Protein AF-A0A7W5LT66-F1 (afdb_monomer)

Solvent-accessible surface area (backbone atoms only — not comparable to full-atom values): 37890 Å² total; per-residue (Å²): 132,92,80,56,66,72,56,58,52,47,52,53,50,49,53,45,46,37,52,45,54,44,50,67,50,67,84,56,60,63,90,48,72,72,45,76,46,80,46,79,43,81,49,73,60,46,77,56,88,38,74,40,62,34,86,65,93,44,100,81,44,70,44,34,18,28,30,36,40,38,40,38,37,39,40,33,43,29,38,36,42,28,12,50,98,88,36,83,42,51,39,31,35,7,30,28,39,38,18,38,38,40,40,36,33,47,28,38,39,25,45,47,28,36,36,30,22,24,30,41,40,32,37,39,36,37,39,33,44,32,36,36,55,30,43,36,37,45,15,44,52,29,38,41,38,39,37,37,36,33,19,40,30,39,38,35,39,39,34,34,62,46,26,30,42,28,41,39,40,40,39,40,36,11,87,46,89,86,49,64,15,32,40,40,36,40,40,40,38,49,55,21,41,52,62,16,38,39,39,40,41,40,39,37,31,47,29,38,40,39,38,41,36,32,41,36,16,36,22,39,36,40,40,39,39,39,38,34,47,30,37,40,37,39,39,37,39,44,76,89,66,96,63,78,26,48,30,39,38,40,38,39,40,39,39,32,47,30,38,42,38,40,38,38,33,51,46,31,54,29,38,39,40,41,39,39,37,38,35,47,30,38,41,38,39,40,40,33,46,28,46,43,33,39,40,39,40,38,42,37,40,32,49,30,39,42,36,41,39,40,33,52,28,26,58,26,39,40,37,42,37,39,40,39,38,43,30,37,40,38,41,40,38,36,51,28,38,44,29,36,42,40,37,43,40,37,38,38,42,30,39,40,41,39,41,40,35,57,27,33,42,31,38,38,41,40,40,39,39,39,36,44,30,37,42,40,37,40,40,31,52,20,38,52,24,40,40,37,41,36,39,41,38,33,45,30,37,40,39,40,38,39,33,51,17,41,53,21,38,39,39,38,40,41,38,38,34,44,29,41,40,38,41,39,39,32,53,17,36,45,22,38,40,38,39,38,34,33,24,37,46,25,37,42,36,39,39,34,34,48,22,29,74,50,20,35,36,39,38,39,36,39,75,28,28,49,28,39,41,36,35,39,36,35,41,25,31,45,34,39,35,40,40,39,41,37,38,36,45,29,37,41,36,34,42,38,22,31,69,15,29,45,29,39,31,40,40,39,41,36,40,32,47,28,39,41,37,33,36,32,24,37,77,36,77,19,67,41,78,64,38,84,45,54,67,52,81,63,52,72,48,77,49,77,49,74,52,74,50,76,50,77,73,72,71,68,26,32,41,38,38,36,38,39,36,39,38,38,33,36,26,48,36,34,48,48,29,34,38,35,17,30,27,45,7,17,20,28,56,24,39,31,40,40,38,40,36,39,32,48,27,38,40,37,34,37,35,21,23,40,42,62,34,33,64,37,83,72,42,79,47,63,59,29,32,36,41,38,38,41,36,38,39,36,39,37,38,40,39,57,57,67,98,61,80,67,50,73,50,75,50,78,48,76,49,76,49,78,43,85,46,57,65,76,82,45,51,96,73,53,67,81,82,71,73,54,38,55,42,51,14,29,51,28,39,33,40,40,39,40,39,37,35,49,26,37,39,40,36,40,34,35,33,21,31,50,25,39,38,39,38,38,37,38,44,40,51,27,36,40,40,39,40,36,30,58,19,36,48,26,38,39,40,40,38,37,43,25,34,30,39,39,39,39,41,32,35,46,18,31,51,24,39,38,36,40,37,36,59,26,37,57,28,39,40,38,40,39,29,35,53,17,36,48,26,39,38,39,40,38,36,49,20,37,47,25,38,38,39,40,38,32,36,50,13,37,49,25,36,40,38,40,38,29,60,17,31,51,21,40,40,38,39,36,34,37,62,11,38,48,28,38,39,37,39,37,32,62,13,29,27,27,37,38,36,42,38,32,51,15,31,47,29,39,40,37,40,40,32,68,16,54,21,50,100,95,31,44,26,37,39,40,39,40,35,59,30,68,64,44,77,47,78,47,78,46,79,52,64,46,47,76,48,79,45,79,47,104

Radius of gyration: 48.94 Å; Cα contacts (8 Å, |Δi|>4): 3180; chains: 1; bounding box: 97×129×133 Å

Mean predicted aligned error: 16.5 Å

Structure (mmCIF, N/CA/C/O backbone):
data_AF-A0A7W5LT66-F1
#
_entry.id   AF-A0A7W5LT66-F1
#
loop_
_atom_site.group_PDB
_atom_site.id
_atom_site.type_symbol
_atom_site.label_atom_id
_atom_site.label_alt_id
_atom_site.label_comp_id
_atom_site.label_asym_id
_atom_site.label_entity_id
_atom_site.label_seq_id
_atom_site.pdbx_PDB_ins_code
_atom_site.Cartn_x
_atom_site.Cartn_y
_atom_site.Cartn_z
_atom_site.occupancy
_atom_site.B_iso_or_equiv
_atom_site.auth_seq_id
_atom_site.auth_comp_id
_atom_site.auth_asym_id
_atom_site.auth_atom_id
_atom_site.pdbx_PDB_model_num
ATOM 1 N N . MET A 1 1 ? -18.657 -28.491 44.290 1.00 29.92 1 MET A N 1
ATOM 2 C CA . MET A 1 1 ? -19.496 -28.538 45.511 1.00 29.92 1 MET A CA 1
ATOM 3 C C . MET A 1 1 ? -20.944 -28.775 45.101 1.00 29.92 1 MET A C 1
ATOM 5 O O . MET A 1 1 ? -21.428 -28.048 44.246 1.00 29.92 1 MET A O 1
ATOM 9 N N . LYS A 1 2 ? -21.629 -29.800 45.633 1.00 26.38 2 LYS A N 1
ATOM 10 C CA . LYS A 1 2 ? -23.060 -30.031 45.353 1.00 26.38 2 LYS A CA 1
ATOM 11 C C . LYS A 1 2 ? -23.887 -28.958 46.072 1.00 26.38 2 LYS A C 1
ATOM 13 O O . LYS A 1 2 ? -24.238 -29.126 47.237 1.00 26.38 2 LYS A O 1
ATOM 18 N N . PHE A 1 3 ? -24.166 -27.850 45.391 1.00 27.64 3 PHE A N 1
ATOM 19 C CA . PHE A 1 3 ? -25.128 -26.850 45.851 1.00 27.64 3 PHE A CA 1
ATOM 20 C C . PHE A 1 3 ? -26.529 -27.473 45.818 1.00 27.64 3 PHE A C 1
ATOM 22 O O . PHE A 1 3 ? -27.087 -27.739 44.759 1.00 27.64 3 PHE A O 1
ATOM 29 N N . SER A 1 4 ? -27.082 -27.787 46.989 1.00 30.88 4 SER A N 1
ATOM 30 C CA . SER A 1 4 ? -28.428 -28.355 47.091 1.00 30.88 4 SER A CA 1
ATOM 31 C C . SER A 1 4 ? -29.466 -27.256 46.829 1.00 30.88 4 SER A C 1
ATOM 33 O O . SER A 1 4 ? -29.514 -26.277 47.581 1.00 30.88 4 SER A O 1
ATOM 35 N N . MET A 1 5 ? -30.340 -27.458 45.833 1.00 31.45 5 MET A N 1
ATOM 36 C CA . MET A 1 5 ? -31.471 -26.572 45.492 1.00 31.45 5 MET A CA 1
ATOM 37 C C . MET A 1 5 ? -32.318 -26.157 46.707 1.00 31.45 5 MET A C 1
ATOM 39 O O . MET A 1 5 ? -32.877 -25.067 46.719 1.00 31.45 5 MET A O 1
ATOM 43 N N . LYS A 1 6 ? -32.357 -26.969 47.776 1.00 29.95 6 LYS A N 1
ATOM 44 C CA . LYS A 1 6 ? -33.089 -26.651 49.011 1.00 29.95 6 LYS A CA 1
ATOM 45 C C . LYS A 1 6 ? -32.538 -25.442 49.778 1.00 29.95 6 LYS A C 1
ATOM 47 O O . LYS A 1 6 ? -33.305 -24.829 50.501 1.00 29.95 6 LYS A O 1
ATOM 52 N N . ARG A 1 7 ? -31.255 -25.070 49.633 1.00 32.78 7 ARG A N 1
ATOM 53 C CA . ARG A 1 7 ? -30.677 -23.872 50.287 1.00 32.78 7 ARG A CA 1
ATOM 54 C C . ARG A 1 7 ? -30.799 -22.612 49.432 1.00 32.78 7 ARG A C 1
ATOM 56 O O . ARG A 1 7 ? -30.990 -21.548 49.995 1.00 32.78 7 ARG A O 1
ATOM 63 N N . ALA A 1 8 ? -30.773 -22.732 48.104 1.00 32.69 8 ALA A N 1
ATOM 64 C CA . ALA A 1 8 ? -31.075 -21.619 47.198 1.00 32.69 8 ALA A CA 1
ATOM 65 C C . ALA A 1 8 ? -32.563 -21.225 47.267 1.00 32.69 8 ALA A C 1
ATOM 67 O O . ALA A 1 8 ? -32.881 -20.044 47.334 1.00 32.69 8 ALA A O 1
ATOM 68 N N . ALA A 1 9 ? -33.463 -22.211 47.370 1.00 28.75 9 ALA A N 1
ATOM 69 C CA . ALA A 1 9 ? -34.885 -21.980 47.631 1.00 28.75 9 ALA A CA 1
ATOM 70 C C . ALA A 1 9 ? -35.154 -21.440 49.051 1.00 28.75 9 ALA A C 1
ATOM 72 O O . ALA A 1 9 ? -36.102 -20.687 49.239 1.00 28.75 9 ALA A O 1
ATOM 73 N N . LEU A 1 10 ? -34.303 -21.760 50.038 1.00 31.98 10 LEU A N 1
ATOM 74 C CA . LEU A 1 10 ? -34.350 -21.148 51.373 1.00 31.98 10 LEU A CA 1
ATOM 75 C C . LEU A 1 10 ? -33.798 -19.708 51.359 1.00 31.98 10 LEU A C 1
ATOM 77 O O . LEU A 1 10 ? -34.359 -18.854 52.023 1.00 31.98 10 LEU A O 1
ATOM 81 N N . LEU A 1 11 ? -32.755 -19.403 50.573 1.00 36.91 11 LEU A N 1
ATOM 82 C CA . LEU A 1 11 ? -32.220 -18.041 50.397 1.00 36.91 11 LEU A CA 1
ATOM 83 C C . LEU A 1 11 ? -33.205 -17.123 49.655 1.00 36.91 11 LEU A C 1
ATOM 85 O O . LEU A 1 11 ? -33.426 -15.995 50.086 1.00 36.91 11 LEU A O 1
ATOM 89 N N . ALA A 1 12 ? -33.843 -17.622 48.591 1.00 35.12 12 ALA A N 1
ATOM 90 C CA . ALA A 1 12 ? -34.934 -16.927 47.909 1.00 35.12 12 ALA A CA 1
ATOM 91 C C . ALA A 1 12 ? -36.176 -16.823 48.811 1.00 35.12 12 ALA A C 1
ATOM 93 O O . ALA A 1 12 ? -36.803 -15.774 48.871 1.00 35.12 12 ALA A O 1
ATOM 94 N N . GLY A 1 13 ? -36.483 -17.871 49.583 1.00 34.09 13 GLY A N 1
ATOM 95 C CA . GLY A 1 13 ? -37.568 -17.878 50.563 1.00 34.09 13 GLY A CA 1
ATOM 96 C C . GLY A 1 13 ? -37.371 -16.892 51.717 1.00 34.09 13 GLY A C 1
ATOM 97 O O . GLY A 1 13 ? -38.349 -16.322 52.176 1.00 34.09 13 GLY A O 1
ATOM 98 N 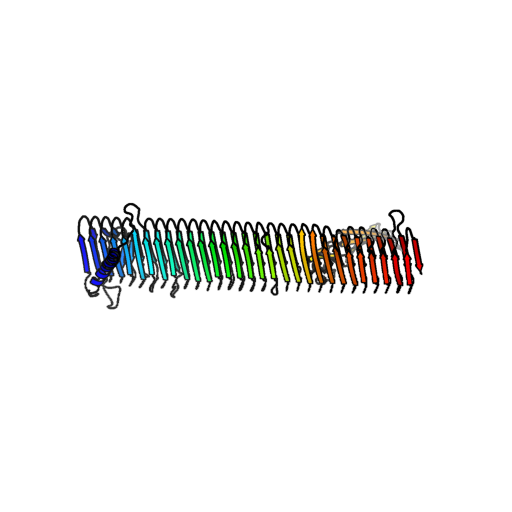N . VAL A 1 14 ? -36.136 -16.625 52.157 1.00 37.78 14 VAL A N 1
ATOM 99 C CA . VAL A 1 14 ? -35.845 -15.673 53.247 1.00 37.78 14 VAL A CA 1
ATOM 100 C C . VAL A 1 14 ? -35.691 -14.228 52.745 1.00 37.78 14 VAL A C 1
ATOM 102 O O . VAL A 1 14 ? -36.098 -13.303 53.442 1.00 37.78 14 VAL A O 1
ATOM 105 N N . ALA A 1 15 ? -35.226 -14.008 51.511 1.00 39.38 15 ALA A N 1
ATOM 106 C CA . ALA A 1 15 ? -35.341 -12.702 50.849 1.00 39.38 15 ALA A CA 1
ATOM 107 C C . ALA A 1 15 ? -36.814 -12.326 50.596 1.00 39.38 15 ALA A C 1
ATOM 109 O O . ALA A 1 15 ? -37.218 -11.186 50.824 1.00 39.38 15 ALA A O 1
ATOM 110 N N . VAL A 1 16 ? -37.641 -13.315 50.231 1.00 42.22 16 VAL A N 1
ATOM 111 C CA . VAL A 1 16 ? -39.102 -13.180 50.215 1.00 42.22 16 VAL A CA 1
ATOM 112 C C . VAL A 1 16 ? -39.646 -12.925 51.616 1.00 42.22 16 VAL A C 1
ATOM 114 O O . VAL A 1 16 ? -40.604 -12.188 51.703 1.00 42.22 16 VAL A O 1
ATOM 117 N N . ILE A 1 17 ? -39.048 -13.409 52.713 1.00 42.69 17 ILE A N 1
ATOM 118 C CA . ILE A 1 17 ? -39.478 -13.031 54.076 1.00 42.69 17 ILE A CA 1
ATOM 119 C C . ILE A 1 17 ? -39.176 -11.556 54.380 1.00 42.69 17 ILE A C 1
ATOM 121 O O . ILE A 1 17 ? -40.011 -10.926 55.008 1.00 42.69 17 ILE A O 1
ATOM 125 N N . GLY A 1 18 ? -38.059 -10.983 53.911 1.00 41.94 18 GLY A N 1
ATOM 126 C CA . GLY A 1 18 ? -37.764 -9.545 54.053 1.00 41.94 18 GLY A CA 1
ATOM 127 C C . GLY A 1 18 ? -38.671 -8.631 53.210 1.00 41.94 18 GLY A C 1
ATOM 128 O O . GLY A 1 18 ? -39.044 -7.546 53.647 1.00 41.94 18 GLY A O 1
ATOM 129 N N . LEU A 1 19 ? -39.067 -9.087 52.015 1.00 42.28 19 LEU A N 1
ATOM 130 C CA . LEU A 1 19 ? -40.073 -8.425 51.168 1.00 42.28 19 LEU A CA 1
ATOM 131 C C . LEU A 1 19 ? -41.508 -8.671 51.663 1.00 42.28 19 LEU A C 1
ATOM 133 O O . LEU A 1 19 ? -42.345 -7.778 51.596 1.00 42.28 19 LEU A O 1
ATOM 137 N N . ALA A 1 20 ? -41.800 -9.860 52.189 1.00 38.56 20 ALA A N 1
ATOM 138 C CA . ALA A 1 20 ? -43.101 -10.240 52.732 1.00 38.56 20 ALA A CA 1
ATOM 139 C C . ALA A 1 20 ? -43.339 -9.654 54.124 1.00 38.56 20 ALA A C 1
ATOM 141 O O . ALA A 1 20 ? -44.491 -9.465 54.485 1.00 38.56 20 ALA A O 1
ATOM 142 N N . SER A 1 21 ? -42.300 -9.310 54.891 1.00 40.25 21 SER A N 1
ATOM 143 C CA . SER A 1 21 ? -42.444 -8.482 56.093 1.00 40.25 21 SER A CA 1
ATOM 144 C C . SER A 1 21 ? -42.733 -7.020 55.735 1.00 40.25 21 SER A C 1
ATOM 146 O O . SER A 1 21 ? -43.523 -6.386 56.425 1.00 40.25 21 SER A O 1
ATOM 148 N N . GLY A 1 22 ? -42.213 -6.521 54.606 1.00 39.84 22 GLY A N 1
ATOM 149 C CA . GLY A 1 22 ? -42.673 -5.270 53.988 1.00 39.84 22 GLY A CA 1
ATOM 150 C C . GLY A 1 22 ? -44.107 -5.354 53.441 1.00 39.84 22 GLY A C 1
ATOM 151 O O . GLY A 1 22 ? -44.863 -4.398 53.550 1.00 39.84 22 GLY A O 1
ATOM 152 N N . ALA A 1 23 ? -44.533 -6.511 52.921 1.00 36.22 23 ALA A N 1
ATOM 153 C CA . ALA A 1 23 ? -45.923 -6.751 52.520 1.00 36.22 23 ALA A CA 1
ATOM 154 C C . ALA A 1 23 ? -46.864 -6.949 53.726 1.00 36.22 23 ALA A C 1
ATOM 156 O O . ALA A 1 23 ? -48.015 -6.533 53.682 1.00 36.22 23 ALA A O 1
ATOM 157 N N . ALA A 1 24 ? -46.391 -7.494 54.848 1.00 37.22 24 ALA A N 1
ATOM 158 C CA . ALA A 1 24 ? -47.157 -7.530 56.095 1.00 37.22 24 ALA A CA 1
ATOM 159 C C . ALA A 1 24 ? -47.436 -6.114 56.641 1.00 37.22 24 ALA A C 1
ATOM 161 O O . ALA A 1 24 ? -48.406 -5.924 57.367 1.00 37.22 24 ALA A O 1
ATOM 162 N N . ALA A 1 25 ? -46.636 -5.119 56.239 1.00 42.59 25 ALA A N 1
ATOM 163 C CA . ALA A 1 25 ? -46.897 -3.707 56.495 1.00 42.59 25 ALA A CA 1
ATOM 164 C C . ALA A 1 25 ? -47.904 -3.056 55.522 1.00 42.59 25 ALA A C 1
ATOM 166 O O . ALA A 1 25 ? -48.406 -1.973 55.809 1.00 42.59 25 ALA A O 1
ATOM 167 N N . THR A 1 26 ? -48.226 -3.687 54.382 1.00 40.91 26 THR A N 1
ATOM 168 C CA . THR A 1 26 ? -49.136 -3.106 53.368 1.00 40.91 26 THR A CA 1
ATOM 169 C C . THR A 1 26 ? -50.626 -3.181 53.717 1.00 40.91 26 THR A C 1
ATOM 171 O O . THR A 1 26 ? -51.421 -2.506 53.069 1.00 40.91 26 THR A O 1
ATOM 174 N N . ASP A 1 27 ? -51.011 -3.922 54.763 1.00 40.53 27 ASP A N 1
ATOM 175 C CA . ASP A 1 27 ? -52.393 -3.961 55.279 1.00 40.53 27 ASP A CA 1
ATOM 176 C C . ASP A 1 27 ? -52.711 -2.813 56.267 1.00 40.53 27 ASP A C 1
ATOM 178 O O . ASP A 1 27 ? -53.794 -2.765 56.857 1.00 40.53 27 ASP A O 1
ATOM 182 N N . LEU A 1 28 ? -51.785 -1.864 56.450 1.00 48.22 28 LEU A N 1
ATOM 183 C CA . LEU A 1 28 ? -51.920 -0.745 57.383 1.00 48.22 28 LEU A CA 1
ATOM 184 C C . LEU A 1 28 ? -52.241 0.554 56.631 1.00 48.22 28 LEU A C 1
ATOM 186 O O . LEU A 1 28 ? -51.612 0.931 55.643 1.00 48.22 28 LEU A O 1
ATOM 190 N N . LYS A 1 29 ? -53.297 1.221 57.090 1.00 47.44 29 LYS A N 1
ATOM 191 C CA . LYS A 1 29 ? -53.850 2.451 56.518 1.00 47.44 29 LYS A CA 1
ATOM 192 C C . LYS A 1 29 ? -52.815 3.589 56.544 1.00 47.44 29 LYS A C 1
ATOM 194 O O . LYS A 1 29 ? -52.401 3.987 57.627 1.00 47.44 29 LYS A O 1
ATOM 199 N N . LYS A 1 30 ? -52.454 4.153 55.374 1.00 48.34 30 LYS A N 1
ATOM 200 C CA . LYS A 1 30 ? -51.511 5.296 55.204 1.00 48.34 30 LYS A CA 1
ATOM 201 C C . LYS A 1 30 ? -51.865 6.532 56.062 1.00 48.34 30 LYS A C 1
ATOM 203 O O . LYS A 1 30 ? -51.028 7.400 56.290 1.00 48.34 30 LYS A O 1
ATOM 208 N N . ASP A 1 31 ? -53.108 6.601 56.527 1.00 50.50 31 ASP A N 1
ATOM 209 C CA . ASP A 1 31 ? -53.725 7.624 57.368 1.00 50.50 31 ASP A CA 1
ATOM 210 C C . ASP A 1 31 ? -53.551 7.410 58.892 1.00 50.50 31 ASP A C 1
ATOM 212 O O . ASP A 1 31 ? -54.100 8.187 59.678 1.00 50.50 31 ASP A O 1
ATOM 216 N N . GLN A 1 32 ? -52.803 6.393 59.346 1.00 55.50 32 GLN A N 1
ATOM 217 C CA . GLN A 1 32 ? -52.653 6.053 60.771 1.00 55.50 32 GLN A CA 1
ATOM 218 C C . GLN A 1 32 ? -51.198 5.724 61.150 1.00 55.50 32 GLN A C 1
ATOM 220 O O . GLN A 1 32 ? -50.513 5.096 60.365 1.00 55.50 32 GLN A O 1
ATOM 225 N N . SER A 1 33 ? -50.777 6.199 62.339 1.00 65.75 33 SER A N 1
ATOM 226 C CA . SER A 1 33 ? -49.582 5.893 63.170 1.00 65.75 33 SER A CA 1
ATOM 227 C C . SER A 1 33 ? -48.341 5.244 62.529 1.00 65.75 33 SER A C 1
ATOM 229 O O . SER A 1 33 ? -48.432 4.251 61.827 1.00 65.75 33 SER A O 1
ATOM 231 N N . ASN A 1 34 ? -47.139 5.699 62.908 1.00 71.25 34 ASN A N 1
ATOM 232 C CA . ASN A 1 34 ? -45.925 4.907 62.665 1.00 71.25 34 ASN A CA 1
ATOM 233 C C . ASN A 1 34 ? -46.048 3.520 63.324 1.00 71.25 34 ASN A C 1
ATOM 235 O O . ASN A 1 34 ? -46.426 3.444 64.497 1.00 71.25 34 ASN A O 1
ATOM 239 N N . ASP A 1 35 ? -45.675 2.468 62.593 1.00 75.06 35 ASP A N 1
ATOM 240 C CA . ASP A 1 35 ? -45.696 1.079 63.056 1.00 75.06 35 ASP A CA 1
ATOM 241 C C . ASP A 1 35 ? -44.298 0.451 62.987 1.00 75.06 35 ASP A C 1
ATOM 243 O O . ASP A 1 35 ? -43.576 0.572 61.992 1.00 75.06 35 ASP A O 1
ATOM 247 N N . ALA A 1 36 ? -43.909 -0.244 64.058 1.00 78.12 36 ALA A N 1
ATOM 248 C CA . ALA A 1 36 ? -42.580 -0.828 64.196 1.00 78.12 36 ALA A CA 1
ATOM 249 C C . ALA A 1 36 ? -42.597 -2.190 64.901 1.00 78.12 36 ALA A C 1
ATOM 251 O O . ALA A 1 36 ? -43.247 -2.368 65.931 1.00 78.12 36 ALA A O 1
ATOM 252 N N . PHE A 1 37 ? -41.792 -3.128 64.400 1.00 81.44 37 PHE A N 1
ATOM 253 C CA . PHE A 1 37 ? -41.486 -4.391 65.069 1.00 81.44 37 PHE A CA 1
ATOM 254 C C . PHE A 1 37 ? -39.975 -4.577 65.209 1.00 81.44 37 PHE A C 1
ATOM 256 O O . PHE A 1 37 ? -39.246 -4.527 64.219 1.00 81.44 37 PHE A O 1
ATOM 263 N N . ILE A 1 38 ? -39.509 -4.849 66.432 1.00 83.62 38 ILE A N 1
ATOM 264 C CA . ILE A 1 38 ? -38.120 -5.228 66.712 1.00 83.62 38 ILE A CA 1
ATOM 265 C C . ILE A 1 38 ? -38.114 -6.595 67.398 1.00 83.62 38 ILE A C 1
ATOM 267 O O . ILE A 1 38 ? -38.609 -6.741 68.515 1.00 83.62 38 ILE A O 1
ATOM 271 N N . GLY A 1 39 ? -37.530 -7.594 66.739 1.00 82.88 39 GLY A N 1
ATOM 272 C CA . GLY A 1 39 ? -37.292 -8.921 67.299 1.00 82.88 39 GLY A CA 1
ATOM 273 C C . GLY A 1 39 ? -35.800 -9.177 67.467 1.00 82.88 39 GLY A C 1
ATOM 274 O O . GLY A 1 39 ? -35.053 -9.124 66.495 1.00 82.88 39 GLY A O 1
ATOM 275 N N . GLN A 1 40 ? -35.358 -9.478 68.686 1.00 87.75 40 GLN A N 1
ATOM 276 C CA . GLN A 1 40 ? -33.967 -9.828 68.975 1.00 87.75 40 GLN A CA 1
ATOM 277 C C . GLN A 1 40 ? -33.915 -11.172 69.698 1.00 87.75 40 GLN A C 1
ATOM 279 O O . GLN A 1 40 ? -34.600 -11.370 70.700 1.00 87.75 40 GLN A O 1
ATOM 284 N N . LEU A 1 41 ? -33.098 -12.093 69.195 1.00 80.88 41 LEU A N 1
ATOM 285 C CA . LEU A 1 41 ? -32.920 -13.423 69.768 1.00 80.88 41 LEU A CA 1
ATOM 286 C C . LEU A 1 41 ? -31.425 -13.761 69.871 1.00 80.88 41 LEU A C 1
ATOM 288 O O . LEU A 1 41 ? -30.635 -13.380 69.007 1.00 80.88 41 LEU A O 1
ATOM 292 N N . ASP A 1 42 ? -31.061 -14.477 70.937 1.00 88.12 42 ASP A N 1
ATOM 293 C CA . ASP A 1 42 ? -29.700 -14.697 71.450 1.00 88.12 42 ASP A CA 1
ATOM 294 C C . ASP A 1 42 ? -29.085 -13.451 72.127 1.00 88.12 42 ASP A C 1
ATOM 296 O O . ASP A 1 42 ? -29.772 -12.759 72.875 1.00 88.12 42 ASP A O 1
ATOM 300 N N . SER A 1 43 ? -27.776 -13.207 72.009 1.00 85.62 43 SER A N 1
ATOM 301 C CA . SER A 1 43 ? -27.042 -12.363 72.970 1.00 85.62 43 SER A CA 1
ATOM 302 C C . SER A 1 43 ? -26.403 -11.130 72.330 1.00 85.62 43 SER A C 1
ATOM 304 O O . SER A 1 43 ? -25.817 -11.225 71.259 1.00 85.62 43 SER A O 1
ATOM 306 N N . HIS A 1 44 ? -26.415 -9.993 73.033 1.00 90.25 44 HIS A N 1
ATOM 307 C CA . HIS A 1 44 ? -25.668 -8.779 72.663 1.00 90.25 44 HIS A CA 1
ATOM 308 C C . HIS A 1 44 ? -26.069 -8.133 71.319 1.00 90.25 44 HIS A C 1
ATOM 310 O O . HIS A 1 44 ? -25.255 -7.452 70.704 1.00 90.25 44 HIS A O 1
ATOM 316 N N . ASN A 1 45 ? -27.300 -8.336 70.845 1.00 88.94 45 ASN A N 1
ATOM 317 C CA . ASN A 1 45 ? -27.820 -7.604 69.686 1.00 88.94 45 ASN A CA 1
ATOM 318 C C . ASN A 1 45 ? -28.305 -6.202 70.107 1.00 88.94 45 ASN A C 1
ATOM 320 O O . ASN A 1 45 ? -28.784 -6.021 71.226 1.00 88.94 45 ASN A O 1
ATOM 324 N N . PHE A 1 46 ? -28.204 -5.215 69.217 1.00 92.06 46 PHE A N 1
ATOM 325 C CA . PHE A 1 46 ? -28.637 -3.834 69.444 1.00 92.06 46 PHE A CA 1
ATOM 326 C C . PHE A 1 46 ? -29.432 -3.319 68.241 1.00 92.06 46 PHE A C 1
ATOM 328 O O . PHE A 1 46 ? -28.988 -3.462 67.103 1.00 92.06 46 PHE A O 1
ATOM 335 N N . ALA A 1 47 ? -30.582 -2.694 68.479 1.00 89.69 47 ALA A N 1
ATOM 336 C CA . ALA A 1 47 ? -31.388 -2.070 67.438 1.00 89.69 47 ALA A CA 1
ATOM 337 C C . ALA A 1 47 ? -31.956 -0.738 67.940 1.00 89.69 47 ALA A C 1
ATOM 339 O O . ALA A 1 47 ? -32.554 -0.683 69.013 1.00 89.69 47 ALA A O 1
ATOM 340 N N . TYR A 1 48 ? -31.783 0.319 67.149 1.00 89.69 48 TYR A N 1
ATOM 341 C CA . TYR A 1 48 ? -32.394 1.630 67.350 1.00 89.69 48 TYR A CA 1
ATOM 342 C C . TYR A 1 48 ? -33.188 2.002 66.097 1.00 89.69 48 TYR A C 1
ATOM 344 O O . TYR A 1 48 ? -32.603 2.180 65.036 1.00 89.69 48 TYR A O 1
ATOM 352 N N . LEU A 1 49 ? -34.513 2.095 66.206 1.00 86.69 49 LEU A N 1
ATOM 353 C CA . LEU A 1 49 ? -35.399 2.501 65.116 1.00 86.69 49 LEU A CA 1
ATOM 354 C C . LEU A 1 49 ? -36.153 3.759 65.549 1.00 86.69 49 LEU A C 1
ATOM 356 O O . LEU A 1 49 ? -36.954 3.703 66.479 1.00 86.69 49 LEU A O 1
ATOM 360 N N . SER A 1 50 ? -35.882 4.876 64.876 1.00 85.81 50 SER A N 1
ATOM 361 C CA . SER A 1 50 ? -36.627 6.129 65.027 1.00 85.81 50 SER A CA 1
ATOM 362 C C . SER A 1 50 ? -37.341 6.454 63.718 1.00 85.81 50 SER A C 1
ATOM 364 O O . SER A 1 50 ? -36.770 6.279 62.640 1.00 85.81 50 SER A O 1
ATOM 366 N N . GLN A 1 51 ? -38.603 6.865 63.809 1.00 83.62 51 GLN A N 1
ATOM 367 C CA . GLN A 1 51 ? -39.482 7.127 62.670 1.00 83.62 51 GLN A CA 1
ATOM 368 C C . GLN A 1 51 ? -40.252 8.424 62.925 1.00 83.62 51 GLN A C 1
ATOM 370 O O . GLN A 1 51 ? -40.869 8.576 63.982 1.00 83.62 51 GLN A O 1
ATOM 375 N N . ALA A 1 52 ? -40.294 9.318 61.940 1.00 81.38 52 ALA A N 1
ATOM 376 C CA . ALA A 1 52 ? -41.076 10.550 61.997 1.00 81.38 52 ALA A CA 1
ATOM 377 C C . ALA A 1 52 ? -42.111 10.583 60.861 1.00 81.38 52 ALA A C 1
ATOM 379 O O . ALA A 1 52 ? -41.777 10.487 59.683 1.00 81.38 52 ALA A O 1
ATOM 380 N N . GLY A 1 53 ? -43.395 10.702 61.198 1.00 70.69 53 GLY A N 1
ATOM 381 C CA . GLY A 1 53 ? -44.425 10.952 60.185 1.00 70.69 53 GLY A CA 1
ATOM 382 C C . GLY A 1 53 ? -44.358 12.402 59.695 1.00 70.69 53 GLY A C 1
ATOM 383 O O . GLY A 1 53 ? -44.008 13.295 60.469 1.00 70.69 53 GLY A O 1
ATOM 384 N N . LEU A 1 54 ? -44.712 12.653 58.432 1.00 69.56 54 LEU A N 1
ATOM 385 C CA . LEU A 1 54 ? -44.831 14.018 57.896 1.00 69.56 54 LEU A CA 1
ATOM 386 C C . LEU A 1 54 ? -46.311 14.444 57.864 1.00 69.56 54 LEU A C 1
ATOM 388 O O . LEU A 1 54 ? -47.131 13.713 57.306 1.00 69.56 54 LEU A O 1
ATOM 392 N N . PRO A 1 55 ? -46.687 15.595 58.459 1.00 62.12 55 PRO A N 1
ATOM 393 C CA . PRO A 1 55 ? -48.075 16.046 58.482 1.00 62.12 55 PRO A CA 1
ATOM 394 C C . PRO A 1 55 ? -48.570 16.423 57.077 1.00 62.12 55 PRO A C 1
ATOM 396 O O . PRO A 1 55 ? -47.986 17.268 56.403 1.00 62.12 55 PRO A O 1
ATOM 399 N N . SER A 1 56 ? -49.685 15.820 56.655 1.00 58.19 56 SER A N 1
ATOM 400 C CA . SER A 1 56 ? -50.333 16.096 55.367 1.00 58.19 56 SER A CA 1
ATOM 401 C C . SER A 1 56 ? -51.146 17.394 55.422 1.00 58.19 56 SER A C 1
ATOM 403 O O . SER A 1 56 ? -52.153 17.468 56.128 1.00 58.19 56 SER A O 1
ATOM 405 N N . VAL A 1 57 ? -50.768 18.396 54.620 1.00 55.53 57 VAL A N 1
ATOM 406 C CA . VAL A 1 57 ? -51.577 19.616 54.386 1.00 55.53 57 VAL A CA 1
ATOM 407 C C . VAL A 1 57 ? -52.565 19.422 53.215 1.00 55.53 57 VAL A C 1
ATOM 409 O O . VAL A 1 57 ? -53.510 20.191 53.059 1.00 55.53 57 VAL A O 1
ATOM 412 N N . ASN A 1 58 ? -52.384 18.367 52.407 1.00 58.34 58 ASN A N 1
ATOM 413 C CA . ASN A 1 58 ? -53.207 18.005 51.251 1.00 58.34 58 ASN A CA 1
ATOM 414 C C . ASN A 1 58 ? -53.389 16.470 51.206 1.00 58.34 58 ASN A C 1
ATOM 416 O O . ASN A 1 58 ? -52.380 15.777 51.142 1.00 58.34 58 ASN A O 1
ATOM 420 N N . PRO A 1 59 ? -54.624 15.923 51.165 1.00 54.38 59 PRO A N 1
ATOM 421 C CA . PRO A 1 59 ? -54.872 14.472 51.127 1.00 54.38 59 PRO A CA 1
ATOM 422 C C . PRO A 1 59 ? -54.221 13.717 49.953 1.00 54.38 59 PRO A C 1
ATOM 424 O O . PRO A 1 59 ? -54.181 12.492 49.969 1.00 54.38 59 PRO A O 1
ATOM 427 N N . ASN A 1 60 ? -53.746 14.436 48.929 1.00 55.00 60 ASN A N 1
ATOM 428 C CA . ASN A 1 60 ? -53.056 13.882 47.761 1.00 55.00 60 ASN A CA 1
ATOM 429 C C . ASN A 1 60 ? -51.519 14.011 47.834 1.00 55.00 60 ASN A C 1
ATOM 431 O O . ASN A 1 60 ? -50.846 13.760 46.834 1.00 55.00 60 ASN A O 1
ATOM 435 N N . ASP A 1 61 ? -50.955 14.450 48.963 1.00 62.00 61 ASP A N 1
ATOM 436 C CA . ASP A 1 61 ? -49.505 14.535 49.154 1.00 62.00 61 ASP A CA 1
ATOM 437 C C . ASP A 1 61 ? -48.923 13.152 49.483 1.00 62.00 61 ASP A C 1
ATOM 439 O O . ASP A 1 61 ? -48.931 12.712 50.630 1.00 62.00 61 ASP A O 1
ATOM 443 N N . ALA A 1 62 ? -48.420 12.455 48.461 1.00 57.69 62 ALA A N 1
ATOM 444 C CA . ALA A 1 62 ? -47.842 11.116 48.596 1.00 57.69 62 ALA A CA 1
ATOM 445 C C . ALA A 1 62 ? -46.600 11.061 49.514 1.00 57.69 62 ALA A C 1
ATOM 447 O O . ALA A 1 62 ? -46.252 9.985 49.997 1.00 57.69 62 ALA A O 1
ATOM 448 N N . ALA A 1 63 ? -45.945 12.199 49.787 1.00 57.69 63 ALA A N 1
ATOM 449 C CA . ALA A 1 63 ? -44.797 12.265 50.695 1.00 57.69 63 ALA A CA 1
ATOM 450 C C . ALA A 1 63 ? -45.186 12.397 52.176 1.00 57.69 63 ALA A C 1
ATOM 452 O O . ALA A 1 63 ? -44.334 12.199 53.047 1.00 57.69 63 ALA A O 1
ATOM 453 N N . ALA A 1 64 ? -46.447 12.720 52.473 1.00 61.31 64 ALA A N 1
ATOM 454 C CA . ALA A 1 64 ? -46.952 12.883 53.828 1.00 61.31 64 ALA A CA 1
ATOM 455 C C . ALA A 1 64 ? -47.681 11.612 54.292 1.00 61.31 64 ALA A C 1
ATOM 457 O O . ALA A 1 64 ? -48.613 11.142 53.644 1.00 61.31 64 ALA A O 1
ATOM 458 N N . GLY A 1 65 ? -47.265 11.039 55.423 1.00 69.69 65 GLY A N 1
ATOM 459 C CA . GLY A 1 65 ? -47.822 9.778 55.912 1.00 69.69 65 GLY A CA 1
ATOM 460 C C . GLY A 1 65 ? -47.063 9.182 57.093 1.00 69.69 65 GLY A C 1
ATOM 461 O O . GLY A 1 65 ? -46.182 9.832 57.665 1.00 69.69 65 GLY A O 1
ATOM 462 N N . ALA A 1 66 ? -47.458 7.963 57.462 1.00 72.50 66 ALA A N 1
ATOM 463 C CA . ALA A 1 66 ? -46.835 7.141 58.494 1.00 72.50 66 ALA A CA 1
ATOM 464 C C . ALA A 1 66 ? -45.822 6.143 57.910 1.00 72.50 66 ALA A C 1
ATOM 466 O O . ALA A 1 66 ? -45.962 5.685 56.776 1.00 72.50 66 ALA A O 1
ATOM 467 N N . ASN A 1 67 ? -44.821 5.772 58.709 1.00 77.94 67 ASN A N 1
ATOM 468 C CA . ASN A 1 67 ? -43.792 4.805 58.329 1.00 77.94 67 ASN A CA 1
ATOM 469 C C . ASN A 1 67 ? -44.089 3.411 58.890 1.00 77.94 67 ASN A C 1
ATOM 471 O O . ASN A 1 67 ? -44.639 3.283 59.984 1.00 77.94 67 ASN A O 1
ATOM 475 N N . SER A 1 68 ? -43.613 2.376 58.195 1.00 79.81 68 SER A N 1
ATOM 476 C CA . SER A 1 68 ? -43.565 1.010 58.712 1.00 79.81 68 SER A CA 1
ATOM 477 C C . SER A 1 68 ? -42.141 0.459 58.746 1.00 79.81 68 SER A C 1
ATOM 479 O O . SER A 1 68 ? -41.383 0.589 57.778 1.00 79.81 68 SER A O 1
ATOM 481 N N . GLY A 1 69 ? -41.777 -0.159 59.870 1.00 79.69 69 GLY A N 1
ATOM 482 C CA . GLY A 1 69 ? -40.441 -0.681 60.124 1.00 79.69 69 GLY A CA 1
ATOM 483 C C . GLY A 1 69 ? -40.449 -2.080 60.737 1.00 79.69 69 GLY A C 1
ATOM 484 O O . GLY A 1 69 ? -41.186 -2.377 61.673 1.00 79.69 69 GLY A O 1
ATOM 485 N N . PHE A 1 70 ? -39.571 -2.947 60.249 1.00 84.00 70 PHE A N 1
ATOM 486 C CA . PHE A 1 70 ? -39.343 -4.287 60.775 1.00 84.00 70 PHE A CA 1
ATOM 487 C C . PHE A 1 70 ? -37.842 -4.523 60.926 1.00 84.00 70 PHE A C 1
ATOM 489 O O . PHE A 1 70 ? -37.103 -4.439 59.948 1.00 84.00 70 PHE A O 1
ATOM 496 N N . VAL A 1 71 ? -37.385 -4.858 62.131 1.00 86.19 71 VAL A N 1
ATOM 497 C CA . VAL A 1 71 ? -35.992 -5.223 62.416 1.00 86.19 71 VAL A CA 1
ATOM 498 C C . VAL A 1 71 ? -35.967 -6.566 63.138 1.00 86.19 71 VAL A C 1
ATOM 500 O O . VAL A 1 71 ? -36.526 -6.709 64.222 1.00 86.19 71 VAL A O 1
ATOM 503 N N . TYR A 1 72 ? -35.294 -7.557 62.560 1.00 86.62 72 TYR A N 1
ATOM 504 C CA . TYR A 1 72 ? -35.127 -8.875 63.168 1.00 86.62 72 TYR A CA 1
ATOM 505 C C . TYR A 1 72 ? -33.657 -9.281 63.242 1.00 86.62 72 TYR A C 1
ATOM 507 O O . TYR A 1 72 ? -32.964 -9.358 62.227 1.00 86.62 72 TYR A O 1
ATOM 515 N N . GLN A 1 73 ? -33.183 -9.579 64.448 1.00 89.50 73 GLN A N 1
ATOM 516 C CA . GLN A 1 73 ? -31.801 -9.947 64.733 1.00 89.50 73 GLN A CA 1
ATOM 517 C C . GLN A 1 73 ? -31.749 -11.299 65.446 1.00 89.50 73 GLN A C 1
ATOM 519 O O . GLN A 1 73 ? -32.368 -11.483 66.493 1.00 89.50 73 GLN A O 1
ATOM 524 N N . TYR A 1 74 ? -30.971 -12.236 64.908 1.00 88.06 74 TYR A N 1
ATOM 525 C CA . TYR A 1 74 ? -30.744 -13.551 65.509 1.00 88.06 74 TYR A CA 1
ATOM 526 C C . TYR A 1 74 ? -29.253 -13.878 65.546 1.00 88.06 74 TYR A C 1
ATOM 528 O O . TYR A 1 74 ? -28.573 -13.820 64.520 1.00 88.06 74 TYR A O 1
ATOM 536 N N . GLY A 1 75 ? -28.747 -14.245 66.723 1.00 91.38 75 GLY A N 1
ATOM 537 C CA . GLY A 1 75 ? -27.343 -14.572 66.955 1.00 91.38 75 GLY A CA 1
ATOM 538 C C . GLY A 1 75 ? -26.651 -13.552 67.861 1.00 91.38 75 GLY A C 1
ATOM 539 O O . GLY A 1 75 ? -27.214 -13.133 68.871 1.00 91.38 75 GLY A O 1
ATOM 540 N N . ARG A 1 76 ? -25.401 -13.181 67.563 1.00 93.06 76 ARG A N 1
ATOM 541 C CA . ARG A 1 76 ? -24.562 -12.412 68.499 1.00 93.06 76 ARG A CA 1
ATOM 542 C C . ARG A 1 76 ? -24.070 -11.087 67.930 1.00 93.06 76 ARG A C 1
ATOM 544 O O . ARG A 1 76 ? -23.509 -11.080 66.846 1.00 93.06 76 ARG A O 1
ATOM 551 N N . ASN A 1 77 ? -24.122 -9.998 68.699 1.00 92.88 77 ASN A N 1
ATOM 552 C CA . ASN A 1 77 ? -23.511 -8.713 68.313 1.00 92.88 77 ASN A CA 1
ATOM 553 C C . ASN A 1 77 ? -24.033 -8.133 66.982 1.00 92.88 77 ASN A C 1
ATOM 555 O O . ASN A 1 77 ? -23.297 -7.435 66.289 1.00 92.88 77 ASN A O 1
ATOM 559 N N . ASN A 1 78 ? -25.271 -8.423 66.583 1.00 91.88 78 ASN A N 1
ATOM 560 C CA . ASN A 1 78 ? -25.857 -7.750 65.426 1.00 91.88 78 ASN A CA 1
ATOM 561 C C . ASN A 1 78 ? -26.330 -6.350 65.832 1.00 91.88 78 ASN A C 1
ATOM 563 O O . ASN A 1 78 ? -26.932 -6.188 66.894 1.00 91.88 78 ASN A O 1
ATOM 567 N N . VAL A 1 79 ? -26.041 -5.344 65.011 1.00 93.38 79 VAL A N 1
ATOM 568 C CA . VAL A 1 79 ? -26.294 -3.933 65.319 1.00 93.38 79 VAL A CA 1
ATOM 569 C C . VAL A 1 79 ? -27.077 -3.276 64.187 1.00 93.38 79 VAL A C 1
ATOM 571 O O . VAL A 1 79 ? -26.673 -3.348 63.026 1.00 93.38 79 VAL A O 1
ATOM 574 N N . PHE A 1 80 ? -28.166 -2.603 64.549 1.00 91.94 80 PHE A N 1
ATOM 575 C CA . PHE A 1 80 ? -28.903 -1.660 63.716 1.00 91.94 80 PHE A CA 1
ATOM 576 C C . PHE A 1 80 ? -28.877 -0.286 64.401 1.00 91.94 80 PHE A C 1
ATOM 578 O O . PHE A 1 80 ? -29.444 -0.129 65.485 1.00 91.94 80 PHE A O 1
ATOM 585 N N . LEU A 1 81 ? -28.167 0.682 63.816 1.00 91.19 81 LEU A N 1
ATOM 586 C CA . LEU A 1 81 ? -28.004 2.028 64.375 1.00 91.19 81 LEU A CA 1
ATOM 587 C C . LEU A 1 81 ? -27.934 3.087 63.255 1.00 91.19 81 LEU A C 1
ATOM 589 O O . LEU A 1 81 ? -26.839 3.377 62.761 1.00 91.19 81 LEU A O 1
ATOM 593 N N . PRO A 1 82 ? -29.078 3.661 62.850 1.00 86.88 82 PRO A N 1
ATOM 594 C CA . PRO A 1 82 ? -29.127 4.804 61.947 1.00 86.88 82 PRO A CA 1
ATOM 595 C C . PRO A 1 82 ? -28.506 6.035 62.619 1.00 86.88 82 PRO A C 1
ATOM 597 O O . PRO A 1 82 ? -28.816 6.363 63.768 1.00 86.88 82 PRO A O 1
ATOM 600 N N . LEU A 1 83 ? -27.590 6.682 61.905 1.00 84.44 83 LEU A N 1
ATOM 601 C CA . LEU A 1 83 ? -26.929 7.921 62.283 1.00 84.44 83 LEU A CA 1
ATOM 602 C C . LEU A 1 83 ? -27.056 8.946 61.142 1.00 84.44 83 LEU A C 1
ATOM 604 O O . LEU A 1 83 ? -27.079 8.602 59.965 1.00 84.44 83 LEU A O 1
ATOM 608 N N . ASP A 1 84 ? -27.052 10.220 61.495 1.00 78.00 84 ASP A N 1
ATOM 609 C CA . ASP A 1 84 ? -26.866 11.350 60.588 1.00 78.00 84 ASP A CA 1
ATOM 610 C C . ASP A 1 84 ? -25.767 12.236 61.188 1.00 78.00 84 ASP A C 1
ATOM 612 O O . ASP A 1 84 ? -25.782 12.523 62.390 1.00 78.00 84 ASP A O 1
ATOM 616 N N . ASP A 1 85 ? -24.735 12.557 60.406 1.00 75.56 85 ASP A N 1
ATOM 617 C CA . ASP A 1 85 ? -23.523 13.256 60.870 1.00 75.56 85 ASP A CA 1
ATOM 618 C C . ASP A 1 85 ? -22.935 12.714 62.197 1.00 75.56 85 ASP A C 1
ATOM 620 O O . ASP A 1 85 ? -22.476 13.445 63.082 1.00 75.56 85 ASP A O 1
ATOM 624 N N . GLY A 1 86 ? -22.956 11.387 62.362 1.00 76.94 86 GLY A N 1
ATOM 625 C CA . GLY A 1 86 ? -22.410 10.697 63.537 1.00 76.94 86 GLY A CA 1
ATOM 626 C C . GLY A 1 86 ? -23.279 10.762 64.801 1.00 76.94 86 GLY A C 1
ATOM 627 O O . GLY A 1 86 ? -22.850 10.274 65.848 1.00 76.94 86 GLY A O 1
ATOM 628 N N . LYS A 1 87 ? -24.493 11.318 64.726 1.00 83.75 87 LYS A N 1
ATOM 629 C CA . LYS A 1 87 ? -25.489 11.331 65.810 1.00 83.75 87 LYS A CA 1
ATOM 630 C C . LYS A 1 87 ? -26.654 10.413 65.464 1.00 83.75 87 LYS A C 1
ATOM 632 O O . LYS A 1 87 ? -26.982 10.272 64.298 1.00 83.75 87 LYS A O 1
ATOM 637 N N . ALA A 1 88 ? -27.288 9.804 66.463 1.00 82.31 88 ALA A N 1
ATOM 638 C CA . ALA A 1 88 ? -28.513 9.034 66.240 1.00 82.31 88 ALA A CA 1
ATOM 639 C C . ALA A 1 88 ? -29.588 9.911 65.576 1.00 82.31 88 ALA A C 1
ATOM 641 O O . ALA A 1 88 ? -29.800 11.047 66.008 1.00 82.31 88 ALA A O 1
ATOM 642 N N . SER A 1 89 ? -30.232 9.382 64.538 1.00 84.19 89 SER A N 1
ATOM 643 C CA . SER A 1 89 ? -31.199 10.099 63.703 1.00 84.19 89 SER A CA 1
ATOM 644 C C . SER A 1 89 ? -32.409 9.229 63.360 1.00 84.19 89 SER A C 1
ATOM 646 O O . SER A 1 89 ? -32.447 8.029 63.656 1.00 84.19 89 SER A O 1
ATOM 648 N N . ASP A 1 90 ? -33.416 9.848 62.744 1.00 81.69 90 ASP A N 1
ATOM 649 C CA . ASP A 1 90 ? -34.570 9.127 62.218 1.00 81.69 90 ASP A CA 1
ATOM 650 C C . ASP A 1 90 ? -34.159 8.229 61.053 1.00 81.69 90 ASP A C 1
ATOM 652 O O . ASP A 1 90 ? -33.618 8.690 60.052 1.00 81.69 90 ASP A O 1
ATOM 656 N N . ALA A 1 91 ? -34.485 6.943 61.160 1.00 79.31 91 ALA A N 1
ATOM 657 C CA . ALA A 1 91 ? -34.302 5.995 60.072 1.00 79.31 91 ALA A CA 1
ATOM 658 C C . ALA A 1 91 ? -35.243 6.303 58.897 1.00 79.31 91 ALA A C 1
ATOM 660 O O . ALA A 1 91 ? -34.896 6.068 57.740 1.00 79.31 91 ALA A O 1
ATOM 661 N N . GLN A 1 92 ? -36.453 6.790 59.202 1.00 81.19 92 GLN A N 1
ATOM 662 C CA . GLN A 1 92 ? -37.521 7.029 58.232 1.00 81.19 92 GLN A CA 1
ATOM 663 C C . GLN A 1 92 ? -38.269 8.337 58.533 1.00 81.19 92 GLN A C 1
ATOM 665 O O . GLN A 1 92 ? -38.606 8.609 59.687 1.00 81.19 92 GLN A O 1
ATOM 670 N N . GLN A 1 93 ? -38.576 9.115 57.492 1.00 81.56 93 GLN A N 1
ATOM 671 C CA . GLN A 1 93 ? -39.379 10.338 57.541 1.00 81.56 93 GLN A CA 1
ATOM 672 C C . GLN A 1 93 ? -40.443 10.345 56.422 1.00 81.56 93 GLN A C 1
ATOM 674 O O . GLN A 1 93 ? -40.095 10.261 55.246 1.00 81.56 93 GLN A O 1
ATOM 679 N N . GLY A 1 94 ? -41.736 10.459 56.746 1.00 78.62 94 GLY A N 1
ATOM 680 C CA . GLY A 1 94 ? -42.834 10.407 55.757 1.00 78.62 94 GLY A CA 1
ATOM 681 C C . GLY A 1 94 ? -43.530 9.042 55.646 1.00 78.62 94 GLY A C 1
ATOM 682 O O . GLY A 1 94 ? -43.888 8.458 56.661 1.00 78.62 94 GLY A O 1
ATOM 683 N N . SER A 1 95 ? -43.763 8.552 54.424 1.00 78.56 95 SER A N 1
ATOM 684 C CA . SER A 1 95 ? -44.522 7.330 54.098 1.00 78.56 95 SER A CA 1
ATOM 685 C C . SER A 1 95 ? -43.619 6.173 53.620 1.00 78.56 95 SER A C 1
ATOM 687 O O . SER A 1 95 ? -43.766 5.691 52.494 1.00 78.56 95 SER A O 1
ATOM 689 N N . ASN A 1 96 ? -42.672 5.710 54.447 1.00 78.31 96 ASN A N 1
ATOM 690 C CA . ASN A 1 96 ? -41.678 4.699 54.040 1.00 78.31 96 ASN A CA 1
ATOM 691 C C . ASN A 1 96 ? -41.930 3.292 54.611 1.00 78.31 96 ASN A C 1
ATOM 693 O O . ASN A 1 96 ? -42.519 3.131 55.678 1.00 78.31 96 ASN A O 1
ATOM 697 N N . ILE A 1 97 ? -41.381 2.273 53.939 1.00 80.44 97 ILE A N 1
ATOM 698 C CA . ILE A 1 97 ? -41.334 0.871 54.385 1.00 80.44 97 ILE A CA 1
ATOM 699 C C . ILE A 1 97 ? -39.870 0.432 54.542 1.00 80.44 97 ILE A C 1
ATOM 701 O O . ILE A 1 97 ? -39.069 0.603 53.620 1.00 80.44 97 ILE A O 1
ATOM 705 N N . LEU A 1 98 ? -39.528 -0.166 55.687 1.00 83.06 98 LEU A N 1
ATOM 706 C CA . LEU A 1 98 ? -38.192 -0.686 55.993 1.00 83.06 98 LEU A CA 1
ATOM 707 C C . LEU A 1 98 ? -38.258 -2.102 56.564 1.00 83.06 98 LEU A C 1
ATOM 709 O O . LEU A 1 98 ? -38.844 -2.321 57.621 1.00 83.06 98 LEU A O 1
ATOM 713 N N . GLY A 1 99 ? -37.582 -3.051 55.919 1.00 83.88 99 GLY A N 1
ATOM 714 C CA . GLY A 1 99 ? -37.306 -4.376 56.472 1.00 83.88 99 GLY A CA 1
ATOM 715 C C . GLY A 1 99 ? -35.808 -4.608 56.660 1.00 83.88 99 GLY A C 1
ATOM 716 O O . GLY A 1 99 ? -35.044 -4.481 55.709 1.00 83.88 99 GLY A O 1
ATOM 717 N N . VAL A 1 100 ? -35.383 -4.996 57.863 1.00 85.81 100 VAL A N 1
ATOM 718 C CA . VAL A 1 100 ? -33.998 -5.358 58.195 1.00 85.81 100 VAL A CA 1
ATOM 719 C C . VAL A 1 100 ? -33.963 -6.730 58.860 1.00 85.81 100 VAL A C 1
ATOM 721 O O . VAL A 1 100 ? -34.628 -6.965 59.868 1.00 85.81 100 VAL A O 1
ATOM 724 N N . MET A 1 101 ? -33.149 -7.638 58.329 1.00 86.69 101 MET A N 1
ATOM 725 C CA . MET A 1 101 ? -32.887 -8.951 58.914 1.00 86.69 101 MET A CA 1
ATOM 726 C C . MET A 1 101 ? -31.382 -9.191 59.047 1.00 86.69 101 MET A C 1
ATOM 728 O O . MET A 1 101 ? -30.649 -9.107 58.067 1.00 86.69 101 MET A O 1
ATOM 732 N N . GLN A 1 102 ? -30.918 -9.539 60.246 1.00 89.06 102 GLN A N 1
ATOM 733 C CA . GLN A 1 102 ? -29.514 -9.859 60.514 1.00 89.06 102 GLN A CA 1
ATOM 734 C C . GLN A 1 102 ? -29.417 -11.199 61.246 1.00 89.06 102 GLN A C 1
ATOM 736 O O . GLN A 1 102 ? -29.766 -11.301 62.423 1.00 89.06 102 GLN A O 1
ATOM 741 N N . LEU A 1 103 ? -28.943 -12.238 60.556 1.00 88.94 103 LEU A N 1
ATOM 742 C CA . LEU A 1 103 ? -28.771 -13.579 61.117 1.00 88.94 103 LEU A CA 1
ATOM 743 C C . LEU A 1 103 ? -27.282 -13.945 61.177 1.00 88.94 103 LEU A C 1
ATOM 745 O O . LEU A 1 103 ? -26.613 -14.059 60.150 1.00 88.94 103 LEU A O 1
ATOM 749 N N . GLY A 1 104 ? -26.761 -14.198 62.375 1.00 90.31 104 GLY A N 1
ATOM 750 C CA . GLY A 1 104 ? -25.375 -14.605 62.596 1.00 90.31 104 GLY A CA 1
ATOM 751 C C . GLY A 1 104 ? -24.653 -13.714 63.602 1.00 90.31 104 GLY A C 1
ATOM 752 O O . GLY A 1 104 ? -25.199 -13.446 64.672 1.00 90.31 104 GLY A O 1
ATOM 753 N N . GLN A 1 105 ? -23.402 -13.334 63.319 1.00 92.69 105 GLN A N 1
ATOM 754 C CA . GLN A 1 105 ? -22.539 -12.672 64.303 1.00 92.69 105 GLN A CA 1
ATOM 755 C C . GLN A 1 105 ? -21.894 -11.377 63.801 1.00 92.69 105 GLN A C 1
ATOM 757 O O . GLN A 1 105 ? -21.265 -11.366 62.750 1.00 92.69 105 GLN A O 1
ATOM 762 N N . ASN A 1 106 ? -21.915 -10.314 64.603 1.00 92.69 106 ASN A N 1
ATOM 763 C CA . ASN A 1 106 ? -21.238 -9.043 64.304 1.00 92.69 106 ASN A CA 1
ATOM 764 C C . ASN A 1 106 ? -21.687 -8.386 62.984 1.00 92.69 106 ASN A C 1
ATOM 766 O O . ASN A 1 106 ? -20.877 -7.728 62.336 1.00 92.69 106 ASN A O 1
ATOM 770 N N . ASN A 1 107 ? -22.932 -8.594 62.544 1.00 91.50 107 ASN A N 1
ATOM 771 C CA . ASN A 1 107 ? -23.444 -7.876 61.378 1.00 91.50 107 ASN A CA 1
ATOM 772 C C . ASN A 1 107 ? -23.880 -6.462 61.786 1.00 91.50 107 ASN A C 1
ATOM 774 O O . ASN A 1 107 ? -24.426 -6.267 62.871 1.00 91.50 107 ASN A O 1
ATOM 778 N N . PHE A 1 108 ? -23.644 -5.478 60.927 1.00 93.75 108 PHE A N 1
ATOM 779 C CA . PHE A 1 108 ? -23.912 -4.071 61.201 1.00 93.75 108 PHE A CA 1
ATOM 780 C C . PHE A 1 108 ? -24.704 -3.444 60.052 1.00 93.75 108 PHE A C 1
ATOM 782 O O . PHE A 1 108 ? -24.349 -3.599 58.885 1.00 93.75 108 PHE A O 1
ATOM 789 N N . VAL A 1 109 ? -25.755 -2.705 60.388 1.00 90.00 109 VAL A N 1
ATOM 790 C CA . VAL A 1 109 ? -26.477 -1.802 59.486 1.00 90.00 109 VAL A CA 1
ATOM 791 C C . VAL A 1 109 ? -26.558 -0.459 60.196 1.00 90.00 109 VAL A C 1
ATOM 793 O O . VAL A 1 109 ? -27.098 -0.382 61.300 1.00 90.00 109 VAL A O 1
ATOM 796 N N . GLY A 1 110 ? -26.005 0.597 59.609 1.00 81.31 110 GLY A N 1
ATOM 797 C CA . GLY A 1 110 ? -26.000 1.899 60.268 1.00 81.31 110 GLY A CA 1
ATOM 798 C C . GLY A 1 110 ? -24.973 2.874 59.717 1.00 81.31 110 GLY A C 1
ATOM 799 O O . GLY A 1 110 ? -24.472 2.691 58.613 1.00 81.31 110 GLY A O 1
ATOM 800 N N . LYS A 1 111 ? -24.631 3.880 60.532 1.00 81.56 111 LYS A N 1
ATOM 801 C CA . LYS A 1 111 ? -24.006 5.142 60.099 1.00 81.56 111 LYS A CA 1
ATOM 802 C C . LYS A 1 111 ? -24.981 5.940 59.251 1.00 81.56 111 LYS A C 1
ATOM 804 O O . LYS A 1 111 ? -26.081 6.114 59.730 1.00 81.56 111 LYS A O 1
ATOM 809 N N . ASP A 1 112 ? -24.624 6.410 58.066 1.00 81.31 112 ASP A N 1
ATOM 810 C CA . ASP A 1 112 ? -25.458 7.331 57.296 1.00 81.31 112 ASP A CA 1
ATOM 811 C C . ASP A 1 112 ? -26.702 6.623 56.723 1.00 81.31 112 ASP A C 1
ATOM 813 O O . ASP A 1 112 ? -26.628 5.932 55.700 1.00 81.31 112 ASP A O 1
ATOM 817 N N . PHE A 1 113 ? -27.829 6.735 57.427 1.00 86.00 113 PHE A N 1
ATOM 818 C CA . PHE A 1 113 ? -29.069 6.038 57.099 1.00 86.00 113 PHE A CA 1
ATOM 819 C C . PHE A 1 113 ? -30.252 7.002 57.131 1.00 86.00 113 PHE A C 1
ATOM 821 O O . PHE A 1 113 ? -30.571 7.546 58.186 1.00 86.00 113 PHE A O 1
ATOM 828 N N . LEU A 1 114 ? -30.937 7.162 55.997 1.00 81.94 114 LEU A N 1
ATOM 829 C CA . LEU A 1 114 ? -32.130 8.003 55.904 1.00 81.94 114 LEU A CA 1
ATOM 830 C C . LEU A 1 114 ? -33.051 7.540 54.774 1.00 81.94 114 LEU A C 1
ATOM 832 O O . LEU A 1 114 ? -32.629 7.432 53.624 1.00 81.94 114 LEU A O 1
ATOM 836 N N . GLN A 1 115 ? -34.333 7.361 55.078 1.00 82.12 115 GLN A N 1
ATOM 837 C CA . GLN A 1 115 ? -35.398 7.276 54.080 1.00 82.12 115 GLN A CA 1
ATOM 838 C C . GLN A 1 115 ? -36.360 8.453 54.260 1.00 82.12 115 GLN A C 1
ATOM 840 O O . GLN A 1 115 ? -36.883 8.641 55.354 1.00 82.12 115 GLN A O 1
ATOM 845 N N . SER A 1 116 ? -36.606 9.245 53.217 1.00 80.19 116 SER A N 1
ATOM 846 C CA . SER A 1 116 ? -37.488 10.419 53.268 1.00 80.19 116 SER A CA 1
ATOM 847 C C . SER A 1 116 ? -38.480 10.417 52.104 1.00 80.19 116 SER A C 1
ATOM 849 O O . SER A 1 116 ? -38.062 10.267 50.961 1.00 80.19 116 SER A O 1
ATOM 851 N N . GLY A 1 117 ? -39.780 10.588 52.367 1.00 73.25 117 GLY A N 1
ATOM 852 C CA . GLY A 1 117 ? -40.840 10.551 51.347 1.00 73.25 117 GLY A CA 1
ATOM 853 C C . GLY A 1 117 ? -41.580 9.208 51.281 1.00 73.25 117 GLY A C 1
ATOM 854 O O . GLY A 1 117 ? -41.990 8.696 52.315 1.00 73.25 117 GLY A O 1
ATOM 855 N N . GLU A 1 118 ? -41.791 8.658 50.079 1.00 78.50 118 GLU A N 1
ATOM 856 C CA . GLU A 1 118 ? -42.488 7.376 49.834 1.00 78.50 118 GLU A CA 1
ATOM 857 C C . GLU A 1 118 ? -41.506 6.305 49.322 1.00 78.50 118 GLU A C 1
ATOM 859 O O . GLU A 1 118 ? -41.466 6.037 48.127 1.00 78.50 118 GLU A O 1
ATOM 864 N N . ASN A 1 119 ? -40.666 5.704 50.171 1.00 78.81 119 ASN A N 1
ATOM 865 C CA . ASN A 1 119 ? -39.652 4.730 49.723 1.00 78.81 119 ASN A CA 1
ATOM 866 C C . ASN A 1 119 ? -39.818 3.340 50.343 1.00 78.81 119 ASN A C 1
ATOM 868 O O . ASN A 1 119 ? -40.385 3.178 51.422 1.00 78.81 119 ASN A O 1
ATOM 872 N N . THR A 1 120 ? -39.280 2.321 49.670 1.00 81.06 120 THR A N 1
ATOM 873 C CA . THR A 1 120 ? -39.250 0.930 50.153 1.00 81.06 120 THR A CA 1
ATOM 874 C C . THR A 1 120 ? -37.813 0.423 50.261 1.00 81.06 120 THR A C 1
ATOM 876 O O . THR A 1 120 ? -37.060 0.479 49.287 1.00 81.06 120 THR A O 1
ATOM 879 N N . ALA A 1 121 ? -37.450 -0.133 51.419 1.00 81.88 121 ALA A N 1
ATOM 880 C CA . ALA A 1 121 ? -36.143 -0.733 51.671 1.00 81.88 121 ALA A CA 1
ATOM 881 C C . ALA A 1 121 ? -36.223 -2.159 52.220 1.00 81.88 121 ALA A C 1
ATOM 883 O O . ALA A 1 121 ? -37.029 -2.458 53.102 1.00 81.88 121 ALA A O 1
ATOM 884 N N . GLY A 1 122 ? -35.317 -3.018 51.750 1.00 83.38 122 GLY A N 1
ATOM 885 C CA . GLY A 1 122 ? -35.111 -4.367 52.277 1.00 83.38 122 GLY A CA 1
ATOM 886 C C . GLY A 1 122 ? -33.629 -4.694 52.449 1.00 83.38 122 GLY A C 1
ATOM 887 O O . GLY A 1 122 ? -32.883 -4.726 51.475 1.00 83.38 122 GLY A O 1
ATOM 888 N N . ILE A 1 123 ? -33.196 -4.970 53.678 1.00 85.69 123 ILE A N 1
ATOM 889 C CA . ILE A 1 123 ? -31.812 -5.317 54.012 1.00 85.69 123 ILE A CA 1
ATOM 890 C C . ILE A 1 123 ? -31.781 -6.688 54.685 1.00 85.69 123 ILE A C 1
ATOM 892 O O . ILE A 1 123 ? -32.455 -6.913 55.688 1.00 85.69 123 ILE A O 1
ATOM 896 N N . ALA A 1 124 ? -30.968 -7.603 54.163 1.00 85.75 124 ALA A N 1
ATOM 897 C CA . ALA A 1 124 ? -30.781 -8.931 54.730 1.00 85.75 124 ALA A CA 1
ATOM 898 C C . ALA A 1 124 ? -29.292 -9.301 54.796 1.00 85.75 124 ALA A C 1
ATOM 900 O O . ALA A 1 124 ? -28.598 -9.323 53.781 1.00 85.75 124 ALA A O 1
ATOM 901 N N . GLN A 1 125 ? -28.803 -9.617 55.993 1.00 89.31 125 GLN A N 1
ATOM 902 C CA . GLN A 1 125 ? -27.420 -10.014 56.250 1.00 89.31 125 GLN A CA 1
ATOM 903 C C . GLN A 1 125 ? -27.376 -11.393 56.913 1.00 89.31 125 GLN A C 1
ATOM 905 O O . GLN A 1 125 ? -28.026 -11.619 57.935 1.00 89.31 125 GLN A O 1
ATOM 910 N N . PHE A 1 126 ? -26.574 -12.306 56.365 1.00 88.81 126 PHE A N 1
ATOM 911 C CA . PHE A 1 126 ? -26.385 -13.663 56.880 1.00 88.81 126 PHE A CA 1
ATOM 912 C C . PHE A 1 126 ? -24.902 -13.965 57.069 1.00 88.81 126 PHE A C 1
ATOM 914 O O . PHE A 1 126 ? -24.110 -13.768 56.153 1.00 88.81 126 PHE A O 1
ATOM 921 N N . GLY A 1 127 ? -24.530 -14.539 58.210 1.00 89.25 127 GLY A N 1
ATOM 922 C CA . GLY A 1 127 ? -23.150 -14.929 58.498 1.00 89.25 127 GLY A CA 1
ATOM 923 C C . GLY A 1 127 ? -22.465 -13.954 59.446 1.00 89.25 127 GLY A C 1
ATOM 924 O O . GLY A 1 127 ? -23.046 -13.609 60.476 1.00 89.25 127 GLY A O 1
ATOM 925 N N . THR A 1 128 ? -21.217 -13.579 59.165 1.00 91.00 128 THR A N 1
ATOM 926 C CA . THR A 1 128 ? -20.389 -12.821 60.106 1.00 91.00 128 THR A CA 1
ATOM 927 C C . THR A 1 128 ? -19.803 -11.540 59.522 1.00 91.00 128 THR A C 1
ATOM 929 O O . THR A 1 128 ? -19.323 -11.529 58.394 1.00 91.00 128 THR A O 1
ATOM 932 N N . GLN A 1 129 ? -19.774 -10.464 60.312 1.00 92.75 129 GLN A N 1
ATOM 933 C CA . GLN A 1 129 ? -19.089 -9.205 59.968 1.00 92.75 129 GLN A CA 1
ATOM 934 C C . GLN A 1 129 ? -19.578 -8.514 58.680 1.00 92.75 129 GLN A C 1
ATOM 936 O O . GLN A 1 129 ? -18.828 -7.752 58.079 1.00 92.75 129 GLN A O 1
ATOM 941 N N . ASN A 1 130 ? -20.814 -8.754 58.233 1.00 91.31 130 ASN A N 1
ATOM 942 C CA . ASN A 1 130 ? -21.365 -8.013 57.095 1.00 91.31 130 ASN A CA 1
ATOM 943 C C . ASN A 1 130 ? -21.782 -6.603 57.531 1.00 91.31 130 ASN A C 1
ATOM 945 O O . ASN A 1 130 ? -22.331 -6.428 58.619 1.00 91.31 130 ASN A O 1
ATOM 949 N N . VAL A 1 131 ? -21.530 -5.605 56.687 1.00 93.56 131 VAL A N 1
ATOM 950 C CA . VAL A 1 131 ? -21.712 -4.185 56.998 1.00 93.56 131 VAL A CA 1
ATOM 951 C C . VAL A 1 131 ? -22.511 -3.494 55.891 1.00 93.56 131 VAL A C 1
ATOM 953 O O . VAL A 1 131 ? -22.148 -3.551 54.716 1.00 93.56 131 VAL A O 1
ATOM 956 N N . VAL A 1 132 ? -23.568 -2.785 56.282 1.00 91.81 132 VAL A N 1
ATOM 957 C CA . VAL A 1 132 ? -24.172 -1.704 55.495 1.00 91.81 132 VAL A CA 1
ATOM 958 C C . VAL A 1 132 ? -23.789 -0.395 56.168 1.00 91.81 132 VAL A C 1
ATOM 960 O O . VAL A 1 132 ? -24.151 -0.162 57.320 1.00 91.81 132 VAL A O 1
ATOM 963 N N . ASP A 1 133 ? -23.009 0.412 55.457 1.00 88.12 133 ASP A N 1
ATOM 964 C CA . ASP A 1 133 ? -22.355 1.622 55.978 1.00 88.12 133 ASP A CA 1
ATOM 965 C C . ASP A 1 133 ? -23.044 2.921 55.546 1.00 88.12 133 ASP A C 1
ATOM 967 O O . ASP A 1 133 ? -22.863 3.963 56.170 1.00 88.12 133 ASP A O 1
ATOM 971 N N . LYS A 1 134 ? -23.803 2.868 54.448 1.00 87.88 134 LYS A N 1
ATOM 972 C CA . LYS A 1 134 ? -24.591 3.994 53.951 1.00 87.88 134 LYS A CA 1
ATOM 973 C C . LYS A 1 134 ? -25.834 3.487 53.233 1.00 87.88 134 LYS A C 1
ATOM 975 O O . LYS A 1 134 ? -25.720 2.647 52.338 1.00 87.88 134 LYS A O 1
ATOM 980 N N . PHE A 1 135 ? -27.002 3.984 53.618 1.00 88.00 135 PHE A N 1
ATOM 981 C CA . PHE A 1 135 ? -28.274 3.671 52.975 1.00 88.00 135 PHE A CA 1
ATOM 982 C C . PHE A 1 135 ? -29.172 4.910 52.982 1.00 88.00 135 PHE A C 1
ATOM 984 O O . PHE A 1 135 ? -29.800 5.232 53.986 1.00 88.00 135 PHE A O 1
ATOM 991 N N . GLN A 1 136 ? -29.215 5.622 51.860 1.00 86.62 136 GLN A N 1
ATOM 992 C CA . GLN A 1 136 ? -29.976 6.862 51.723 1.00 86.62 136 GLN A CA 1
ATOM 993 C C . GLN A 1 136 ? -30.978 6.774 50.572 1.00 86.62 136 GLN A C 1
ATOM 995 O O . GLN A 1 136 ? -30.607 6.400 49.461 1.00 86.62 136 GLN A O 1
ATOM 1000 N N . GLN A 1 137 ? -32.226 7.160 50.831 1.00 84.38 137 GLN A N 1
ATOM 1001 C CA . GLN A 1 137 ? -33.297 7.292 49.843 1.00 84.38 137 GLN A CA 1
ATOM 1002 C C . GLN A 1 137 ? -34.115 8.549 50.156 1.00 84.38 137 GLN A C 1
ATOM 1004 O O . GLN A 1 137 ? -34.945 8.526 51.059 1.00 84.38 137 GLN A O 1
ATOM 1009 N N . THR A 1 138 ? -33.877 9.660 49.460 1.00 78.75 138 THR A N 1
ATOM 1010 C CA . THR A 1 138 ? -34.492 10.958 49.813 1.00 78.75 138 THR A CA 1
ATOM 1011 C C . THR A 1 138 ? -35.508 11.490 48.800 1.00 78.75 138 THR A C 1
ATOM 1013 O O . THR A 1 138 ? -36.104 12.538 49.037 1.00 78.75 138 THR A O 1
ATOM 1016 N N . GLY A 1 139 ? -35.730 10.790 47.681 1.00 73.00 139 GLY A N 1
ATOM 1017 C CA . GLY A 1 139 ? -36.789 11.103 46.711 1.00 73.00 139 GLY A CA 1
ATOM 1018 C C . GLY A 1 139 ? -38.096 10.317 46.929 1.00 73.00 139 GLY A C 1
ATOM 1019 O O . GLY A 1 139 ? -38.259 9.656 47.949 1.00 73.00 139 GLY A O 1
ATOM 1020 N N . GLN A 1 140 ? -39.045 10.375 45.983 1.00 74.50 140 GLN A N 1
ATOM 1021 C CA . GLN A 1 140 ? -40.355 9.696 46.090 1.00 74.50 140 GLN A CA 1
ATOM 1022 C C . GLN A 1 140 ? -40.425 8.417 45.238 1.00 74.50 140 GLN A C 1
ATOM 1024 O O . GLN A 1 140 ? -40.132 8.441 44.046 1.00 74.50 140 GLN A O 1
ATOM 1029 N N . GLY A 1 141 ? -40.882 7.304 45.806 1.00 73.69 141 GLY A N 1
ATOM 1030 C CA . GLY A 1 141 ? -41.132 6.050 45.091 1.00 73.69 141 GLY A CA 1
ATOM 1031 C C . GLY A 1 141 ? -39.896 5.183 44.842 1.00 73.69 141 GLY A C 1
ATOM 1032 O O . GLY A 1 141 ? -39.959 4.298 43.991 1.00 73.69 141 GLY A O 1
ATOM 1033 N N . ASN A 1 142 ? -38.767 5.421 45.518 1.00 77.88 142 ASN A N 1
ATOM 1034 C CA . ASN A 1 142 ? -37.548 4.642 45.282 1.00 77.88 142 ASN A CA 1
ATOM 1035 C C . ASN A 1 142 ? -37.575 3.295 46.022 1.00 77.88 142 ASN A C 1
ATOM 1037 O O . ASN A 1 142 ? -38.089 3.181 47.141 1.00 77.88 142 ASN A O 1
ATOM 1041 N N . ARG A 1 143 ? -36.982 2.265 45.407 1.00 81.50 143 ARG A N 1
ATOM 1042 C CA . ARG A 1 143 ? -36.864 0.910 45.968 1.00 81.50 143 ARG A CA 1
ATOM 1043 C C . ARG A 1 143 ? -35.395 0.515 46.086 1.00 81.50 143 ARG A C 1
ATOM 1045 O O . ARG A 1 143 ? -34.654 0.538 45.109 1.00 81.50 143 ARG A O 1
ATOM 1052 N N . GLY A 1 144 ? -34.978 0.135 47.289 1.00 81.56 144 GLY A N 1
ATOM 1053 C CA . GLY A 1 144 ? -33.589 -0.185 47.612 1.00 81.56 144 GLY A CA 1
ATOM 1054 C C . GLY A 1 144 ? -33.485 -1.539 48.297 1.00 81.56 144 GLY A C 1
ATOM 1055 O O . GLY A 1 144 ? -34.194 -1.801 49.267 1.00 81.56 144 GLY A O 1
ATOM 1056 N N . THR A 1 145 ? -32.604 -2.417 47.822 1.00 85.06 145 THR A N 1
ATOM 1057 C CA . THR A 1 145 ? -32.394 -3.730 48.447 1.00 85.06 145 THR A CA 1
ATOM 1058 C C . THR A 1 145 ? -30.919 -4.064 48.615 1.00 85.06 145 THR A C 1
ATOM 1060 O O . THR A 1 145 ? -30.112 -3.834 47.718 1.00 85.06 145 THR A O 1
ATOM 1063 N N . ILE A 1 146 ? -30.558 -4.624 49.771 1.00 86.44 146 ILE A N 1
ATOM 1064 C CA . ILE A 1 146 ? -29.211 -5.133 50.041 1.00 86.44 146 ILE A CA 1
ATOM 1065 C C . ILE A 1 146 ? -29.311 -6.542 50.621 1.00 86.44 146 ILE A C 1
ATOM 1067 O O . ILE A 1 146 ? -29.945 -6.765 51.649 1.00 86.44 146 ILE A O 1
ATOM 1071 N N . PHE A 1 147 ? -28.628 -7.491 49.990 1.00 88.62 147 PHE A N 1
ATOM 1072 C CA . PHE A 1 147 ? -28.467 -8.858 50.462 1.00 88.62 147 PHE A CA 1
ATOM 1073 C C . PHE A 1 147 ? -26.979 -9.183 50.605 1.00 88.62 147 PHE A C 1
ATOM 1075 O O . PHE A 1 147 ? -26.232 -9.142 49.630 1.00 88.62 147 PHE A O 1
ATOM 1082 N N . GLN A 1 148 ? -26.539 -9.555 51.804 1.00 89.69 148 GLN A N 1
ATOM 1083 C CA . GLN A 1 148 ? -25.156 -9.951 52.071 1.00 89.69 148 GLN A CA 1
ATOM 1084 C C . GLN A 1 148 ? -25.116 -11.315 52.755 1.00 89.69 148 GLN A C 1
ATOM 1086 O O . GLN A 1 148 ? -25.790 -11.544 53.757 1.00 89.69 148 GLN A O 1
ATOM 1091 N N . GLY A 1 149 ? -24.307 -12.228 52.227 1.00 87.62 149 GLY A N 1
ATOM 1092 C CA . GLY A 1 149 ? -24.128 -13.571 52.764 1.00 87.62 149 GLY A CA 1
ATOM 1093 C C . GLY A 1 149 ? -22.663 -13.913 53.014 1.00 87.62 149 GLY A C 1
ATOM 1094 O O . GLY A 1 149 ? -21.790 -13.615 52.198 1.00 87.62 149 GLY A O 1
ATOM 1095 N N . GLY A 1 150 ? -22.405 -14.618 54.113 1.00 90.81 150 GLY A N 1
ATOM 1096 C CA . GLY A 1 150 ? -21.085 -15.127 54.464 1.00 90.81 150 GLY A CA 1
ATOM 1097 C C . GLY A 1 150 ? -20.287 -14.156 55.331 1.00 90.81 150 GLY A C 1
ATOM 1098 O O . GLY A 1 150 ? -20.798 -13.743 56.371 1.00 90.81 150 GLY A O 1
ATOM 1099 N N . HIS A 1 151 ? -19.041 -13.853 54.959 1.00 91.69 151 HIS A N 1
ATOM 1100 C CA . HIS A 1 151 ? -18.097 -13.118 55.811 1.00 91.69 151 HIS A CA 1
ATOM 1101 C C . HIS A 1 151 ? -17.705 -11.733 55.258 1.00 91.69 151 HIS A C 1
ATOM 1103 O O . HIS A 1 151 ? -17.353 -11.613 54.087 1.00 91.69 151 HIS A O 1
ATOM 1109 N N . ALA A 1 152 ? -17.690 -10.704 56.109 1.00 92.19 152 ALA A N 1
ATOM 1110 C CA . ALA A 1 152 ? -16.991 -9.430 55.885 1.00 92.19 152 ALA A CA 1
ATOM 1111 C C . ALA A 1 152 ? -17.344 -8.649 54.594 1.00 92.19 152 ALA A C 1
ATOM 1113 O O . ALA A 1 152 ? -16.473 -7.981 54.034 1.00 92.19 152 ALA A O 1
ATOM 1114 N N . ASN A 1 153 ? -18.587 -8.723 54.098 1.00 91.38 153 ASN A N 1
ATOM 1115 C CA . ASN A 1 153 ? -19.030 -7.899 52.960 1.00 91.38 153 ASN A CA 1
ATOM 1116 C C . ASN A 1 153 ? -19.403 -6.473 53.401 1.00 91.38 153 ASN A C 1
ATOM 1118 O O . ASN A 1 153 ? -19.930 -6.287 54.497 1.00 91.38 153 ASN A O 1
ATOM 1122 N N . LEU A 1 154 ? -19.192 -5.483 52.530 1.00 93.94 154 LEU A N 1
ATOM 1123 C CA . LEU A 1 154 ? -19.521 -4.072 52.746 1.00 93.94 154 LEU A CA 1
ATOM 1124 C C . LEU A 1 154 ? -20.376 -3.533 51.585 1.00 93.94 154 LEU A C 1
ATOM 1126 O O . LEU A 1 154 ? -20.006 -3.679 50.420 1.00 93.94 154 LEU A O 1
ATOM 1130 N N . ALA A 1 155 ? -21.509 -2.905 51.906 1.00 91.94 155 ALA A N 1
ATOM 1131 C CA . ALA A 1 155 ? -22.432 -2.332 50.927 1.00 91.94 155 ALA A CA 1
ATOM 1132 C C . ALA A 1 155 ? -22.811 -0.880 51.253 1.00 91.94 155 ALA A C 1
ATOM 1134 O O . ALA A 1 155 ? -22.954 -0.505 52.425 1.00 91.94 155 ALA A O 1
ATOM 1135 N N . ARG A 1 156 ? -23.013 -0.083 50.197 1.00 92.50 156 ARG A N 1
ATOM 1136 C CA . ARG A 1 156 ? -23.515 1.297 50.247 1.00 92.50 156 ARG A CA 1
ATOM 1137 C C . ARG A 1 156 ? -24.561 1.549 49.163 1.00 92.50 156 ARG A C 1
ATOM 1139 O O . ARG A 1 156 ? -24.395 1.126 48.022 1.00 92.50 156 ARG A O 1
ATOM 1146 N N . THR A 1 157 ? -25.641 2.246 49.490 1.00 88.69 157 THR A N 1
ATOM 1147 C CA . THR A 1 157 ? -26.656 2.669 48.513 1.00 88.69 157 THR A CA 1
ATOM 1148 C C . THR A 1 157 ? -27.097 4.102 48.780 1.00 88.69 157 THR A C 1
ATOM 1150 O O . THR A 1 157 ? -27.408 4.450 49.917 1.00 88.69 157 THR A O 1
ATOM 1153 N N . VAL A 1 158 ? -27.126 4.927 47.732 1.00 87.12 158 VAL A N 1
ATOM 1154 C CA . VAL A 1 158 ? -27.536 6.336 47.785 1.00 87.12 158 VAL A CA 1
ATOM 1155 C C . VAL A 1 158 ? -28.477 6.638 46.625 1.00 87.12 158 VAL A C 1
ATOM 1157 O O . VAL A 1 158 ? -28.121 6.416 45.472 1.00 87.12 158 VAL A O 1
ATOM 1160 N N . GLN A 1 159 ? -29.661 7.160 46.931 1.00 83.81 159 GLN A N 1
ATOM 1161 C CA . GLN A 1 159 ? -30.646 7.670 45.979 1.00 83.81 159 GLN A CA 1
ATOM 1162 C C . GLN A 1 159 ? -31.117 9.044 46.487 1.00 83.81 159 GLN A C 1
ATOM 1164 O O . GLN A 1 159 ? -31.816 9.119 47.497 1.00 83.81 159 GLN A O 1
ATOM 1169 N N . ASP A 1 160 ? -30.698 10.138 45.844 1.00 79.75 160 ASP A N 1
ATOM 1170 C CA . ASP A 1 160 ? -30.983 11.503 46.327 1.00 79.75 160 ASP A CA 1
ATOM 1171 C C . ASP A 1 160 ? -32.401 12.035 45.995 1.00 79.75 160 ASP A C 1
ATOM 1173 O O . ASP A 1 160 ? -33.189 11.376 45.313 1.00 79.75 160 ASP A O 1
ATOM 1177 N N . ALA A 1 161 ? -32.716 13.249 46.464 1.00 60.72 161 ALA A N 1
ATOM 1178 C CA . ALA A 1 161 ? -34.047 13.858 46.414 1.00 60.72 161 ALA A CA 1
ATOM 1179 C C . ALA A 1 161 ? -34.563 14.183 44.999 1.00 60.72 161 ALA A C 1
ATOM 1181 O O . ALA A 1 161 ? -35.764 14.389 44.824 1.00 60.72 161 ALA A O 1
ATOM 1182 N N . GLY A 1 162 ? -33.693 14.223 43.982 1.00 60.69 162 GLY A N 1
ATOM 1183 C CA . GLY A 1 162 ? -34.107 14.408 42.587 1.00 60.69 162 GLY A CA 1
ATOM 1184 C C . GLY A 1 162 ? -34.657 13.132 41.937 1.00 60.69 162 GLY A C 1
ATOM 1185 O O . GLY A 1 162 ? -35.211 13.190 40.837 1.00 60.69 162 GLY A O 1
ATOM 1186 N N . ASN A 1 163 ? -34.528 11.985 42.603 1.00 62.50 163 ASN A N 1
ATOM 1187 C CA . ASN A 1 163 ? -34.850 10.671 42.061 1.00 62.50 163 ASN A CA 1
ATOM 1188 C C . ASN A 1 163 ? -36.262 10.238 42.438 1.00 62.50 163 ASN A C 1
ATOM 1190 O O . ASN A 1 163 ? -36.572 10.092 43.619 1.00 62.50 163 ASN A O 1
ATOM 1194 N N . SER A 1 164 ? -37.110 9.984 41.442 1.00 68.94 164 SER A N 1
ATOM 1195 C CA . SER A 1 164 ? -38.421 9.384 41.673 1.00 68.94 164 SER A CA 1
ATOM 1196 C C . SER A 1 164 ? -38.633 8.113 40.857 1.00 68.94 164 SER A C 1
ATOM 1198 O O . SER A 1 164 ? -38.369 8.087 39.651 1.00 68.94 164 SER A O 1
ATOM 1200 N N . GLY A 1 165 ? -39.114 7.064 41.532 1.00 71.06 165 GLY A N 1
ATOM 1201 C CA . GLY A 1 165 ? -39.416 5.762 40.930 1.00 71.06 165 GLY A CA 1
ATOM 1202 C C . GLY A 1 165 ? -38.195 4.929 40.518 1.00 71.06 165 GLY A C 1
ATOM 1203 O O . GLY A 1 165 ? -38.281 4.216 39.523 1.00 71.06 165 GLY A O 1
ATOM 1204 N N . ASN A 1 166 ? -37.061 5.039 41.221 1.00 75.25 166 ASN A N 1
ATOM 1205 C CA . ASN A 1 166 ? -35.825 4.339 40.850 1.00 75.25 166 ASN A CA 1
ATOM 1206 C C . ASN A 1 166 ? -35.511 3.122 41.725 1.00 75.25 166 ASN A C 1
ATOM 1208 O O . ASN A 1 166 ? -35.801 3.097 42.924 1.00 75.25 166 ASN A O 1
ATOM 1212 N N . ASP A 1 167 ? -34.809 2.159 41.129 1.00 81.56 167 ASP A N 1
ATOM 1213 C CA . ASP A 1 167 ? -34.447 0.887 41.746 1.00 81.56 167 ASP A CA 1
ATOM 1214 C C . ASP A 1 167 ? -32.935 0.763 41.965 1.00 81.56 167 ASP A C 1
ATOM 1216 O O . ASP A 1 167 ? -32.132 1.014 41.061 1.00 81.56 167 ASP A O 1
ATOM 1220 N N . SER A 1 168 ? -32.550 0.305 43.157 1.00 83.62 168 SER A N 1
ATOM 1221 C CA . SER A 1 168 ? -31.175 -0.064 43.495 1.00 83.62 168 SER A CA 1
ATOM 1222 C C . SER A 1 168 ? -31.123 -1.416 44.210 1.00 83.62 168 SER A C 1
ATOM 1224 O O . SER A 1 168 ? -31.876 -1.671 45.154 1.00 83.62 168 SER A O 1
ATOM 1226 N N . GLY A 1 169 ? -30.219 -2.295 43.778 1.00 85.88 169 GLY A N 1
ATOM 1227 C CA . GLY A 1 169 ? -30.033 -3.624 44.360 1.00 85.88 169 GLY A CA 1
ATOM 1228 C C . GLY A 1 169 ? -28.565 -4.015 44.498 1.00 85.88 169 GLY A C 1
ATOM 1229 O O . GLY A 1 169 ? -27.794 -3.892 43.546 1.00 85.88 169 GLY A O 1
ATOM 1230 N N . ILE A 1 170 ? -28.184 -4.532 45.667 1.00 87.44 170 ILE A N 1
ATOM 1231 C CA . ILE A 1 170 ? -26.860 -5.110 45.927 1.00 87.44 170 ILE A CA 1
ATOM 1232 C C . ILE A 1 170 ? -27.021 -6.524 46.480 1.00 87.44 170 ILE A C 1
ATOM 1234 O O . ILE A 1 170 ? -27.705 -6.733 47.478 1.00 87.44 170 ILE A O 1
ATOM 1238 N N . VAL A 1 171 ? -26.344 -7.494 45.870 1.00 88.69 171 VAL A N 1
ATOM 1239 C CA . VAL A 1 171 ? -26.254 -8.878 46.342 1.00 88.69 171 VAL A CA 1
ATOM 1240 C C . VAL A 1 171 ? -24.783 -9.279 46.426 1.00 88.69 171 VAL A C 1
ATOM 1242 O O . VAL A 1 171 ? -24.075 -9.270 45.424 1.00 88.69 171 VAL A O 1
ATOM 1245 N N . GLN A 1 172 ? -24.308 -9.656 47.611 1.00 90.69 172 GLN A N 1
ATOM 1246 C CA . GLN A 1 172 ? -22.918 -10.060 47.841 1.00 90.69 172 GLN A CA 1
ATOM 1247 C C . GLN A 1 172 ? -22.859 -11.390 48.587 1.00 90.69 172 GLN A C 1
ATOM 1249 O O . GLN A 1 172 ? -23.539 -11.577 49.595 1.00 90.69 172 GLN A O 1
ATOM 1254 N N . ILE A 1 173 ? -22.028 -12.320 48.119 1.00 88.38 173 ILE A N 1
ATOM 1255 C CA . ILE A 1 173 ? -21.845 -13.628 48.753 1.00 88.38 173 ILE A CA 1
ATOM 1256 C C . ILE A 1 173 ? -20.351 -13.930 48.869 1.00 88.38 173 ILE A C 1
ATOM 1258 O O . ILE A 1 173 ? -19.697 -14.220 47.869 1.00 88.38 173 ILE A O 1
ATOM 1262 N N . ASN A 1 174 ? -19.833 -13.936 50.100 1.00 91.31 174 ASN A N 1
ATOM 1263 C CA . ASN A 1 174 ? -18.467 -14.358 50.409 1.00 91.31 174 ASN A CA 1
ATOM 1264 C C . ASN A 1 174 ? -18.460 -15.665 51.220 1.00 91.31 174 ASN A C 1
ATOM 1266 O O . ASN A 1 174 ? -18.631 -15.625 52.439 1.00 91.31 174 ASN A O 1
ATOM 1270 N N . PRO A 1 175 ? -18.235 -16.832 50.592 1.00 87.31 175 PRO A N 1
ATOM 1271 C CA . PRO A 1 175 ? -18.229 -18.110 51.300 1.00 87.31 175 PRO A CA 1
ATOM 1272 C C . PRO A 1 175 ? -16.965 -18.347 52.149 1.00 87.31 175 PRO A C 1
ATOM 1274 O O . PRO A 1 175 ? -16.903 -19.364 52.839 1.00 87.31 175 PRO A O 1
ATOM 1277 N N . PHE A 1 176 ? -15.958 -17.466 52.092 1.00 87.06 176 PHE A N 1
ATOM 1278 C CA . PHE A 1 176 ? -14.666 -17.645 52.754 1.00 87.06 176 PHE A CA 1
ATOM 1279 C C . PHE A 1 176 ? -14.644 -16.952 54.121 1.00 87.06 176 PHE A C 1
ATOM 1281 O O . PHE A 1 176 ? -14.629 -15.731 54.221 1.00 87.06 176 PHE A O 1
ATOM 1288 N N . ASP A 1 177 ? -14.577 -17.740 55.190 1.00 81.50 177 ASP A N 1
ATOM 1289 C CA . ASP A 1 177 ? -14.672 -17.315 56.595 1.00 81.50 177 ASP A CA 1
ATOM 1290 C C . ASP A 1 177 ? -13.450 -16.547 57.139 1.00 81.50 177 ASP A C 1
ATOM 1292 O O . ASP A 1 177 ? -13.476 -16.088 58.280 1.00 81.50 177 ASP A O 1
ATOM 1296 N N . LYS A 1 178 ? -12.376 -16.429 56.346 1.00 85.38 178 LYS A N 1
ATOM 1297 C CA . LYS A 1 178 ? -11.097 -15.795 56.732 1.00 85.38 178 LYS A CA 1
ATOM 1298 C C . LYS A 1 178 ? -10.556 -14.784 55.723 1.00 85.38 178 LYS A C 1
ATOM 1300 O O . LYS A 1 178 ? -9.470 -14.247 55.926 1.00 85.38 178 LYS A O 1
ATOM 1305 N N . VAL A 1 179 ? -11.263 -14.564 54.620 1.00 87.69 179 VAL A N 1
ATOM 1306 C CA . VAL A 1 179 ? -10.859 -13.619 53.573 1.00 87.69 179 VAL A CA 1
ATOM 1307 C C . VAL A 1 179 ? -11.833 -12.453 53.614 1.00 87.69 179 VAL A C 1
ATOM 1309 O O . VAL A 1 179 ? -13.037 -12.681 53.721 1.00 87.69 179 VAL A O 1
ATOM 1312 N N . LEU A 1 180 ? -11.323 -11.220 53.546 1.00 88.75 180 LEU A N 1
ATOM 1313 C CA . LEU A 1 180 ? -12.165 -10.023 53.466 1.00 88.75 180 LEU A CA 1
ATOM 1314 C C . LEU A 1 180 ? -13.204 -10.174 52.344 1.00 88.75 180 LEU A C 1
ATOM 1316 O O . LEU A 1 180 ? -12.911 -10.725 51.281 1.00 88.75 180 LEU A O 1
ATOM 1320 N N . GLY A 1 181 ? -14.427 -9.716 52.603 1.00 87.44 181 GLY A N 1
ATOM 1321 C CA . GLY A 1 181 ? -15.536 -9.861 51.670 1.00 87.44 181 GLY A CA 1
ATOM 1322 C C . GLY A 1 181 ? -15.500 -8.853 50.534 1.00 87.44 181 GLY A C 1
ATOM 1323 O O . GLY A 1 181 ? -14.484 -8.217 50.253 1.00 87.44 181 GLY A O 1
ATOM 1324 N N . ASN A 1 182 ? -16.627 -8.755 49.840 1.00 91.25 182 ASN A N 1
ATOM 1325 C CA . ASN A 1 182 ? -16.772 -7.872 48.691 1.00 91.25 182 ASN A CA 1
ATOM 1326 C C . ASN A 1 182 ? -17.201 -6.464 49.129 1.00 91.25 182 ASN A C 1
ATOM 1328 O O . ASN A 1 182 ? -17.844 -6.303 50.168 1.00 91.25 182 ASN A O 1
ATOM 1332 N N . PHE A 1 183 ? -16.886 -5.459 48.312 1.00 94.00 183 PHE A N 1
ATOM 1333 C CA . PHE A 1 183 ? -17.379 -4.090 48.439 1.00 94.00 183 PHE A CA 1
ATOM 1334 C C . PHE A 1 183 ? -18.264 -3.731 47.243 1.00 94.00 183 PHE A C 1
ATOM 1336 O O . PHE A 1 183 ? -17.859 -3.929 46.094 1.00 94.00 183 PHE A O 1
ATOM 1343 N N . ALA A 1 184 ? -19.439 -3.165 47.515 1.00 92.44 184 ALA A N 1
ATOM 1344 C CA . ALA A 1 184 ? -20.375 -2.697 46.500 1.00 92.44 184 ALA A CA 1
ATOM 1345 C C . ALA A 1 184 ? -20.971 -1.339 46.873 1.00 92.44 184 ALA A C 1
ATOM 1347 O O . ALA A 1 184 ? -21.408 -1.133 48.007 1.00 92.44 184 ALA A O 1
ATOM 1348 N N . GLU A 1 185 ? -21.057 -0.442 45.897 1.00 92.75 185 GLU A N 1
ATOM 1349 C CA . GLU A 1 185 ? -21.684 0.864 46.054 1.00 92.75 185 GLU A CA 1
ATOM 1350 C C . GLU A 1 185 ? -22.549 1.212 44.837 1.00 92.75 185 GLU A C 1
ATOM 1352 O O . GLU A 1 185 ? -22.080 1.178 43.702 1.00 92.75 185 GLU A O 1
ATOM 1357 N N . ASN A 1 186 ? -23.815 1.551 45.091 1.00 88.25 186 ASN A N 1
ATOM 1358 C CA . ASN A 1 186 ? -24.742 2.087 44.094 1.00 88.25 186 ASN A CA 1
ATOM 1359 C C . ASN A 1 186 ? -25.095 3.534 44.456 1.00 88.25 186 ASN A C 1
ATOM 1361 O O . ASN A 1 186 ? -25.637 3.784 45.535 1.00 88.25 186 ASN A O 1
ATOM 1365 N N . GLN A 1 187 ? -24.843 4.469 43.546 1.00 86.62 187 GLN A N 1
ATOM 1366 C CA . GLN A 1 187 ? -25.180 5.881 43.680 1.00 86.62 187 GLN A CA 1
ATOM 1367 C C . GLN A 1 187 ? -26.064 6.331 42.513 1.00 86.62 187 GLN A C 1
ATOM 1369 O O . GLN A 1 187 ? -25.691 6.218 41.349 1.00 86.62 187 GLN A O 1
ATOM 1374 N N . GLN A 1 188 ? -27.230 6.878 42.837 1.00 83.50 188 GLN A N 1
ATOM 1375 C CA . GLN A 1 188 ? -28.124 7.567 41.914 1.00 83.50 188 GLN A CA 1
ATOM 1376 C C . GLN A 1 188 ? -28.278 9.007 42.416 1.00 83.50 188 GLN A C 1
ATOM 1378 O O . GLN A 1 188 ? -28.876 9.243 43.466 1.00 83.50 188 GLN A O 1
ATOM 1383 N N . LEU A 1 189 ? -27.691 9.959 41.690 1.00 80.81 189 LEU A N 1
ATOM 1384 C CA . LEU A 1 189 ? -27.586 11.374 42.061 1.00 80.81 189 LEU A CA 1
ATOM 1385 C C . LEU A 1 189 ? -28.282 12.282 41.027 1.00 80.81 189 LEU A C 1
ATOM 1387 O O . LEU A 1 189 ? -28.249 12.018 39.825 1.00 80.81 189 LEU A O 1
ATOM 1391 N N . GLY A 1 190 ? -28.888 13.380 41.467 1.00 74.69 190 GLY A N 1
ATOM 1392 C CA . GLY A 1 190 ? -29.599 14.341 40.630 1.00 74.69 190 GLY A CA 1
ATOM 1393 C C . GLY A 1 190 ? -31.001 13.887 40.204 1.00 74.69 190 GLY A C 1
ATOM 1394 O O . GLY A 1 190 ? -31.660 13.088 40.854 1.00 74.69 190 GLY A O 1
ATOM 1395 N N . ASN A 1 191 ? -31.511 14.439 39.098 1.00 69.62 191 ASN A N 1
ATOM 1396 C CA . ASN A 1 191 ? -32.883 14.189 38.636 1.00 69.62 191 ASN A CA 1
ATOM 1397 C C . ASN A 1 191 ? -33.003 12.913 37.774 1.00 69.62 191 ASN A C 1
ATOM 1399 O O . ASN A 1 191 ? -33.364 13.004 36.595 1.00 69.62 191 ASN A O 1
ATOM 1403 N N . ASN A 1 192 ? -32.703 11.730 38.331 1.00 60.12 192 ASN A N 1
ATOM 1404 C CA . ASN A 1 192 ? -32.730 10.453 37.591 1.00 60.12 192 ASN A CA 1
ATOM 1405 C C . ASN A 1 192 ? -34.142 9.867 37.417 1.00 60.12 192 ASN A C 1
ATOM 1407 O O . ASN A 1 192 ? -34.299 8.652 37.385 1.00 60.12 192 ASN A O 1
ATOM 1411 N N . SER A 1 193 ? -35.184 10.694 37.355 1.00 64.94 193 SER A N 1
ATOM 1412 C CA . SER A 1 193 ? -36.588 10.260 37.373 1.00 64.94 193 SER A CA 1
ATOM 1413 C C . SER A 1 193 ? -36.994 9.377 36.174 1.00 64.94 193 SER A C 1
ATOM 1415 O O . SER A 1 193 ? -36.764 9.742 35.016 1.00 64.94 193 SER A O 1
ATOM 1417 N N . GLY A 1 194 ? -37.672 8.251 36.450 1.00 63.06 194 GLY A N 1
ATOM 1418 C CA . GLY A 1 194 ? -38.372 7.423 35.453 1.00 63.06 194 GLY A CA 1
ATOM 1419 C C . GLY A 1 194 ? -37.798 6.023 35.192 1.00 63.06 194 GLY A C 1
ATOM 1420 O O . GLY A 1 194 ? -37.345 5.774 34.075 1.00 63.06 194 GLY A O 1
ATOM 1421 N N . ASP A 1 195 ? -37.922 5.117 36.170 1.00 70.00 195 ASP A N 1
ATOM 1422 C CA . ASP A 1 195 ? -37.583 3.681 36.102 1.00 70.00 195 ASP A CA 1
ATOM 1423 C C . ASP A 1 195 ? -36.080 3.369 35.904 1.00 70.00 195 ASP A C 1
ATOM 1425 O O . ASP A 1 195 ? -35.722 2.380 35.259 1.00 70.00 195 ASP A O 1
ATOM 1429 N N . SER A 1 196 ? -35.171 4.201 36.430 1.00 76.75 196 SER A N 1
ATOM 1430 C CA . SER A 1 196 ? -33.724 3.924 36.368 1.00 76.75 196 SER A CA 1
ATOM 1431 C C . SER A 1 196 ? -33.324 2.790 37.329 1.00 76.75 196 SER A C 1
ATOM 1433 O O . SER A 1 196 ? -33.808 2.731 38.461 1.00 76.75 196 SER A O 1
ATOM 1435 N N . PHE A 1 197 ? -32.406 1.910 36.905 1.00 81.44 197 PHE A N 1
ATOM 1436 C CA . PHE A 1 197 ? -31.977 0.718 37.658 1.00 81.44 197 PHE A CA 1
ATOM 1437 C C . PHE A 1 197 ? -30.456 0.666 37.860 1.00 81.44 197 PHE A C 1
ATOM 1439 O O . PHE A 1 197 ? -29.702 0.749 36.888 1.00 81.44 197 PHE A O 1
ATOM 1446 N N . ALA A 1 198 ? -30.012 0.443 39.102 1.00 84.25 198 ALA A N 1
ATOM 1447 C CA . ALA A 1 198 ? -28.620 0.152 39.455 1.00 84.25 198 ALA A CA 1
ATOM 1448 C C . ALA A 1 198 ? -28.508 -1.189 40.207 1.00 84.25 198 ALA A C 1
ATOM 1450 O O . ALA A 1 198 ? -29.087 -1.365 41.279 1.00 84.25 198 ALA A O 1
ATOM 1451 N N . GLY A 1 199 ? -27.749 -2.144 39.667 1.00 86.19 199 GLY A N 1
ATOM 1452 C CA . GLY A 1 199 ? -27.639 -3.501 40.211 1.00 86.19 199 GLY A CA 1
ATOM 1453 C C . GLY A 1 199 ? -26.199 -3.984 40.373 1.00 86.19 199 GLY A C 1
ATOM 1454 O O . GLY A 1 199 ? -25.396 -3.867 39.447 1.00 86.19 199 GLY A O 1
ATOM 1455 N N . VAL A 1 200 ? -25.881 -4.589 41.519 1.00 88.69 200 VAL A N 1
ATOM 1456 C CA . VAL A 1 200 ? -24.609 -5.291 41.763 1.00 88.69 200 VAL A CA 1
ATOM 1457 C C . VAL A 1 200 ? -24.874 -6.707 42.260 1.00 88.69 200 VAL A C 1
ATOM 1459 O O . VAL A 1 200 ? -25.596 -6.899 43.236 1.00 88.69 200 VAL A O 1
ATOM 1462 N N . LEU A 1 201 ? -24.232 -7.695 41.636 1.00 90.00 201 LEU A N 1
ATOM 1463 C CA . LEU A 1 201 ? -24.134 -9.070 42.119 1.00 90.00 201 LEU A CA 1
ATOM 1464 C C . LEU A 1 201 ? -22.658 -9.487 42.183 1.00 90.00 201 LEU A C 1
ATOM 1466 O O . LEU A 1 201 ? -21.984 -9.561 41.160 1.00 90.00 201 LEU A O 1
ATOM 1470 N N . GLN A 1 202 ? -22.158 -9.786 43.381 1.00 90.25 202 GLN A N 1
ATOM 1471 C CA . GLN A 1 202 ? -20.783 -10.239 43.613 1.00 90.25 202 GLN A CA 1
ATOM 1472 C C . GLN A 1 202 ? -20.767 -11.593 44.324 1.00 90.25 202 GLN A C 1
ATOM 1474 O O . GLN A 1 202 ? -21.391 -11.766 45.374 1.00 90.25 202 GLN A O 1
ATOM 1479 N N . ALA A 1 203 ? -20.009 -12.545 43.789 1.00 87.56 203 ALA A N 1
ATOM 1480 C CA . ALA A 1 203 ? -19.763 -13.843 44.404 1.00 87.56 203 ALA A CA 1
ATOM 1481 C C . ALA A 1 203 ? -18.256 -14.106 44.518 1.00 87.56 203 ALA A C 1
ATOM 1483 O O . ALA A 1 203 ? -17.516 -13.945 43.553 1.00 87.56 203 ALA A O 1
ATOM 1484 N N . GLY A 1 204 ? -17.799 -14.539 45.694 1.00 89.94 204 GLY A N 1
ATOM 1485 C CA . GLY A 1 204 ? -16.378 -14.717 46.003 1.00 89.94 204 GLY A CA 1
ATOM 1486 C C . GLY A 1 204 ? -15.891 -13.693 47.027 1.00 89.94 204 GLY A C 1
ATOM 1487 O O . GLY A 1 204 ? -16.654 -13.329 47.919 1.00 89.94 204 GLY A O 1
ATOM 1488 N N . ALA A 1 205 ? -14.635 -13.259 46.944 1.00 89.25 205 ALA A N 1
ATOM 1489 C CA . ALA A 1 205 ? -14.023 -12.387 47.951 1.00 89.25 205 ALA A CA 1
ATOM 1490 C C . ALA A 1 205 ? -13.206 -11.255 47.322 1.00 89.25 205 ALA A C 1
ATOM 1492 O O . ALA A 1 205 ? -12.690 -11.397 46.216 1.00 89.25 205 ALA A O 1
ATOM 1493 N N . LEU A 1 206 ? -13.034 -10.149 48.054 1.00 91.44 206 LEU A N 1
ATOM 1494 C CA . LEU A 1 206 ? -12.204 -9.006 47.650 1.00 91.44 206 LEU A CA 1
ATOM 1495 C C . LEU A 1 206 ? -12.608 -8.346 46.317 1.00 91.44 206 LEU A C 1
ATOM 1497 O O . LEU A 1 206 ? -11.812 -7.609 45.742 1.00 91.44 206 LEU A O 1
ATOM 1501 N N . ASN A 1 207 ? -13.826 -8.583 45.821 1.00 90.44 207 ASN A N 1
ATOM 1502 C CA . ASN A 1 207 ? -14.327 -7.892 44.634 1.00 90.44 207 ASN A CA 1
ATOM 1503 C C . ASN A 1 207 ? -14.808 -6.477 44.990 1.00 90.44 207 ASN A C 1
ATOM 1505 O O . ASN A 1 207 ? -15.355 -6.254 46.073 1.00 90.44 207 ASN A O 1
ATOM 1509 N N . LEU A 1 208 ? -14.635 -5.540 44.061 1.00 92.81 208 LEU A N 1
ATOM 1510 C CA . LEU A 1 208 ? -14.976 -4.127 44.185 1.00 92.81 208 LEU A CA 1
ATOM 1511 C C . LEU A 1 208 ? -15.915 -3.717 43.042 1.00 92.81 208 LEU A C 1
ATOM 1513 O O . LEU A 1 208 ? -15.557 -3.877 41.874 1.00 92.81 208 LEU A O 1
ATOM 1517 N N . ALA A 1 209 ? -17.097 -3.194 43.372 1.00 91.88 209 ALA A N 1
ATOM 1518 C CA . ALA A 1 209 ? -18.111 -2.777 42.403 1.00 91.88 209 ALA A CA 1
ATOM 1519 C C . ALA A 1 209 ? -18.662 -1.381 42.718 1.00 91.88 209 ALA A C 1
ATOM 1521 O O . ALA A 1 209 ? -19.102 -1.130 43.841 1.00 91.88 209 ALA A O 1
ATOM 1522 N N . PHE A 1 210 ? -18.703 -0.511 41.709 1.00 91.31 210 PHE A N 1
ATOM 1523 C CA . PHE A 1 210 ? -19.296 0.824 41.792 1.00 91.31 210 PHE A CA 1
ATOM 1524 C C . PHE A 1 210 ? -20.262 1.064 40.630 1.00 91.31 210 PHE A C 1
ATOM 1526 O O . PHE A 1 210 ? -19.862 0.977 39.473 1.00 91.31 210 PHE A O 1
ATOM 1533 N N . ASN A 1 211 ? -21.515 1.408 40.911 1.00 87.38 211 ASN A N 1
ATOM 1534 C CA . ASN A 1 211 ? -22.418 1.980 39.915 1.00 87.38 211 ASN A CA 1
ATOM 1535 C C . ASN A 1 211 ? -22.747 3.417 40.308 1.00 87.38 211 ASN A C 1
ATOM 1537 O O . ASN A 1 211 ? -23.333 3.633 41.368 1.00 87.38 211 ASN A O 1
ATOM 1541 N N . THR A 1 212 ? -22.451 4.370 39.431 1.00 85.75 212 THR A N 1
ATOM 1542 C CA . THR A 1 212 ? -22.806 5.780 39.599 1.00 85.75 212 THR A CA 1
ATOM 1543 C C . THR A 1 212 ? -23.658 6.238 38.421 1.00 85.75 212 THR A C 1
ATOM 1545 O O . THR A 1 212 ? -23.283 6.073 37.262 1.00 85.75 212 THR A O 1
ATOM 1548 N N . GLN A 1 213 ? -24.826 6.806 38.713 1.00 82.06 213 GLN A N 1
ATOM 1549 C CA . GLN A 1 213 ? -25.736 7.395 37.734 1.00 82.06 213 GLN A CA 1
ATOM 1550 C C . GLN A 1 213 ? -26.068 8.830 38.158 1.00 82.06 213 GLN A C 1
ATOM 1552 O O . GLN A 1 213 ? -26.712 9.042 39.185 1.00 82.06 213 GLN A O 1
ATOM 1557 N N . GLU A 1 214 ? -25.654 9.814 37.362 1.00 82.44 214 GLU A N 1
ATOM 1558 C CA . GLU A 1 214 ? -25.883 11.238 37.617 1.00 82.44 214 GLU A CA 1
ATOM 1559 C C . GLU A 1 214 ? -26.713 11.887 36.493 1.00 82.44 214 GLU A C 1
ATOM 1561 O O . GLU A 1 214 ? -26.313 11.910 35.325 1.00 82.44 214 GLU A O 1
ATOM 1566 N N . GLN A 1 215 ? -27.883 12.432 36.843 1.00 74.88 215 GLN A N 1
ATOM 1567 C CA . GLN A 1 215 ? -28.850 13.064 35.925 1.00 74.88 215 GLN A CA 1
ATOM 1568 C C . GLN A 1 215 ? -29.311 12.169 34.740 1.00 74.88 215 GLN A C 1
ATOM 1570 O O . GLN A 1 215 ? -29.518 12.624 33.610 1.00 74.88 215 GLN A O 1
ATOM 1575 N N . GLN A 1 216 ? -29.505 10.875 34.996 1.00 68.44 216 GLN A N 1
ATOM 1576 C CA . GLN A 1 216 ? -29.904 9.822 34.064 1.00 68.44 216 GLN A CA 1
ATOM 1577 C C . GLN A 1 216 ? -31.384 9.416 34.177 1.00 68.44 216 GLN A C 1
ATOM 1579 O O . GLN A 1 216 ? -31.780 8.785 35.149 1.00 68.44 216 GLN A O 1
ATOM 1584 N N . LYS A 1 217 ? -32.213 9.692 33.162 1.00 71.81 217 LYS A N 1
ATOM 1585 C CA . LYS A 1 217 ? -33.631 9.265 33.142 1.00 71.81 217 LYS A CA 1
ATOM 1586 C C . LYS A 1 217 ? -33.831 7.965 32.355 1.00 71.81 217 LYS A C 1
ATOM 1588 O O . LYS A 1 217 ? -33.617 7.971 31.139 1.00 71.81 217 LYS A O 1
ATOM 1593 N N . GLY A 1 218 ? -34.287 6.898 33.018 1.00 71.31 218 GLY A N 1
ATOM 1594 C CA . GLY A 1 218 ? -34.590 5.590 32.416 1.00 71.31 218 GLY A CA 1
ATOM 1595 C C . GLY A 1 218 ? -33.366 4.740 32.064 1.00 71.31 218 GLY A C 1
ATOM 1596 O O . GLY A 1 218 ? -33.452 3.896 31.177 1.00 71.31 218 GLY A O 1
ATOM 1597 N N . SER A 1 219 ? -32.219 4.987 32.703 1.00 78.06 219 SER A N 1
ATOM 1598 C CA . SER A 1 219 ? -30.952 4.305 32.395 1.00 78.06 219 SER A CA 1
ATOM 1599 C C . SER A 1 219 ? -30.720 3.082 33.292 1.00 78.06 219 SER A C 1
ATOM 1601 O O . SER A 1 219 ? -31.171 3.036 34.439 1.00 78.06 219 SER A O 1
ATOM 1603 N N . GLN A 1 220 ? -29.973 2.099 32.789 1.00 82.94 220 GLN A N 1
ATOM 1604 C CA . GLN A 1 220 ? -29.665 0.845 33.481 1.00 82.94 220 GLN A CA 1
ATOM 1605 C C . GLN A 1 220 ? -28.150 0.671 33.653 1.00 82.94 220 GLN A C 1
ATOM 1607 O O . GLN A 1 220 ? -27.405 0.768 32.679 1.00 82.94 220 GLN A O 1
ATOM 1612 N N . ALA A 1 221 ? -27.700 0.375 34.874 1.00 85.38 221 ALA A N 1
ATOM 1613 C CA . ALA A 1 221 ? -26.309 0.059 35.199 1.00 85.38 221 ALA A CA 1
ATOM 1614 C C . ALA A 1 221 ? -26.233 -1.258 35.985 1.00 85.38 221 ALA A C 1
ATOM 1616 O O . ALA A 1 221 ? -26.845 -1.393 37.045 1.00 85.38 221 ALA A O 1
ATOM 1617 N N . THR A 1 222 ? -25.501 -2.248 35.471 1.00 87.75 222 THR A N 1
ATOM 1618 C CA . THR A 1 222 ? -25.400 -3.578 36.096 1.00 87.75 222 THR A CA 1
ATOM 1619 C C . THR A 1 222 ? -23.961 -4.073 36.188 1.00 87.75 222 THR A C 1
ATOM 1621 O O . THR A 1 222 ? -23.182 -3.945 35.242 1.00 87.75 222 THR A O 1
ATOM 1624 N N . ILE A 1 223 ? -23.605 -4.652 37.338 1.00 87.88 223 ILE A N 1
ATOM 1625 C CA . ILE A 1 223 ? -22.314 -5.303 37.580 1.00 87.88 223 ILE A CA 1
ATOM 1626 C C . ILE A 1 223 ? -22.556 -6.719 38.097 1.00 87.88 223 ILE A C 1
ATOM 1628 O O . ILE A 1 223 ? -23.230 -6.914 39.107 1.00 87.88 223 ILE A O 1
ATOM 1632 N N . LEU A 1 224 ? -21.948 -7.696 37.432 1.00 90.25 224 LEU A N 1
ATOM 1633 C CA . LEU A 1 224 ? -21.842 -9.083 37.864 1.00 90.25 224 LEU A CA 1
ATOM 1634 C C . LEU A 1 224 ? -20.362 -9.456 37.988 1.00 90.25 224 LEU A C 1
ATOM 1636 O O . LEU A 1 224 ? -19.636 -9.417 36.998 1.00 90.25 224 LEU A O 1
ATOM 1640 N N . GLN A 1 225 ? -19.912 -9.849 39.176 1.00 88.81 225 GLN A N 1
ATOM 1641 C CA . GLN A 1 225 ? -18.541 -10.311 39.402 1.00 88.81 225 GLN A CA 1
ATOM 1642 C C . GLN A 1 225 ? -18.531 -11.665 40.107 1.00 88.81 225 GLN A C 1
ATOM 1644 O O . GLN A 1 225 ? -19.189 -11.851 41.131 1.00 88.81 225 GLN A O 1
ATOM 1649 N N . GLU A 1 226 ? -17.738 -12.597 39.592 1.00 88.94 226 GLU A N 1
ATOM 1650 C CA . GLU A 1 226 ? -17.470 -13.884 40.227 1.00 88.94 226 GLU A CA 1
ATOM 1651 C C . GLU A 1 226 ? -15.958 -14.104 40.379 1.00 88.94 226 GLU A C 1
ATOM 1653 O O . GLU A 1 226 ? -15.203 -13.966 39.419 1.00 88.94 226 GLU A O 1
ATOM 1658 N N . GLY A 1 227 ? -15.507 -14.479 41.576 1.00 89.38 227 GLY A N 1
ATOM 1659 C CA . GLY A 1 227 ? -14.117 -14.846 41.849 1.00 89.38 227 GLY A CA 1
ATOM 1660 C C . GLY A 1 227 ? -13.433 -13.929 42.861 1.00 89.38 227 GLY A C 1
ATOM 1661 O O . GLY A 1 227 ? -14.021 -13.615 43.898 1.00 89.38 227 GLY A O 1
ATOM 1662 N N . PHE A 1 228 ? -12.174 -13.564 42.611 1.00 87.44 228 PHE A N 1
ATOM 1663 C CA . PHE A 1 228 ? -11.319 -12.875 43.584 1.00 87.44 228 PHE A CA 1
ATOM 1664 C C . PHE A 1 228 ? -10.749 -11.562 43.038 1.00 87.44 228 PHE A C 1
ATOM 1666 O O . PHE A 1 228 ? -10.266 -11.526 41.916 1.00 87.44 228 PHE A O 1
ATOM 1673 N N . PHE A 1 229 ? -10.703 -10.498 43.845 1.00 90.25 229 PHE A N 1
ATOM 1674 C CA . PHE A 1 229 ? -9.989 -9.254 43.493 1.00 90.25 229 PHE A CA 1
ATOM 1675 C C . PHE A 1 229 ? -10.423 -8.572 42.177 1.00 90.25 229 PHE A C 1
ATOM 1677 O O . PHE A 1 229 ? -9.651 -7.812 41.595 1.00 90.25 229 PHE A O 1
ATOM 1684 N N . ASN A 1 230 ? -11.639 -8.811 41.681 1.00 89.00 230 ASN A N 1
ATOM 1685 C CA . ASN A 1 230 ? -12.109 -8.123 40.478 1.00 89.00 230 ASN A CA 1
ATOM 1686 C C . ASN A 1 230 ? -12.583 -6.700 40.818 1.00 89.00 230 ASN A C 1
ATOM 1688 O O . ASN A 1 230 ? -13.220 -6.487 41.848 1.00 89.00 230 ASN A O 1
ATOM 1692 N N . VAL A 1 231 ? -12.313 -5.732 39.943 1.00 91.81 231 VAL A N 1
ATOM 1693 C CA . VAL A 1 231 ? -12.737 -4.329 40.053 1.00 91.81 231 VAL A CA 1
ATOM 1694 C C . VAL A 1 231 ? -13.640 -3.980 38.871 1.00 91.81 231 VAL A C 1
ATOM 1696 O O . VAL A 1 231 ? -13.252 -4.178 37.722 1.00 91.81 231 VAL A O 1
ATOM 1699 N N . ALA A 1 232 ? -14.833 -3.452 39.146 1.00 91.19 232 ALA A N 1
ATOM 1700 C CA . ALA A 1 232 ? -15.802 -3.018 38.145 1.00 91.19 232 ALA A CA 1
ATOM 1701 C C . ALA A 1 232 ? -16.397 -1.658 38.512 1.00 91.19 232 ALA A C 1
ATOM 1703 O O . ALA A 1 232 ? -16.815 -1.450 39.652 1.00 91.19 232 ALA A O 1
ATOM 1704 N N . ALA A 1 233 ? -16.496 -0.763 37.533 1.00 91.12 233 ALA A N 1
ATOM 1705 C CA . ALA A 1 233 ? -17.180 0.512 37.690 1.00 91.12 233 ALA A CA 1
ATOM 1706 C C . ALA A 1 233 ? -18.026 0.854 36.457 1.00 91.12 233 ALA A C 1
ATOM 1708 O O . ALA A 1 233 ? -17.516 0.859 35.336 1.00 91.12 233 ALA A O 1
ATOM 1709 N N . ASN A 1 234 ? -19.304 1.169 36.666 1.00 86.62 234 ASN A N 1
ATOM 1710 C CA . ASN A 1 234 ? -20.141 1.848 35.679 1.00 86.62 234 ASN A CA 1
ATOM 1711 C C . ASN A 1 234 ? -20.367 3.292 36.141 1.00 86.62 234 ASN A C 1
ATOM 1713 O O . ASN A 1 234 ? -20.858 3.508 37.247 1.00 86.62 234 ASN A O 1
ATOM 1717 N N . ASP A 1 235 ? -20.064 4.260 35.282 1.00 85.94 235 ASP A N 1
ATOM 1718 C CA . ASP A 1 235 ? -20.309 5.684 35.510 1.00 85.94 235 ASP A CA 1
ATOM 1719 C C . ASP A 1 235 ? -21.118 6.274 34.344 1.00 85.94 235 ASP A C 1
ATOM 1721 O O . ASP A 1 235 ? -20.690 6.241 33.188 1.00 85.94 235 ASP A O 1
ATOM 1725 N N . GLN A 1 236 ? -22.312 6.787 34.629 1.00 80.00 236 GLN A N 1
ATOM 1726 C CA . GLN A 1 236 ? -23.212 7.385 33.644 1.00 80.00 236 GLN A CA 1
ATOM 1727 C C . GLN A 1 236 ? -23.580 8.816 34.064 1.00 80.00 236 GLN A C 1
ATOM 1729 O O . GLN A 1 236 ? -24.346 9.001 35.005 1.00 80.00 236 GLN A O 1
ATOM 1734 N N . SER A 1 237 ? -23.136 9.836 33.321 1.00 80.94 237 SER A N 1
ATOM 1735 C CA . SER A 1 237 ? -23.397 11.263 33.607 1.00 80.94 237 SER A CA 1
ATOM 1736 C C . SER A 1 237 ? -24.059 11.990 32.425 1.00 80.94 237 SER A C 1
ATOM 1738 O O . SER A 1 237 ? -23.766 11.707 31.263 1.00 80.94 237 SER A O 1
ATOM 1740 N N . ASN A 1 238 ? -25.005 12.904 32.670 1.00 71.88 238 ASN A N 1
ATOM 1741 C CA . ASN A 1 238 ? -25.611 13.730 31.611 1.00 71.88 238 ASN A CA 1
ATOM 1742 C C . ASN A 1 238 ? -25.594 15.226 31.959 1.00 71.88 238 ASN A C 1
ATOM 1744 O O . ASN A 1 238 ? -25.487 15.609 33.118 1.00 71.88 238 ASN A O 1
ATOM 1748 N N . ASP A 1 239 ? -25.736 16.065 30.933 1.00 56.62 239 ASP A N 1
ATOM 1749 C CA . ASP A 1 239 ? -25.931 17.506 31.045 1.00 56.62 239 ASP A CA 1
ATOM 1750 C C . ASP A 1 239 ? -27.434 17.819 30.905 1.00 56.62 239 ASP A C 1
ATOM 1752 O O . ASP A 1 239 ? -27.971 17.890 29.802 1.00 56.62 239 ASP A O 1
ATOM 1756 N N . SER A 1 240 ? -28.135 17.897 32.042 1.00 52.59 240 SER A N 1
ATOM 1757 C CA . SER A 1 240 ? -29.376 18.662 32.281 1.00 52.59 240 SER A CA 1
ATOM 1758 C C . SER A 1 240 ? -30.498 18.701 31.202 1.00 52.59 240 SER A C 1
ATOM 1760 O O . SER A 1 240 ? -31.245 19.678 31.094 1.00 52.59 240 SER A O 1
ATOM 1762 N N . GLY A 1 241 ? -30.705 17.632 30.422 1.00 56.72 241 GLY A N 1
ATOM 1763 C CA . GLY A 1 241 ? -31.762 17.544 29.399 1.00 56.72 241 GLY A CA 1
ATOM 1764 C C . GLY A 1 241 ? -33.162 17.159 29.922 1.00 56.72 241 GLY A C 1
ATOM 1765 O O . GLY A 1 241 ? -33.318 16.380 30.857 1.00 56.72 241 GLY A O 1
ATOM 1766 N N . ARG A 1 242 ? -34.233 17.658 29.275 1.00 53.19 242 ARG A N 1
ATOM 1767 C CA . ARG A 1 242 ? -35.650 17.355 29.613 1.00 53.19 242 ARG A CA 1
ATOM 1768 C C . ARG A 1 242 ? -36.178 15.989 29.105 1.00 53.19 242 ARG A C 1
ATOM 1770 O O . ARG A 1 242 ? -37.331 15.671 29.391 1.00 53.19 242 ARG A O 1
ATOM 1777 N N . ARG A 1 243 ? -35.402 15.199 28.347 1.00 61.09 243 ARG A N 1
ATOM 1778 C CA . ARG A 1 243 ? -35.831 13.929 27.697 1.00 61.09 243 ARG A CA 1
ATOM 1779 C C . ARG A 1 243 ? -35.262 12.686 28.412 1.00 61.09 243 ARG A C 1
ATOM 1781 O O . ARG A 1 243 ? -34.334 12.827 29.196 1.00 61.09 243 ARG A O 1
ATOM 1788 N N . LYS A 1 244 ? -35.842 11.494 28.174 1.00 62.69 244 LYS A N 1
ATOM 1789 C CA . LYS A 1 244 ? -35.293 10.206 28.657 1.00 62.69 244 LYS A CA 1
ATOM 1790 C C . LYS A 1 244 ? -33.965 9.903 27.949 1.00 62.69 244 LYS A C 1
ATOM 1792 O O . LYS A 1 244 ? -33.855 10.190 26.758 1.00 62.69 244 LYS A O 1
ATOM 1797 N N . ASN A 1 245 ? -32.997 9.340 28.673 1.00 68.31 245 ASN A N 1
ATOM 1798 C CA . ASN A 1 245 ? -31.670 9.016 28.142 1.00 68.31 245 ASN A CA 1
ATOM 1799 C C . ASN A 1 245 ? -31.568 7.548 27.695 1.00 68.31 245 ASN A C 1
ATOM 1801 O O . ASN A 1 245 ? -30.897 7.289 26.706 1.00 68.31 245 ASN A O 1
ATOM 1805 N N . ASN A 1 246 ? -32.218 6.617 28.411 1.00 74.50 246 ASN A N 1
ATOM 1806 C CA . ASN A 1 246 ? -32.228 5.165 28.144 1.00 74.50 246 ASN A CA 1
ATOM 1807 C C . ASN A 1 246 ? -30.836 4.522 27.931 1.00 74.50 246 ASN A C 1
ATOM 1809 O O . ASN A 1 246 ? -30.692 3.590 27.139 1.00 74.50 246 ASN A O 1
ATOM 1813 N N . ASN A 1 247 ? -29.793 5.006 28.612 1.00 77.69 247 ASN A N 1
ATOM 1814 C CA . ASN A 1 247 ? -28.445 4.448 28.458 1.00 77.69 247 ASN A CA 1
ATOM 1815 C C . ASN A 1 247 ? -28.311 3.122 29.224 1.00 77.69 247 ASN A C 1
ATOM 1817 O O . ASN A 1 247 ? -28.766 3.020 30.366 1.00 77.69 247 ASN A O 1
ATOM 1821 N N . THR A 1 248 ? -27.636 2.132 28.637 1.00 82.25 248 THR A N 1
ATOM 1822 C CA . THR A 1 248 ? -27.379 0.827 29.271 1.00 82.25 248 THR A CA 1
ATOM 1823 C C . THR A 1 248 ? -25.879 0.597 29.442 1.00 82.25 248 THR A C 1
ATOM 1825 O O . THR A 1 248 ? -25.137 0.606 28.461 1.00 82.25 248 THR A O 1
ATOM 1828 N N . ALA A 1 249 ? -25.440 0.348 30.678 1.00 84.06 249 ALA A N 1
ATOM 1829 C CA . ALA A 1 249 ? -24.075 -0.038 31.026 1.00 84.06 249 ALA A CA 1
ATOM 1830 C C . ALA A 1 249 ? -24.068 -1.394 31.752 1.00 84.06 249 ALA A C 1
ATOM 1832 O O . ALA A 1 249 ? -24.746 -1.582 32.764 1.00 84.06 249 ALA A O 1
ATOM 1833 N N . GLY A 1 250 ? -23.304 -2.356 31.238 1.00 86.62 250 GLY A N 1
ATOM 1834 C CA . GLY A 1 250 ? -23.211 -3.703 31.802 1.00 86.62 250 GLY A CA 1
ATOM 1835 C C . GLY A 1 250 ? -21.771 -4.180 31.932 1.00 86.62 250 GLY A C 1
ATOM 1836 O O . GLY A 1 250 ? -20.992 -4.083 30.981 1.00 86.62 250 GLY A O 1
ATOM 1837 N N . ILE A 1 251 ? -21.419 -4.730 33.093 1.00 87.56 251 ILE A N 1
ATOM 1838 C CA . ILE A 1 251 ? -20.129 -5.380 33.340 1.00 87.56 251 ILE A CA 1
ATOM 1839 C C . ILE A 1 251 ? -20.368 -6.795 33.857 1.00 87.56 251 ILE A C 1
ATOM 1841 O O . ILE A 1 251 ? -21.058 -6.987 34.856 1.00 87.56 251 ILE A O 1
ATOM 1845 N N . ILE A 1 252 ? -19.743 -7.779 33.213 1.00 88.88 252 ILE A N 1
ATOM 1846 C CA . ILE A 1 252 ? -19.647 -9.160 33.687 1.00 88.88 252 ILE A CA 1
ATOM 1847 C C . ILE A 1 252 ? -18.164 -9.527 33.786 1.00 88.88 252 ILE A C 1
ATOM 1849 O O . ILE A 1 252 ? -17.446 -9.476 32.787 1.00 88.88 252 ILE A O 1
ATOM 1853 N N . GLN A 1 253 ? -17.696 -9.910 34.972 1.00 87.00 253 GLN A N 1
ATOM 1854 C CA . GLN A 1 253 ? -16.322 -10.370 35.190 1.00 87.00 253 GLN A CA 1
ATOM 1855 C C . GLN A 1 253 ? -16.303 -11.713 35.917 1.00 87.00 253 GLN A C 1
ATOM 1857 O O . GLN A 1 253 ? -16.999 -11.891 36.914 1.00 87.00 253 GLN A O 1
ATOM 1862 N N . THR A 1 254 ? -15.470 -12.643 35.458 1.00 87.06 254 THR A N 1
ATOM 1863 C CA . THR A 1 254 ? -15.234 -13.927 36.139 1.00 87.06 254 THR A CA 1
ATOM 1864 C C . THR A 1 254 ? -13.739 -14.198 36.274 1.00 87.06 254 THR A C 1
ATOM 1866 O O . THR A 1 254 ? -13.000 -13.999 35.310 1.00 87.06 254 THR A O 1
ATOM 1869 N N . GLY A 1 255 ? -13.291 -14.724 37.411 1.00 88.75 255 GLY A N 1
ATOM 1870 C CA . GLY A 1 255 ? -11.891 -15.090 37.644 1.00 88.75 255 GLY A CA 1
ATOM 1871 C C . GLY A 1 255 ? -11.204 -14.176 38.655 1.00 88.75 255 GLY A C 1
ATOM 1872 O O . GLY A 1 255 ? -11.817 -13.832 39.668 1.00 88.75 255 GLY A O 1
ATOM 1873 N N . SER A 1 256 ? -9.936 -13.829 38.422 1.00 88.00 256 SER A N 1
ATOM 1874 C CA . SER A 1 256 ? -9.111 -13.118 39.406 1.00 88.00 256 SER A CA 1
ATOM 1875 C C . SER A 1 256 ? -8.511 -11.815 38.872 1.00 88.00 256 SER A C 1
ATOM 1877 O O . SER A 1 256 ? -8.025 -11.780 37.747 1.00 88.00 256 SER A O 1
ATOM 1879 N N . SER A 1 257 ? -8.469 -10.761 39.692 1.00 90.38 257 SER A N 1
ATOM 1880 C CA . SER A 1 257 ? -7.730 -9.512 39.404 1.00 90.38 257 SER A CA 1
ATOM 1881 C C . SER A 1 257 ? -8.126 -8.781 38.108 1.00 90.38 257 SER A C 1
ATOM 1883 O O . SER A 1 257 ? -7.332 -8.032 37.542 1.00 90.38 257 SER A O 1
ATOM 1885 N N . ASN A 1 258 ? -9.343 -8.986 37.605 1.00 87.88 258 ASN A N 1
ATOM 1886 C CA . ASN A 1 258 ? -9.814 -8.328 36.387 1.00 87.88 258 ASN A CA 1
ATOM 1887 C C . ASN A 1 258 ? -10.304 -6.897 36.674 1.00 87.88 258 ASN A C 1
ATOM 1889 O O . ASN A 1 258 ? -10.942 -6.663 37.698 1.00 87.88 258 ASN A O 1
ATOM 1893 N N . ASN A 1 259 ? -10.082 -5.945 35.764 1.00 90.38 259 ASN A N 1
ATOM 1894 C CA . ASN A 1 259 ? -10.487 -4.540 35.911 1.00 90.38 259 ASN A CA 1
ATOM 1895 C C . ASN A 1 259 ? -11.389 -4.091 34.738 1.00 90.38 259 ASN A C 1
ATOM 1897 O O . ASN A 1 259 ? -11.011 -4.225 33.574 1.00 90.38 259 ASN A O 1
ATOM 1901 N N . ALA A 1 260 ? -12.596 -3.602 35.033 1.00 89.56 260 ALA A N 1
ATOM 1902 C CA . ALA A 1 260 ? -13.596 -3.126 34.073 1.00 89.56 260 ALA A CA 1
ATOM 1903 C C . ALA A 1 260 ? -14.031 -1.695 34.393 1.00 89.56 260 ALA A C 1
ATOM 1905 O O . ALA A 1 260 ? -14.456 -1.420 35.517 1.00 89.56 260 ALA A O 1
ATOM 1906 N N . LEU A 1 261 ? -14.064 -0.832 33.380 1.00 89.25 261 LEU A N 1
ATOM 1907 C CA . LEU A 1 261 ? -14.650 0.503 33.475 1.00 89.25 261 LEU A CA 1
ATOM 1908 C C . LEU A 1 261 ? -15.563 0.781 32.277 1.00 89.25 261 LEU A C 1
ATOM 1910 O O . LEU A 1 261 ? -15.107 0.751 31.137 1.00 89.25 261 LEU A O 1
ATOM 1914 N N . ASN A 1 262 ? -16.831 1.095 32.529 1.00 86.25 262 ASN A N 1
ATOM 1915 C CA . ASN A 1 262 ? -17.722 1.715 31.548 1.00 86.25 262 ASN A CA 1
ATOM 1916 C C . ASN A 1 262 ? -18.002 3.158 31.974 1.00 86.25 262 ASN A C 1
ATOM 1918 O O . ASN A 1 262 ? -18.514 3.381 33.070 1.00 86.25 262 ASN A O 1
ATOM 1922 N N . THR A 1 263 ? -17.751 4.120 31.091 1.00 84.44 263 THR A N 1
ATOM 1923 C CA . THR A 1 263 ? -18.101 5.529 31.300 1.00 84.44 263 THR A CA 1
ATOM 1924 C C . THR A 1 263 ? -18.940 6.041 30.134 1.00 84.44 263 THR A C 1
ATOM 1926 O O . THR A 1 263 ? -18.520 5.957 28.981 1.00 84.44 263 THR A O 1
ATOM 1929 N N . GLN A 1 264 ? -20.114 6.600 30.421 1.00 78.50 264 GLN A N 1
ATOM 1930 C CA . GLN A 1 264 ? -21.004 7.208 29.430 1.00 78.50 264 GLN A CA 1
ATOM 1931 C C . GLN A 1 264 ? -21.353 8.636 29.864 1.00 78.50 264 GLN A C 1
ATOM 1933 O O . GLN A 1 264 ? -22.057 8.828 30.853 1.00 78.50 264 GLN A O 1
ATOM 1938 N N . SER A 1 265 ? -20.881 9.648 29.132 1.00 79.75 265 SER A N 1
ATOM 1939 C CA . SER A 1 265 ? -21.123 11.061 29.448 1.00 79.75 265 SER A CA 1
ATOM 1940 C C . SER A 1 265 ? -21.896 11.768 28.334 1.00 79.75 265 SER A C 1
ATOM 1942 O O . SER A 1 265 ? -21.593 11.607 27.152 1.00 79.75 265 SER A O 1
ATOM 1944 N N . LYS A 1 266 ? -22.916 12.557 28.685 1.00 75.00 266 LYS A N 1
ATOM 1945 C CA . LYS A 1 266 ? -23.727 13.365 27.747 1.00 75.00 266 LYS A CA 1
ATOM 1946 C C . LYS A 1 266 ? -24.310 12.567 26.563 1.00 75.00 266 LYS A C 1
ATOM 1948 O O . LYS A 1 266 ? -24.358 13.070 25.445 1.00 75.00 266 LYS A O 1
ATOM 1953 N N . SER A 1 267 ? -24.684 11.308 26.799 1.00 75.06 267 SER A N 1
ATOM 1954 C CA . SER A 1 267 ? -25.068 10.329 25.765 1.00 75.06 267 SER A CA 1
ATOM 1955 C C . SER A 1 267 ? -26.571 10.01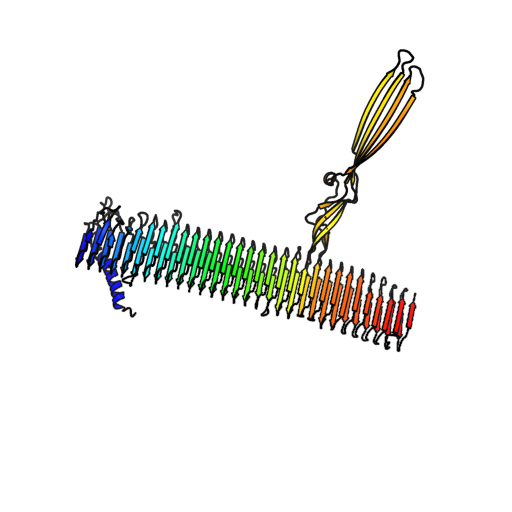0 25.788 1.00 75.06 267 SER A C 1
ATOM 1957 O O . SER A 1 267 ? -27.199 10.118 26.847 1.00 75.06 267 SER A O 1
ATOM 1959 N N . ARG A 1 268 ? -27.142 9.599 24.646 1.00 73.62 268 ARG A N 1
ATOM 1960 C CA . ARG A 1 268 ? -28.543 9.155 24.498 1.00 73.62 268 ARG A CA 1
ATOM 1961 C C . ARG A 1 268 ? -28.613 7.804 23.776 1.00 73.62 268 ARG A C 1
ATOM 1963 O O . ARG A 1 268 ? -27.902 7.613 22.796 1.00 73.62 268 ARG A O 1
ATOM 1970 N N . ASP A 1 269 ? -29.469 6.897 24.255 1.00 74.31 269 ASP A N 1
ATOM 1971 C CA . ASP A 1 269 ? -29.679 5.543 23.713 1.00 74.31 269 ASP A CA 1
ATOM 1972 C C . ASP A 1 269 ? -28.351 4.768 23.493 1.00 74.31 269 ASP A C 1
ATOM 1974 O O . ASP A 1 269 ? -28.197 3.998 22.541 1.00 74.31 269 ASP A O 1
ATOM 1978 N N . ALA A 1 270 ? -27.361 4.993 24.370 1.00 77.75 270 ALA A N 1
ATOM 1979 C CA . ALA A 1 270 ? -26.019 4.427 24.261 1.00 77.75 270 ALA A CA 1
ATOM 1980 C C . ALA A 1 270 ? -25.878 3.114 25.045 1.00 77.75 270 ALA A C 1
ATOM 1982 O O . ALA A 1 270 ? -26.270 3.018 26.213 1.00 77.75 270 ALA A O 1
ATOM 1983 N N . ASN A 1 271 ? -25.251 2.111 24.426 1.00 82.00 271 ASN A N 1
ATOM 1984 C CA . ASN A 1 271 ? -25.016 0.794 25.022 1.00 82.00 271 ASN A CA 1
ATOM 1985 C C . ASN A 1 271 ? -23.515 0.544 25.231 1.00 82.00 271 ASN A C 1
ATOM 1987 O O . ASN A 1 271 ? -22.767 0.479 24.256 1.00 82.00 271 ASN A O 1
ATOM 1991 N N . ALA A 1 272 ? -23.085 0.343 26.479 1.00 84.25 272 ALA A N 1
ATOM 1992 C CA . ALA A 1 272 ? -21.719 -0.036 26.837 1.00 84.25 272 ALA A CA 1
ATOM 1993 C C . ALA A 1 272 ? -21.713 -1.386 27.569 1.00 84.25 272 ALA A C 1
ATOM 1995 O O . ALA A 1 272 ? -22.336 -1.538 28.619 1.00 84.25 272 ALA A O 1
ATOM 1996 N N . SER A 1 273 ? -21.002 -2.382 27.037 1.00 87.19 273 SER A N 1
ATOM 1997 C CA . SER A 1 273 ? -20.910 -3.709 27.661 1.00 87.19 273 SER A CA 1
ATOM 1998 C C . SER A 1 273 ? -19.472 -4.207 27.753 1.00 87.19 273 SER A C 1
ATOM 2000 O O . SER A 1 273 ? -18.743 -4.177 26.759 1.00 87.19 273 SER A O 1
ATOM 2002 N N . ILE A 1 274 ? -19.086 -4.736 28.914 1.00 87.12 274 ILE A N 1
ATOM 2003 C CA . ILE A 1 274 ? -17.810 -5.427 29.125 1.00 87.12 274 ILE A CA 1
ATOM 2004 C C . ILE A 1 274 ? -18.094 -6.830 29.644 1.00 87.12 274 ILE A C 1
ATOM 2006 O O . ILE A 1 274 ? -18.753 -6.994 30.669 1.00 87.12 274 ILE A O 1
ATOM 2010 N N . VAL A 1 275 ? -17.550 -7.837 28.969 1.00 88.25 275 VAL A N 1
ATOM 2011 C CA . VAL A 1 275 ? -17.524 -9.224 29.439 1.00 88.25 275 VAL A CA 1
ATOM 2012 C C . VAL A 1 275 ? -16.072 -9.677 29.483 1.00 88.25 275 VAL A C 1
ATOM 2014 O O . VAL A 1 275 ? -15.414 -9.736 28.448 1.00 88.25 275 VAL A O 1
ATOM 2017 N N . GLN A 1 276 ? -15.554 -10.008 30.662 1.00 84.75 276 GLN A N 1
ATOM 2018 C CA . GLN A 1 276 ? -14.182 -10.500 30.787 1.00 84.75 276 GLN A CA 1
ATOM 2019 C C . GLN A 1 276 ? -14.063 -11.727 31.685 1.00 84.75 276 GLN A C 1
ATOM 2021 O O . GLN A 1 276 ? -14.705 -11.827 32.729 1.00 84.75 276 GLN A O 1
ATOM 2026 N N . GLY A 1 277 ? -13.231 -12.674 31.262 1.00 84.56 277 GLY A N 1
ATOM 2027 C CA . GLY A 1 277 ? -12.975 -13.911 31.985 1.00 84.56 277 GLY A CA 1
ATOM 2028 C C . GLY A 1 277 ? -11.490 -14.248 32.061 1.00 84.56 277 GLY A C 1
ATOM 2029 O O . GLY A 1 277 ? -10.780 -14.163 31.060 1.00 84.56 277 GLY A O 1
ATOM 2030 N N . GLY A 1 278 ? -11.035 -14.705 33.226 1.00 88.50 278 GLY A N 1
ATOM 2031 C CA . GLY A 1 278 ? -9.666 -15.173 33.447 1.00 88.50 278 GLY A CA 1
ATOM 2032 C C . GLY A 1 278 ? -8.917 -14.343 34.486 1.00 88.50 278 GLY A C 1
ATOM 2033 O O . GLY A 1 278 ? -9.505 -14.019 35.516 1.00 88.50 278 GLY A O 1
ATOM 2034 N N . ASN A 1 279 ? -7.631 -14.060 34.254 1.00 86.06 279 ASN A N 1
ATOM 2035 C CA . ASN A 1 279 ? -6.755 -13.409 35.237 1.00 86.06 279 ASN A CA 1
ATOM 2036 C C . ASN A 1 279 ? -6.152 -12.103 34.696 1.00 86.06 279 ASN A C 1
ATOM 2038 O O . ASN A 1 279 ? -5.667 -12.090 33.570 1.00 86.06 279 ASN A O 1
ATOM 2042 N N . ASP A 1 280 ? -6.118 -11.041 35.499 1.00 89.31 280 ASP A N 1
ATOM 2043 C CA . ASP A 1 280 ? -5.366 -9.805 35.201 1.00 89.31 280 ASP A CA 1
ATOM 2044 C C . ASP A 1 280 ? -5.745 -9.118 33.863 1.00 89.31 280 ASP A C 1
ATOM 2046 O O . ASP A 1 280 ? -4.910 -8.495 33.207 1.00 89.31 280 ASP A O 1
ATOM 2050 N N . ASN A 1 281 ? -7.004 -9.229 33.417 1.00 87.19 281 ASN A N 1
ATOM 2051 C CA . ASN A 1 281 ? -7.474 -8.518 32.221 1.00 87.19 281 ASN A CA 1
ATOM 2052 C C . ASN A 1 281 ? -7.915 -7.078 32.558 1.00 87.19 281 ASN A C 1
ATOM 2054 O O . ASN A 1 281 ? -8.407 -6.804 33.654 1.00 87.19 281 ASN A O 1
ATOM 2058 N N . HIS A 1 282 ? -7.757 -6.151 31.609 1.00 91.44 282 HIS A N 1
ATOM 2059 C CA . HIS A 1 282 ? -8.151 -4.746 31.726 1.00 91.44 282 HIS A CA 1
ATOM 2060 C C . HIS A 1 282 ? -9.006 -4.312 30.526 1.00 91.44 282 HIS A C 1
ATOM 2062 O O . HIS A 1 282 ? -8.546 -4.340 29.382 1.00 91.44 282 HIS A O 1
ATOM 2068 N N . ALA A 1 283 ? -10.233 -3.868 30.793 1.00 89.44 283 ALA A N 1
ATOM 2069 C CA . ALA A 1 283 ? -11.195 -3.423 29.788 1.00 89.44 283 ALA A CA 1
ATOM 2070 C C . ALA A 1 283 ? -11.772 -2.048 30.141 1.00 89.44 283 ALA A C 1
ATOM 2072 O O . ALA A 1 283 ? -12.251 -1.846 31.257 1.00 89.44 283 ALA A O 1
ATOM 2073 N N . THR A 1 284 ? -11.781 -1.127 29.176 1.00 89.94 284 THR A N 1
ATOM 2074 C CA . THR A 1 284 ? -12.346 0.221 29.337 1.00 89.94 284 THR A CA 1
ATOM 2075 C C . THR A 1 284 ? -13.227 0.600 28.142 1.00 89.94 284 THR A C 1
ATOM 2077 O O . THR A 1 284 ? -12.750 0.623 27.013 1.00 89.94 284 THR A O 1
ATOM 2080 N N . ASN A 1 285 ? -14.493 0.946 28.372 1.00 85.75 285 ASN A N 1
ATOM 2081 C CA . ASN A 1 285 ? -15.352 1.608 27.385 1.00 85.75 285 ASN A CA 1
ATOM 2082 C C . ASN A 1 285 ? -15.617 3.050 27.829 1.00 85.75 285 ASN A C 1
ATOM 2084 O O . ASN A 1 285 ? -16.117 3.268 28.931 1.00 85.75 285 ASN A O 1
ATOM 2088 N N . VAL A 1 286 ? -15.361 4.024 26.957 1.00 83.62 286 VAL A N 1
ATOM 2089 C CA . VAL A 1 286 ? -15.700 5.436 27.175 1.00 83.62 286 VAL A CA 1
ATOM 2090 C C . VAL A 1 286 ? -16.531 5.943 26.002 1.00 83.62 286 VAL A C 1
ATOM 2092 O O . VAL A 1 286 ? -16.092 5.893 24.856 1.00 83.62 286 VAL A O 1
ATOM 2095 N N . GLN A 1 287 ? -17.723 6.460 26.290 1.00 77.69 287 GLN A N 1
ATOM 2096 C CA . GLN A 1 287 ? -18.614 7.091 25.319 1.00 77.69 287 GLN A CA 1
ATOM 2097 C C . GLN A 1 287 ? -18.946 8.518 25.781 1.00 77.69 287 GLN A C 1
ATOM 2099 O O . GLN A 1 287 ? -19.395 8.717 26.908 1.00 77.69 287 GLN A O 1
ATOM 2104 N N . SER A 1 288 ? -18.720 9.524 24.935 1.00 79.12 288 SER A N 1
ATOM 2105 C CA . SER A 1 288 ? -18.935 10.941 25.260 1.00 79.12 288 SER A CA 1
ATOM 2106 C C . SER A 1 288 ? -19.675 11.662 24.133 1.00 79.12 288 SER A C 1
ATOM 2108 O O . SER A 1 288 ? -19.204 11.669 23.000 1.00 79.12 288 SER A O 1
ATOM 2110 N N . LYS A 1 289 ? -20.815 12.305 24.428 1.00 75.56 289 LYS A N 1
ATOM 2111 C CA . LYS A 1 289 ? -21.657 13.023 23.441 1.00 75.56 289 LYS A CA 1
ATOM 2112 C C . LYS A 1 289 ? -22.134 12.149 22.264 1.00 75.56 289 LYS A C 1
ATOM 2114 O O . LYS A 1 289 ? -22.012 12.563 21.113 1.00 75.56 289 LYS A O 1
ATOM 2119 N N . VAL A 1 290 ? -22.647 10.949 22.540 1.00 73.56 290 VAL A N 1
ATOM 2120 C CA . VAL A 1 290 ? -23.055 9.982 21.498 1.00 73.56 290 VAL A CA 1
ATOM 2121 C C . VAL A 1 290 ? -24.580 9.780 21.407 1.00 73.56 290 VAL A C 1
ATOM 2123 O O . VAL A 1 290 ? -25.264 9.916 22.425 1.00 73.56 290 VAL A O 1
ATOM 2126 N N . ASP A 1 291 ? -25.111 9.474 20.209 1.00 73.06 291 ASP A N 1
ATOM 2127 C CA . ASP A 1 291 ? -26.563 9.315 19.936 1.00 73.06 291 ASP A CA 1
ATOM 2128 C C . ASP A 1 291 ? -26.877 8.581 18.602 1.00 73.06 291 ASP A C 1
ATOM 2130 O O . ASP A 1 291 ? -26.596 9.146 17.543 1.00 73.06 291 ASP A O 1
ATOM 2134 N N . PRO A 1 292 ? -27.541 7.404 18.579 1.00 68.94 292 PRO A N 1
ATOM 2135 C CA . PRO A 1 292 ? -27.342 6.197 19.395 1.00 68.94 292 PRO A CA 1
ATOM 2136 C C . PRO A 1 292 ? -26.057 5.438 18.998 1.00 68.94 292 PRO A C 1
ATOM 2138 O O . PRO A 1 292 ? -25.679 5.400 17.826 1.00 68.94 292 PRO A O 1
ATOM 2141 N N . THR A 1 293 ? -25.371 4.792 19.948 1.00 73.88 293 THR A N 1
ATOM 2142 C CA . THR A 1 293 ? -24.133 4.028 19.664 1.00 73.88 293 THR A CA 1
ATOM 2143 C C . THR A 1 293 ? -23.957 2.801 20.562 1.00 73.88 293 THR A C 1
ATOM 2145 O O . THR A 1 293 ? -24.547 2.699 21.640 1.00 73.88 293 THR A O 1
ATOM 2148 N N . SER A 1 294 ? -23.122 1.848 20.131 1.00 79.38 294 SER A N 1
ATOM 2149 C CA . SER A 1 294 ? -22.778 0.650 20.915 1.00 79.38 294 SER A CA 1
ATOM 2150 C C . SER A 1 294 ? -21.264 0.449 21.043 1.00 79.38 294 SER A C 1
ATOM 2152 O O . SER A 1 294 ? -20.580 0.361 20.022 1.00 79.38 294 SER A O 1
ATOM 2154 N N . ALA A 1 295 ? -20.758 0.286 22.266 1.00 82.62 295 ALA A N 1
ATOM 2155 C CA . ALA A 1 295 ? -19.377 -0.088 22.569 1.00 82.62 295 ALA A CA 1
ATOM 2156 C C . ALA A 1 295 ? -19.346 -1.420 23.337 1.00 82.62 295 ALA A C 1
ATOM 2158 O O . ALA A 1 295 ? -19.943 -1.549 24.407 1.00 82.62 295 ALA A O 1
ATOM 2159 N N . SER A 1 296 ? -18.655 -2.427 22.800 1.00 86.12 296 SER A N 1
ATOM 2160 C CA . SER A 1 296 ? -18.563 -3.752 23.426 1.00 86.12 296 SER A CA 1
ATOM 2161 C C . SER A 1 296 ? -17.125 -4.254 23.523 1.00 86.12 296 SER A C 1
ATOM 2163 O O . SER A 1 296 ? -16.345 -4.135 22.578 1.00 86.12 296 SER A O 1
ATOM 2165 N N . ILE A 1 297 ? -16.774 -4.825 24.677 1.00 86.44 297 ILE A N 1
ATOM 2166 C CA . ILE A 1 297 ? -15.497 -5.509 24.904 1.00 86.44 297 ILE A CA 1
ATOM 2167 C C . ILE A 1 297 ? -15.778 -6.913 25.425 1.00 86.44 297 ILE A C 1
ATOM 2169 O O . ILE A 1 297 ? -16.491 -7.082 26.414 1.00 86.44 297 ILE A O 1
ATOM 2173 N N . ILE A 1 298 ? -15.176 -7.912 24.782 1.00 87.25 298 ILE A N 1
ATOM 2174 C CA . ILE A 1 298 ? -15.161 -9.303 25.229 1.00 87.25 298 ILE A CA 1
ATOM 2175 C C . ILE A 1 298 ? -13.704 -9.752 25.352 1.00 87.25 298 ILE A C 1
ATOM 2177 O O . ILE A 1 298 ? -12.977 -9.776 24.362 1.00 87.25 298 ILE A O 1
ATOM 2181 N N . GLN A 1 299 ? -13.261 -10.132 26.548 1.00 84.50 299 GLN A N 1
ATOM 2182 C CA . GLN A 1 299 ? -11.897 -10.618 26.778 1.00 84.50 299 GLN A CA 1
ATOM 2183 C C . GLN A 1 299 ? -11.891 -11.968 27.496 1.00 84.50 299 GLN A C 1
ATOM 2185 O O . GLN A 1 299 ? -12.641 -12.192 28.442 1.00 84.50 299 GLN A O 1
ATOM 2190 N N . GLY A 1 300 ? -11.014 -12.875 27.070 1.00 84.31 300 GLY A N 1
ATOM 2191 C CA . GLY A 1 300 ? -10.804 -14.166 27.717 1.00 84.31 300 GLY A CA 1
ATOM 2192 C C . GLY A 1 300 ? -9.325 -14.523 27.824 1.00 84.31 300 GLY A C 1
ATOM 2193 O O . GLY A 1 300 ? -8.599 -14.451 26.834 1.00 84.31 300 GLY A O 1
ATOM 2194 N N . GLY A 1 301 ? -8.885 -14.982 28.995 1.00 88.25 301 GLY A N 1
ATOM 2195 C CA . GLY A 1 301 ? -7.519 -15.461 29.227 1.00 88.25 301 GLY A CA 1
ATOM 2196 C C . GLY A 1 301 ? -6.762 -14.615 30.248 1.00 88.25 301 GLY A C 1
ATOM 2197 O O . GLY A 1 301 ? -7.322 -14.315 31.301 1.00 88.25 301 GLY A O 1
ATOM 2198 N N . SER A 1 302 ? -5.492 -14.294 29.986 1.00 86.31 302 SER A N 1
ATOM 2199 C CA . SER A 1 302 ? -4.642 -13.563 30.937 1.00 86.31 302 SER A CA 1
ATOM 2200 C C . SER A 1 302 ? -4.000 -12.299 30.362 1.00 86.31 302 SER A C 1
ATOM 2202 O O . SER A 1 302 ? -3.620 -12.283 29.193 1.00 86.31 302 SER A O 1
ATOM 2204 N N . ASP A 1 303 ? -3.823 -11.257 31.175 1.00 89.38 303 ASP A N 1
ATOM 2205 C CA . ASP A 1 303 ? -3.075 -10.034 30.823 1.00 89.38 303 ASP A CA 1
ATOM 2206 C C . ASP A 1 303 ? -3.571 -9.298 29.553 1.00 89.38 303 ASP A C 1
ATOM 2208 O O . ASP A 1 303 ? -2.784 -8.636 28.870 1.00 89.38 303 ASP A O 1
ATOM 2212 N N . ASN A 1 304 ? -4.840 -9.442 29.154 1.00 87.50 304 ASN A N 1
ATOM 2213 C CA . ASN A 1 304 ? -5.354 -8.758 27.961 1.00 87.50 304 ASN A CA 1
ATOM 2214 C C . ASN A 1 304 ? -5.794 -7.321 28.289 1.00 87.50 304 ASN A C 1
ATOM 2216 O O . ASN A 1 304 ? -6.395 -7.075 29.330 1.00 87.50 304 ASN A O 1
ATOM 2220 N N . VAL A 1 305 ? -5.542 -6.377 27.378 1.00 90.00 305 VAL A N 1
ATOM 2221 C CA . VAL A 1 305 ? -5.887 -4.951 27.508 1.00 90.00 305 VAL A CA 1
ATOM 2222 C C . VAL A 1 305 ? -6.746 -4.509 26.318 1.00 90.00 305 VAL A C 1
ATOM 2224 O O . VAL A 1 305 ? -6.318 -4.638 25.168 1.00 90.00 305 VAL A O 1
ATOM 2227 N N . ALA A 1 306 ? -7.939 -3.972 26.580 1.00 89.25 306 ALA A N 1
ATOM 2228 C CA . ALA A 1 306 ? -8.871 -3.479 25.565 1.00 89.25 306 ALA A CA 1
ATOM 2229 C C . ALA A 1 306 ? -9.445 -2.111 25.949 1.00 89.25 306 ALA A C 1
ATOM 2231 O O . ALA A 1 306 ? -9.853 -1.905 27.093 1.00 89.25 306 ALA A O 1
ATOM 2232 N N . GLY A 1 307 ? -9.522 -1.201 24.979 1.00 89.00 307 GLY A N 1
ATOM 2233 C CA . GLY A 1 307 ? -10.139 0.113 25.149 1.00 89.00 307 GLY A CA 1
ATOM 2234 C C . GLY A 1 307 ? -11.004 0.506 23.954 1.00 89.00 307 GLY A C 1
ATOM 2235 O O . GLY A 1 307 ? -10.487 0.546 22.844 1.00 89.00 307 GLY A O 1
ATOM 2236 N N . ASN A 1 308 ? -12.279 0.830 24.170 1.00 86.00 308 ASN A N 1
ATOM 2237 C CA . ASN A 1 308 ? -13.120 1.509 23.178 1.00 86.00 308 ASN A CA 1
ATOM 2238 C C . ASN A 1 308 ? -13.350 2.958 23.614 1.00 86.00 308 ASN A C 1
ATOM 2240 O O . ASN A 1 308 ? -13.833 3.194 24.722 1.00 86.00 308 ASN A O 1
ATOM 2244 N N . PHE A 1 309 ? -13.083 3.916 22.731 1.00 85.00 309 PHE A N 1
ATOM 2245 C CA . PHE A 1 309 ? -13.287 5.343 22.974 1.00 85.00 309 PHE A CA 1
ATOM 2246 C C . PHE A 1 309 ? -14.123 5.946 21.840 1.00 85.00 309 PHE A C 1
ATOM 2248 O O . PHE A 1 309 ? -13.676 5.985 20.697 1.00 85.00 309 PHE A O 1
ATOM 2255 N N . GLN A 1 310 ? -15.333 6.418 22.143 1.00 80.50 310 GLN A N 1
ATOM 2256 C CA . GLN A 1 310 ? -16.236 7.056 21.178 1.00 80.50 310 GLN A CA 1
ATOM 2257 C C . GLN A 1 310 ? -16.585 8.478 21.643 1.00 80.50 310 GLN A C 1
ATOM 2259 O O . GLN A 1 310 ? -17.176 8.637 22.712 1.00 80.50 310 GLN A O 1
ATOM 2264 N N . THR A 1 311 ? -16.253 9.509 20.858 1.00 79.56 311 THR A N 1
ATOM 2265 C CA . THR A 1 311 ? -16.527 10.921 21.196 1.00 79.56 311 THR A CA 1
ATOM 2266 C C . THR A 1 311 ? -17.260 11.646 20.061 1.00 79.56 311 THR A C 1
ATOM 2268 O O . THR A 1 311 ? -16.864 11.562 18.906 1.00 79.56 311 THR A O 1
ATOM 2271 N N . SER A 1 312 ? -18.344 12.366 20.373 1.00 78.12 312 SER A N 1
ATOM 2272 C CA . SER A 1 312 ? -19.143 13.139 19.400 1.00 78.12 312 SER A CA 1
ATOM 2273 C C . SER A 1 312 ? -19.650 12.308 18.203 1.00 78.12 312 SER A C 1
ATOM 2275 O O . SER A 1 312 ? -19.631 12.781 17.069 1.00 78.12 312 SER A O 1
ATOM 2277 N N . THR A 1 313 ? -20.071 11.058 18.433 1.00 74.69 313 THR A N 1
ATOM 2278 C CA . THR A 1 313 ? -20.443 10.107 17.369 1.00 74.69 313 THR A CA 1
ATOM 2279 C C . THR A 1 313 ? -21.947 9.830 17.290 1.00 74.69 313 THR A C 1
ATOM 2281 O O . THR A 1 313 ? -22.660 9.860 18.293 1.00 74.69 313 THR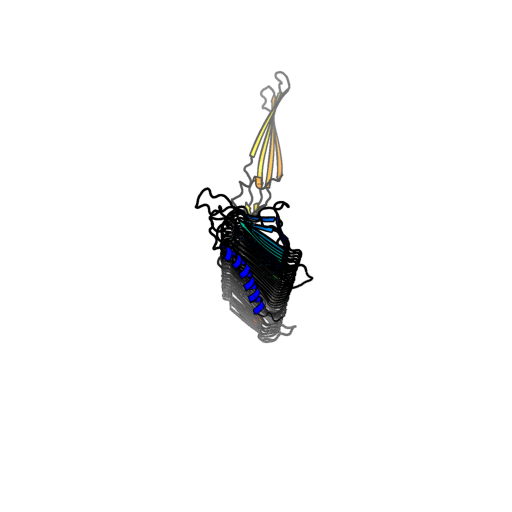 A O 1
ATOM 2284 N N . THR A 1 314 ? -22.447 9.528 16.088 1.00 75.75 314 THR A N 1
ATOM 2285 C CA . THR A 1 314 ? -23.866 9.190 15.837 1.00 75.75 314 THR A CA 1
ATOM 2286 C C . THR A 1 314 ? -23.990 7.890 15.033 1.00 75.75 314 THR A C 1
ATOM 2288 O O . THR A 1 314 ? -23.141 7.619 14.182 1.00 75.75 314 THR A O 1
ATOM 2291 N N . ASP A 1 315 ? -24.984 7.043 15.328 1.00 76.56 315 ASP A N 1
ATOM 2292 C CA . ASP A 1 315 ? -25.255 5.753 14.647 1.00 76.56 315 ASP A CA 1
ATOM 2293 C C . ASP A 1 315 ? -24.024 4.826 14.461 1.00 76.56 315 ASP A C 1
ATOM 2295 O O . ASP A 1 315 ? -23.869 4.162 13.437 1.00 76.56 315 ASP A O 1
ATOM 2299 N N . SER A 1 316 ? -23.099 4.792 15.427 1.00 77.62 316 SER A N 1
ATOM 2300 C CA . SER A 1 316 ? -21.783 4.131 15.296 1.00 77.62 316 SER A CA 1
ATOM 2301 C C . SER A 1 316 ? -21.574 2.972 16.286 1.00 77.62 316 SER A C 1
ATOM 2303 O O . SER A 1 316 ? -22.097 2.978 17.402 1.00 77.62 316 SER A O 1
ATOM 2305 N N . SER A 1 317 ? -20.773 1.970 15.907 1.00 81.69 317 SER A N 1
ATOM 2306 C CA . SER A 1 317 ? -20.493 0.779 16.728 1.00 81.69 317 SER A CA 1
ATOM 2307 C C . SER A 1 317 ? -18.998 0.459 16.826 1.00 81.69 317 SER A C 1
ATOM 2309 O O . SER A 1 317 ? -18.320 0.437 15.799 1.00 81.69 317 SER A O 1
ATOM 2311 N N . SER A 1 318 ? -18.519 0.127 18.029 1.00 84.62 318 SER A N 1
ATOM 2312 C CA . SER A 1 318 ? -17.157 -0.361 18.297 1.00 84.62 318 SER A CA 1
ATOM 2313 C C . SER A 1 318 ? -17.200 -1.689 19.055 1.00 84.62 318 SER A C 1
ATOM 2315 O O . SER A 1 318 ? -17.921 -1.820 20.051 1.00 84.62 318 SER A O 1
ATOM 2317 N N . ALA A 1 319 ? -16.456 -2.692 18.592 1.00 86.81 319 ALA A N 1
ATOM 2318 C CA . ALA A 1 319 ? -16.446 -4.020 19.197 1.00 86.81 319 ALA A CA 1
ATOM 2319 C C . ALA A 1 319 ? -15.043 -4.637 19.213 1.00 86.81 319 ALA A C 1
ATOM 2321 O O . ALA A 1 319 ? -14.481 -4.920 18.156 1.00 86.81 319 ALA A O 1
ATOM 2322 N N . ILE A 1 320 ? -14.537 -4.950 20.408 1.00 86.38 320 ILE A N 1
ATOM 2323 C CA . ILE A 1 320 ? -13.249 -5.623 20.614 1.00 86.38 320 ILE A CA 1
ATOM 2324 C C . ILE A 1 320 ? -13.487 -7.004 21.230 1.00 86.38 320 ILE A C 1
ATOM 2326 O O . ILE A 1 320 ? -14.085 -7.120 22.297 1.00 86.38 320 ILE A O 1
ATOM 2330 N N . ALA A 1 321 ? -12.963 -8.053 20.596 1.00 86.50 321 ALA A N 1
ATOM 2331 C CA . ALA A 1 321 ? -12.926 -9.413 21.124 1.00 86.50 321 ALA A CA 1
ATOM 2332 C C . ALA A 1 321 ? -11.478 -9.929 21.194 1.00 86.50 321 ALA A C 1
ATOM 2334 O O . ALA A 1 321 ? -10.803 -10.024 20.167 1.00 86.50 321 ALA A O 1
ATOM 2335 N N . GLN A 1 322 ? -10.988 -10.290 22.383 1.00 85.25 322 GLN A N 1
ATOM 2336 C CA . GLN A 1 322 ? -9.621 -10.791 22.586 1.00 85.25 322 GLN A CA 1
ATOM 2337 C C . GLN A 1 322 ? -9.605 -12.116 23.351 1.00 85.25 322 GLN A C 1
ATOM 2339 O O . GLN A 1 322 ? -10.214 -12.240 24.410 1.00 85.25 322 GLN A O 1
ATOM 2344 N N . PHE A 1 323 ? -8.846 -13.094 22.854 1.00 84.69 323 PHE A N 1
ATOM 2345 C CA . PHE A 1 323 ? -8.670 -14.393 23.506 1.00 84.69 323 PHE A CA 1
ATOM 2346 C C . PHE A 1 323 ? -7.189 -14.776 23.604 1.00 84.69 323 PHE A C 1
ATOM 2348 O O . PHE A 1 323 ? -6.470 -14.757 22.603 1.00 84.69 323 PHE A O 1
ATOM 2355 N N . GLY A 1 324 ? -6.734 -15.205 24.780 1.00 87.25 324 GLY A N 1
ATOM 2356 C CA . GLY A 1 324 ? -5.372 -15.699 25.004 1.00 87.25 324 GLY A CA 1
ATOM 2357 C C . GLY A 1 324 ? -4.605 -14.876 26.033 1.00 87.25 324 GLY A C 1
ATOM 2358 O O . GLY A 1 324 ? -5.173 -14.502 27.056 1.00 87.25 324 GLY A O 1
ATOM 2359 N N . THR A 1 325 ? -3.314 -14.639 25.790 1.00 86.12 325 THR A N 1
ATOM 2360 C CA . THR A 1 325 ? -2.415 -14.026 26.780 1.00 86.12 325 THR A CA 1
ATOM 2361 C C . THR A 1 325 ? -1.749 -12.759 26.248 1.00 86.12 325 THR A C 1
ATOM 2363 O O . THR A 1 325 ? -1.047 -12.802 25.234 1.00 86.12 325 THR A O 1
ATOM 2366 N N . GLY A 1 326 ? -1.891 -11.643 26.964 1.00 86.38 326 GLY A N 1
ATOM 2367 C CA . GLY A 1 326 ? -1.123 -10.420 26.719 1.00 86.38 326 GLY A CA 1
ATOM 2368 C C . GLY A 1 326 ? -1.527 -9.621 25.478 1.00 86.38 326 GLY A C 1
ATOM 2369 O O . GLY A 1 326 ? -0.684 -8.896 24.954 1.00 86.38 326 GLY A O 1
ATOM 2370 N N . ASN A 1 327 ? -2.735 -9.802 24.932 1.00 86.75 327 ASN A N 1
ATOM 2371 C CA . ASN A 1 327 ? -3.172 -9.061 23.741 1.00 86.75 327 ASN A CA 1
ATOM 2372 C C . ASN A 1 327 ? -3.574 -7.621 24.105 1.00 86.75 327 ASN A C 1
ATOM 2374 O O . ASN A 1 327 ? -4.151 -7.388 25.161 1.00 86.75 327 ASN A O 1
ATOM 2378 N N . THR A 1 328 ? -3.290 -6.653 23.234 1.00 89.75 328 THR A N 1
ATOM 2379 C CA . THR A 1 328 ? -3.618 -5.231 23.419 1.00 89.75 328 THR A CA 1
ATOM 2380 C C . THR A 1 328 ? -4.394 -4.712 22.209 1.00 89.75 328 THR A C 1
ATOM 2382 O O . THR A 1 328 ? -3.948 -4.887 21.074 1.00 89.75 328 THR A O 1
ATOM 2385 N N . SER A 1 329 ? -5.538 -4.064 22.431 1.00 88.56 329 SER A N 1
ATOM 2386 C CA . SER A 1 329 ? -6.348 -3.448 21.374 1.00 88.56 329 SER A CA 1
ATOM 2387 C C . SER A 1 329 ? -6.955 -2.138 21.846 1.00 88.56 329 SER A C 1
ATOM 2389 O O . SER A 1 329 ? -7.465 -2.060 22.962 1.00 88.56 329 SER A O 1
ATOM 2391 N N . VAL A 1 330 ? -6.940 -1.130 20.982 1.00 89.06 330 VAL A N 1
ATOM 2392 C CA . VAL A 1 330 ? -7.638 0.137 21.203 1.00 89.06 330 VAL A CA 1
ATOM 2393 C C . VAL A 1 330 ? -8.410 0.507 19.945 1.00 89.06 330 VAL A C 1
ATOM 2395 O O . VAL A 1 330 ? -7.818 0.538 18.869 1.00 89.06 330 VAL A O 1
ATOM 2398 N N . ASP A 1 331 ? -9.693 0.819 20.103 1.00 85.94 331 ASP A N 1
ATOM 2399 C CA . ASP A 1 331 ? -10.540 1.394 19.060 1.00 85.94 331 ASP A CA 1
ATOM 2400 C C . ASP A 1 331 ? -10.946 2.818 19.466 1.00 85.94 331 ASP A C 1
ATOM 2402 O O . ASP A 1 331 ? -11.484 3.042 20.553 1.00 85.94 331 ASP A O 1
ATOM 2406 N N . LEU A 1 332 ? -10.671 3.786 18.592 1.00 85.44 332 LEU A N 1
ATOM 2407 C CA . LEU A 1 332 ? -10.972 5.205 18.763 1.00 85.44 332 LEU A CA 1
ATOM 2408 C C . LEU A 1 332 ? -11.853 5.695 17.608 1.00 85.44 332 LEU A C 1
ATOM 2410 O O . LEU A 1 332 ? -11.470 5.594 16.443 1.00 85.44 332 LEU A O 1
ATOM 2414 N N . GLN A 1 333 ? -13.013 6.262 17.932 1.00 81.94 333 GLN A N 1
ATOM 2415 C CA . GLN A 1 333 ? -13.922 6.915 16.989 1.00 81.94 333 GLN A CA 1
ATOM 2416 C C . GLN A 1 333 ? -14.226 8.340 17.476 1.00 81.94 333 GLN A C 1
ATOM 2418 O O . GLN A 1 333 ? -14.786 8.502 18.562 1.00 81.94 333 GLN A O 1
ATOM 2423 N N . ASP A 1 334 ? -13.888 9.365 16.693 1.00 83.94 334 ASP A N 1
ATOM 2424 C CA . ASP A 1 334 ? -14.112 10.775 17.059 1.00 83.94 334 ASP A CA 1
ATOM 2425 C C . ASP A 1 334 ? -14.754 11.561 15.906 1.00 83.94 334 ASP A C 1
ATOM 2427 O O . ASP A 1 334 ? -14.277 11.506 14.773 1.00 83.94 334 ASP A O 1
ATOM 2431 N N . ASN A 1 335 ? -15.851 12.269 16.194 1.00 82.00 335 ASN A N 1
ATOM 2432 C CA . ASN A 1 335 ? -16.601 13.088 15.231 1.00 82.00 335 ASN A CA 1
ATOM 2433 C C . ASN A 1 335 ? -17.059 12.330 13.959 1.00 82.00 335 ASN A C 1
ATOM 2435 O O . ASN A 1 335 ? -16.941 12.819 12.836 1.00 82.00 335 ASN A O 1
ATOM 2439 N N . VAL A 1 336 ? -17.586 11.110 14.128 1.00 79.56 336 VAL A N 1
ATOM 2440 C CA . VAL A 1 336 ? -18.038 10.240 13.022 1.00 79.56 336 VAL A CA 1
ATOM 2441 C C . VAL A 1 336 ? -19.551 9.969 13.032 1.00 79.56 336 VAL A C 1
ATOM 2443 O O . VAL A 1 336 ? -20.196 9.956 14.085 1.00 79.56 336 VAL A O 1
ATOM 2446 N N . ASN A 1 337 ? -20.122 9.693 11.853 1.00 80.69 337 ASN A N 1
ATOM 2447 C CA . ASN A 1 337 ? -21.527 9.292 11.667 1.00 80.69 337 ASN A CA 1
ATOM 2448 C C . ASN A 1 337 ? -21.618 7.943 10.927 1.00 80.69 337 ASN A C 1
ATOM 2450 O O . ASN A 1 337 ? -21.105 7.819 9.817 1.00 80.69 337 ASN A O 1
ATOM 2454 N N . GLY A 1 338 ? -22.266 6.929 11.509 1.00 77.38 338 GLY A N 1
ATOM 2455 C CA . GLY A 1 338 ? -22.451 5.619 10.867 1.00 77.38 338 GLY A CA 1
ATOM 2456 C C . GLY A 1 338 ? -21.213 4.709 10.836 1.00 77.38 338 GLY A C 1
ATOM 2457 O O . GLY A 1 338 ? -21.150 3.816 9.993 1.00 77.38 338 GLY A O 1
ATOM 2458 N N . ALA A 1 339 ? -20.197 4.950 11.671 1.00 80.69 339 ALA A N 1
ATOM 2459 C CA . ALA A 1 339 ? -18.924 4.230 11.612 1.00 80.69 339 ALA A CA 1
ATOM 2460 C C . ALA A 1 339 ? -18.949 2.896 12.378 1.00 80.69 339 ALA A C 1
ATOM 2462 O O . ALA A 1 339 ? -19.513 2.787 13.470 1.00 80.69 339 ALA A O 1
ATOM 2463 N N . LYS A 1 340 ? -18.277 1.875 11.841 1.00 84.12 340 LYS A N 1
ATOM 2464 C CA . LYS A 1 340 ? -18.158 0.545 12.449 1.00 84.12 340 LYS A CA 1
ATOM 2465 C C . LYS A 1 340 ? -16.697 0.124 12.583 1.00 84.12 340 LYS A C 1
ATOM 2467 O O . LYS A 1 340 ? -16.032 -0.072 11.573 1.00 84.12 340 LYS A O 1
ATOM 2472 N N . ALA A 1 341 ? -16.238 -0.105 13.811 1.00 82.94 341 ALA A N 1
ATOM 2473 C CA . ALA A 1 341 ? -14.947 -0.724 14.112 1.00 82.94 341 ALA A CA 1
ATOM 2474 C C . ALA A 1 341 ? -15.162 -2.106 14.748 1.00 82.94 341 ALA A C 1
ATOM 2476 O O . ALA A 1 341 ? -15.963 -2.261 15.673 1.00 82.94 341 ALA A O 1
ATOM 2477 N N . SER A 1 342 ? -14.481 -3.131 14.232 1.00 84.88 342 SER A N 1
ATOM 2478 C CA . SER A 1 342 ? -14.518 -4.482 14.794 1.00 84.88 342 SER A CA 1
ATOM 2479 C C . SER A 1 342 ? -13.130 -5.101 14.836 1.00 84.88 342 SER A C 1
ATOM 2481 O O . SER A 1 342 ? -12.467 -5.232 13.807 1.00 84.88 342 SER A O 1
ATOM 2483 N N . VAL A 1 343 ? -12.716 -5.539 16.023 1.00 85.25 343 VAL A N 1
ATOM 2484 C CA . VAL A 1 343 ? -11.418 -6.167 16.254 1.00 85.25 343 VAL A CA 1
ATOM 2485 C C . VAL A 1 343 ? -11.589 -7.548 16.867 1.00 85.25 343 VAL A C 1
ATOM 2487 O O . VAL A 1 343 ? -12.240 -7.711 17.896 1.00 85.25 343 VAL A O 1
ATOM 2490 N N . LEU A 1 344 ? -10.943 -8.547 16.267 1.00 85.81 344 LEU A N 1
ATOM 2491 C CA . LEU A 1 344 ? -10.831 -9.903 16.793 1.00 85.81 344 LEU A CA 1
ATOM 2492 C C . LEU A 1 344 ? -9.357 -10.304 16.912 1.00 85.81 344 LEU A C 1
ATOM 2494 O O . LEU A 1 344 ? -8.677 -10.507 15.906 1.00 85.81 344 LEU A O 1
ATOM 2498 N N . GLN A 1 345 ? -8.865 -10.485 18.136 1.00 84.69 345 GLN A N 1
ATOM 2499 C CA . GLN A 1 345 ? -7.504 -10.957 18.402 1.00 84.69 345 GLN A CA 1
ATOM 2500 C C . GLN A 1 345 ? -7.515 -12.307 19.122 1.00 84.69 345 GLN A C 1
ATOM 2502 O O . GLN A 1 345 ? -8.228 -12.512 20.102 1.00 84.69 345 GLN A O 1
ATOM 2507 N N . SER A 1 346 ? -6.682 -13.240 18.668 1.00 85.50 346 SER A N 1
ATOM 2508 C CA . SER A 1 346 ? -6.502 -14.540 19.310 1.00 85.50 346 SER A CA 1
ATOM 2509 C C . SER A 1 346 ? -5.029 -14.944 19.352 1.00 85.50 346 SER A C 1
ATOM 2511 O O . SER A 1 346 ? -4.350 -14.964 18.322 1.00 85.50 346 SER A O 1
ATOM 2513 N N . GLY A 1 347 ? -4.537 -15.313 20.536 1.00 86.44 347 GLY A N 1
ATOM 2514 C CA . GLY A 1 347 ? -3.193 -15.849 20.743 1.00 86.44 347 GLY A CA 1
ATOM 2515 C C . GLY A 1 347 ? -2.374 -15.062 21.766 1.00 86.44 347 GLY A C 1
ATOM 2516 O O . GLY A 1 347 ? -2.880 -14.735 22.838 1.00 86.44 347 GLY A O 1
ATOM 2517 N N . PHE A 1 348 ? -1.091 -14.830 21.471 1.00 85.44 348 PHE A N 1
ATOM 2518 C CA . PHE A 1 348 ? -0.115 -14.295 22.429 1.00 85.44 348 PHE A CA 1
ATOM 2519 C C . PHE A 1 348 ? 0.461 -12.945 21.985 1.00 85.44 348 PHE A C 1
ATOM 2521 O O . PHE A 1 348 ? 1.150 -12.875 20.966 1.00 85.44 348 PHE A O 1
ATOM 2528 N N . LYS A 1 349 ? 0.291 -11.892 22.792 1.00 86.50 349 LYS A N 1
ATOM 2529 C CA . LYS A 1 349 ? 0.901 -10.564 22.575 1.00 86.50 349 LYS A CA 1
ATOM 2530 C C . LYS A 1 349 ? 0.589 -9.903 21.227 1.00 86.50 349 LYS A C 1
ATOM 2532 O O . LYS A 1 349 ? 1.474 -9.278 20.647 1.00 86.50 349 LYS A O 1
ATOM 2537 N N . ASN A 1 350 ? -0.625 -10.050 20.699 1.00 84.56 350 ASN A N 1
ATOM 2538 C CA . ASN A 1 350 ? -1.037 -9.294 19.511 1.00 84.56 350 ASN A CA 1
ATOM 2539 C C . ASN A 1 350 ? -1.388 -7.844 19.887 1.00 84.56 350 ASN A C 1
ATOM 2541 O O . ASN A 1 350 ? -1.920 -7.606 20.968 1.00 84.56 350 ASN A O 1
ATOM 2545 N N . GLN A 1 351 ? -1.070 -6.888 19.015 1.00 87.62 351 GLN A N 1
ATOM 2546 C CA . GLN A 1 351 ? -1.278 -5.452 19.207 1.00 87.62 351 GLN A CA 1
ATOM 2547 C C . GLN A 1 351 ? -2.124 -4.885 18.063 1.00 87.62 351 GLN A C 1
ATOM 2549 O O . GLN A 1 351 ? -1.799 -5.099 16.893 1.00 87.62 351 GLN A O 1
ATOM 2554 N N . ASN A 1 352 ? -3.182 -4.148 18.394 1.00 87.50 352 ASN A N 1
ATOM 2555 C CA . ASN A 1 352 ? -4.038 -3.461 17.431 1.00 87.50 352 ASN A CA 1
ATOM 2556 C C . ASN A 1 352 ? -4.337 -2.023 17.872 1.00 87.50 352 ASN A C 1
ATOM 2558 O O . ASN A 1 352 ? -4.597 -1.781 19.052 1.00 87.50 352 ASN A O 1
ATOM 2562 N N . VAL A 1 353 ? -4.354 -1.100 16.911 1.00 87.56 353 VAL A N 1
ATOM 2563 C CA . VAL A 1 353 ? -4.929 0.239 17.070 1.00 87.56 353 VAL A CA 1
ATOM 2564 C C . VAL A 1 353 ? -5.812 0.542 15.862 1.00 87.56 353 VAL A C 1
ATOM 2566 O O . VAL A 1 353 ? -5.334 0.521 14.725 1.00 87.56 353 VAL A O 1
ATOM 2569 N N . THR A 1 354 ? -7.081 0.848 16.109 1.00 84.44 354 THR A N 1
ATOM 2570 C CA . THR A 1 354 ? -8.031 1.315 15.096 1.00 84.44 354 THR A CA 1
ATOM 2571 C C . THR A 1 354 ? -8.438 2.747 15.415 1.00 84.44 354 THR A C 1
ATOM 2573 O O . THR A 1 354 ? -8.916 3.011 16.515 1.00 84.44 354 THR A O 1
ATOM 2576 N N . THR A 1 355 ? -8.304 3.661 14.457 1.00 83.00 355 THR A N 1
ATOM 2577 C CA . THR A 1 355 ? -8.692 5.068 14.613 1.00 83.00 355 THR A CA 1
ATOM 2578 C C . THR A 1 355 ? -9.554 5.513 13.433 1.00 83.00 355 THR A C 1
ATOM 2580 O O . THR A 1 355 ? -9.140 5.380 12.282 1.00 83.00 355 THR A O 1
ATOM 2583 N N . GLN A 1 356 ? -10.743 6.047 13.713 1.00 80.38 356 GLN A N 1
ATOM 2584 C CA . GLN A 1 356 ? -11.679 6.604 12.731 1.00 80.38 356 GLN A CA 1
ATOM 2585 C C . GLN A 1 356 ? -12.030 8.054 13.118 1.00 80.38 356 GLN A C 1
ATOM 2587 O O . GLN A 1 356 ? -12.577 8.270 14.200 1.00 80.38 356 GLN A O 1
ATOM 2592 N N . LEU A 1 357 ? -11.714 9.034 12.263 1.00 80.94 357 LEU A N 1
ATOM 2593 C CA . LEU A 1 357 ? -11.853 10.477 12.536 1.00 80.94 357 LEU A CA 1
ATOM 2594 C C . LEU A 1 357 ? -12.625 11.191 11.416 1.00 80.94 357 LEU A C 1
ATOM 2596 O O . LEU A 1 357 ? -12.409 10.893 10.242 1.00 80.94 357 LEU A O 1
ATOM 2600 N N . ASP A 1 358 ? -13.484 12.150 11.774 1.00 79.19 358 ASP A N 1
ATOM 2601 C CA . ASP A 1 358 ? -14.056 13.165 10.865 1.00 79.19 358 ASP A CA 1
ATOM 2602 C C . ASP A 1 358 ? -14.694 12.618 9.562 1.00 79.19 358 ASP A C 1
ATOM 2604 O O . ASP A 1 358 ? -14.601 13.236 8.504 1.00 79.19 358 ASP A O 1
ATOM 2608 N N . GLY A 1 359 ? -15.339 11.447 9.607 1.00 76.44 359 GLY A N 1
ATOM 2609 C CA . GLY A 1 359 ? -15.867 10.760 8.418 1.00 76.44 359 GLY A CA 1
ATOM 2610 C C . GLY A 1 359 ? -17.268 10.164 8.587 1.00 76.44 359 GLY A C 1
ATOM 2611 O O . GLY A 1 359 ? -17.850 10.151 9.678 1.00 76.44 359 GLY A O 1
ATOM 2612 N N . ARG A 1 360 ? -17.824 9.637 7.489 1.00 77.19 360 ARG A N 1
ATOM 2613 C CA . ARG A 1 360 ? -19.191 9.092 7.430 1.00 77.19 360 ARG A CA 1
ATOM 2614 C C . ARG A 1 360 ? -19.206 7.664 6.871 1.00 77.19 360 ARG A C 1
ATOM 2616 O O . ARG A 1 360 ? -18.556 7.369 5.877 1.00 77.19 360 ARG A O 1
ATOM 2623 N N . LYS A 1 361 ? -19.962 6.762 7.511 1.00 78.06 361 LYS A N 1
ATOM 2624 C CA . LYS A 1 361 ? -20.164 5.352 7.107 1.00 78.06 361 LYS A CA 1
ATOM 2625 C C . LYS A 1 361 ? -18.868 4.565 6.847 1.00 78.06 361 LYS A C 1
ATOM 2627 O O . LYS A 1 361 ? -18.792 3.782 5.906 1.00 78.06 361 LYS A O 1
ATOM 2632 N N . MET A 1 362 ? -17.849 4.773 7.678 1.00 78.62 362 MET A N 1
ATOM 2633 C CA . MET A 1 362 ? -16.569 4.067 7.563 1.00 78.62 362 MET A CA 1
ATOM 2634 C C . MET A 1 362 ? -16.619 2.701 8.257 1.00 78.62 362 MET A C 1
ATOM 2636 O O . MET A 1 362 ? -17.023 2.618 9.422 1.00 78.62 362 MET A O 1
ATOM 2640 N N . THR A 1 363 ? -16.145 1.643 7.598 1.00 80.94 363 THR A N 1
ATOM 2641 C CA . THR A 1 363 ? -15.999 0.311 8.209 1.00 80.94 363 THR A CA 1
ATOM 2642 C C . THR A 1 363 ? -14.526 -0.049 8.366 1.00 80.94 363 THR A C 1
ATOM 2644 O O . THR A 1 363 ? -13.778 -0.057 7.393 1.00 80.94 363 THR A O 1
ATOM 2647 N N . SER A 1 364 ? -14.122 -0.432 9.577 1.00 82.06 364 SER A N 1
ATOM 2648 C CA . SER A 1 364 ? -12.817 -1.018 9.874 1.00 82.06 364 SER A CA 1
ATOM 2649 C C . SER A 1 364 ? -12.979 -2.405 10.493 1.00 82.06 364 SER A C 1
ATOM 2651 O O . SER A 1 364 ? -13.722 -2.588 11.461 1.00 82.06 364 SER A O 1
ATOM 2653 N N . THR A 1 365 ? -12.292 -3.403 9.936 1.00 83.88 365 THR A N 1
ATOM 2654 C CA . THR A 1 365 ? -12.245 -4.766 10.491 1.00 83.88 365 THR A CA 1
ATOM 2655 C C . THR A 1 365 ? -10.806 -5.237 10.646 1.00 83.88 365 THR A C 1
ATOM 2657 O O . THR A 1 365 ? -10.075 -5.337 9.659 1.00 83.88 365 THR A O 1
ATOM 2660 N N . VAL A 1 366 ? -10.414 -5.608 11.866 1.00 84.50 366 VAL A N 1
ATOM 2661 C CA . VAL A 1 366 ? -9.092 -6.175 12.154 1.00 84.50 366 VAL A CA 1
ATOM 2662 C C . VAL A 1 366 ? -9.208 -7.579 12.740 1.00 84.50 366 VAL A C 1
ATOM 2664 O O . VAL A 1 366 ? -9.879 -7.797 13.744 1.00 84.50 366 VAL A O 1
ATOM 2667 N N . ILE A 1 367 ? -8.510 -8.546 12.141 1.00 83.38 367 ILE A N 1
ATOM 2668 C CA . ILE A 1 367 ? -8.427 -9.929 12.625 1.00 83.38 367 ILE A CA 1
ATOM 2669 C C . ILE A 1 367 ? -6.956 -10.310 12.804 1.00 83.38 367 ILE A C 1
ATOM 2671 O O . ILE A 1 367 ? -6.211 -10.384 11.831 1.00 83.38 367 ILE A O 1
ATOM 2675 N N . GLN A 1 368 ? -6.523 -10.618 14.027 1.00 83.12 368 GLN A N 1
ATOM 2676 C CA . GLN A 1 368 ? -5.161 -11.090 14.304 1.00 83.12 368 GLN A CA 1
ATOM 2677 C C . GLN A 1 368 ? -5.181 -12.452 14.994 1.00 83.12 368 GLN A C 1
ATOM 2679 O O . GLN A 1 368 ? -5.713 -12.601 16.092 1.00 83.12 368 GLN A O 1
ATOM 2684 N N . LYS A 1 369 ? -4.550 -13.455 14.382 1.00 85.06 369 LYS A N 1
ATOM 2685 C CA . LYS A 1 369 ? -4.422 -14.807 14.937 1.00 85.06 369 LYS A CA 1
ATOM 2686 C C . LYS A 1 369 ? -2.957 -15.227 15.000 1.00 85.06 369 LYS A C 1
ATOM 2688 O O . LYS A 1 369 ? -2.284 -15.273 13.975 1.00 85.06 369 LYS A O 1
ATOM 2693 N N . GLY A 1 370 ? -2.484 -15.613 16.183 1.00 85.81 370 GLY A N 1
ATOM 2694 C CA . GLY A 1 370 ? -1.127 -16.120 16.408 1.00 85.81 370 GLY A CA 1
ATOM 2695 C C . GLY A 1 370 ? -0.359 -15.300 17.441 1.00 85.81 370 GLY A C 1
ATOM 2696 O O . GLY A 1 370 ? -0.947 -14.904 18.448 1.00 85.81 370 GLY A O 1
ATOM 2697 N N . ALA A 1 371 ? 0.949 -15.099 17.250 1.00 83.12 371 ALA A N 1
ATOM 2698 C CA . ALA A 1 371 ? 1.792 -14.451 18.256 1.00 83.12 371 ALA A CA 1
ATOM 2699 C C . ALA A 1 371 ? 2.506 -13.186 17.759 1.00 83.12 371 ALA A C 1
ATOM 2701 O O . ALA A 1 371 ? 3.196 -13.205 16.740 1.00 83.12 371 ALA A O 1
ATOM 2702 N N . ARG A 1 372 ? 2.465 -12.113 18.558 1.00 85.31 372 ARG A N 1
ATOM 2703 C CA . ARG A 1 372 ? 3.191 -10.850 18.318 1.00 85.31 372 ARG A CA 1
ATOM 2704 C C . ARG A 1 372 ? 2.852 -10.162 16.989 1.00 85.31 372 ARG A C 1
ATOM 2706 O O . ARG A 1 372 ? 3.738 -9.552 16.398 1.00 85.31 372 ARG A O 1
ATOM 2713 N N . ASN A 1 373 ? 1.622 -10.285 16.494 1.00 84.75 373 ASN A N 1
ATOM 2714 C CA . ASN A 1 373 ? 1.188 -9.532 15.313 1.00 84.75 373 ASN A CA 1
ATOM 2715 C C . ASN A 1 373 ? 0.827 -8.089 15.700 1.00 84.75 373 ASN A C 1
ATOM 2717 O O . ASN A 1 373 ? 0.294 -7.871 16.785 1.00 84.75 373 ASN A O 1
ATOM 2721 N N . ALA A 1 374 ? 1.126 -7.123 14.833 1.00 85.88 374 ALA A N 1
ATOM 2722 C CA . ALA A 1 374 ? 0.860 -5.699 15.020 1.00 85.88 374 ALA A CA 1
ATOM 2723 C C . ALA A 1 374 ? 0.051 -5.144 13.835 1.00 85.88 374 ALA A C 1
ATOM 2725 O O . ALA A 1 374 ? 0.486 -5.256 12.686 1.00 85.88 374 ALA A O 1
ATOM 2726 N N . ALA A 1 375 ? -1.100 -4.535 14.112 1.00 86.00 375 ALA A N 1
ATOM 2727 C CA . ALA A 1 375 ? -1.978 -3.925 13.118 1.00 86.00 375 ALA A CA 1
ATOM 2728 C C . ALA A 1 375 ? -2.302 -2.484 13.521 1.00 86.00 375 ALA A C 1
ATOM 2730 O O . ALA A 1 375 ? -2.558 -2.206 14.693 1.00 86.00 375 ALA A O 1
ATOM 2731 N N . ALA A 1 376 ? -2.289 -1.582 12.546 1.00 85.94 376 ALA A N 1
ATOM 2732 C CA . ALA A 1 376 ? -2.758 -0.213 12.693 1.00 85.94 376 ALA A CA 1
ATOM 2733 C C . ALA A 1 376 ? -3.705 0.114 11.536 1.00 85.94 376 ALA A C 1
ATOM 2735 O O . ALA A 1 376 ? -3.352 -0.099 10.376 1.00 85.94 376 ALA A O 1
ATOM 2736 N N . THR A 1 377 ? -4.897 0.615 11.847 1.00 83.88 377 THR A N 1
ATOM 2737 C CA . THR A 1 377 ? -5.855 1.071 10.835 1.00 83.88 377 THR A CA 1
ATOM 2738 C C . THR A 1 377 ? -6.267 2.505 11.140 1.00 83.88 377 THR A C 1
ATOM 2740 O O . THR A 1 377 ? -6.738 2.774 12.243 1.00 83.88 377 THR A O 1
ATOM 2743 N N . LEU A 1 378 ? -6.086 3.413 10.180 1.00 81.44 378 LEU A N 1
ATOM 2744 C CA . LEU A 1 378 ? -6.468 4.823 10.283 1.00 81.44 378 LEU A CA 1
ATOM 2745 C C . LEU A 1 378 ? -7.402 5.190 9.126 1.00 81.44 378 LEU A C 1
ATOM 2747 O O . LEU A 1 378 ? -7.014 5.053 7.968 1.00 81.44 378 LEU A O 1
ATOM 2751 N N . GLN A 1 379 ? -8.600 5.677 9.437 1.00 78.31 379 GLN A N 1
ATOM 2752 C CA . GLN A 1 379 ? -9.526 6.258 8.462 1.00 78.31 379 GLN A CA 1
ATOM 2753 C C . GLN A 1 379 ? -9.861 7.693 8.894 1.00 78.31 379 GLN A C 1
ATOM 2755 O O . GLN A 1 379 ? -10.389 7.887 9.987 1.00 78.31 379 GLN A O 1
ATOM 2760 N N . SER A 1 380 ? -9.523 8.693 8.080 1.00 79.38 380 SER A N 1
ATOM 2761 C CA . SER A 1 380 ? -9.703 10.121 8.391 1.00 79.38 380 SER A CA 1
ATOM 2762 C C . SER A 1 380 ? -10.420 10.830 7.243 1.00 79.38 380 SER A C 1
ATOM 2764 O O . SER A 1 380 ? -10.084 10.582 6.087 1.00 79.38 380 SER A O 1
ATOM 2766 N N . GLY A 1 381 ? -11.414 11.678 7.522 1.00 73.56 381 GLY A N 1
ATOM 2767 C CA . GLY A 1 381 ? -12.035 12.542 6.500 1.00 73.56 381 GLY A CA 1
ATOM 2768 C C . GLY A 1 381 ? -12.769 11.812 5.363 1.00 73.56 381 GLY A C 1
ATOM 2769 O O . GLY A 1 381 ? -13.059 12.413 4.336 1.00 73.56 381 GLY A O 1
ATOM 2770 N N . SER A 1 382 ? -13.025 10.506 5.497 1.00 77.69 382 SER A N 1
ATOM 2771 C CA . SER A 1 382 ? -13.484 9.643 4.398 1.00 77.69 382 SER A CA 1
ATOM 2772 C C . SER A 1 382 ? -14.996 9.354 4.459 1.00 77.69 382 SER A C 1
ATOM 2774 O O . SER A 1 382 ? -15.584 9.303 5.544 1.00 77.69 382 SER A O 1
ATOM 2776 N N . ASP A 1 383 ? -15.631 9.116 3.304 1.00 76.31 383 ASP A N 1
ATOM 2777 C CA . ASP A 1 383 ? -17.059 8.765 3.183 1.00 76.31 383 ASP A CA 1
ATOM 2778 C C . ASP A 1 383 ? -17.234 7.389 2.511 1.00 76.31 383 ASP A C 1
ATOM 2780 O O . ASP A 1 383 ? -16.693 7.141 1.436 1.00 76.31 383 ASP A O 1
ATOM 2784 N N . HIS A 1 384 ? -17.979 6.474 3.146 1.00 77.94 384 HIS A N 1
ATOM 2785 C CA . HIS A 1 384 ? -18.158 5.073 2.709 1.00 77.94 384 HIS A CA 1
ATOM 2786 C C . HIS A 1 384 ? -16.836 4.299 2.480 1.00 77.94 384 HIS A C 1
ATOM 2788 O O . HIS A 1 384 ? -16.749 3.463 1.580 1.00 77.94 384 HIS A O 1
ATOM 2794 N N . ALA A 1 385 ? -15.800 4.572 3.281 1.00 74.94 385 ALA A N 1
ATOM 2795 C CA . ALA A 1 385 ? -14.502 3.904 3.166 1.00 74.94 385 ALA A CA 1
ATOM 2796 C C . ALA A 1 385 ? -14.432 2.588 3.965 1.00 74.94 385 ALA A C 1
ATOM 2798 O O . ALA A 1 385 ? -14.779 2.543 5.151 1.00 74.94 385 ALA A O 1
ATOM 2799 N N . ASP A 1 386 ? -13.912 1.531 3.333 1.00 79.50 386 ASP A N 1
ATOM 2800 C CA . ASP A 1 386 ? -13.760 0.198 3.929 1.00 79.50 386 ASP A CA 1
ATOM 2801 C C . ASP A 1 386 ? -12.278 -0.190 4.084 1.00 79.50 386 ASP A C 1
ATOM 2803 O O . ASP A 1 386 ? -11.585 -0.452 3.094 1.00 79.50 386 ASP A O 1
ATOM 2807 N N . ALA A 1 387 ? -11.811 -0.318 5.330 1.00 79.94 387 ALA A N 1
ATOM 2808 C CA . ALA A 1 387 ? -10.477 -0.801 5.676 1.00 79.94 387 ALA A CA 1
ATOM 2809 C C . ALA A 1 387 ? -10.544 -2.187 6.338 1.00 79.94 387 ALA A C 1
ATOM 2811 O O . ALA A 1 387 ? -11.257 -2.408 7.318 1.00 79.94 387 ALA A O 1
ATOM 2812 N N . SER A 1 388 ? -9.767 -3.148 5.837 1.00 82.19 388 SER A N 1
ATOM 2813 C CA . SER A 1 388 ? -9.684 -4.485 6.437 1.00 82.19 388 SER A CA 1
ATOM 2814 C C . SER A 1 388 ? -8.244 -4.960 6.585 1.00 82.19 388 SER A C 1
ATOM 2816 O O . SER A 1 388 ? -7.455 -4.900 5.644 1.00 82.19 388 SER A O 1
ATOM 2818 N N . THR A 1 389 ? -7.899 -5.467 7.770 1.00 83.56 389 THR A N 1
ATOM 2819 C CA . THR A 1 389 ? -6.566 -6.004 8.070 1.00 83.56 389 THR A CA 1
ATOM 2820 C C . THR A 1 389 ? -6.687 -7.380 8.723 1.00 83.56 389 THR A C 1
ATOM 2822 O O . THR A 1 389 ? -7.195 -7.510 9.832 1.00 83.56 389 THR A O 1
ATOM 2825 N N . ALA A 1 390 ? -6.188 -8.427 8.069 1.00 83.00 390 ALA A N 1
ATOM 2826 C CA . ALA A 1 390 ? -6.151 -9.789 8.592 1.00 83.00 390 ALA A CA 1
ATOM 2827 C C . ALA A 1 390 ? -4.705 -10.305 8.665 1.00 83.00 390 ALA A C 1
ATOM 2829 O O . ALA A 1 390 ? -4.014 -10.374 7.653 1.00 83.00 390 ALA A O 1
ATOM 2830 N N . GLN A 1 391 ? -4.240 -10.697 9.853 1.00 81.31 391 GLN A N 1
ATOM 2831 C CA . GLN A 1 391 ? -2.889 -11.216 10.088 1.00 81.31 391 GLN A CA 1
ATOM 2832 C C . GLN A 1 391 ? -2.937 -12.585 10.770 1.00 81.31 391 GLN A C 1
ATOM 2834 O O . GLN A 1 391 ? -3.372 -12.707 11.914 1.00 81.31 391 GLN A O 1
ATOM 2839 N N . ILE A 1 392 ? -2.454 -13.625 10.090 1.00 80.94 392 ILE A N 1
ATOM 2840 C CA . ILE A 1 392 ? -2.438 -15.007 10.580 1.00 80.94 392 ILE A CA 1
ATOM 2841 C C . ILE A 1 392 ? -0.991 -15.510 10.627 1.00 80.94 392 ILE A C 1
ATOM 2843 O O . ILE A 1 392 ? -0.355 -15.693 9.592 1.00 80.94 392 ILE A O 1
ATOM 2847 N N . GLY A 1 393 ? -0.470 -15.778 11.824 1.00 82.38 393 GLY A N 1
ATOM 2848 C CA . GLY A 1 393 ? 0.886 -16.291 12.039 1.00 82.38 393 GLY A CA 1
ATOM 2849 C C . GLY A 1 393 ? 1.646 -15.512 13.110 1.00 82.38 393 GLY A C 1
ATOM 2850 O O . GLY A 1 393 ? 1.041 -15.117 14.106 1.00 82.38 393 GLY A O 1
ATOM 2851 N N . ASN A 1 394 ? 2.965 -15.339 12.960 1.00 78.81 394 ASN A N 1
ATOM 2852 C CA . ASN A 1 394 ? 3.793 -14.713 13.997 1.00 78.81 394 ASN A CA 1
ATOM 2853 C C . ASN A 1 394 ? 4.551 -13.473 13.509 1.00 78.81 394 ASN A C 1
ATOM 2855 O O . ASN A 1 394 ? 5.188 -13.505 12.461 1.00 78.81 394 ASN A O 1
ATOM 2859 N N . ARG A 1 395 ? 4.618 -12.423 14.338 1.00 83.44 395 ARG A N 1
ATOM 2860 C CA . ARG A 1 395 ? 5.412 -11.200 14.084 1.00 83.44 395 ARG A CA 1
ATOM 2861 C C . ARG A 1 395 ? 5.053 -10.455 12.788 1.00 83.44 395 ARG A C 1
ATOM 2863 O O . ARG A 1 395 ? 5.923 -9.806 12.213 1.00 83.44 395 ARG A O 1
ATOM 2870 N N . ASN A 1 396 ? 3.813 -10.549 12.314 1.00 83.81 396 ASN A N 1
ATOM 2871 C CA . ASN A 1 396 ? 3.371 -9.785 11.145 1.00 83.81 396 ASN A CA 1
ATOM 2872 C C . ASN A 1 396 ? 3.053 -8.333 11.534 1.00 83.81 396 ASN A C 1
ATOM 2874 O O . ASN A 1 396 ? 2.560 -8.084 12.631 1.00 83.81 396 ASN A O 1
ATOM 2878 N N . SER A 1 397 ? 3.340 -7.380 10.647 1.00 87.44 397 SER A N 1
ATOM 2879 C CA . SER A 1 397 ? 3.074 -5.949 10.825 1.00 87.44 397 SER A CA 1
ATOM 2880 C C . SER A 1 397 ? 2.325 -5.393 9.613 1.00 87.44 397 SER A C 1
ATOM 2882 O O . SER A 1 397 ? 2.802 -5.512 8.483 1.00 87.44 397 SER A O 1
ATOM 2884 N N . ALA A 1 398 ? 1.156 -4.799 9.846 1.00 84.94 398 ALA A N 1
ATOM 2885 C CA . ALA A 1 398 ? 0.295 -4.239 8.812 1.00 84.94 398 ALA A CA 1
ATOM 2886 C C . ALA A 1 398 ? -0.170 -2.842 9.220 1.00 84.94 398 ALA A C 1
ATOM 2888 O O . ALA A 1 398 ? -0.556 -2.626 10.369 1.00 84.94 398 ALA A O 1
ATOM 2889 N N . SER A 1 399 ? -0.144 -1.917 8.267 1.00 85.94 399 SER A N 1
ATOM 2890 C CA . SER A 1 399 ? -0.730 -0.588 8.402 1.00 85.94 399 SER A CA 1
ATOM 2891 C C . SER A 1 399 ? -1.640 -0.321 7.211 1.00 85.94 399 SER A C 1
ATOM 2893 O O . SER A 1 399 ? -1.204 -0.472 6.067 1.00 85.94 399 SER A O 1
ATOM 2895 N N . THR A 1 400 ? -2.882 0.059 7.487 1.00 83.75 400 THR A N 1
ATOM 2896 C CA . THR A 1 400 ? -3.878 0.422 6.477 1.00 83.75 400 THR A CA 1
ATOM 2897 C C . THR A 1 400 ? -4.347 1.850 6.761 1.00 83.75 400 THR A C 1
ATOM 2899 O O . THR A 1 400 ? -4.834 2.125 7.857 1.00 83.75 400 THR A O 1
ATOM 2902 N N . VAL A 1 401 ? -4.166 2.766 5.808 1.00 81.00 401 VAL A N 1
ATOM 2903 C CA . VAL A 1 401 ? -4.477 4.197 5.962 1.00 81.00 401 VAL A CA 1
ATOM 2904 C C . VAL A 1 401 ? -5.382 4.651 4.822 1.00 81.00 401 VAL A C 1
ATOM 2906 O O . VAL A 1 401 ? -5.060 4.417 3.660 1.00 81.00 401 VAL A O 1
ATOM 2909 N N . GLN A 1 402 ? -6.490 5.311 5.153 1.00 77.81 402 GLN A N 1
ATOM 2910 C CA . GLN A 1 402 ? -7.381 5.975 4.201 1.00 77.81 402 GLN A CA 1
ATOM 2911 C C . GLN A 1 402 ? -7.639 7.410 4.685 1.00 77.81 402 GLN A C 1
ATOM 2913 O O . GLN A 1 402 ? -8.183 7.595 5.774 1.00 77.81 402 GLN A O 1
ATOM 2918 N N . SER A 1 403 ? -7.213 8.417 3.920 1.00 78.06 403 SER A N 1
ATOM 2919 C CA . SER A 1 403 ? -7.440 9.840 4.229 1.00 78.06 403 SER A CA 1
ATOM 2920 C C . SER A 1 403 ? -8.202 10.508 3.095 1.00 78.06 403 SER A C 1
ATOM 2922 O O . SER A 1 403 ? -7.841 10.316 1.933 1.00 78.06 403 SER A O 1
ATOM 2924 N N . ASP A 1 404 ? -9.234 11.280 3.436 1.00 76.44 404 ASP A N 1
ATOM 2925 C CA . ASP A 1 404 ? -9.976 12.163 2.522 1.00 76.44 404 ASP A CA 1
ATOM 2926 C C . ASP A 1 404 ? -10.491 11.448 1.260 1.00 76.44 404 ASP A C 1
ATOM 2928 O O . ASP A 1 404 ? -10.500 12.005 0.168 1.00 76.44 404 ASP A O 1
ATOM 2932 N N . SER A 1 405 ? -10.854 10.168 1.394 1.00 74.06 405 SER A N 1
ATOM 2933 C CA . SER A 1 405 ? -11.226 9.306 0.267 1.00 74.06 405 SER A CA 1
ATOM 2934 C C . SER A 1 405 ? -12.739 9.050 0.228 1.00 74.06 405 SER A C 1
ATOM 2936 O O . SER A 1 405 ? -13.360 8.810 1.267 1.00 74.06 405 SER A O 1
ATOM 2938 N N . GLU A 1 406 ? -13.334 9.042 -0.967 1.00 74.62 406 GLU A N 1
ATOM 2939 C CA . GLU A 1 406 ? -14.754 8.729 -1.195 1.00 74.62 406 GLU A CA 1
ATOM 2940 C C . GLU A 1 406 ? -14.886 7.326 -1.817 1.00 74.62 406 GLU A C 1
ATOM 2942 O O . GLU A 1 406 ? -14.264 7.011 -2.830 1.00 74.62 406 GLU A O 1
ATOM 2947 N N . GLY A 1 407 ? -15.631 6.418 -1.172 1.00 66.62 407 GLY A N 1
ATOM 2948 C CA . GLY A 1 407 ? -15.897 5.065 -1.693 1.00 66.62 407 GLY A CA 1
ATOM 2949 C C . GLY A 1 407 ? -14.671 4.144 -1.851 1.00 66.62 407 GLY A C 1
ATOM 2950 O O . GLY A 1 407 ? -14.746 3.129 -2.551 1.00 66.62 407 GLY A O 1
ATOM 2951 N N . ALA A 1 408 ? -13.537 4.480 -1.230 1.00 72.00 408 ALA A N 1
ATOM 2952 C CA . ALA A 1 408 ? -12.287 3.739 -1.369 1.00 72.00 408 ALA A CA 1
ATOM 2953 C C . ALA A 1 408 ? -12.225 2.484 -0.473 1.00 72.00 408 ALA A C 1
ATOM 2955 O O . ALA A 1 408 ? -12.721 2.465 0.659 1.00 72.00 408 ALA A O 1
ATOM 2956 N N . SER A 1 409 ? -11.565 1.423 -0.954 1.00 77.56 409 SER A N 1
ATOM 2957 C CA . SER A 1 409 ? -11.389 0.170 -0.203 1.00 77.56 409 SER A CA 1
ATOM 2958 C C . SER A 1 409 ? -9.926 -0.261 -0.120 1.00 77.56 409 SER A C 1
ATOM 2960 O O . SER A 1 409 ? -9.281 -0.508 -1.144 1.00 77.56 409 SER A O 1
ATOM 2962 N N . ALA A 1 410 ? -9.431 -0.424 1.110 1.00 79.62 410 ALA A N 1
ATOM 2963 C CA . ALA A 1 410 ? -8.082 -0.882 1.410 1.00 79.62 410 ALA A CA 1
ATOM 2964 C C . ALA A 1 410 ? -8.118 -2.212 2.188 1.00 79.62 410 ALA A C 1
ATOM 2966 O O . ALA A 1 410 ? -8.637 -2.300 3.301 1.00 79.62 410 ALA A O 1
ATOM 2967 N N . SER A 1 411 ? -7.548 -3.274 1.611 1.00 83.00 411 SER A N 1
ATOM 2968 C CA . SER A 1 411 ? -7.492 -4.607 2.232 1.00 83.00 411 SER A CA 1
ATOM 2969 C C . SER A 1 411 ? -6.064 -5.128 2.369 1.00 83.00 411 SER A C 1
ATOM 2971 O O . SER A 1 411 ? -5.280 -5.099 1.422 1.00 83.00 411 SER A O 1
ATOM 2973 N N . THR A 1 412 ? -5.731 -5.640 3.550 1.00 83.50 412 THR A N 1
ATOM 2974 C CA . THR A 1 412 ? -4.429 -6.239 3.850 1.00 83.50 412 THR A CA 1
ATOM 2975 C C . THR A 1 412 ? -4.630 -7.624 4.460 1.00 83.50 412 THR A C 1
ATOM 2977 O O . THR A 1 412 ? -5.156 -7.750 5.562 1.00 83.50 412 THR A O 1
ATOM 2980 N N . LEU A 1 413 ? -4.178 -8.675 3.776 1.00 83.94 413 LEU A N 1
ATOM 2981 C CA . LEU A 1 413 ? -4.156 -10.056 4.260 1.00 83.94 413 LEU A CA 1
ATOM 2982 C C . LEU A 1 413 ? -2.710 -10.557 4.334 1.00 83.94 413 LEU A C 1
ATOM 2984 O O . LEU A 1 413 ? -2.053 -10.740 3.313 1.00 83.94 413 LEU A O 1
ATOM 2988 N N . GLN A 1 414 ? -2.223 -10.829 5.541 1.00 81.25 414 GLN A N 1
ATOM 2989 C CA . GLN A 1 414 ? -0.902 -11.406 5.783 1.00 81.25 414 GLN A CA 1
ATOM 2990 C C . GLN A 1 414 ? -1.027 -12.784 6.429 1.00 81.25 414 GLN A C 1
ATOM 2992 O O . GLN A 1 414 ? -1.612 -12.940 7.500 1.00 81.25 414 GLN A O 1
ATOM 2997 N N . THR A 1 415 ? -0.426 -13.788 5.805 1.00 77.69 415 THR A N 1
ATOM 2998 C CA . THR A 1 415 ? -0.284 -15.144 6.330 1.00 77.69 415 THR A CA 1
ATOM 2999 C C . THR A 1 415 ? 1.202 -15.487 6.433 1.00 77.69 415 THR A C 1
ATOM 3001 O O . THR A 1 415 ? 1.978 -15.164 5.540 1.00 77.69 415 THR A O 1
ATOM 3004 N N . GLY A 1 416 ? 1.624 -16.129 7.523 1.00 79.44 416 GLY A N 1
ATOM 3005 C CA . GLY A 1 416 ? 3.020 -16.537 7.722 1.00 79.44 416 GLY A CA 1
ATOM 3006 C C . GLY A 1 416 ? 3.757 -15.746 8.805 1.00 79.44 416 GLY A C 1
ATOM 3007 O O . GLY A 1 416 ? 3.150 -15.368 9.807 1.00 79.44 416 GLY A O 1
ATOM 3008 N N . ASN A 1 417 ? 5.077 -15.579 8.668 1.00 79.50 417 ASN A N 1
ATOM 3009 C CA . ASN A 1 417 ? 5.929 -15.047 9.739 1.00 79.50 417 ASN A CA 1
ATOM 3010 C C . ASN A 1 417 ? 6.735 -13.809 9.308 1.00 79.50 417 ASN A C 1
ATOM 3012 O O . ASN A 1 417 ? 7.491 -13.872 8.342 1.00 79.50 417 ASN A O 1
ATOM 3016 N N . GLY A 1 418 ? 6.674 -12.720 10.080 1.00 80.31 418 GLY A N 1
ATOM 3017 C CA . GLY A 1 418 ? 7.546 -11.549 9.898 1.00 80.31 418 GLY A CA 1
ATOM 3018 C C . GLY A 1 418 ? 7.198 -10.632 8.718 1.00 80.31 418 GLY A C 1
ATOM 3019 O O . GLY A 1 418 ? 8.033 -9.815 8.329 1.00 80.31 418 GLY A O 1
ATOM 3020 N N . GLY A 1 419 ? 6.013 -10.771 8.114 1.00 83.44 419 GLY A N 1
ATOM 3021 C CA . GLY A 1 419 ? 5.596 -9.954 6.971 1.00 83.44 419 GLY A CA 1
ATOM 3022 C C . GLY A 1 419 ? 5.363 -8.483 7.338 1.00 83.44 419 GLY A C 1
ATOM 3023 O O . GLY A 1 419 ? 4.900 -8.182 8.438 1.00 83.44 419 GLY A O 1
ATOM 3024 N N . LYS A 1 420 ? 5.662 -7.562 6.412 1.00 85.50 420 LYS A N 1
ATOM 3025 C CA . LYS A 1 420 ? 5.377 -6.120 6.516 1.00 85.50 420 LYS A CA 1
ATOM 3026 C C . LYS A 1 420 ? 4.505 -5.656 5.347 1.00 85.50 420 LYS A C 1
ATOM 3028 O O . LYS A 1 420 ? 4.918 -5.790 4.196 1.00 85.50 420 LYS A O 1
ATOM 3033 N N . ALA A 1 421 ? 3.351 -5.069 5.648 1.00 86.25 421 ALA A N 1
ATOM 3034 C CA . ALA A 1 421 ? 2.419 -4.525 4.663 1.00 86.25 421 ALA A CA 1
ATOM 3035 C C . ALA A 1 421 ? 2.066 -3.074 4.998 1.00 86.25 421 ALA A C 1
ATOM 3037 O O . ALA A 1 421 ? 1.771 -2.754 6.150 1.00 86.25 421 ALA A O 1
ATOM 3038 N N . PHE A 1 422 ? 2.076 -2.215 3.984 1.00 85.81 422 PHE A N 1
ATOM 3039 C CA . PHE A 1 422 ? 1.571 -0.848 4.060 1.00 85.81 422 PHE A CA 1
ATOM 3040 C C . PHE A 1 422 ? 0.589 -0.610 2.917 1.00 85.81 422 PHE A C 1
ATOM 3042 O O . PHE A 1 422 ? 0.978 -0.737 1.758 1.00 85.81 422 PHE A O 1
ATOM 3049 N N . ASN A 1 423 ? -0.658 -0.279 3.233 1.00 82.81 423 ASN A N 1
ATOM 3050 C CA . ASN A 1 423 ? -1.704 -0.027 2.251 1.00 82.81 423 ASN A CA 1
ATOM 3051 C C . ASN A 1 423 ? -2.305 1.364 2.493 1.00 82.81 423 ASN A C 1
ATOM 3053 O O . ASN A 1 423 ? -3.060 1.539 3.448 1.00 82.81 423 ASN A O 1
ATOM 3057 N N . GLY A 1 424 ? -1.910 2.352 1.689 1.00 81.94 424 GLY A N 1
ATOM 3058 C CA . GLY A 1 424 ? -2.294 3.756 1.859 1.00 81.94 424 GLY A CA 1
ATOM 3059 C C . GLY A 1 424 ? -3.092 4.297 0.675 1.00 81.94 424 GLY A C 1
ATOM 3060 O O . GLY A 1 424 ? -2.677 4.121 -0.472 1.00 81.94 424 GLY A O 1
ATOM 3061 N N . GLN A 1 425 ? -4.202 4.973 0.967 1.00 78.38 425 GLN A N 1
ATOM 3062 C CA . GLN A 1 425 ? -5.017 5.726 0.012 1.00 78.38 425 GLN A CA 1
ATOM 3063 C C . GLN A 1 425 ? -5.218 7.152 0.543 1.00 78.38 425 GLN A C 1
ATOM 3065 O O . GLN A 1 425 ? -5.656 7.331 1.682 1.00 78.38 425 GLN A O 1
ATOM 3070 N N . PHE A 1 426 ? -4.870 8.154 -0.258 1.00 79.44 426 PHE A N 1
ATOM 3071 C CA . PHE A 1 426 ? -4.927 9.570 0.106 1.00 79.44 426 PHE A CA 1
ATOM 3072 C C . PHE A 1 426 ? -5.675 10.333 -0.991 1.00 79.44 426 PHE A C 1
ATOM 3074 O O . PHE A 1 426 ? -5.311 10.209 -2.162 1.00 79.44 426 PHE A O 1
ATOM 3081 N N . ALA A 1 427 ? -6.732 11.066 -0.619 1.00 73.69 427 ALA A N 1
ATOM 3082 C CA . ALA A 1 427 ? -7.546 11.887 -1.525 1.00 73.69 427 ALA A CA 1
ATOM 3083 C C . ALA A 1 427 ? -8.034 11.141 -2.788 1.00 73.69 427 ALA A C 1
ATOM 3085 O O . ALA A 1 427 ? -8.037 11.675 -3.893 1.00 73.69 427 ALA A O 1
ATOM 3086 N N . SER A 1 428 ? -8.392 9.860 -2.645 1.00 72.69 428 SER A N 1
ATOM 3087 C CA . SER A 1 428 ? -8.731 8.989 -3.777 1.00 72.69 428 SER A CA 1
ATOM 3088 C C . SER A 1 428 ? -10.244 8.757 -3.888 1.00 72.69 428 SER A C 1
ATOM 3090 O O . SER A 1 428 ? -10.902 8.510 -2.876 1.00 72.69 428 SER A O 1
ATOM 3092 N N . ASP A 1 429 ? -10.781 8.760 -5.112 1.00 74.62 429 ASP A N 1
ATOM 3093 C CA . ASP A 1 429 ? -12.205 8.507 -5.401 1.00 74.62 429 ASP A CA 1
ATOM 3094 C C . ASP A 1 429 ? -12.397 7.121 -6.050 1.00 74.62 429 ASP A C 1
ATOM 3096 O O . ASP A 1 429 ? -11.826 6.801 -7.099 1.00 74.62 429 ASP A O 1
ATOM 3100 N N . GLY A 1 430 ? -13.141 6.236 -5.378 1.00 69.94 430 GLY A N 1
ATOM 3101 C CA . GLY A 1 430 ? -13.448 4.875 -5.841 1.00 69.94 430 GLY A CA 1
ATOM 3102 C C . GLY A 1 430 ? -12.257 3.901 -5.918 1.00 69.94 430 GLY A C 1
ATOM 3103 O O . GLY A 1 430 ? -12.404 2.778 -6.419 1.00 69.94 430 GLY A O 1
ATOM 3104 N N . ALA A 1 431 ? -11.075 4.296 -5.437 1.00 75.94 431 ALA A N 1
ATOM 3105 C CA . ALA A 1 431 ? -9.841 3.527 -5.575 1.00 75.94 431 ALA A CA 1
ATOM 3106 C C . ALA A 1 431 ? -9.823 2.236 -4.730 1.00 75.94 431 ALA A C 1
ATOM 3108 O O . ALA A 1 431 ? -10.329 2.177 -3.602 1.00 75.94 431 ALA A O 1
ATOM 3109 N N . LYS A 1 432 ? -9.187 1.178 -5.253 1.00 81.31 432 LYS A N 1
ATOM 3110 C CA . LYS A 1 432 ? -9.071 -0.127 -4.571 1.00 81.31 432 LYS A CA 1
ATOM 3111 C C . LYS A 1 432 ? -7.620 -0.559 -4.419 1.00 81.31 432 LYS A C 1
ATOM 3113 O O . LYS A 1 432 ? -6.957 -0.866 -5.411 1.00 81.31 432 LYS A O 1
ATOM 3118 N N . ALA A 1 433 ? -7.167 -0.695 -3.177 1.00 82.50 433 ALA A N 1
ATOM 3119 C CA . ALA A 1 433 ? -5.823 -1.152 -2.862 1.00 82.50 433 ALA A CA 1
ATOM 3120 C C . ALA A 1 433 ? -5.856 -2.469 -2.072 1.00 82.50 433 ALA A C 1
ATOM 3122 O O . ALA A 1 433 ? -6.480 -2.571 -1.012 1.00 82.50 433 ALA A O 1
ATOM 3123 N N . SER A 1 434 ? -5.174 -3.502 -2.568 1.00 85.88 434 SER A N 1
ATOM 3124 C CA . SER A 1 434 ? -5.144 -4.822 -1.929 1.00 85.88 434 SER A CA 1
ATOM 3125 C C . SER A 1 434 ? -3.732 -5.380 -1.810 1.00 85.88 434 SER A C 1
ATOM 3127 O O . SER A 1 434 ? -2.959 -5.384 -2.772 1.00 85.88 434 SER A O 1
ATOM 3129 N N . ILE A 1 435 ? -3.404 -5.874 -0.618 1.00 85.00 435 ILE A N 1
ATOM 3130 C CA . ILE A 1 435 ? -2.158 -6.575 -0.322 1.00 85.00 435 ILE A CA 1
ATOM 3131 C C . ILE A 1 435 ? -2.492 -7.963 0.211 1.00 85.00 435 ILE A C 1
ATOM 3133 O O . ILE A 1 435 ? -3.116 -8.099 1.260 1.00 85.00 435 ILE A O 1
ATOM 3137 N N . ILE A 1 436 ? -2.012 -8.995 -0.477 1.00 84.56 436 ILE A N 1
ATOM 3138 C CA . ILE A 1 436 ? -2.059 -10.387 -0.036 1.00 84.56 436 ILE A CA 1
ATOM 3139 C C . ILE A 1 436 ? -0.620 -10.894 0.055 1.00 84.56 436 ILE A C 1
ATOM 3141 O O . ILE A 1 436 ? 0.085 -10.967 -0.949 1.00 84.56 436 ILE A O 1
ATOM 3145 N N . GLN A 1 437 ? -0.170 -11.252 1.255 1.00 80.31 437 GLN A N 1
ATOM 3146 C CA . GLN A 1 437 ? 1.175 -11.779 1.491 1.00 80.31 437 GLN A CA 1
ATOM 3147 C C . GLN A 1 437 ? 1.112 -13.117 2.225 1.00 80.31 437 GLN A C 1
ATOM 3149 O O . GLN A 1 437 ? 0.526 -13.214 3.300 1.00 80.31 437 GLN A O 1
ATOM 3154 N N . GLY A 1 438 ? 1.738 -14.145 1.661 1.00 77.12 438 GLY A N 1
ATOM 3155 C CA . GLY A 1 438 ? 2.079 -15.399 2.331 1.00 77.12 438 GLY A CA 1
ATOM 3156 C C . GLY A 1 438 ? 3.537 -15.425 2.785 1.00 77.12 438 GLY A C 1
ATOM 3157 O O . GLY A 1 438 ? 4.280 -14.486 2.525 1.00 77.12 438 GLY A O 1
ATOM 3158 N N . GLY A 1 439 ? 3.973 -16.511 3.428 1.00 80.25 439 GLY A N 1
ATOM 3159 C CA . GLY A 1 439 ? 5.399 -16.832 3.569 1.00 80.25 439 GLY A CA 1
ATOM 3160 C C . GLY A 1 439 ? 6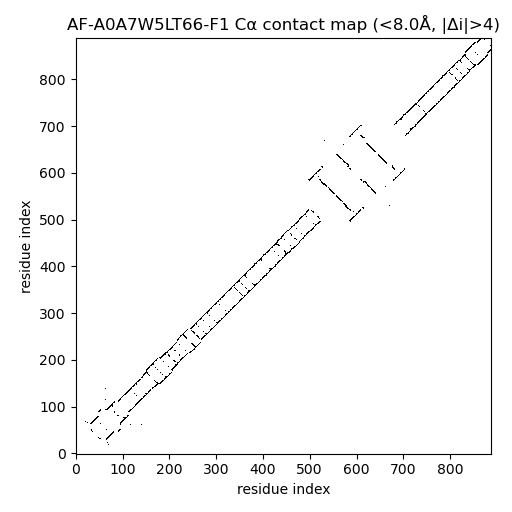.164 -16.125 4.700 1.00 80.25 439 GLY A C 1
ATOM 3161 O O . GLY A 1 439 ? 5.629 -15.891 5.784 1.00 80.25 439 GLY A O 1
ATOM 3162 N N . VAL A 1 440 ? 7.466 -15.881 4.502 1.00 80.12 440 VAL A N 1
ATOM 3163 C CA . VAL A 1 440 ? 8.382 -15.404 5.562 1.00 80.12 440 VAL A CA 1
ATOM 3164 C C . VAL A 1 440 ? 9.084 -14.102 5.165 1.00 80.12 440 VAL A C 1
ATOM 3166 O O . VAL A 1 440 ? 9.748 -14.052 4.136 1.00 80.12 440 VAL A O 1
ATOM 3169 N N . ASN A 1 441 ? 9.010 -13.068 6.010 1.00 83.69 441 ASN A N 1
ATOM 3170 C CA . ASN A 1 441 ? 9.706 -11.778 5.842 1.00 83.69 441 ASN A CA 1
ATOM 3171 C C . ASN A 1 441 ? 9.431 -11.050 4.507 1.00 83.69 441 ASN A C 1
ATOM 3173 O O . ASN A 1 441 ? 10.318 -10.392 3.966 1.00 83.69 441 ASN A O 1
ATOM 3177 N N . ASN A 1 442 ? 8.218 -11.160 3.964 1.00 84.06 442 ASN A N 1
ATOM 3178 C CA . ASN A 1 442 ? 7.829 -10.440 2.749 1.00 84.06 442 ASN A CA 1
ATOM 3179 C C . ASN A 1 442 ? 7.444 -8.978 3.058 1.00 84.06 442 ASN A C 1
ATOM 3181 O O . ASN A 1 442 ? 6.867 -8.691 4.109 1.00 84.06 442 ASN A O 1
ATOM 3185 N N . ARG A 1 443 ? 7.763 -8.048 2.148 1.00 88.69 443 ARG A N 1
ATOM 3186 C CA . ARG A 1 443 ? 7.442 -6.613 2.230 1.00 88.69 443 ARG A CA 1
ATOM 3187 C C . ARG A 1 443 ? 6.572 -6.193 1.043 1.00 88.69 443 ARG A C 1
ATOM 3189 O O . ARG A 1 443 ? 6.944 -6.431 -0.103 1.00 88.69 443 ARG A O 1
ATOM 3196 N N . ALA A 1 444 ? 5.452 -5.533 1.322 1.00 87.56 444 ALA A N 1
ATOM 3197 C CA . ALA A 1 444 ? 4.541 -4.997 0.316 1.00 87.56 444 ALA A CA 1
ATOM 3198 C C . ALA A 1 444 ? 4.127 -3.575 0.688 1.00 87.56 444 ALA A C 1
ATOM 3200 O O . ALA A 1 444 ? 3.865 -3.288 1.859 1.00 87.56 444 ALA A O 1
ATOM 3201 N N . GLY A 1 445 ? 4.071 -2.699 -0.310 1.00 89.00 445 GLY A N 1
ATOM 3202 C CA . GLY A 1 445 ? 3.567 -1.340 -0.174 1.00 89.00 445 GLY A CA 1
ATOM 3203 C C . GLY A 1 445 ? 2.675 -0.971 -1.351 1.00 89.00 445 GLY A C 1
ATOM 3204 O O . GLY A 1 445 ? 3.136 -1.018 -2.485 1.00 89.00 445 GLY A O 1
ATOM 3205 N N . ASN A 1 446 ? 1.434 -0.589 -1.083 1.00 87.56 446 ASN A N 1
ATOM 3206 C CA . ASN A 1 446 ? 0.567 0.083 -2.044 1.00 87.56 446 ASN A CA 1
ATOM 3207 C C . ASN A 1 446 ? 0.366 1.519 -1.569 1.00 87.56 446 ASN A C 1
ATOM 3209 O O . ASN A 1 446 ? 0.015 1.733 -0.405 1.00 87.56 446 ASN A O 1
ATOM 3213 N N . VAL A 1 447 ? 0.587 2.480 -2.461 1.00 85.88 447 VAL A N 1
ATOM 3214 C CA . VAL A 1 447 ? 0.330 3.900 -2.212 1.00 85.88 447 VAL A CA 1
ATOM 3215 C C . VAL A 1 447 ? -0.441 4.464 -3.396 1.00 85.88 447 VAL A C 1
ATOM 3217 O O . VAL A 1 447 ? 0.045 4.405 -4.526 1.00 85.88 447 VAL A O 1
ATOM 3220 N N . GLN A 1 448 ? -1.634 4.984 -3.124 1.00 82.00 448 GLN A N 1
ATOM 3221 C CA . GLN A 1 448 ? -2.459 5.719 -4.078 1.00 82.00 448 GLN A CA 1
ATOM 3222 C C . GLN A 1 448 ? -2.656 7.142 -3.543 1.00 82.00 448 GLN A C 1
ATOM 3224 O O . GLN A 1 448 ? -3.269 7.314 -2.491 1.00 82.00 448 GLN A O 1
ATOM 3229 N N . ASN A 1 449 ? -2.107 8.132 -4.242 1.00 81.94 449 ASN A N 1
ATOM 3230 C CA . ASN A 1 449 ? -2.258 9.557 -3.952 1.00 81.94 449 ASN A CA 1
ATOM 3231 C C . ASN A 1 449 ? -3.024 10.200 -5.109 1.00 81.94 449 ASN A C 1
ATOM 3233 O O . ASN A 1 449 ? -2.599 10.050 -6.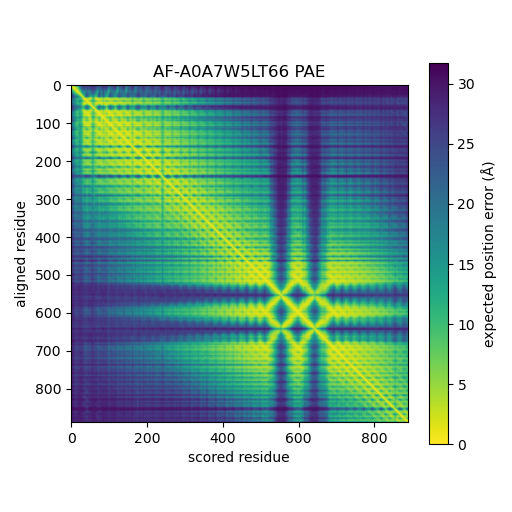258 1.00 81.94 449 ASN A O 1
ATOM 3237 N N . ASP A 1 450 ? -4.135 10.874 -4.806 1.00 78.44 450 ASP A N 1
ATOM 3238 C CA . ASP A 1 450 ? -4.944 11.603 -5.794 1.00 78.44 450 ASP A CA 1
ATOM 3239 C C . ASP A 1 450 ? -5.353 10.722 -6.992 1.00 78.44 450 ASP A C 1
ATOM 3241 O O . ASP A 1 450 ? -5.412 11.152 -8.145 1.00 78.44 450 ASP A O 1
ATOM 3245 N N . ALA A 1 451 ? -5.602 9.436 -6.721 1.00 75.62 451 ALA A N 1
ATOM 3246 C CA . ALA A 1 451 ? -6.006 8.470 -7.730 1.00 75.62 451 ALA A CA 1
ATOM 3247 C C . ALA A 1 451 ? -7.519 8.560 -7.969 1.00 75.62 451 ALA A C 1
ATOM 3249 O O . ALA A 1 451 ? -8.317 8.346 -7.051 1.00 75.62 451 ALA A O 1
ATOM 3250 N N . GLN A 1 452 ? -7.903 8.845 -9.211 1.00 76.69 452 GLN A N 1
ATOM 3251 C CA . GLN A 1 452 ? -9.295 9.041 -9.624 1.00 76.69 452 GLN A CA 1
ATOM 3252 C C . GLN A 1 452 ? -9.827 7.822 -10.404 1.00 76.69 452 GLN A C 1
ATOM 3254 O O . GLN A 1 452 ? -9.071 6.908 -10.769 1.00 76.69 452 GLN A O 1
ATOM 3259 N N . ASP A 1 453 ? -11.142 7.804 -10.634 1.00 71.50 453 ASP A N 1
ATOM 3260 C CA . ASP A 1 453 ? -11.842 6.909 -11.566 1.00 71.50 453 ASP A CA 1
ATOM 3261 C C . ASP A 1 453 ? -11.632 5.398 -11.319 1.00 71.50 453 ASP A C 1
ATOM 3263 O O . ASP A 1 453 ? -11.508 4.588 -12.233 1.00 71.50 453 ASP A O 1
ATOM 3267 N N . GLY A 1 454 ? -11.605 4.954 -10.056 1.00 68.38 454 GLY A N 1
ATOM 3268 C CA . GLY A 1 454 ? -11.602 3.515 -9.750 1.00 68.38 454 GLY A CA 1
ATOM 3269 C C . GLY A 1 454 ? -10.262 2.798 -9.964 1.00 68.38 454 GLY A C 1
ATOM 3270 O O . GLY A 1 454 ? -10.238 1.568 -10.112 1.00 68.38 454 GLY A O 1
ATOM 3271 N N . SER A 1 455 ? -9.157 3.549 -9.938 1.00 81.19 455 SER A N 1
ATOM 3272 C CA . SER A 1 455 ? -7.779 3.046 -9.998 1.00 81.19 455 SER A CA 1
ATOM 3273 C C . SER A 1 455 ? -7.507 1.903 -8.999 1.00 81.19 455 SER A C 1
ATOM 3275 O O . SER A 1 455 ? -7.933 1.933 -7.836 1.00 81.19 455 SER A O 1
ATOM 3277 N N . LYS A 1 456 ? -6.778 0.866 -9.440 1.00 85.19 456 LYS A N 1
ATOM 3278 C CA . LYS A 1 456 ? -6.542 -0.377 -8.679 1.00 85.19 456 LYS A CA 1
ATOM 3279 C C . LYS A 1 456 ? -5.058 -0.664 -8.481 1.00 85.19 456 LYS A C 1
ATOM 3281 O O . LYS A 1 456 ? -4.317 -0.768 -9.456 1.00 85.19 456 LYS A O 1
ATOM 3286 N N . ALA A 1 457 ? -4.661 -0.933 -7.238 1.00 86.06 457 ALA A N 1
ATOM 3287 C CA . ALA A 1 457 ? -3.317 -1.380 -6.875 1.00 86.06 457 ALA A CA 1
ATOM 3288 C C . ALA A 1 457 ? -3.375 -2.729 -6.140 1.00 86.06 457 ALA A C 1
ATOM 3290 O O . ALA A 1 457 ? -3.916 -2.831 -5.040 1.00 86.06 457 ALA A O 1
ATOM 3291 N N . THR A 1 458 ? -2.825 -3.787 -6.738 1.00 88.62 458 THR A N 1
ATOM 3292 C CA . THR A 1 458 ? -2.835 -5.144 -6.163 1.00 88.62 458 THR A CA 1
ATOM 3293 C C . THR A 1 458 ? -1.424 -5.706 -6.029 1.00 88.62 458 THR A C 1
ATOM 3295 O O . THR A 1 458 ? -0.652 -5.719 -6.990 1.00 88.62 458 THR A O 1
ATOM 3298 N N . ILE A 1 459 ? -1.094 -6.217 -4.841 1.00 87.62 459 ILE A N 1
ATOM 3299 C CA . ILE A 1 459 ? 0.122 -6.997 -4.583 1.00 87.62 459 ILE A CA 1
ATOM 3300 C C . ILE A 1 459 ? -0.275 -8.373 -4.060 1.00 87.62 459 ILE A C 1
ATOM 3302 O O . ILE A 1 459 ? -0.952 -8.479 -3.040 1.00 87.62 459 ILE A O 1
ATOM 3306 N N . ALA A 1 460 ? 0.212 -9.420 -4.720 1.00 86.94 460 ALA A N 1
ATOM 3307 C CA . ALA A 1 460 ? 0.101 -10.806 -4.288 1.00 86.94 460 ALA A CA 1
ATOM 3308 C C . ALA A 1 460 ? 1.499 -11.437 -4.171 1.00 86.94 460 ALA A C 1
ATOM 3310 O O . ALA A 1 460 ? 2.182 -11.664 -5.167 1.00 86.94 460 ALA A O 1
ATOM 3311 N N . GLN A 1 461 ? 1.939 -11.745 -2.953 1.00 82.38 461 GLN A N 1
ATOM 3312 C CA . GLN A 1 461 ? 3.201 -12.444 -2.687 1.00 82.38 461 GLN A CA 1
ATOM 3313 C C . GLN A 1 461 ? 2.897 -13.832 -2.107 1.00 82.38 461 GLN A C 1
ATOM 3315 O O . GLN A 1 461 ? 2.225 -13.941 -1.084 1.00 82.38 461 GLN A O 1
ATOM 3320 N N . GLY A 1 462 ? 3.352 -14.893 -2.779 1.00 76.44 462 GLY A N 1
ATOM 3321 C CA . GLY A 1 462 ? 3.073 -16.297 -2.449 1.00 76.44 462 GLY A CA 1
ATOM 3322 C C . GLY A 1 462 ? 3.845 -16.852 -1.240 1.00 76.44 462 GLY A C 1
ATOM 3323 O O . GLY A 1 462 ? 4.351 -16.113 -0.399 1.00 76.44 462 GLY A O 1
ATOM 3324 N N . PHE A 1 463 ? 3.950 -18.185 -1.147 1.00 69.62 463 PHE A N 1
ATOM 3325 C CA . PHE A 1 463 ? 4.510 -18.916 0.011 1.00 69.62 463 PHE A CA 1
ATOM 3326 C C . PHE A 1 463 ? 6.033 -18.796 0.203 1.00 69.62 463 PHE A C 1
ATOM 3328 O O . PHE A 1 463 ? 6.570 -19.327 1.177 1.00 69.62 463 PHE A O 1
ATOM 3335 N N . GLY A 1 464 ? 6.740 -18.134 -0.712 1.00 73.12 464 GLY A N 1
ATOM 3336 C CA . GLY A 1 464 ? 8.173 -17.890 -0.585 1.00 73.12 464 GLY A CA 1
ATOM 3337 C C . GLY A 1 464 ? 8.520 -16.781 0.422 1.00 73.12 464 GLY A C 1
ATOM 3338 O O . GLY A 1 464 ? 7.688 -16.374 1.230 1.00 73.12 464 GLY A O 1
ATOM 3339 N N . GLY A 1 465 ? 9.761 -16.294 0.430 1.00 83.81 465 GLY A N 1
ATOM 3340 C CA . GLY A 1 465 ? 10.220 -15.359 1.466 1.00 83.81 465 GLY A CA 1
ATOM 3341 C C . GLY A 1 465 ? 11.115 -14.236 0.965 1.00 83.81 465 GLY A C 1
ATOM 3342 O O . GLY A 1 465 ? 11.696 -14.332 -0.110 1.00 83.81 465 GLY A O 1
ATOM 3343 N N . PHE A 1 466 ? 11.255 -13.183 1.772 1.00 86.00 466 PHE A N 1
ATOM 3344 C CA . PHE A 1 466 ? 12.098 -12.012 1.492 1.00 86.00 466 PHE A CA 1
ATOM 3345 C C . PHE A 1 466 ? 11.770 -11.270 0.182 1.00 86.00 466 PHE A C 1
ATOM 3347 O O . PHE A 1 466 ? 12.612 -10.548 -0.346 1.00 86.00 466 PHE A O 1
ATOM 3354 N N . ASN A 1 467 ? 10.558 -11.422 -0.351 1.00 87.56 467 ASN A N 1
ATOM 3355 C CA . ASN A 1 467 ? 10.107 -10.678 -1.524 1.00 87.56 467 ASN A CA 1
ATOM 3356 C C . ASN A 1 467 ? 9.751 -9.231 -1.154 1.00 87.56 467 ASN A C 1
ATOM 3358 O O . ASN A 1 467 ? 9.200 -8.974 -0.081 1.00 87.56 467 ASN A O 1
ATOM 3362 N N . SER A 1 468 ? 10.027 -8.293 -2.060 1.00 91.81 468 SER A N 1
ATOM 3363 C CA . SER A 1 468 ? 9.686 -6.873 -1.949 1.00 91.81 468 SER A CA 1
ATOM 3364 C C . SER A 1 468 ? 8.848 -6.441 -3.152 1.00 91.81 468 SER A C 1
ATOM 3366 O O . SER A 1 468 ? 9.295 -6.561 -4.291 1.00 91.81 468 SER A O 1
ATOM 3368 N N . ALA A 1 469 ? 7.651 -5.915 -2.901 1.00 91.31 469 ALA A N 1
ATOM 3369 C CA . ALA A 1 469 ? 6.739 -5.412 -3.926 1.00 91.31 469 ALA A CA 1
ATOM 3370 C C . ALA A 1 469 ? 6.253 -4.004 -3.578 1.00 91.31 469 ALA A C 1
ATOM 3372 O O . ALA A 1 469 ? 5.947 -3.719 -2.415 1.00 91.31 469 ALA A O 1
ATOM 3373 N N . PHE A 1 470 ? 6.163 -3.138 -4.583 1.00 92.62 470 PHE A N 1
ATOM 3374 C CA . PHE A 1 470 ? 5.701 -1.767 -4.411 1.00 92.62 470 PHE A CA 1
ATOM 3375 C C . PHE A 1 470 ? 4.858 -1.294 -5.601 1.00 92.62 470 PHE A C 1
ATOM 3377 O O . PHE A 1 470 ? 5.329 -1.322 -6.733 1.00 92.62 470 PHE A O 1
ATOM 3384 N N . ASN A 1 471 ? 3.633 -0.836 -5.352 1.00 90.69 471 ASN A N 1
ATOM 3385 C CA . ASN A 1 471 ? 2.842 -0.098 -6.335 1.00 90.69 471 ASN A CA 1
ATOM 3386 C C . ASN A 1 471 ? 2.707 1.356 -5.869 1.00 90.69 471 ASN A C 1
ATOM 3388 O O . ASN A 1 471 ? 2.264 1.597 -4.743 1.00 90.69 471 ASN A O 1
ATOM 3392 N N . LEU A 1 472 ? 3.047 2.298 -6.747 1.00 90.75 472 LEU A N 1
ATOM 3393 C CA . LEU A 1 472 ? 2.816 3.728 -6.563 1.00 90.75 472 LEU A CA 1
ATOM 3394 C C . LEU A 1 472 ? 1.948 4.262 -7.695 1.00 90.75 472 LEU A C 1
ATOM 3396 O O . LEU A 1 472 ? 2.301 4.122 -8.865 1.00 90.75 472 LEU A O 1
ATOM 3400 N N . GLN A 1 473 ? 0.848 4.897 -7.312 1.00 88.62 473 GLN A N 1
ATOM 3401 C CA . GLN A 1 473 ? -0.049 5.644 -8.181 1.00 88.62 473 GLN A CA 1
ATOM 3402 C C . GLN A 1 473 ? -0.167 7.059 -7.613 1.00 88.62 473 GLN A C 1
ATOM 3404 O O . GLN A 1 473 ? -0.612 7.210 -6.479 1.00 88.62 473 GLN A O 1
ATOM 3409 N N . ASN A 1 474 ? 0.303 8.066 -8.348 1.00 87.62 474 ASN A N 1
ATOM 3410 C CA . ASN A 1 474 ? 0.339 9.453 -7.876 1.00 87.62 474 ASN A CA 1
ATOM 3411 C C . ASN A 1 474 ? -0.099 10.413 -8.982 1.00 87.62 474 ASN A C 1
ATOM 3413 O O . ASN A 1 474 ? 0.625 10.528 -9.971 1.00 87.62 474 ASN A O 1
ATOM 3417 N N . ASP A 1 475 ? -1.226 11.099 -8.794 1.00 86.75 475 ASP A N 1
ATOM 3418 C CA . ASP A 1 475 ? -1.844 11.970 -9.805 1.00 86.75 475 ASP A CA 1
ATOM 3419 C C . ASP A 1 475 ? -2.152 11.186 -11.092 1.00 86.75 475 ASP A C 1
ATOM 3421 O O . ASP A 1 475 ? -1.559 11.408 -12.150 1.00 86.75 475 ASP A O 1
ATOM 3425 N N . VAL A 1 476 ? -3.012 10.170 -10.977 1.00 86.12 476 VAL A N 1
ATOM 3426 C CA . VAL A 1 476 ? -3.379 9.286 -12.096 1.00 86.12 476 VAL A CA 1
ATOM 3427 C C . VAL A 1 476 ? -4.880 9.013 -12.143 1.00 86.12 476 VAL A C 1
ATOM 3429 O O . VAL A 1 476 ? -5.552 8.988 -11.111 1.00 86.12 476 VAL A O 1
ATOM 3432 N N . SER A 1 477 ? -5.394 8.723 -13.339 1.00 87.94 477 SER A N 1
ATOM 3433 C CA . SER A 1 477 ? -6.778 8.283 -13.572 1.00 87.94 477 SER A CA 1
ATOM 3434 C C . SER A 1 477 ? -6.827 6.954 -14.339 1.00 87.94 477 SER A C 1
ATOM 3436 O O . SER A 1 477 ? -5.954 6.661 -15.162 1.00 87.94 477 SER A O 1
ATOM 3438 N N . ASP A 1 478 ? -7.826 6.110 -14.050 1.00 86.31 478 ASP A N 1
ATOM 3439 C CA . ASP A 1 478 ? -8.011 4.784 -14.673 1.00 86.31 478 ASP A CA 1
ATOM 3440 C C . ASP A 1 478 ? -6.749 3.885 -14.648 1.00 86.31 478 ASP A C 1
ATOM 3442 O O . ASP A 1 478 ? -6.454 3.125 -15.579 1.00 86.31 478 ASP A O 1
ATOM 3446 N N . ALA A 1 479 ? -5.963 3.957 -13.570 1.00 88.38 479 ALA A N 1
ATOM 3447 C CA . ALA A 1 479 ? -4.672 3.283 -13.478 1.00 88.38 479 ALA A CA 1
ATOM 3448 C C . ALA A 1 479 ? -4.782 1.894 -12.823 1.00 88.38 479 ALA A C 1
ATOM 3450 O O . ALA A 1 479 ? -5.324 1.733 -11.726 1.00 88.38 479 ALA A O 1
ATOM 3451 N N . ASN A 1 480 ? -4.203 0.870 -13.455 1.00 91.00 480 ASN A N 1
ATOM 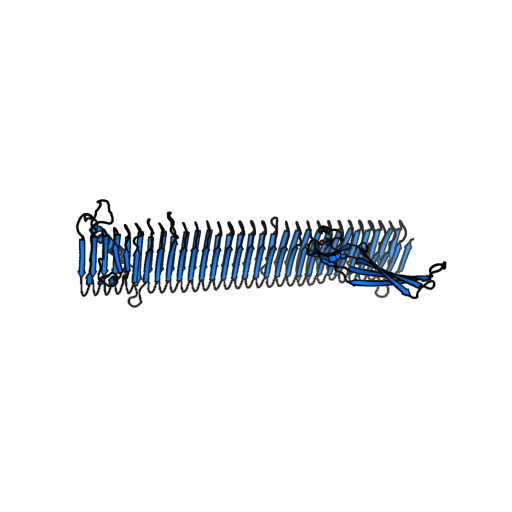3452 C CA . ASN A 1 480 ? -4.170 -0.501 -12.935 1.00 91.00 480 ASN A CA 1
ATOM 3453 C C . ASN A 1 480 ? -2.729 -0.979 -12.706 1.00 91.00 480 ASN A C 1
ATOM 3455 O O . ASN A 1 480 ? -2.012 -1.242 -13.670 1.00 91.00 480 ASN A O 1
ATOM 3459 N N . ALA A 1 481 ? -2.335 -1.175 -11.445 1.00 91.94 481 ALA A N 1
ATOM 3460 C CA . ALA A 1 481 ? -1.030 -1.701 -11.046 1.00 91.94 481 ALA A CA 1
ATOM 3461 C C . ALA A 1 481 ? -1.170 -3.071 -10.362 1.00 91.94 481 ALA A C 1
ATOM 3463 O O . ALA A 1 481 ? -1.866 -3.215 -9.355 1.00 91.94 481 ALA A O 1
ATOM 3464 N N . SER A 1 482 ? -0.509 -4.097 -10.897 1.00 94.00 482 SER A N 1
ATOM 3465 C CA . SER A 1 482 ? -0.552 -5.466 -10.368 1.00 94.00 482 SER A CA 1
ATOM 3466 C C . SER A 1 482 ? 0.839 -6.081 -10.251 1.00 94.00 482 SER A C 1
ATOM 3468 O O . SER A 1 482 ? 1.622 -6.066 -11.202 1.00 94.00 482 SER A O 1
ATOM 3470 N N . ILE A 1 483 ? 1.142 -6.659 -9.087 1.00 92.94 483 ILE A N 1
ATOM 3471 C CA . ILE A 1 483 ? 2.377 -7.410 -8.829 1.00 92.94 483 ILE A CA 1
ATOM 3472 C C . ILE A 1 483 ? 2.023 -8.781 -8.263 1.00 92.94 483 ILE A C 1
ATOM 3474 O O . ILE A 1 483 ? 1.358 -8.874 -7.232 1.00 92.94 483 ILE A O 1
ATOM 3478 N N . ALA A 1 484 ? 2.530 -9.838 -8.893 1.00 92.88 484 ALA A N 1
ATOM 3479 C CA . ALA A 1 484 ? 2.492 -11.201 -8.384 1.00 92.88 484 ALA A CA 1
ATOM 3480 C C . ALA A 1 484 ? 3.917 -11.761 -8.252 1.00 92.88 484 ALA A C 1
ATOM 3482 O O . ALA A 1 484 ? 4.658 -11.807 -9.233 1.00 92.88 484 ALA A O 1
ATOM 3483 N N . GLN A 1 485 ? 4.310 -12.203 -7.056 1.00 90.00 485 GLN A N 1
ATOM 3484 C CA . GLN A 1 485 ? 5.633 -12.787 -6.808 1.00 90.00 485 GLN A CA 1
ATOM 3485 C C . GLN A 1 485 ? 5.518 -14.147 -6.121 1.00 90.00 485 GLN A C 1
ATOM 3487 O O . GLN A 1 485 ? 4.882 -14.271 -5.074 1.00 90.00 485 GLN A O 1
ATOM 3492 N N . ASP A 1 486 ? 6.191 -15.154 -6.667 1.00 88.94 486 ASP A N 1
ATOM 3493 C CA . ASP A 1 486 ? 6.330 -16.480 -6.068 1.00 88.94 486 ASP A CA 1
ATOM 3494 C C . ASP A 1 486 ? 7.809 -16.893 -6.000 1.00 88.94 486 ASP A C 1
ATOM 3496 O O . ASP A 1 486 ? 8.533 -16.845 -6.995 1.00 88.94 486 ASP A O 1
ATOM 3500 N N . GLY A 1 487 ? 8.274 -17.304 -4.819 1.00 86.25 487 GLY A N 1
ATOM 3501 C CA . GLY A 1 487 ? 9.670 -17.676 -4.568 1.00 86.25 487 GLY A CA 1
ATOM 3502 C C . GLY A 1 487 ? 10.418 -16.725 -3.627 1.00 86.25 487 GLY A C 1
ATOM 3503 O O . GLY A 1 487 ? 9.823 -16.198 -2.692 1.00 86.25 487 GLY A O 1
ATOM 3504 N N . PHE A 1 488 ? 11.735 -16.579 -3.784 1.00 89.31 488 PHE A N 1
ATOM 3505 C CA . PHE A 1 488 ? 12.607 -16.006 -2.747 1.00 89.31 488 PHE A CA 1
ATOM 3506 C C . PHE A 1 488 ? 13.360 -14.748 -3.196 1.00 89.31 488 PHE A C 1
ATOM 3508 O O . PHE A 1 488 ? 14.112 -14.790 -4.163 1.00 89.31 488 PHE A O 1
ATOM 3515 N N . GLY A 1 489 ? 13.253 -13.646 -2.454 1.00 89.75 489 GLY A N 1
ATOM 3516 C CA . GLY A 1 489 ? 14.092 -12.464 -2.686 1.00 89.75 489 GLY A CA 1
ATOM 3517 C C . GLY A 1 489 ? 13.780 -11.683 -3.966 1.00 89.75 489 GLY A C 1
ATOM 3518 O O . GLY A 1 489 ? 14.650 -10.967 -4.452 1.00 89.75 489 GLY A O 1
ATOM 3519 N N . ASN A 1 490 ? 12.584 -11.830 -4.544 1.00 90.94 490 ASN A N 1
ATOM 3520 C CA . ASN A 1 490 ? 12.197 -11.083 -5.743 1.00 90.94 490 ASN A CA 1
ATOM 3521 C C . ASN A 1 490 ? 11.861 -9.620 -5.402 1.00 90.94 490 ASN A C 1
ATOM 3523 O O . ASN A 1 490 ? 11.310 -9.333 -4.337 1.00 90.94 490 ASN A O 1
ATOM 3527 N N . GLN A 1 491 ? 12.162 -8.697 -6.314 1.00 94.81 491 GLN A N 1
ATOM 3528 C CA . GLN A 1 491 ? 11.914 -7.261 -6.196 1.00 94.81 491 GLN A CA 1
ATOM 3529 C C . GLN A 1 491 ? 11.097 -6.768 -7.394 1.00 94.81 491 GLN A C 1
ATOM 3531 O O . GLN A 1 491 ? 11.498 -6.960 -8.543 1.00 94.81 491 GLN A O 1
ATOM 3536 N N . ALA A 1 492 ? 9.961 -6.127 -7.128 1.00 94.56 492 ALA A N 1
ATOM 3537 C CA . ALA A 1 492 ? 9.060 -5.616 -8.155 1.00 94.56 492 ALA A CA 1
ATOM 3538 C C . ALA A 1 492 ? 8.529 -4.232 -7.785 1.00 94.56 492 ALA A C 1
ATOM 3540 O O . ALA A 1 492 ? 8.131 -4.006 -6.637 1.00 94.56 492 ALA A O 1
ATOM 3541 N N . ALA A 1 493 ? 8.477 -3.335 -8.767 1.00 95.94 493 ALA A N 1
ATOM 3542 C CA . ALA A 1 493 ? 7.848 -2.032 -8.619 1.00 95.94 493 ALA A CA 1
ATOM 3543 C C . ALA A 1 493 ? 7.031 -1.643 -9.858 1.00 95.94 493 ALA A C 1
ATOM 3545 O O . ALA A 1 493 ? 7.535 -1.701 -10.978 1.00 95.94 493 ALA A O 1
ATOM 3546 N N . ASN A 1 494 ? 5.791 -1.203 -9.650 1.00 94.69 494 ASN A N 1
ATOM 3547 C CA . ASN A 1 494 ? 5.031 -0.456 -10.649 1.00 94.69 494 ASN A CA 1
ATOM 3548 C C . ASN A 1 494 ? 4.925 0.997 -10.182 1.00 94.69 494 ASN A C 1
ATOM 3550 O O . ASN A 1 494 ? 4.472 1.254 -9.064 1.00 94.69 494 ASN A O 1
ATOM 3554 N N . ILE A 1 495 ? 5.337 1.931 -11.032 1.00 94.12 495 ILE A N 1
ATOM 3555 C CA . ILE A 1 495 ? 5.261 3.371 -10.790 1.00 94.12 495 ILE A CA 1
ATOM 3556 C C . ILE A 1 495 ? 4.436 3.983 -11.919 1.00 94.12 495 ILE A C 1
ATOM 3558 O O . ILE A 1 495 ? 4.825 3.907 -13.082 1.00 94.12 495 ILE A O 1
ATOM 3562 N N . GLN A 1 496 ? 3.290 4.559 -11.571 1.00 91.88 496 GLN A N 1
ATOM 3563 C CA . GLN A 1 496 ? 2.404 5.279 -12.482 1.00 91.88 496 GLN A CA 1
ATOM 3564 C C . GLN A 1 496 ? 2.182 6.672 -11.890 1.00 91.88 496 GLN A C 1
ATOM 3566 O O . GLN A 1 496 ? 1.707 6.782 -10.759 1.00 91.88 496 GLN A O 1
ATOM 3571 N N . HIS A 1 497 ? 2.587 7.729 -12.594 1.00 91.94 497 HIS A N 1
ATOM 3572 C CA . HIS A 1 497 ? 2.526 9.085 -12.039 1.00 91.94 497 HIS A CA 1
ATOM 3573 C C . HIS A 1 497 ? 2.470 10.200 -13.090 1.00 91.94 497 HIS A C 1
ATOM 3575 O O . HIS A 1 497 ? 2.485 9.925 -14.291 1.00 91.94 497 HIS A O 1
ATOM 3581 N N . ALA A 1 498 ? 2.499 11.453 -12.622 1.00 89.69 498 ALA A N 1
ATOM 3582 C CA . ALA A 1 498 ? 2.667 12.659 -13.434 1.00 89.69 498 ALA A CA 1
ATOM 3583 C C . ALA A 1 498 ? 1.568 12.801 -14.498 1.00 89.69 498 ALA A C 1
ATOM 3585 O O . ALA A 1 498 ? 1.868 12.841 -15.692 1.00 89.69 498 ALA A O 1
ATOM 3586 N N . ASP A 1 499 ? 0.315 12.834 -14.038 1.00 89.88 499 ASP A N 1
ATOM 3587 C CA . ASP A 1 499 ? -0.902 13.022 -14.839 1.00 89.88 499 ASP A CA 1
ATOM 3588 C C . ASP A 1 499 ? -1.139 11.926 -15.894 1.00 89.88 499 ASP A C 1
ATOM 3590 O O . ASP A 1 499 ? -1.770 12.147 -16.928 1.00 89.88 499 ASP A O 1
ATOM 3594 N N . SER A 1 500 ? -0.607 10.722 -15.660 1.00 92.62 500 SER A N 1
ATOM 3595 C CA . SER A 1 500 ? -0.813 9.577 -16.554 1.00 92.62 500 SER A CA 1
ATOM 3596 C C . SER A 1 500 ? -2.241 9.030 -16.437 1.00 92.62 500 SER A C 1
ATOM 3598 O O . SER A 1 500 ? -2.770 8.903 -15.332 1.00 92.62 500 SER A O 1
ATOM 3600 N N . SER A 1 501 ? -2.849 8.642 -17.562 1.00 92.19 501 SER A N 1
ATOM 3601 C CA . SER A 1 501 ? -4.257 8.214 -17.620 1.00 92.19 501 SER A CA 1
ATOM 3602 C C . SER A 1 501 ? -4.474 6.940 -18.442 1.00 92.19 501 SER A C 1
ATOM 3604 O O . SER A 1 501 ? -3.795 6.698 -19.443 1.00 92.19 501 SER A O 1
ATOM 3606 N N . ASN A 1 502 ? -5.425 6.097 -18.023 1.00 92.12 502 ASN A N 1
ATOM 3607 C CA . ASN A 1 502 ? -5.728 4.808 -18.663 1.00 92.12 502 ASN A CA 1
ATOM 3608 C C . ASN A 1 502 ? -4.464 3.948 -18.883 1.00 92.12 502 ASN A C 1
ATOM 3610 O O . ASN A 1 502 ? -4.132 3.531 -19.998 1.00 92.12 502 ASN A O 1
ATOM 3614 N N . VAL A 1 503 ? -3.706 3.738 -17.805 1.00 92.56 503 VAL A N 1
ATOM 3615 C CA . VAL A 1 503 ? -2.419 3.034 -17.829 1.00 92.56 503 VAL A CA 1
ATOM 3616 C C . VAL A 1 503 ? -2.474 1.710 -17.070 1.00 92.56 503 VAL A C 1
ATOM 3618 O O . VAL A 1 503 ? -3.026 1.611 -15.973 1.00 92.56 503 VAL A O 1
ATOM 3621 N N . SER A 1 504 ? -1.853 0.668 -17.627 1.00 94.94 504 SER A N 1
ATOM 3622 C CA . SER A 1 504 ? -1.775 -0.656 -17.000 1.00 94.94 504 SER A CA 1
ATOM 3623 C C . SER A 1 504 ? -0.334 -1.129 -16.830 1.00 94.94 504 SER A C 1
ATOM 3625 O O . SER A 1 504 ? 0.413 -1.203 -17.803 1.00 94.94 504 SER A O 1
ATOM 3627 N N . ALA A 1 505 ? 0.033 -1.505 -15.603 1.00 94.44 505 ALA A N 1
ATOM 3628 C CA . ALA A 1 505 ? 1.342 -2.030 -15.240 1.00 94.44 505 ALA A CA 1
ATOM 3629 C C . ALA A 1 505 ? 1.202 -3.386 -14.531 1.00 94.44 505 ALA A C 1
ATOM 3631 O O . ALA A 1 505 ? 0.605 -3.488 -13.458 1.00 94.44 505 ALA A O 1
ATOM 3632 N N . THR A 1 506 ? 1.763 -4.443 -15.122 1.00 96.56 506 THR A N 1
ATOM 3633 C CA . THR A 1 506 ? 1.716 -5.807 -14.572 1.00 96.56 506 THR A CA 1
ATOM 3634 C C . THR A 1 506 ? 3.113 -6.405 -14.439 1.00 96.56 506 THR A C 1
ATOM 3636 O O . THR A 1 506 ? 3.898 -6.389 -15.387 1.00 96.56 506 THR A O 1
ATOM 3639 N N . ILE A 1 507 ? 3.414 -6.979 -13.271 1.00 96.06 507 ILE A N 1
ATOM 3640 C CA . ILE A 1 507 ? 4.636 -7.749 -13.012 1.00 96.06 507 ILE A CA 1
ATOM 3641 C C . ILE A 1 507 ? 4.262 -9.122 -12.460 1.00 96.06 507 ILE A C 1
ATOM 3643 O O . ILE A 1 507 ? 3.559 -9.223 -11.456 1.00 96.06 507 ILE A O 1
ATOM 3647 N N . VAL A 1 508 ? 4.794 -10.179 -13.071 1.00 95.31 508 VAL A N 1
ATOM 3648 C CA . VAL A 1 508 ? 4.726 -11.550 -12.556 1.00 95.31 508 VAL A CA 1
ATOM 3649 C C . VAL A 1 508 ? 6.139 -12.108 -12.445 1.00 95.31 508 VAL A C 1
ATOM 3651 O O . VAL A 1 508 ? 6.845 -12.220 -13.444 1.00 95.31 508 VAL A O 1
ATOM 3654 N N . GLN A 1 509 ? 6.558 -12.488 -11.241 1.00 93.50 509 GLN A N 1
ATOM 3655 C CA . GLN A 1 509 ? 7.879 -13.066 -10.993 1.00 93.50 509 GLN A CA 1
ATOM 3656 C C . GLN A 1 509 ? 7.757 -14.426 -10.321 1.00 93.50 509 GLN A C 1
ATOM 3658 O O . GLN A 1 509 ? 7.082 -14.573 -9.302 1.00 93.50 509 GLN A O 1
ATOM 3663 N N . LYS A 1 510 ? 8.467 -15.411 -10.866 1.00 93.12 510 LYS A N 1
ATOM 3664 C CA . LYS A 1 510 ? 8.613 -16.739 -10.283 1.00 93.12 510 LYS A CA 1
ATOM 3665 C C . LYS A 1 510 ? 10.087 -17.108 -10.157 1.00 93.12 510 LYS A C 1
ATOM 3667 O O . LYS A 1 510 ? 10.824 -17.068 -11.137 1.00 93.12 510 LYS A O 1
ATOM 3672 N N . GLY A 1 511 ? 10.499 -17.552 -8.975 1.00 90.50 511 GLY A N 1
ATOM 3673 C CA . GLY A 1 511 ? 11.863 -18.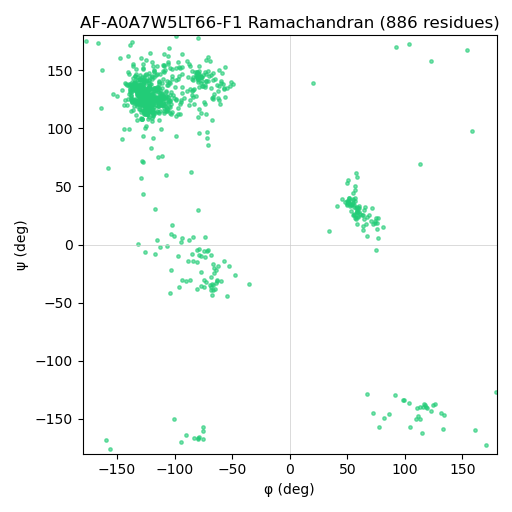011 -8.714 1.00 90.50 511 GLY A CA 1
ATOM 3674 C C . GLY A 1 511 ? 12.580 -17.130 -7.701 1.00 90.50 511 GLY A C 1
ATOM 3675 O O . GLY A 1 511 ? 11.977 -16.776 -6.687 1.00 90.50 511 GLY A O 1
ATOM 3676 N N . ALA A 1 512 ? 13.866 -16.841 -7.911 1.00 92.81 512 ALA A N 1
ATOM 3677 C CA . ALA A 1 512 ? 14.678 -16.180 -6.889 1.00 92.81 512 ALA A CA 1
ATOM 3678 C C . ALA A 1 512 ? 15.485 -14.982 -7.397 1.00 92.81 512 ALA A C 1
ATOM 3680 O O . ALA A 1 512 ? 16.117 -15.061 -8.441 1.00 92.81 512 ALA A O 1
ATOM 3681 N N . GLY A 1 513 ? 15.512 -13.893 -6.627 1.00 93.06 513 GLY A N 1
ATOM 3682 C CA . GLY A 1 513 ? 16.359 -12.731 -6.925 1.00 93.06 513 GLY A CA 1
ATOM 3683 C C . GLY A 1 513 ? 16.011 -11.991 -8.220 1.00 93.06 513 GLY A C 1
ATOM 3684 O O . GLY A 1 513 ? 16.875 -11.333 -8.781 1.00 93.06 513 GLY A O 1
ATOM 3685 N N . ASN A 1 514 ? 14.787 -12.117 -8.741 1.00 94.31 514 ASN A N 1
ATOM 3686 C CA . ASN A 1 514 ? 14.392 -11.384 -9.946 1.00 94.31 514 ASN A CA 1
ATOM 3687 C C . ASN A 1 514 ? 14.068 -9.916 -9.618 1.00 94.31 514 ASN A C 1
ATOM 3689 O O . ASN A 1 514 ? 13.490 -9.632 -8.569 1.00 94.31 514 ASN A O 1
ATOM 3693 N N . HIS A 1 515 ? 14.389 -9.003 -10.532 1.00 96.56 515 HIS A N 1
ATOM 3694 C CA . HIS A 1 515 ? 14.180 -7.559 -10.430 1.00 96.56 515 HIS A CA 1
ATOM 3695 C C . HIS A 1 515 ? 13.327 -7.057 -11.603 1.00 96.56 515 HIS A C 1
ATOM 3697 O O . HIS A 1 515 ? 13.673 -7.281 -12.765 1.00 96.56 515 HIS A O 1
ATOM 3703 N N . ALA A 1 516 ? 12.225 -6.365 -11.309 1.00 96.50 516 ALA A N 1
ATOM 3704 C CA . ALA A 1 516 ? 11.306 -5.839 -12.317 1.00 96.50 516 ALA A CA 1
ATOM 3705 C C . ALA A 1 516 ? 10.825 -4.423 -11.979 1.00 96.50 516 ALA A C 1
ATOM 3707 O O . ALA A 1 516 ? 10.453 -4.146 -10.836 1.00 96.50 516 ALA A O 1
ATOM 3708 N N . LEU A 1 517 ? 10.786 -3.549 -12.987 1.00 97.19 517 LEU A N 1
ATOM 3709 C CA . LEU A 1 517 ? 10.255 -2.190 -12.882 1.00 97.19 517 LEU A CA 1
ATOM 3710 C C . LEU A 1 517 ? 9.401 -1.843 -14.106 1.00 97.19 517 LEU A C 1
ATOM 3712 O O . LEU A 1 517 ? 9.898 -1.863 -15.230 1.00 97.19 517 LEU A O 1
ATOM 3716 N N . ASN A 1 518 ? 8.149 -1.456 -13.881 1.00 96.38 518 ASN A N 1
ATOM 3717 C CA . ASN A 1 518 ? 7.357 -0.720 -14.866 1.00 96.38 518 ASN A CA 1
ATOM 3718 C C . ASN A 1 518 ? 7.256 0.743 -14.415 1.00 96.38 518 ASN A C 1
ATOM 3720 O O . ASN A 1 518 ? 6.809 1.001 -13.297 1.00 96.38 518 ASN A O 1
ATOM 3724 N N . ASN A 1 519 ? 7.646 1.682 -15.276 1.00 95.50 519 ASN A N 1
ATOM 3725 C CA . ASN A 1 519 ? 7.510 3.120 -15.048 1.00 95.50 519 ASN A CA 1
ATOM 3726 C C . ASN A 1 519 ? 6.654 3.761 -16.150 1.00 95.50 519 ASN A C 1
ATOM 3728 O O . ASN A 1 519 ? 6.981 3.631 -17.330 1.00 95.50 519 ASN A O 1
ATOM 3732 N N . GLN A 1 520 ? 5.582 4.451 -15.770 1.00 94.88 520 GLN A N 1
ATOM 3733 C CA . GLN A 1 520 ? 4.673 5.146 -16.680 1.00 94.88 520 GLN A CA 1
ATOM 3734 C C . GLN A 1 520 ? 4.485 6.594 -16.208 1.00 94.88 520 GLN A C 1
ATOM 3736 O O . GLN A 1 520 ? 3.942 6.842 -15.131 1.00 94.88 520 GLN A O 1
ATOM 3741 N N . GLY A 1 521 ? 4.968 7.532 -17.023 1.00 93.00 521 GLY A N 1
ATOM 3742 C CA . GLY A 1 521 ? 5.079 8.951 -16.690 1.00 93.00 521 GLY A CA 1
ATOM 3743 C C . GLY A 1 521 ? 6.439 9.337 -16.088 1.00 93.00 521 GLY A C 1
ATOM 3744 O O . GLY A 1 521 ? 7.278 8.480 -15.798 1.00 93.00 521 GLY A O 1
ATOM 3745 N N . ALA A 1 522 ? 6.679 10.647 -15.964 1.00 94.00 522 ALA A N 1
ATOM 3746 C CA . ALA A 1 522 ? 7.763 11.251 -15.177 1.00 94.00 522 ALA A CA 1
ATOM 3747 C C . ALA A 1 522 ? 7.493 12.739 -14.927 1.00 94.00 522 ALA A C 1
ATOM 3749 O O . ALA A 1 522 ? 6.943 13.420 -15.786 1.00 94.00 522 ALA A O 1
ATOM 3750 N N . THR A 1 523 ? 7.973 13.293 -13.817 1.00 91.50 523 THR A N 1
ATOM 3751 C CA . THR A 1 523 ? 8.143 14.750 -13.690 1.00 91.50 523 THR A CA 1
ATOM 3752 C C . THR A 1 523 ? 9.482 15.144 -14.311 1.00 91.50 523 THR A C 1
ATOM 3754 O O . THR A 1 523 ? 10.518 14.581 -13.954 1.00 91.50 523 THR A O 1
ATOM 3757 N N . GLN A 1 524 ? 9.491 16.100 -15.241 1.00 93.12 524 GLN A N 1
ATOM 3758 C CA . GLN A 1 524 ? 10.708 16.542 -15.932 1.00 93.12 524 GLN A CA 1
ATOM 3759 C C . GLN A 1 524 ? 10.955 18.036 -15.741 1.00 93.12 524 GLN A C 1
ATOM 3761 O O . GLN A 1 524 ? 10.023 18.839 -15.737 1.00 93.12 524 GLN A O 1
ATOM 3766 N N . THR A 1 525 ? 12.229 18.414 -15.647 1.00 92.12 525 THR A N 1
ATOM 3767 C CA . THR A 1 525 ? 12.657 19.814 -15.725 1.00 92.12 525 THR A CA 1
ATOM 3768 C C . THR A 1 525 ? 12.817 20.216 -17.186 1.00 92.12 525 THR A C 1
ATOM 3770 O O . THR A 1 525 ? 13.522 19.546 -17.940 1.00 92.12 525 THR A O 1
ATOM 3773 N N . ALA A 1 526 ? 12.205 21.329 -17.578 1.00 91.19 526 ALA A N 1
ATOM 3774 C CA . ALA A 1 526 ? 12.323 21.895 -18.913 1.00 91.19 526 ALA A CA 1
ATOM 3775 C C . ALA A 1 526 ? 12.745 23.362 -18.847 1.00 91.19 526 ALA A C 1
ATOM 3777 O O . ALA A 1 526 ? 12.323 24.120 -17.970 1.00 91.19 526 ALA A O 1
ATOM 3778 N N . SER A 1 527 ? 13.556 23.758 -19.825 1.00 90.88 527 SER A N 1
ATOM 3779 C CA . SER A 1 527 ? 13.993 25.134 -20.022 1.00 90.88 527 SER A CA 1
ATOM 3780 C C . SER A 1 527 ? 13.615 25.597 -21.420 1.00 90.88 527 SER A C 1
ATOM 3782 O O . SER A 1 527 ? 13.875 24.892 -22.396 1.00 90.88 527 SER A O 1
ATOM 3784 N N . TYR A 1 528 ? 13.054 26.798 -21.544 1.00 89.56 528 TYR A N 1
ATOM 3785 C CA . TYR A 1 528 ? 12.818 27.420 -22.844 1.00 89.56 528 TYR A CA 1
ATOM 3786 C C . TYR A 1 528 ? 13.263 28.880 -22.857 1.00 89.56 528 TYR A C 1
ATOM 3788 O O . TYR A 1 528 ? 13.187 29.596 -21.858 1.00 89.56 528 TYR A O 1
ATOM 3796 N N . VAL A 1 529 ? 13.740 29.331 -24.017 1.00 89.69 529 VAL A N 1
ATOM 3797 C CA . VAL A 1 529 ? 14.146 30.725 -24.216 1.00 89.69 529 VAL A CA 1
ATOM 3798 C C . VAL A 1 529 ? 12.892 31.593 -24.287 1.00 89.69 529 VAL A C 1
ATOM 3800 O O . VAL A 1 529 ? 12.120 31.504 -25.243 1.00 89.69 529 VAL A O 1
ATOM 3803 N N . LEU A 1 530 ? 12.704 32.439 -23.277 1.00 88.56 530 LEU A N 1
ATOM 3804 C CA . LEU A 1 530 ? 11.595 33.384 -23.176 1.00 88.56 530 LEU A CA 1
ATOM 3805 C C . LEU A 1 530 ? 11.862 34.646 -24.007 1.00 88.56 530 LEU A C 1
ATOM 3807 O O . LEU A 1 530 ? 10.964 35.171 -24.658 1.00 88.56 530 LEU A O 1
ATOM 3811 N N . SER A 1 531 ? 13.111 35.117 -24.020 1.00 89.69 531 SER A N 1
ATOM 3812 C CA . SER A 1 531 ? 13.558 36.260 -24.823 1.00 89.69 531 SER A CA 1
ATOM 3813 C C . SER A 1 531 ? 14.936 35.973 -25.406 1.00 89.69 531 SER A C 1
ATOM 3815 O O . SER A 1 531 ? 15.802 35.468 -24.703 1.00 89.69 531 SER A O 1
ATOM 3817 N N . LYS A 1 532 ? 15.164 36.298 -26.684 1.00 87.31 532 LYS A N 1
ATOM 3818 C CA . LYS A 1 532 ? 16.470 36.101 -27.348 1.00 87.31 532 LYS A CA 1
ATOM 3819 C C . LYS A 1 532 ? 17.491 37.206 -27.031 1.00 87.31 532 LYS A C 1
ATOM 3821 O O . LYS A 1 532 ? 18.636 37.098 -27.456 1.00 87.31 532 LYS A O 1
ATOM 3826 N N . GLY A 1 533 ? 17.080 38.236 -26.294 1.00 86.56 533 GLY A N 1
ATOM 3827 C CA . GLY A 1 533 ? 17.860 39.435 -26.006 1.00 86.56 533 GLY A CA 1
ATOM 3828 C C . GLY A 1 533 ? 17.131 40.696 -26.459 1.00 86.56 533 GLY A C 1
ATOM 3829 O O . GLY A 1 533 ? 16.236 40.644 -27.307 1.00 86.56 533 GLY A O 1
ATOM 3830 N N . GLY A 1 534 ? 17.489 41.826 -25.866 1.00 88.69 534 GLY A N 1
ATOM 3831 C CA . GLY A 1 534 ? 16.863 43.104 -26.164 1.00 88.69 534 GLY A CA 1
ATOM 3832 C C . GLY A 1 534 ? 17.501 44.254 -25.404 1.00 88.69 534 GLY A C 1
ATOM 3833 O O . GLY A 1 534 ? 18.391 44.065 -24.575 1.00 88.69 534 GLY A O 1
ATOM 3834 N N . GLU A 1 535 ? 17.038 45.458 -25.711 1.00 89.94 535 GLU A N 1
ATOM 3835 C CA . GLU A 1 535 ? 17.458 46.665 -25.018 1.00 89.94 535 GLU A CA 1
ATOM 3836 C C . GLU A 1 535 ? 16.284 47.617 -24.804 1.00 89.94 535 GLU A C 1
ATOM 3838 O O . GLU A 1 535 ? 15.346 47.686 -25.605 1.00 89.94 535 GLU A O 1
ATOM 3843 N N . THR A 1 536 ? 16.319 48.367 -23.707 1.00 88.38 536 THR A N 1
ATOM 3844 C CA . THR A 1 536 ? 15.370 49.460 -23.499 1.00 88.38 536 THR A CA 1
ATOM 3845 C C . THR A 1 536 ? 15.791 50.680 -24.304 1.00 88.38 536 THR A C 1
ATOM 3847 O O . THR A 1 536 ? 16.978 50.924 -24.517 1.00 88.38 536 THR A O 1
ATOM 3850 N N . LYS A 1 537 ? 14.822 51.531 -24.658 1.00 86.62 537 LYS A N 1
ATOM 3851 C CA . LYS A 1 537 ? 15.142 52.876 -25.154 1.00 86.62 537 LYS A CA 1
ATOM 3852 C C . LYS A 1 537 ? 16.044 53.603 -24.138 1.00 86.62 537 LYS A C 1
ATOM 3854 O O . LYS A 1 537 ? 15.720 53.557 -22.949 1.00 86.62 537 LYS A O 1
ATOM 3859 N N . PRO A 1 538 ? 17.129 54.272 -24.574 1.00 83.62 538 PRO A N 1
ATOM 3860 C CA . PRO A 1 538 ? 18.005 54.997 -23.663 1.00 83.62 538 PRO A CA 1
ATOM 3861 C C . PRO A 1 538 ? 17.261 56.123 -22.946 1.00 83.62 538 PRO A C 1
ATOM 3863 O O . PRO A 1 538 ? 16.678 57.003 -23.580 1.00 83.62 538 PRO A O 1
ATOM 3866 N N . ALA A 1 539 ? 17.295 56.106 -21.617 1.00 85.38 539 ALA A N 1
ATOM 3867 C CA . ALA A 1 539 ? 16.898 57.236 -20.795 1.00 85.38 539 ALA A CA 1
ATOM 3868 C C . ALA A 1 539 ? 18.030 58.266 -20.833 1.00 85.38 539 ALA A C 1
ATOM 3870 O O . ALA A 1 539 ? 19.134 57.988 -20.362 1.00 85.38 539 ALA A O 1
ATOM 3871 N N . VAL A 1 540 ? 17.767 59.429 -21.432 1.00 87.25 540 VAL A N 1
ATOM 3872 C CA . VAL A 1 540 ? 18.764 60.486 -21.635 1.00 87.25 540 VAL A CA 1
ATOM 3873 C C . VAL A 1 540 ? 18.531 61.617 -20.641 1.00 87.25 540 VAL A C 1
ATOM 3875 O O . VAL A 1 540 ? 17.462 62.222 -20.628 1.00 87.25 540 VAL A O 1
ATOM 3878 N N . SER A 1 541 ? 19.555 61.931 -19.855 1.00 87.56 541 SER A N 1
ATOM 3879 C CA . SER A 1 541 ? 19.650 63.155 -19.063 1.00 87.56 541 SER A CA 1
ATOM 3880 C C . SER A 1 541 ? 20.674 64.086 -19.702 1.00 87.56 541 SER A C 1
ATOM 3882 O O . SER A 1 541 ? 21.733 63.635 -20.145 1.00 87.56 541 SER A O 1
ATOM 3884 N N . LYS A 1 542 ? 20.360 65.378 -19.770 1.00 87.44 542 LYS A N 1
ATOM 3885 C CA . LYS A 1 542 ? 21.274 66.414 -20.254 1.00 87.44 542 LYS A CA 1
ATOM 3886 C C . LYS A 1 542 ? 21.424 67.470 -19.184 1.00 87.44 542 LYS A C 1
ATOM 3888 O O . LYS A 1 542 ? 20.433 68.083 -18.800 1.00 87.44 542 LYS A O 1
ATOM 3893 N N . ASP A 1 543 ? 22.657 67.694 -18.770 1.00 87.50 543 ASP A N 1
ATOM 3894 C CA . ASP A 1 543 ? 23.024 68.801 -17.905 1.00 87.50 543 ASP A CA 1
ATOM 3895 C C . ASP A 1 543 ? 23.930 69.752 -18.685 1.00 87.50 543 ASP A C 1
ATOM 3897 O O . ASP A 1 543 ? 24.848 69.309 -19.380 1.00 87.50 543 ASP A O 1
ATOM 3901 N N . LYS A 1 544 ? 23.634 71.049 -18.642 1.00 87.25 544 LYS A N 1
ATOM 3902 C CA . LYS A 1 544 ? 24.387 72.071 -19.371 1.00 87.25 544 LYS A CA 1
ATOM 3903 C C . LYS A 1 544 ? 24.872 73.109 -18.377 1.00 87.25 544 LYS A C 1
ATOM 3905 O O . LYS A 1 544 ? 24.067 73.843 -17.813 1.00 87.25 544 LYS A O 1
ATOM 3910 N N . ASP A 1 545 ? 26.185 73.204 -18.244 1.00 85.50 545 ASP A N 1
ATOM 3911 C CA . ASP A 1 545 ? 26.848 74.161 -17.376 1.00 85.50 545 ASP A CA 1
ATOM 3912 C C . ASP A 1 545 ? 27.607 75.194 -18.216 1.00 85.50 545 ASP A C 1
ATOM 3914 O O . ASP A 1 545 ? 28.392 74.844 -19.101 1.00 85.50 545 ASP A O 1
ATOM 3918 N N . THR A 1 546 ? 27.359 76.479 -17.970 1.00 84.44 546 THR A N 1
ATOM 3919 C CA . THR A 1 546 ? 27.943 77.582 -18.743 1.00 84.44 546 THR A CA 1
ATOM 3920 C C . THR A 1 546 ? 28.680 78.528 -17.805 1.00 84.44 546 THR A C 1
ATOM 3922 O O . THR A 1 546 ? 28.067 79.277 -17.047 1.00 84.44 546 THR A O 1
ATOM 3925 N N . HIS A 1 547 ? 30.006 78.573 -17.929 1.00 83.69 547 HIS A N 1
ATOM 3926 C CA . HIS A 1 547 ? 30.875 79.465 -17.160 1.00 83.69 547 HIS A CA 1
ATOM 3927 C C . HIS A 1 547 ? 31.461 80.545 -18.057 1.00 83.69 547 HIS A C 1
ATOM 3929 O O . HIS A 1 547 ? 32.126 80.252 -19.051 1.00 83.69 547 HIS A O 1
ATOM 3935 N N . THR A 1 548 ? 31.241 81.812 -17.706 1.00 79.88 548 THR A N 1
ATOM 3936 C CA . THR A 1 548 ? 31.788 82.955 -18.450 1.00 79.88 548 THR A CA 1
ATOM 3937 C C . THR A 1 548 ? 32.761 83.738 -17.584 1.00 79.88 548 THR A C 1
ATOM 3939 O O . THR A 1 548 ? 32.415 84.180 -16.493 1.00 79.88 548 THR A O 1
ATOM 3942 N N . VAL A 1 549 ? 33.976 83.932 -18.092 1.00 78.38 549 VAL A N 1
ATOM 3943 C CA . VAL A 1 549 ? 35.033 84.708 -17.443 1.00 78.38 549 VAL A CA 1
ATOM 3944 C C . VAL A 1 549 ? 35.411 85.872 -18.349 1.00 78.38 549 VAL A C 1
ATOM 3946 O O . VAL A 1 549 ? 35.680 85.692 -19.538 1.00 78.38 549 VAL A O 1
ATOM 3949 N N . GLU A 1 550 ? 35.451 87.074 -17.785 1.00 75.00 550 GLU A N 1
ATOM 3950 C CA . GLU A 1 550 ? 35.834 88.293 -18.494 1.00 75.00 550 GLU A CA 1
ATOM 3951 C C . GLU A 1 550 ? 37.155 88.826 -17.942 1.00 75.00 550 GLU A C 1
ATOM 3953 O O . GLU A 1 550 ? 37.304 88.996 -16.732 1.00 75.00 550 GLU A O 1
ATOM 3958 N N . GLN A 1 551 ? 38.120 89.096 -18.821 1.00 70.88 551 GLN A N 1
ATOM 3959 C CA . GLN A 1 551 ? 39.427 89.638 -18.444 1.00 70.88 551 GLN A CA 1
ATOM 3960 C C . GLN A 1 551 ? 39.768 90.877 -19.292 1.00 70.88 551 GLN A C 1
ATOM 3962 O O . GLN A 1 551 ? 39.535 90.903 -20.502 1.00 70.88 551 GLN A O 1
ATOM 3967 N N . GLY A 1 552 ? 40.299 91.920 -18.636 1.00 66.06 552 GLY A N 1
ATOM 3968 C CA . GLY A 1 552 ? 40.627 93.232 -19.227 1.00 66.06 552 GLY A CA 1
ATOM 3969 C C . GLY A 1 552 ? 39.624 94.359 -18.902 1.00 66.06 552 GLY A C 1
ATOM 3970 O O . GLY A 1 552 ? 38.578 94.126 -18.298 1.00 66.06 552 GLY A O 1
ATOM 3971 N N . ARG A 1 553 ? 39.937 95.610 -19.285 1.00 60.47 553 ARG A N 1
ATOM 3972 C CA . ARG A 1 553 ? 39.060 96.800 -19.149 1.00 60.47 553 ARG A CA 1
ATOM 3973 C C . ARG A 1 553 ? 39.107 97.649 -20.429 1.00 60.47 553 ARG A C 1
ATOM 3975 O O . ARG A 1 553 ? 40.185 97.907 -20.945 1.00 60.47 553 ARG A O 1
ATOM 3982 N N . GLY A 1 554 ? 37.956 98.134 -20.906 1.00 64.12 554 GLY A N 1
ATOM 3983 C CA . GLY A 1 554 ? 37.869 99.013 -22.087 1.00 64.12 554 GLY A CA 1
ATOM 3984 C C . GLY A 1 554 ? 37.795 98.264 -23.428 1.00 64.12 554 GLY A C 1
ATOM 3985 O O . GLY A 1 554 ? 37.184 97.201 -23.496 1.00 64.12 554 GLY A O 1
ATOM 3986 N N . ARG A 1 555 ? 38.379 98.824 -24.502 1.00 57.81 555 ARG A N 1
ATOM 3987 C CA . ARG A 1 555 ? 38.302 98.266 -25.875 1.00 57.81 555 ARG A CA 1
ATOM 3988 C C . ARG A 1 555 ? 39.062 96.938 -26.067 1.00 57.81 555 ARG A C 1
ATOM 3990 O O . ARG A 1 555 ? 38.841 96.293 -27.076 1.00 57.81 555 ARG A O 1
ATOM 3997 N N . ASP A 1 556 ? 39.854 96.490 -25.089 1.00 59.94 556 ASP A N 1
ATOM 3998 C CA . ASP A 1 556 ? 40.612 95.222 -25.136 1.00 59.94 556 ASP A CA 1
ATOM 3999 C C . ASP A 1 556 ? 39.960 94.091 -24.311 1.00 59.94 556 ASP A C 1
ATOM 4001 O O . ASP A 1 556 ? 40.599 93.102 -23.945 1.00 59.94 556 ASP A O 1
ATOM 4005 N N . LYS A 1 557 ? 38.677 94.237 -23.954 1.00 70.19 557 LYS A N 1
ATOM 4006 C CA . LYS A 1 557 ? 37.950 93.250 -23.145 1.00 70.19 557 LYS A CA 1
ATOM 4007 C C . LYS A 1 557 ? 37.859 91.910 -23.881 1.00 70.19 557 LYS A C 1
ATOM 4009 O O . LYS A 1 557 ? 37.359 91.855 -25.006 1.00 70.19 557 LYS A O 1
ATOM 4014 N N . THR A 1 558 ? 38.290 90.839 -23.214 1.00 73.88 558 THR A N 1
ATOM 4015 C CA . THR A 1 558 ? 38.152 89.463 -23.704 1.00 73.88 558 THR A CA 1
ATOM 4016 C C . THR A 1 558 ? 37.148 88.710 -22.840 1.00 73.88 558 THR A C 1
ATOM 4018 O O . THR A 1 558 ? 37.343 88.562 -21.632 1.00 73.88 558 THR A O 1
ATOM 4021 N N . THR A 1 559 ? 36.075 88.222 -23.455 1.00 77.62 559 THR A N 1
ATOM 4022 C CA . THR A 1 559 ? 35.075 87.365 -22.814 1.00 77.62 559 THR A CA 1
ATOM 4023 C C . THR A 1 559 ? 35.308 85.929 -23.264 1.00 77.62 559 THR A C 1
ATOM 4025 O O . THR A 1 559 ? 35.266 85.632 -24.458 1.00 77.62 559 THR A O 1
ATOM 4028 N N . THR A 1 560 ? 35.558 85.038 -22.308 1.00 79.69 560 THR A N 1
ATOM 4029 C CA . THR A 1 560 ? 35.673 83.598 -22.539 1.00 79.69 560 THR A CA 1
ATOM 4030 C C . THR A 1 560 ? 34.457 82.906 -21.946 1.00 79.69 560 THR A C 1
ATOM 4032 O O . THR A 1 560 ? 34.300 82.880 -20.728 1.00 79.69 560 THR A O 1
ATOM 4035 N N . THR A 1 561 ? 33.614 82.324 -22.790 1.00 82.06 561 THR A N 1
ATOM 4036 C CA . THR A 1 561 ? 32.484 81.493 -22.364 1.00 82.06 561 THR A CA 1
ATOM 4037 C C . THR A 1 561 ? 32.828 80.034 -22.613 1.00 82.06 561 THR A C 1
ATOM 4039 O O . THR A 1 561 ? 33.147 79.661 -23.739 1.00 82.06 561 THR A O 1
ATOM 4042 N N . THR A 1 562 ? 32.776 79.220 -21.564 1.00 82.69 562 THR A N 1
ATOM 4043 C CA . THR A 1 562 ? 32.929 77.766 -21.634 1.00 82.69 562 THR A CA 1
ATOM 4044 C C . THR A 1 562 ? 31.575 77.140 -21.348 1.00 82.69 562 THR A C 1
ATOM 4046 O O . THR A 1 562 ? 31.046 77.300 -20.254 1.00 82.69 562 THR A O 1
ATOM 4049 N N . GLU A 1 563 ? 31.007 76.458 -22.333 1.00 87.62 563 GLU A N 1
ATOM 4050 C CA . GLU A 1 563 ? 29.789 75.669 -22.172 1.00 87.62 563 GLU A CA 1
ATOM 4051 C C . GLU A 1 563 ? 30.163 74.193 -22.142 1.00 87.62 563 GLU A C 1
ATOM 4053 O O . GLU A 1 563 ? 30.706 73.688 -23.121 1.00 87.62 563 GLU A O 1
ATOM 4058 N N . THR A 1 564 ? 29.863 73.507 -21.046 1.00 86.62 564 THR A N 1
ATOM 4059 C CA . THR A 1 564 ? 30.017 72.059 -20.910 1.00 86.62 564 THR A CA 1
ATOM 4060 C C . THR A 1 564 ? 28.633 71.430 -20.882 1.00 86.62 564 THR A C 1
ATOM 4062 O O . THR A 1 564 ? 27.839 71.703 -19.989 1.00 86.62 564 THR A O 1
ATOM 4065 N N . THR A 1 565 ? 28.324 70.590 -21.864 1.00 89.44 565 THR A N 1
ATOM 4066 C CA . THR A 1 565 ? 27.093 69.798 -21.885 1.00 89.44 565 THR A CA 1
ATOM 4067 C C . THR A 1 565 ? 27.431 68.346 -21.584 1.00 89.44 565 THR A C 1
ATOM 4069 O O . THR A 1 565 ? 28.119 67.699 -22.369 1.00 89.44 565 THR A O 1
ATOM 4072 N N . THR A 1 566 ? 26.918 67.827 -20.474 1.00 87.94 566 THR A N 1
ATOM 4073 C CA . THR A 1 566 ? 27.018 66.417 -20.099 1.00 87.94 566 THR A CA 1
ATOM 4074 C C . THR A 1 566 ? 25.718 65.718 -20.467 1.00 87.94 566 THR A C 1
ATOM 4076 O O . THR A 1 566 ? 24.671 65.952 -19.866 1.00 87.94 566 THR A O 1
ATOM 4079 N N . THR A 1 567 ? 25.767 64.842 -21.465 1.00 89.12 567 THR A N 1
ATOM 4080 C CA . THR A 1 567 ? 24.649 63.969 -21.829 1.00 89.12 567 THR A CA 1
ATOM 4081 C C . THR A 1 567 ? 24.921 62.572 -21.289 1.00 89.12 567 THR A C 1
ATOM 4083 O O . THR A 1 567 ? 25.845 61.910 -21.751 1.00 89.12 567 THR A O 1
ATOM 4086 N N . THR A 1 568 ? 24.112 62.114 -20.335 1.00 88.19 568 THR A N 1
ATOM 4087 C CA . THR A 1 568 ? 24.156 60.736 -19.828 1.00 88.19 568 THR A CA 1
ATOM 4088 C C . THR A 1 568 ? 22.989 59.958 -20.413 1.00 88.19 568 THR A C 1
ATOM 4090 O O . THR A 1 568 ? 21.834 60.305 -20.172 1.00 88.19 568 THR A O 1
ATOM 4093 N N . SER A 1 569 ? 23.265 58.904 -21.173 1.00 89.94 569 SER A N 1
ATOM 4094 C CA . SER A 1 569 ? 22.255 57.964 -21.652 1.00 89.94 569 SER A CA 1
ATOM 4095 C C . SER A 1 569 ? 22.426 56.625 -20.956 1.00 89.94 569 SER A C 1
ATOM 4097 O O . SER A 1 569 ? 23.515 56.060 -21.003 1.00 89.94 569 SER A O 1
ATOM 4099 N N . SER A 1 570 ? 21.362 56.104 -20.346 1.00 89.44 570 SER A N 1
ATOM 4100 C CA . SER A 1 570 ? 21.374 54.756 -19.773 1.00 89.44 570 SER A CA 1
ATOM 4101 C C . SER A 1 570 ? 20.273 53.882 -20.357 1.00 89.44 570 SER A C 1
ATOM 4103 O O . SER A 1 570 ? 19.125 54.311 -20.477 1.00 89.44 570 SER A O 1
ATOM 4105 N N . ASN A 1 571 ? 20.614 52.653 -20.718 1.00 91.44 571 ASN A N 1
ATOM 4106 C CA . ASN A 1 571 ? 19.670 51.620 -21.118 1.00 91.44 571 ASN A CA 1
ATOM 4107 C C . ASN A 1 571 ? 19.999 50.303 -20.417 1.00 91.44 571 ASN A C 1
ATOM 4109 O O . ASN A 1 571 ? 21.145 50.016 -20.075 1.00 91.44 571 ASN A O 1
ATOM 4113 N N . LEU A 1 572 ? 18.964 49.499 -20.202 1.00 92.06 572 LEU A N 1
ATOM 4114 C CA . LEU A 1 572 ? 19.130 48.099 -19.850 1.00 92.06 572 LEU A CA 1
ATOM 4115 C C . LEU A 1 572 ? 19.303 47.312 -21.143 1.00 92.06 572 LEU A C 1
ATOM 4117 O O . LEU A 1 572 ? 18.521 47.483 -22.080 1.00 92.06 572 LEU A O 1
ATOM 4121 N N . GLN A 1 573 ? 20.309 46.454 -21.176 1.00 92.25 573 GLN A N 1
ATOM 4122 C CA . GLN A 1 573 ? 20.557 45.487 -22.234 1.00 92.25 573 GLN A CA 1
ATOM 4123 C C . GLN A 1 573 ? 20.553 44.095 -21.615 1.00 92.25 573 GLN A C 1
ATOM 4125 O O . GLN A 1 573 ? 21.089 43.890 -20.525 1.00 92.25 573 GLN A O 1
ATOM 4130 N N . TRP A 1 574 ? 19.942 43.130 -22.291 1.00 93.19 574 TRP A N 1
ATOM 4131 C CA . TRP A 1 574 ? 19.931 41.747 -21.833 1.00 93.19 574 TRP A CA 1
ATOM 4132 C C . TRP A 1 574 ? 20.240 40.777 -22.963 1.00 93.19 574 TRP A C 1
ATOM 4134 O O . TRP A 1 574 ? 19.858 40.982 -24.118 1.00 93.19 574 TRP A O 1
ATOM 4144 N N . GLY A 1 575 ? 20.938 39.703 -22.596 1.00 89.94 575 GLY A N 1
ATOM 4145 C CA . GLY A 1 575 ? 21.129 38.532 -23.445 1.00 89.94 575 GLY A CA 1
ATOM 4146 C C . GLY A 1 575 ? 19.904 37.611 -23.418 1.00 89.94 575 GLY A C 1
ATOM 4147 O O . GLY A 1 575 ? 18.844 38.000 -22.931 1.00 89.94 575 GLY A O 1
ATOM 4148 N N . PRO A 1 576 ? 20.016 36.372 -23.919 1.00 91.81 576 PRO A N 1
ATOM 4149 C CA . PRO A 1 576 ? 18.917 35.420 -23.856 1.00 91.81 576 PRO A CA 1
ATOM 4150 C C . PRO A 1 576 ? 18.430 35.189 -22.415 1.00 91.81 576 PRO A C 1
ATOM 4152 O O . PRO A 1 576 ? 19.224 34.844 -21.539 1.00 91.81 576 PRO A O 1
ATOM 4155 N N . ILE A 1 577 ? 17.125 35.358 -22.183 1.00 93.00 577 ILE A N 1
ATOM 4156 C CA . ILE A 1 577 ? 16.468 35.017 -20.916 1.00 93.00 577 ILE A CA 1
ATOM 4157 C C . ILE A 1 577 ? 15.792 33.659 -21.069 1.00 93.00 577 ILE A C 1
ATOM 4159 O O . ILE A 1 577 ? 14.977 33.463 -21.975 1.00 93.00 577 ILE A O 1
ATOM 4163 N N . THR A 1 578 ? 16.118 32.738 -20.170 1.00 92.19 578 THR A N 1
ATOM 4164 C CA . THR A 1 578 ? 15.610 31.364 -20.147 1.00 92.19 578 THR A CA 1
ATOM 4165 C C . THR A 1 578 ? 14.696 31.163 -18.950 1.00 92.19 578 THR A C 1
ATOM 4167 O O . THR A 1 578 ? 15.073 31.490 -17.825 1.00 92.19 578 THR A O 1
ATOM 4170 N N . ALA A 1 579 ? 13.515 30.607 -19.200 1.00 91.69 579 ALA A N 1
ATOM 4171 C CA . ALA A 1 579 ? 12.589 30.146 -18.180 1.00 91.69 579 ALA A CA 1
ATOM 4172 C C . ALA A 1 579 ? 12.812 28.651 -17.935 1.00 91.69 579 ALA A C 1
ATOM 4174 O O . ALA A 1 579 ? 12.723 27.868 -18.879 1.00 91.69 579 ALA A O 1
ATOM 4175 N N . THR A 1 580 ? 13.100 28.268 -16.693 1.00 92.50 580 THR A N 1
ATOM 4176 C CA . THR A 1 580 ? 13.367 26.886 -16.276 1.00 92.50 580 THR A CA 1
ATOM 4177 C C . THR A 1 580 ? 12.420 26.502 -15.156 1.00 92.50 580 THR A C 1
ATOM 4179 O O . THR A 1 580 ? 12.349 27.205 -14.154 1.00 92.50 580 THR A O 1
ATOM 4182 N N . GLY A 1 581 ? 11.724 25.383 -15.301 1.00 91.88 581 GLY A N 1
ATOM 4183 C CA . GLY A 1 581 ? 10.817 24.859 -14.283 1.00 91.88 581 GLY A CA 1
ATOM 4184 C C . GLY A 1 581 ? 10.559 23.376 -14.500 1.00 91.88 581 GLY A C 1
ATOM 4185 O O . GLY A 1 581 ? 11.239 22.735 -15.302 1.00 91.88 581 GLY A O 1
ATOM 4186 N N . THR A 1 582 ? 9.570 22.837 -13.807 1.00 92.69 582 THR A N 1
ATOM 4187 C CA . THR A 1 582 ? 9.156 21.434 -13.899 1.00 92.69 582 THR A CA 1
ATOM 4188 C C . THR A 1 582 ? 7.811 21.290 -14.602 1.00 92.69 582 THR A C 1
ATOM 4190 O O . THR A 1 582 ? 7.077 22.262 -14.770 1.00 92.69 582 THR A O 1
ATOM 4193 N N . GLY A 1 583 ? 7.485 20.076 -15.028 1.00 91.38 583 GLY A N 1
ATOM 4194 C CA . GLY A 1 583 ? 6.143 19.710 -15.464 1.00 91.38 583 GLY A CA 1
ATOM 4195 C C . GLY A 1 583 ? 5.975 18.200 -15.586 1.00 91.38 583 GLY A C 1
ATOM 4196 O O . GLY A 1 583 ? 6.945 17.440 -15.470 1.00 91.38 583 GLY A O 1
ATOM 4197 N N . SER A 1 584 ? 4.745 17.778 -15.842 1.00 92.31 584 SER A N 1
ATOM 4198 C CA . SER A 1 584 ? 4.384 16.374 -16.029 1.00 92.31 584 SER A CA 1
ATOM 4199 C C . SER A 1 584 ? 4.659 15.898 -17.455 1.00 92.31 584 SER A C 1
ATOM 4201 O O . SER A 1 584 ? 4.304 16.552 -18.438 1.00 92.31 584 SER A O 1
ATOM 4203 N N . ALA A 1 585 ? 5.287 14.731 -17.576 1.00 93.44 585 ALA A N 1
ATOM 4204 C CA . ALA A 1 585 ? 5.547 14.023 -18.823 1.00 93.44 585 ALA A CA 1
ATOM 4205 C C . ALA A 1 585 ? 4.762 12.694 -18.850 1.00 93.44 585 ALA A C 1
ATOM 4207 O O . ALA A 1 585 ? 5.364 11.633 -18.643 1.00 93.44 585 ALA A O 1
ATOM 4208 N N . PRO A 1 586 ? 3.438 12.747 -19.081 1.00 94.88 586 PRO A N 1
ATOM 4209 C CA . PRO A 1 586 ? 2.531 11.621 -18.866 1.00 94.88 586 PRO A CA 1
ATOM 4210 C C . PRO A 1 586 ? 2.696 10.475 -19.872 1.00 94.88 586 PRO A C 1
ATOM 4212 O O . PRO A 1 586 ? 3.235 10.640 -20.976 1.00 94.88 586 PRO A O 1
ATOM 4215 N N . ALA A 1 587 ? 2.176 9.311 -19.483 1.00 94.31 587 ALA A N 1
ATOM 4216 C CA . ALA A 1 587 ? 1.806 8.224 -20.380 1.00 94.31 587 ALA A CA 1
ATOM 4217 C C . ALA A 1 587 ? 0.274 8.070 -20.409 1.00 94.31 587 ALA A C 1
ATOM 4219 O O . ALA A 1 587 ? -0.379 8.134 -19.371 1.00 94.31 587 ALA A O 1
ATOM 4220 N N . GLU A 1 588 ? -0.300 7.836 -21.586 1.00 93.94 588 GLU A N 1
ATOM 4221 C CA . GLU A 1 588 ? -1.746 7.713 -21.787 1.00 93.94 588 GLU A CA 1
ATOM 4222 C C . GLU A 1 588 ? -2.078 6.447 -22.582 1.00 93.94 588 GLU A C 1
ATOM 4224 O O . GLU A 1 588 ? -1.353 6.084 -23.515 1.00 93.94 588 GLU A O 1
ATOM 4229 N N . ASN A 1 589 ? -3.175 5.762 -22.248 1.00 93.75 589 ASN A N 1
ATOM 4230 C CA . ASN A 1 589 ? -3.646 4.566 -22.968 1.00 93.75 589 ASN A CA 1
ATOM 4231 C C . ASN A 1 589 ? -2.554 3.486 -23.141 1.00 93.75 589 ASN A C 1
ATOM 4233 O O . ASN A 1 589 ? -2.480 2.827 -24.177 1.00 93.75 589 ASN A O 1
ATOM 4237 N N . SER A 1 590 ? -1.649 3.355 -22.168 1.00 93.56 590 SER A N 1
ATOM 4238 C CA . SER A 1 590 ? -0.397 2.606 -22.330 1.00 93.56 590 SER A CA 1
ATOM 4239 C C . SER A 1 590 ? -0.316 1.380 -21.418 1.00 93.56 590 SER A C 1
ATOM 4241 O O . SER A 1 590 ? -0.793 1.380 -20.280 1.00 93.56 590 SER A O 1
ATOM 4243 N N . VAL A 1 591 ? 0.328 0.318 -21.909 1.00 95.81 591 VAL A N 1
ATOM 4244 C CA . VAL A 1 591 ? 0.440 -0.977 -21.218 1.00 95.81 591 VAL A CA 1
ATOM 4245 C C . VAL A 1 591 ? 1.904 -1.373 -21.040 1.00 95.81 591 VAL A C 1
ATOM 4247 O O . VAL A 1 591 ? 2.662 -1.410 -22.007 1.00 95.81 591 VAL A O 1
ATOM 4250 N N . ALA A 1 592 ? 2.282 -1.746 -19.818 1.00 95.69 592 ALA A N 1
ATOM 4251 C CA . ALA A 1 592 ? 3.599 -2.252 -19.454 1.00 95.69 592 ALA A CA 1
ATOM 4252 C C . ALA A 1 592 ? 3.474 -3.610 -18.741 1.00 95.69 592 ALA A C 1
ATOM 4254 O O . ALA A 1 592 ? 2.823 -3.728 -17.703 1.00 95.69 592 ALA A O 1
ATOM 4255 N N . THR A 1 593 ? 4.083 -4.662 -19.294 1.00 97.12 593 THR A N 1
ATOM 4256 C CA . THR A 1 593 ? 4.020 -6.024 -18.731 1.00 97.12 593 THR A CA 1
ATOM 4257 C C . THR A 1 593 ? 5.403 -6.657 -18.610 1.00 97.12 593 THR A C 1
ATOM 4259 O O . THR A 1 593 ? 6.193 -6.639 -19.554 1.00 97.12 593 THR A O 1
ATOM 4262 N N . ILE A 1 594 ? 5.690 -7.261 -17.456 1.00 97.38 594 ILE A N 1
ATOM 4263 C CA . ILE A 1 594 ? 6.908 -8.037 -17.200 1.00 97.38 594 ILE A CA 1
ATOM 4264 C C . ILE A 1 594 ? 6.526 -9.410 -16.651 1.00 97.38 594 ILE A C 1
ATOM 4266 O O . ILE A 1 594 ? 5.804 -9.514 -15.660 1.00 97.38 594 ILE A O 1
ATOM 4270 N N . VAL A 1 595 ? 7.065 -10.467 -17.255 1.00 96.75 595 VAL A N 1
ATOM 4271 C CA . VAL A 1 595 ? 6.962 -11.842 -16.758 1.00 96.75 595 VAL A CA 1
ATOM 4272 C C . VAL A 1 595 ? 8.360 -12.440 -16.652 1.00 96.75 595 VAL A C 1
ATOM 4274 O O . VAL A 1 595 ? 9.060 -12.562 -17.652 1.00 96.75 595 VAL A O 1
ATOM 4277 N N . GLN A 1 596 ? 8.769 -12.841 -15.452 1.00 95.94 596 GLN A N 1
ATOM 4278 C CA . GLN A 1 596 ? 10.078 -13.446 -15.198 1.00 95.94 596 GLN A CA 1
ATOM 4279 C C . GLN A 1 596 ? 9.924 -14.811 -14.531 1.00 95.94 596 GLN A C 1
ATOM 4281 O O . GLN A 1 596 ? 9.178 -14.967 -13.564 1.00 95.94 596 GLN A O 1
ATOM 4286 N N . SER A 1 597 ? 10.665 -15.799 -15.025 1.00 94.94 597 SER A N 1
ATOM 4287 C CA . SER A 1 597 ? 10.747 -17.136 -14.446 1.00 94.94 597 SER A CA 1
ATOM 4288 C C . SER A 1 597 ? 12.193 -17.616 -14.415 1.00 94.94 597 SER A C 1
ATOM 4290 O O . SER A 1 597 ? 12.765 -17.888 -15.466 1.00 94.94 597 SER A O 1
ATOM 4292 N N . GLY A 1 598 ? 12.736 -17.824 -13.218 1.00 92.94 598 GLY A N 1
ATOM 4293 C CA . GLY A 1 598 ? 14.105 -18.297 -13.001 1.00 92.94 598 GLY A CA 1
ATOM 4294 C C . GLY A 1 598 ? 14.816 -17.479 -11.931 1.00 92.94 598 GLY A C 1
ATOM 4295 O O . GLY A 1 598 ? 14.175 -17.058 -10.957 1.00 92.94 598 GLY A O 1
ATOM 4296 N N . LYS A 1 599 ? 16.129 -17.294 -12.070 1.00 94.19 599 LYS A N 1
ATOM 4297 C CA . LYS A 1 599 ? 16.955 -16.590 -11.086 1.00 94.19 599 LYS A CA 1
ATOM 4298 C C . LYS A 1 599 ? 17.611 -15.335 -11.645 1.00 94.19 599 LYS A C 1
ATOM 4300 O O . LYS A 1 599 ? 18.055 -15.333 -12.784 1.00 94.19 599 LYS A O 1
ATOM 4305 N N . ASN A 1 600 ? 17.734 -14.301 -10.813 1.00 95.00 600 ASN A N 1
ATOM 4306 C CA . ASN A 1 600 ? 18.529 -13.095 -11.090 1.00 95.00 600 ASN A CA 1
ATOM 4307 C C . ASN A 1 600 ? 18.185 -12.363 -12.403 1.00 95.00 600 ASN A C 1
ATOM 4309 O O . ASN A 1 600 ? 19.033 -11.674 -12.968 1.00 95.00 600 ASN A O 1
ATOM 4313 N N . ASN A 1 601 ? 16.961 -12.499 -12.914 1.00 95.12 601 ASN A N 1
ATOM 4314 C CA . ASN A 1 601 ? 16.576 -11.783 -14.126 1.00 95.12 601 ASN A CA 1
ATOM 4315 C C . ASN A 1 601 ? 16.273 -10.313 -13.811 1.00 95.12 601 ASN A C 1
ATOM 4317 O O . ASN A 1 601 ? 15.685 -10.010 -12.773 1.00 95.12 601 ASN A O 1
ATOM 4321 N N . THR A 1 602 ? 16.621 -9.406 -14.721 1.00 96.94 602 THR A N 1
ATOM 4322 C CA . THR A 1 602 ? 16.360 -7.963 -14.630 1.00 96.94 602 THR A CA 1
ATOM 4323 C C . THR A 1 602 ? 15.522 -7.500 -15.818 1.00 96.94 602 THR A C 1
ATOM 4325 O O . THR A 1 602 ? 15.880 -7.751 -16.968 1.00 96.94 602 THR A O 1
ATOM 4328 N N . ALA A 1 603 ? 14.416 -6.806 -15.552 1.00 96.81 603 ALA A N 1
ATOM 4329 C CA . ALA A 1 603 ? 13.521 -6.285 -16.580 1.00 96.81 603 ALA A CA 1
ATOM 4330 C C . ALA A 1 603 ? 13.039 -4.871 -16.243 1.00 96.81 603 ALA A C 1
ATOM 4332 O O . ALA A 1 603 ? 12.602 -4.613 -15.119 1.00 96.81 603 ALA A O 1
ATOM 4333 N N . VAL A 1 604 ? 13.073 -3.967 -17.222 1.00 97.50 604 VAL A N 1
ATOM 4334 C CA . VAL A 1 604 ? 12.543 -2.604 -17.079 1.00 97.50 604 VAL A CA 1
ATOM 4335 C C . VAL A 1 604 ? 11.724 -2.217 -18.305 1.00 97.50 604 VAL A C 1
ATOM 4337 O O . VAL A 1 604 ? 12.246 -2.219 -19.417 1.00 97.50 604 VAL A O 1
ATOM 4340 N N . ASN A 1 605 ? 10.470 -1.822 -18.098 1.00 96.12 605 ASN A N 1
ATOM 4341 C CA . ASN A 1 605 ? 9.692 -1.074 -19.084 1.00 96.12 605 ASN A CA 1
ATOM 4342 C C . ASN A 1 605 ? 9.554 0.374 -18.603 1.00 96.12 605 ASN A C 1
ATOM 4344 O O . ASN A 1 605 ? 9.161 0.608 -17.459 1.00 96.12 605 ASN A O 1
ATOM 4348 N N . SER A 1 606 ? 9.834 1.344 -19.469 1.00 95.44 606 SER A N 1
ATOM 4349 C CA . SER A 1 606 ? 9.656 2.764 -19.166 1.00 95.44 606 SER A CA 1
ATOM 4350 C C . SER A 1 606 ? 8.965 3.478 -20.322 1.00 95.44 606 SER A C 1
ATOM 4352 O O . SER A 1 606 ? 9.462 3.470 -21.449 1.00 95.44 606 SER A O 1
ATOM 4354 N N . GLN A 1 607 ? 7.820 4.089 -20.031 1.00 95.81 607 GLN A N 1
ATOM 4355 C CA . GLN A 1 607 ? 6.983 4.828 -20.973 1.00 95.81 607 GLN A CA 1
ATOM 4356 C C . GLN A 1 607 ? 6.803 6.246 -20.441 1.00 95.81 607 GLN A C 1
ATOM 4358 O O . GLN A 1 607 ? 6.132 6.452 -19.434 1.00 95.81 607 GLN A O 1
ATOM 4363 N N . VAL A 1 608 ? 7.439 7.227 -21.077 1.00 94.50 608 VAL A N 1
ATOM 4364 C CA . VAL A 1 608 ? 7.529 8.590 -20.535 1.00 94.50 608 VAL A CA 1
ATOM 4365 C C . VAL A 1 608 ? 7.253 9.612 -21.632 1.00 94.50 608 VAL A C 1
ATOM 4367 O O . VAL A 1 608 ? 7.686 9.445 -22.770 1.00 94.50 608 VAL A O 1
ATOM 4370 N N . GLY A 1 609 ? 6.507 10.670 -21.321 1.00 93.06 609 GLY A N 1
ATOM 4371 C CA . GLY A 1 609 ? 6.318 11.798 -22.233 1.00 93.06 609 GLY A CA 1
ATOM 4372 C C . GLY A 1 609 ? 7.544 12.718 -22.306 1.00 93.06 609 GLY A C 1
ATOM 4373 O O . GLY A 1 609 ? 8.668 12.353 -21.948 1.00 93.06 609 GLY A O 1
ATOM 4374 N N . LYS A 1 610 ? 7.332 13.973 -22.701 1.00 93.50 610 LYS A N 1
ATOM 4375 C CA . LYS A 1 610 ? 8.348 15.032 -22.623 1.00 93.50 610 LYS A CA 1
ATOM 4376 C C . LYS A 1 610 ? 7.723 16.379 -22.318 1.00 93.50 610 LYS A C 1
ATOM 4378 O O . LYS A 1 610 ? 6.777 16.783 -22.988 1.00 93.50 610 LYS A O 1
ATOM 4383 N N . VAL A 1 611 ? 8.298 17.106 -21.365 1.00 92.44 611 VAL A N 1
ATOM 4384 C CA . VAL A 1 611 ? 7.908 18.495 -21.091 1.00 92.44 611 VAL A CA 1
ATOM 4385 C C . VAL A 1 611 ? 8.607 19.416 -22.085 1.00 92.44 611 VAL A C 1
ATOM 4387 O O . VAL A 1 611 ? 9.825 19.365 -22.254 1.00 92.44 611 VAL A O 1
ATOM 4390 N N . ILE A 1 612 ? 7.831 20.262 -22.752 1.00 89.44 612 ILE A N 1
ATOM 4391 C CA . ILE A 1 612 ? 8.328 21.252 -23.713 1.00 89.44 612 ILE A CA 1
ATOM 4392 C C . ILE A 1 612 ? 8.309 22.647 -23.090 1.00 89.44 612 ILE A C 1
ATOM 4394 O O . ILE A 1 612 ? 9.255 23.417 -23.256 1.00 89.44 612 ILE A O 1
ATOM 4398 N N . VAL A 1 613 ? 7.243 22.965 -22.356 1.00 89.00 613 VAL A N 1
ATOM 4399 C CA . VAL A 1 613 ? 7.106 24.194 -21.574 1.00 89.00 613 VAL A CA 1
ATOM 4400 C C . VAL A 1 613 ? 6.781 23.790 -20.137 1.00 89.00 613 VAL A C 1
ATOM 4402 O O . VAL A 1 613 ? 5.794 23.076 -19.946 1.00 89.00 613 VAL A O 1
ATOM 4405 N N . PRO A 1 614 ? 7.584 24.210 -19.143 1.00 90.06 614 PRO A N 1
ATOM 4406 C CA . PRO A 1 614 ? 7.319 23.888 -17.748 1.00 90.06 614 PRO A CA 1
ATOM 4407 C C . PRO A 1 614 ? 6.020 24.550 -17.274 1.00 90.06 614 PRO A C 1
ATOM 4409 O O . PRO A 1 614 ? 5.724 25.684 -17.656 1.00 90.06 614 PRO A O 1
ATOM 4412 N N . SER A 1 615 ? 5.265 23.834 -16.448 1.00 87.38 615 SER A N 1
ATOM 4413 C CA . SER A 1 615 ? 4.040 24.302 -15.792 1.00 87.38 615 SER A CA 1
ATOM 4414 C C . SER A 1 615 ? 4.311 24.865 -14.398 1.00 87.38 615 SER A C 1
ATOM 4416 O O . SER A 1 615 ? 3.642 25.809 -13.986 1.00 87.38 615 SER A O 1
ATOM 4418 N N . ASP A 1 616 ? 5.328 24.342 -13.709 1.00 87.50 616 ASP A N 1
ATOM 4419 C CA . ASP A 1 616 ? 5.509 24.523 -12.269 1.00 87.50 616 ASP A CA 1
ATOM 4420 C C . ASP A 1 616 ? 6.909 25.046 -11.925 1.00 87.50 616 ASP A C 1
ATOM 4422 O O . ASP A 1 616 ? 7.887 24.781 -12.628 1.00 87.50 616 ASP A O 1
ATOM 4426 N N . ASN A 1 617 ? 7.021 25.786 -10.816 1.00 87.88 617 ASN A N 1
ATOM 4427 C CA . ASN A 1 617 ? 8.293 26.275 -10.254 1.00 87.88 617 ASN A CA 1
ATOM 4428 C C . ASN A 1 617 ? 9.196 27.019 -11.261 1.00 87.88 617 ASN A C 1
ATOM 4430 O O . ASN A 1 617 ? 10.417 26.848 -11.274 1.00 87.88 617 ASN A O 1
ATOM 4434 N N . VAL A 1 618 ? 8.600 27.841 -12.129 1.00 89.44 618 VAL A N 1
ATOM 4435 C CA . VAL A 1 618 ? 9.327 28.512 -13.212 1.00 89.44 618 VAL A CA 1
ATOM 4436 C C . VAL A 1 618 ? 10.204 29.648 -12.678 1.00 89.44 618 VAL A C 1
ATOM 4438 O O . VAL A 1 618 ? 9.723 30.632 -12.124 1.00 89.44 618 VAL A O 1
ATOM 4441 N N . THR A 1 619 ? 11.505 29.540 -12.924 1.00 91.62 619 THR A N 1
ATOM 4442 C CA . THR A 1 619 ? 12.538 30.530 -12.600 1.00 91.62 619 THR A CA 1
ATOM 4443 C C . THR A 1 619 ? 13.125 31.130 -13.873 1.00 91.62 619 THR A C 1
ATOM 4445 O O . THR A 1 619 ? 13.223 30.458 -14.902 1.00 91.62 619 THR A O 1
ATOM 4448 N N . LEU A 1 620 ? 13.510 32.406 -13.828 1.00 91.69 620 LEU A N 1
ATOM 4449 C CA . LEU A 1 620 ? 14.122 33.106 -14.958 1.00 91.69 620 LEU A CA 1
ATOM 4450 C C . LEU A 1 620 ? 15.627 33.257 -14.740 1.00 91.69 620 LEU A C 1
ATOM 4452 O O . LEU A 1 620 ? 16.077 33.574 -13.643 1.00 91.69 620 LEU A O 1
ATOM 4456 N N . SER A 1 621 ? 16.406 33.055 -15.798 1.00 91.50 621 SER A N 1
ATOM 4457 C CA . SER A 1 621 ? 17.863 33.185 -15.772 1.00 91.50 621 SER A CA 1
ATOM 4458 C C . SER A 1 621 ? 18.383 33.855 -17.041 1.00 91.50 621 SER A C 1
ATOM 4460 O O . SER A 1 621 ? 17.820 33.682 -18.122 1.00 91.50 621 SER A O 1
ATOM 4462 N N . GLY A 1 622 ? 19.457 34.628 -16.909 1.00 89.31 622 GLY A N 1
ATOM 4463 C CA . GLY A 1 622 ? 20.109 35.336 -18.005 1.00 89.31 622 GLY A CA 1
ATOM 4464 C C . GLY A 1 622 ? 20.843 36.579 -17.511 1.00 89.31 622 GLY A C 1
ATOM 4465 O O . GLY A 1 622 ? 20.689 36.998 -16.366 1.00 89.31 622 GLY A O 1
ATOM 4466 N N . THR A 1 623 ? 21.686 37.153 -18.364 1.00 90.75 623 THR A N 1
ATOM 4467 C CA . THR A 1 623 ? 22.484 38.334 -18.019 1.00 90.75 623 THR A CA 1
ATOM 4468 C C . THR A 1 623 ? 21.748 39.609 -18.400 1.00 90.75 623 THR A C 1
ATOM 4470 O O . THR A 1 623 ? 21.399 39.792 -19.571 1.00 90.75 623 THR A O 1
ATOM 4473 N N . VAL A 1 624 ? 21.582 40.506 -17.429 1.00 92.12 624 VAL A N 1
ATOM 4474 C CA . VAL A 1 624 ? 21.096 41.870 -17.643 1.00 92.12 624 VAL A CA 1
ATOM 4475 C C . VAL A 1 624 ? 22.190 42.837 -17.218 1.00 92.12 624 VAL A C 1
ATOM 4477 O O . VAL A 1 624 ? 22.830 42.676 -16.177 1.00 92.12 624 VAL A O 1
ATOM 4480 N N . SER A 1 625 ? 22.434 43.838 -18.048 1.00 93.38 625 SER A N 1
ATOM 4481 C CA . SER A 1 625 ? 23.426 44.870 -17.799 1.00 93.38 625 SER A CA 1
ATOM 4482 C C . SER A 1 625 ? 22.811 46.238 -18.019 1.00 93.38 625 SER A C 1
ATOM 4484 O O . SER A 1 625 ? 22.012 46.444 -18.931 1.00 93.38 625 SER A O 1
ATOM 4486 N N . LYS A 1 626 ? 23.196 47.192 -17.182 1.00 92.81 626 LYS A N 1
ATOM 4487 C CA . LYS A 1 626 ? 22.889 48.597 -17.384 1.00 92.81 626 LYS A CA 1
ATOM 4488 C C . LYS A 1 626 ? 24.095 49.254 -18.032 1.00 92.81 626 LYS A C 1
ATOM 4490 O O . LYS A 1 626 ? 25.143 49.384 -17.404 1.00 92.81 626 LYS A O 1
ATOM 4495 N N . VAL A 1 627 ? 23.932 49.673 -19.279 1.00 92.31 627 VAL A N 1
ATOM 4496 C CA . VAL A 1 627 ? 24.955 50.417 -20.011 1.00 92.31 627 VAL A CA 1
ATOM 4497 C C . VAL A 1 627 ? 24.664 51.898 -19.836 1.00 92.31 627 VAL A C 1
ATOM 4499 O O . VAL A 1 627 ? 23.549 52.354 -20.087 1.00 92.31 627 VAL A O 1
ATOM 4502 N N . THR A 1 628 ? 25.649 52.645 -19.347 1.00 91.69 628 THR A N 1
ATOM 4503 C CA . THR A 1 628 ? 25.564 54.093 -19.155 1.00 91.69 628 THR A CA 1
ATOM 4504 C C . THR A 1 628 ? 26.676 54.761 -19.944 1.00 91.69 628 THR A C 1
ATOM 4506 O O . THR A 1 628 ? 27.851 54.591 -19.632 1.00 91.69 628 THR A O 1
ATOM 4509 N N . THR A 1 629 ? 26.305 55.529 -20.963 1.00 91.19 629 THR A N 1
ATOM 4510 C CA . THR A 1 629 ? 27.237 56.324 -21.764 1.00 91.19 629 THR A CA 1
ATOM 4511 C C . THR A 1 629 ? 27.121 57.786 -21.368 1.00 91.19 629 THR A C 1
ATOM 4513 O O . THR A 1 629 ? 26.037 58.369 -21.430 1.00 91.19 629 THR A O 1
ATOM 4516 N N . THR A 1 630 ? 28.244 58.385 -20.991 1.00 90.62 630 THR A N 1
ATOM 4517 C CA . THR A 1 630 ? 28.350 59.797 -20.631 1.00 90.62 630 THR A CA 1
ATOM 4518 C C . THR A 1 630 ? 29.207 60.508 -21.663 1.00 90.62 630 THR A C 1
ATOM 4520 O O . THR A 1 630 ? 30.410 60.256 -21.762 1.00 90.62 630 THR A O 1
ATOM 4523 N N . ASN A 1 631 ? 28.575 61.402 -22.417 1.00 90.12 631 ASN A N 1
ATOM 4524 C CA . ASN A 1 631 ? 29.221 62.293 -23.371 1.00 90.12 631 ASN A CA 1
ATOM 4525 C C . ASN A 1 631 ? 29.360 63.678 -22.749 1.00 90.12 631 ASN A C 1
ATOM 4527 O O . ASN A 1 631 ? 28.372 64.230 -22.265 1.00 90.12 631 ASN A O 1
ATOM 4531 N N . VAL A 1 632 ? 30.563 64.238 -22.784 1.00 89.19 632 VAL A N 1
ATOM 4532 C CA . VAL A 1 632 ? 30.852 65.588 -22.308 1.00 89.19 632 VAL A CA 1
ATOM 4533 C C . VAL A 1 632 ? 31.367 66.407 -23.482 1.00 89.19 632 VAL A C 1
ATOM 4535 O O . VAL A 1 632 ? 32.464 66.175 -23.990 1.00 89.19 632 VAL A O 1
ATOM 4538 N N . ASP A 1 633 ? 30.554 67.366 -23.911 1.00 89.81 633 ASP A N 1
ATOM 4539 C CA . ASP A 1 633 ? 30.884 68.321 -24.962 1.00 89.81 633 ASP A CA 1
ATOM 4540 C C . ASP A 1 633 ? 31.216 69.668 -24.331 1.00 89.81 633 ASP A C 1
ATOM 4542 O O . ASP A 1 633 ? 30.337 70.333 -23.781 1.00 89.81 633 ASP A O 1
ATOM 4546 N N . THR A 1 634 ? 32.472 70.099 -24.428 1.00 86.44 634 THR A N 1
ATOM 4547 C CA . THR A 1 634 ? 32.904 71.416 -23.953 1.00 86.44 634 THR A CA 1
ATOM 4548 C C . THR A 1 634 ? 33.202 72.317 -25.141 1.00 86.44 634 THR A C 1
ATOM 4550 O O . THR A 1 634 ? 34.095 72.035 -25.937 1.00 86.44 634 THR A O 1
ATOM 4553 N N . THR A 1 635 ? 32.480 73.428 -25.260 1.00 87.38 635 THR A N 1
ATOM 4554 C CA . THR A 1 635 ? 32.751 74.478 -26.246 1.00 87.38 635 THR A CA 1
ATOM 4555 C C . THR A 1 635 ? 33.253 75.718 -25.533 1.00 87.38 635 THR A C 1
ATOM 4557 O O . THR A 1 635 ? 32.552 76.307 -24.713 1.00 87.38 635 THR A O 1
ATOM 4560 N N . LYS A 1 636 ? 34.464 76.150 -25.870 1.00 85.25 636 LYS A N 1
ATOM 4561 C CA . LYS A 1 636 ? 35.068 77.376 -25.364 1.00 85.25 636 LYS A CA 1
ATOM 4562 C C . LYS A 1 636 ? 35.094 78.416 -26.474 1.00 85.25 636 LYS A C 1
ATOM 4564 O O . LYS A 1 636 ? 35.784 78.253 -27.476 1.00 85.25 636 LYS A O 1
ATOM 4569 N N . THR A 1 637 ? 34.341 79.491 -26.278 1.00 83.94 637 THR A N 1
ATOM 4570 C CA . THR A 1 637 ? 34.271 80.633 -27.190 1.00 83.94 637 THR A CA 1
ATOM 4571 C C . THR A 1 637 ? 34.984 81.822 -26.569 1.00 83.94 637 THR A C 1
ATOM 4573 O O . THR A 1 637 ? 34.603 82.285 -25.493 1.00 83.94 637 THR A O 1
ATOM 4576 N N . VAL A 1 638 ? 35.993 82.341 -27.260 1.00 79.25 638 VAL A N 1
ATOM 4577 C CA . VAL A 1 638 ? 36.754 83.524 -26.862 1.00 79.25 638 VAL A CA 1
ATOM 4578 C C . VAL A 1 638 ? 36.402 84.669 -27.810 1.00 79.25 638 VAL A C 1
ATOM 4580 O O . VAL A 1 638 ? 36.553 84.563 -29.028 1.00 79.25 638 VAL A O 1
ATOM 4583 N N . LYS A 1 639 ? 35.891 85.770 -27.255 1.00 77.25 639 LYS A N 1
ATOM 4584 C CA . LYS A 1 639 ? 35.543 86.989 -27.997 1.00 77.25 639 LYS A CA 1
ATOM 4585 C C . LYS A 1 639 ? 36.315 88.179 -27.452 1.00 77.25 639 LYS A C 1
ATOM 4587 O O . LYS A 1 639 ? 36.197 88.499 -26.273 1.00 77.25 639 LYS A O 1
ATOM 4592 N N . THR A 1 640 ? 37.023 88.871 -28.335 1.00 69.38 640 THR A N 1
ATOM 4593 C CA . THR A 1 640 ? 37.756 90.108 -28.034 1.00 69.38 640 THR A CA 1
ATOM 4594 C C . THR A 1 640 ? 36.998 91.299 -28.624 1.00 69.38 640 THR A C 1
ATOM 4596 O O . THR A 1 640 ? 36.466 91.208 -29.732 1.00 69.38 640 THR A O 1
ATOM 4599 N N . ALA A 1 641 ? 36.885 92.408 -27.891 1.00 61.88 641 ALA A N 1
ATOM 4600 C CA . ALA A 1 641 ? 36.049 93.546 -28.278 1.00 61.88 641 ALA A CA 1
ATOM 4601 C C . ALA A 1 641 ? 36.608 94.344 -29.482 1.00 61.88 641 ALA A C 1
ATOM 4603 O O . ALA A 1 641 ? 37.260 95.367 -29.328 1.00 61.88 641 ALA A O 1
ATOM 4604 N N . GLY A 1 642 ? 36.291 93.905 -30.705 1.00 59.22 642 GLY A N 1
ATOM 4605 C CA . GLY A 1 642 ? 36.534 94.656 -31.943 1.00 59.22 642 GLY A CA 1
ATOM 4606 C C . GLY A 1 642 ? 36.570 93.759 -33.180 1.00 59.22 642 GLY A C 1
ATOM 4607 O O . GLY A 1 642 ? 37.595 93.153 -33.435 1.00 59.22 642 GLY A O 1
ATOM 4608 N N . ASN A 1 643 ? 35.453 93.660 -33.918 1.00 54.84 643 ASN A N 1
ATOM 4609 C CA . ASN A 1 643 ? 35.219 93.055 -35.254 1.00 54.84 643 ASN A CA 1
ATOM 4610 C C . ASN A 1 643 ? 35.996 91.791 -35.721 1.00 54.84 643 ASN A C 1
ATOM 4612 O O . ASN A 1 643 ? 35.885 91.415 -36.889 1.00 54.84 643 ASN A O 1
ATOM 4616 N N . GLY A 1 644 ? 36.720 91.084 -34.856 1.00 60.47 644 GLY A N 1
ATOM 4617 C CA . GLY A 1 644 ? 37.296 89.771 -35.135 1.00 60.47 644 GLY A CA 1
ATOM 4618 C C . GLY A 1 644 ? 36.247 88.671 -34.996 1.00 60.47 644 GLY A C 1
ATOM 4619 O O . GLY A 1 644 ? 35.380 88.730 -34.120 1.00 60.47 644 GLY A O 1
ATOM 4620 N N . LYS A 1 645 ? 36.307 87.653 -35.863 1.00 63.47 645 LYS A N 1
ATOM 4621 C CA . LYS A 1 645 ? 35.487 86.445 -35.695 1.00 63.47 645 LYS A CA 1
ATOM 4622 C C . LYS A 1 645 ? 35.837 85.779 -34.347 1.00 63.47 645 LYS A C 1
ATOM 4624 O O . LYS A 1 645 ? 37.018 85.737 -34.015 1.00 63.47 645 LYS A O 1
ATOM 4629 N N . PRO A 1 646 ? 34.849 85.280 -33.578 1.00 69.88 646 PRO A N 1
ATOM 4630 C CA . PRO A 1 646 ? 35.103 84.573 -32.321 1.00 69.88 646 PRO A CA 1
ATOM 4631 C C . PRO A 1 646 ? 36.012 83.364 -32.548 1.00 69.88 646 PRO A C 1
ATOM 4633 O O . PRO A 1 646 ? 35.791 82.633 -33.515 1.00 69.88 646 PRO A O 1
ATOM 4636 N N . ASP A 1 647 ? 36.974 83.134 -31.654 1.00 76.56 647 ASP A N 1
ATOM 4637 C CA . ASP A 1 647 ? 37.771 81.907 -31.664 1.00 76.56 647 ASP A CA 1
ATOM 4638 C C . ASP A 1 647 ? 37.040 80.839 -30.843 1.00 76.56 647 ASP A C 1
ATOM 4640 O O . ASP A 1 647 ? 36.710 81.056 -29.672 1.00 76.56 647 ASP A O 1
ATOM 4644 N N . VAL A 1 648 ? 36.699 79.721 -31.482 1.00 80.31 648 VAL A N 1
ATOM 4645 C CA . VAL A 1 648 ? 35.871 78.664 -30.895 1.00 80.31 648 VAL A CA 1
ATOM 4646 C C . VAL A 1 648 ? 36.659 77.368 -30.920 1.00 80.31 648 VAL A C 1
ATOM 4648 O O . VAL A 1 648 ? 36.974 76.839 -31.983 1.00 80.31 648 VAL A O 1
ATOM 4651 N N . THR A 1 649 ? 36.924 76.828 -29.737 1.00 80.25 649 THR A N 1
ATOM 4652 C CA . THR A 1 649 ? 37.532 75.505 -29.568 1.00 80.25 649 THR A CA 1
ATOM 4653 C C . THR A 1 649 ? 36.503 74.573 -28.946 1.00 80.25 649 THR A C 1
ATOM 4655 O O . THR A 1 649 ? 35.805 74.952 -28.007 1.00 80.25 649 THR A O 1
ATOM 4658 N N . SER A 1 650 ? 36.360 73.368 -29.495 1.00 85.25 650 SER A N 1
ATOM 4659 C CA . SER A 1 650 ? 35.452 72.348 -28.966 1.00 85.25 650 SER A CA 1
ATOM 4660 C C . SER A 1 650 ? 36.223 71.076 -28.640 1.00 85.25 650 SER A C 1
ATOM 4662 O O . SER A 1 650 ? 37.156 70.707 -29.354 1.00 85.25 650 SER A O 1
ATOM 4664 N N . SER A 1 651 ? 35.851 70.426 -27.543 1.00 85.44 651 SER A N 1
ATOM 4665 C CA . SER A 1 651 ? 36.377 69.125 -27.139 1.00 85.44 651 SER A CA 1
ATOM 4666 C C . SER A 1 651 ? 35.231 68.205 -26.756 1.00 85.44 651 SER A C 1
ATOM 4668 O O . SER A 1 651 ? 34.328 68.615 -26.029 1.00 85.44 651 SER A O 1
ATOM 4670 N N . HIS A 1 652 ? 35.308 66.963 -27.217 1.00 89.56 652 HIS A N 1
ATOM 4671 C CA . HIS A 1 652 ? 34.351 65.909 -26.923 1.00 89.56 652 HIS A CA 1
ATOM 4672 C C . HIS A 1 652 ? 35.068 64.785 -26.181 1.00 89.56 652 HIS A C 1
ATOM 4674 O O . HIS A 1 652 ? 36.133 64.339 -26.618 1.00 89.56 652 HIS A O 1
ATOM 4680 N N . SER A 1 653 ? 34.481 64.304 -25.090 1.00 88.06 653 SER A N 1
ATOM 4681 C CA . SER A 1 653 ? 34.874 63.042 -24.472 1.00 88.06 653 SER A CA 1
ATOM 4682 C C . SER A 1 653 ? 33.654 62.155 -24.262 1.00 88.06 653 SER A C 1
ATOM 4684 O O . SER A 1 653 ? 32.557 62.628 -23.974 1.00 88.06 653 SER A O 1
ATOM 4686 N N . SER A 1 654 ? 33.852 60.850 -24.422 1.00 89.94 654 SER A N 1
ATOM 4687 C CA . SER A 1 654 ? 32.820 59.843 -24.197 1.00 89.94 654 SER A CA 1
ATOM 4688 C C . SER A 1 654 ? 33.370 58.742 -23.308 1.00 89.94 654 SER A C 1
ATOM 4690 O O . SER A 1 654 ? 34.503 58.293 -23.490 1.00 89.94 654 SER A O 1
ATOM 4692 N N . SER A 1 655 ? 32.565 58.307 -22.347 1.00 90.31 655 SER A N 1
ATOM 4693 C CA . SER A 1 655 ? 32.854 57.148 -21.505 1.00 90.31 655 SER A CA 1
ATOM 4694 C C . SER A 1 655 ? 31.625 56.256 -21.427 1.00 90.31 655 SER A C 1
ATOM 4696 O O . SER A 1 655 ? 30.503 56.754 -21.385 1.00 90.31 655 SER A O 1
ATOM 4698 N N . THR A 1 656 ? 31.828 54.942 -21.442 1.00 89.44 656 THR A N 1
ATOM 4699 C CA . THR A 1 656 ? 30.748 53.964 -21.283 1.00 89.44 656 THR A CA 1
ATOM 4700 C C . THR A 1 656 ? 31.082 53.050 -20.121 1.00 89.44 656 THR A C 1
ATOM 4702 O O . THR A 1 656 ? 32.157 52.455 -20.098 1.00 89.44 656 THR A O 1
ATOM 4705 N N . ASP A 1 657 ? 30.155 52.953 -19.176 1.00 91.19 657 ASP A N 1
ATOM 4706 C CA . ASP A 1 657 ? 30.224 52.053 -18.032 1.00 91.19 657 ASP A CA 1
ATOM 4707 C C . ASP A 1 657 ? 29.120 50.996 -18.140 1.00 91.19 657 ASP A C 1
ATOM 4709 O O . ASP A 1 657 ? 27.999 51.291 -18.563 1.00 91.19 657 ASP A O 1
ATOM 4713 N N . THR A 1 658 ? 29.443 49.755 -17.788 1.00 90.12 658 THR A N 1
ATOM 4714 C CA . THR A 1 658 ? 28.509 48.625 -17.823 1.00 90.12 658 THR A CA 1
ATOM 4715 C C . THR A 1 658 ? 28.460 47.989 -16.447 1.00 90.12 658 THR A C 1
ATOM 4717 O O . THR A 1 658 ? 29.426 47.368 -16.009 1.00 90.12 658 THR A O 1
ATOM 4720 N N . SER A 1 659 ? 27.319 48.114 -15.774 1.00 90.94 659 SER A N 1
ATOM 4721 C CA . SER A 1 659 ? 27.082 47.492 -14.470 1.00 90.94 659 SER A CA 1
ATOM 4722 C C . SER A 1 659 ? 26.079 46.344 -14.570 1.00 90.94 659 SER A C 1
ATOM 4724 O O . SER A 1 659 ? 25.251 46.291 -15.482 1.00 90.94 659 SER A O 1
ATOM 4726 N N . VAL A 1 660 ? 26.167 45.388 -13.644 1.00 87.56 660 VAL A N 1
ATOM 4727 C CA . VAL A 1 660 ? 25.210 44.275 -13.548 1.00 87.56 660 VAL A CA 1
ATOM 4728 C C . VAL A 1 660 ? 23.848 44.821 -13.106 1.00 87.56 660 VAL A C 1
ATOM 4730 O O . VAL A 1 660 ? 23.782 45.623 -12.177 1.00 87.56 660 VAL A O 1
ATOM 4733 N N . ALA A 1 661 ? 22.774 44.383 -13.762 1.00 89.00 661 ALA A N 1
ATOM 4734 C CA . ALA A 1 661 ? 21.389 44.706 -13.413 1.00 89.00 661 ALA A CA 1
ATOM 4735 C C . ALA A 1 661 ? 20.582 43.423 -13.131 1.00 89.00 661 ALA A C 1
ATOM 4737 O O . ALA A 1 661 ? 21.035 42.323 -13.458 1.00 89.00 661 ALA A O 1
ATOM 4738 N N . SER A 1 662 ? 19.404 43.552 -12.510 1.00 90.25 662 SER A N 1
ATOM 4739 C CA . SER A 1 662 ? 18.538 42.408 -12.193 1.00 90.25 662 SER A CA 1
ATOM 4740 C C . SER A 1 662 ? 17.617 42.059 -13.364 1.00 90.25 662 SER A C 1
ATOM 4742 O O . SER A 1 662 ? 17.228 42.917 -14.156 1.00 90.25 662 SER A O 1
ATOM 4744 N N . ILE A 1 663 ? 17.204 40.791 -13.452 1.00 88.62 663 ILE A N 1
ATOM 4745 C CA . ILE A 1 663 ? 16.130 40.358 -14.363 1.00 88.62 663 ILE A CA 1
ATOM 4746 C C . ILE A 1 663 ? 14.801 41.029 -13.991 1.00 88.62 663 ILE A C 1
ATOM 4748 O O . ILE A 1 663 ? 14.018 41.371 -14.879 1.00 88.62 663 ILE A O 1
ATOM 4752 N N . ASP A 1 664 ? 14.583 41.314 -12.705 1.00 89.44 664 ASP A N 1
ATOM 4753 C CA . ASP A 1 664 ? 13.382 42.010 -12.235 1.00 89.44 664 ASP A CA 1
ATOM 4754 C C . ASP A 1 664 ? 13.237 43.404 -12.872 1.00 89.44 664 ASP A C 1
ATOM 4756 O O . ASP A 1 664 ? 12.121 43.838 -13.168 1.00 89.44 664 ASP A O 1
ATOM 4760 N N . ASP A 1 665 ? 14.359 44.067 -13.192 1.00 87.44 665 ASP A N 1
ATOM 4761 C CA . ASP A 1 665 ? 14.380 45.391 -13.831 1.00 87.44 665 ASP A CA 1
ATOM 4762 C C . ASP A 1 665 ? 13.804 45.368 -15.261 1.00 87.44 665 ASP A C 1
ATOM 4764 O O . ASP A 1 665 ? 13.385 46.400 -15.794 1.00 87.44 665 ASP A O 1
ATOM 4768 N N . ILE A 1 666 ? 13.755 44.188 -15.891 1.00 88.19 666 ILE A N 1
ATOM 4769 C CA . ILE A 1 666 ? 13.231 43.982 -17.246 1.00 88.19 666 ILE A CA 1
ATOM 4770 C C . ILE A 1 666 ? 11.981 43.094 -17.285 1.00 88.19 666 ILE A C 1
ATOM 4772 O O . ILE A 1 666 ? 11.477 42.832 -18.375 1.00 88.19 666 ILE A O 1
ATOM 4776 N N . GLN A 1 667 ? 11.433 42.667 -16.142 1.00 84.69 667 GLN A N 1
ATOM 4777 C CA . GLN A 1 667 ? 10.332 41.694 -16.082 1.00 84.69 667 GLN A CA 1
ATOM 4778 C C . GLN A 1 667 ? 9.119 42.113 -16.930 1.00 84.69 667 GLN A C 1
ATOM 4780 O O . GLN A 1 667 ? 8.611 41.343 -17.740 1.00 84.69 667 GLN A O 1
ATOM 4785 N N . ASN A 1 668 ? 8.723 43.387 -16.846 1.00 83.81 668 ASN A N 1
ATOM 4786 C CA . ASN A 1 668 ? 7.617 43.975 -17.622 1.00 83.81 668 ASN A CA 1
ATOM 4787 C C . ASN A 1 668 ? 7.944 44.210 -19.113 1.00 83.81 668 ASN A C 1
ATOM 4789 O O . ASN A 1 668 ? 7.202 44.897 -19.823 1.00 83.81 668 ASN A O 1
ATOM 4793 N N . ARG A 1 669 ? 9.110 43.756 -19.575 1.00 84.88 669 ARG A N 1
ATOM 4794 C CA . ARG A 1 669 ? 9.583 43.821 -20.965 1.00 84.88 669 ARG A CA 1
ATOM 4795 C C . ARG A 1 669 ? 9.777 42.429 -21.562 1.00 84.88 669 ARG A C 1
ATOM 4797 O O . ARG A 1 669 ? 10.013 42.326 -22.764 1.00 84.88 669 ARG A O 1
ATOM 4804 N N . LEU A 1 670 ? 9.665 41.380 -20.749 1.00 85.31 670 LEU A N 1
ATOM 4805 C CA . LEU A 1 670 ? 9.690 40.003 -21.214 1.00 85.31 670 LEU A CA 1
ATOM 4806 C C . LEU A 1 670 ? 8.309 39.604 -21.763 1.00 85.31 670 LEU A C 1
ATOM 4808 O O . LEU A 1 670 ? 7.286 40.094 -21.277 1.00 85.31 670 LEU A O 1
ATOM 4812 N N . PRO A 1 671 ? 8.250 38.731 -22.783 1.00 84.56 671 PRO A N 1
ATOM 4813 C CA . PRO A 1 671 ? 6.998 38.121 -23.217 1.00 84.56 671 PRO A CA 1
ATOM 4814 C C . PRO A 1 671 ? 6.291 37.395 -22.066 1.00 84.56 671 PRO A C 1
ATOM 4816 O O . PRO A 1 671 ? 6.945 36.893 -21.152 1.00 84.56 671 PRO A O 1
ATOM 4819 N N . ALA A 1 672 ? 4.960 37.292 -22.136 1.00 83.94 672 ALA A N 1
ATOM 4820 C CA . ALA A 1 672 ? 4.207 36.466 -21.197 1.00 83.94 672 ALA A CA 1
ATOM 4821 C C . ALA A 1 672 ? 4.667 35.001 -21.287 1.00 83.94 672 ALA A C 1
ATOM 4823 O O . ALA A 1 672 ? 4.924 34.486 -22.381 1.00 83.94 672 ALA A O 1
ATOM 4824 N N . GLN A 1 673 ? 4.762 34.335 -20.136 1.00 81.19 673 GLN A N 1
ATOM 4825 C CA . GLN A 1 673 ? 5.088 32.915 -20.086 1.00 81.19 673 GLN A CA 1
ATOM 4826 C C . GLN A 1 673 ? 3.992 32.103 -20.788 1.00 81.19 673 GLN A C 1
ATOM 4828 O O . GLN A 1 673 ? 2.800 32.382 -20.643 1.00 81.19 673 GLN A O 1
ATOM 4833 N N . LYS A 1 674 ? 4.398 31.110 -21.583 1.00 82.38 674 LYS A N 1
ATOM 4834 C CA . LYS A 1 674 ? 3.461 30.170 -22.210 1.00 82.38 674 LYS A CA 1
ATOM 4835 C C . LYS A 1 674 ? 2.871 29.238 -21.148 1.00 82.38 674 LYS A C 1
ATOM 4837 O O . LYS A 1 674 ? 3.556 28.928 -20.178 1.00 82.38 674 LYS A O 1
ATOM 4842 N N . GLN A 1 675 ? 1.632 28.778 -21.353 1.00 84.94 675 GLN A N 1
ATOM 4843 C CA . GLN A 1 675 ? 1.062 27.710 -20.525 1.00 84.94 675 GLN A CA 1
ATOM 4844 C C . GLN A 1 675 ? 1.886 26.425 -20.665 1.00 84.94 675 GLN A C 1
ATOM 4846 O O . GLN A 1 675 ? 2.492 26.193 -21.718 1.00 84.94 675 GLN A O 1
ATOM 4851 N N . GLY A 1 676 ? 1.897 25.619 -19.599 1.00 83.88 676 GLY A N 1
ATOM 4852 C CA . GLY A 1 676 ? 2.574 24.328 -19.572 1.00 83.88 676 GLY A CA 1
ATOM 4853 C C . GLY A 1 676 ? 2.160 23.464 -20.761 1.00 83.88 676 GLY A C 1
ATOM 4854 O O . GLY A 1 676 ? 0.991 23.422 -21.140 1.00 83.88 676 GLY A O 1
ATOM 4855 N N . PHE A 1 677 ? 3.138 22.821 -21.388 1.00 89.00 677 PHE A N 1
ATOM 4856 C CA . PHE A 1 677 ? 2.921 22.010 -22.578 1.00 89.00 677 PHE A CA 1
ATOM 4857 C C . PHE A 1 677 ? 3.851 20.807 -22.535 1.00 89.00 677 PHE A C 1
ATOM 4859 O O . PHE A 1 677 ? 5.078 20.957 -22.515 1.00 89.00 677 PHE A O 1
ATOM 4866 N N . SER A 1 678 ? 3.264 19.618 -22.547 1.00 90.75 678 SER A N 1
ATOM 4867 C CA . SER A 1 678 ? 3.970 18.348 -22.622 1.00 90.75 678 SER A CA 1
ATOM 4868 C C . SER A 1 678 ? 3.413 17.499 -23.758 1.00 90.75 678 SER A C 1
ATOM 4870 O O . SER A 1 678 ? 2.286 17.682 -24.217 1.00 90.75 678 SER A O 1
ATOM 4872 N N . LEU A 1 679 ? 4.253 16.601 -24.261 1.00 90.00 679 LEU A N 1
ATOM 4873 C CA . LEU A 1 679 ? 3.876 15.594 -25.241 1.00 90.00 679 LEU A CA 1
ATOM 4874 C C . LEU A 1 679 ? 3.789 14.244 -24.521 1.00 90.00 679 LEU A C 1
ATOM 4876 O O . LEU A 1 679 ? 4.826 13.782 -24.027 1.00 90.00 679 LEU A O 1
ATOM 4880 N N . PRO A 1 680 ? 2.604 13.620 -24.437 1.00 92.31 680 PRO A N 1
ATOM 4881 C CA . PRO A 1 680 ? 2.460 12.306 -23.825 1.00 92.31 680 PRO A CA 1
ATOM 4882 C C . PRO A 1 680 ? 3.113 11.205 -24.671 1.00 92.31 680 PRO A C 1
ATOM 4884 O O . PRO A 1 680 ? 3.284 11.337 -25.885 1.00 92.31 680 PRO A O 1
ATOM 4887 N N . THR A 1 681 ? 3.441 10.086 -24.023 1.00 93.19 681 THR A N 1
ATOM 4888 C CA . THR A 1 681 ? 3.532 8.790 -24.714 1.00 93.19 681 THR A CA 1
ATOM 4889 C C . THR A 1 681 ? 2.139 8.167 -24.730 1.00 93.19 681 THR A C 1
ATOM 4891 O O . THR A 1 681 ? 1.541 8.021 -23.672 1.00 93.19 681 THR A O 1
ATOM 4894 N N . THR A 1 682 ? 1.604 7.823 -25.901 1.00 92.62 682 THR A N 1
ATOM 4895 C CA . THR A 1 682 ? 0.188 7.454 -26.084 1.00 92.62 682 THR A CA 1
ATOM 4896 C C . THR A 1 682 ? 0.036 6.099 -26.767 1.00 92.62 682 THR A C 1
ATOM 4898 O O . THR A 1 682 ? 0.792 5.784 -27.681 1.00 92.62 682 THR A O 1
ATOM 4901 N N . ALA A 1 683 ? -0.949 5.297 -26.357 1.00 88.81 683 ALA A N 1
ATOM 4902 C CA . ALA A 1 683 ? -1.295 4.031 -27.022 1.00 88.81 683 ALA A CA 1
ATOM 4903 C C . ALA A 1 683 ? -0.104 3.059 -27.202 1.00 88.81 683 ALA A C 1
ATOM 4905 O O . ALA A 1 683 ? -0.060 2.264 -28.143 1.00 88.81 683 ALA A O 1
ATOM 4906 N N . SER A 1 684 ? 0.881 3.124 -26.302 1.00 91.56 684 SER A N 1
ATOM 4907 C CA . SER A 1 684 ? 2.120 2.357 -26.412 1.00 91.56 684 SER A CA 1
ATOM 4908 C C . SER A 1 684 ? 2.090 1.099 -25.543 1.00 91.56 684 SER A C 1
ATOM 4910 O O . SER A 1 684 ? 1.608 1.097 -24.408 1.00 91.56 684 SER A O 1
ATOM 4912 N N . ALA A 1 685 ? 2.654 0.011 -26.063 1.00 93.69 685 ALA A N 1
ATOM 4913 C CA . ALA A 1 685 ? 2.761 -1.274 -25.385 1.00 93.69 685 ALA A CA 1
ATOM 4914 C C . ALA A 1 685 ? 4.229 -1.690 -25.222 1.00 93.69 685 ALA A C 1
ATOM 4916 O O . ALA A 1 685 ? 4.968 -1.789 -26.202 1.00 93.69 685 ALA A O 1
ATOM 4917 N N . ALA A 1 686 ? 4.632 -1.991 -23.987 1.00 94.25 686 ALA A N 1
ATOM 4918 C CA . ALA A 1 686 ? 5.947 -2.517 -23.640 1.00 94.25 686 ALA A CA 1
ATOM 4919 C C . ALA A 1 686 ? 5.797 -3.857 -22.907 1.00 94.25 686 ALA A C 1
ATOM 4921 O O . ALA A 1 686 ? 5.076 -3.966 -21.914 1.00 94.25 686 ALA A O 1
ATOM 4922 N N . SER A 1 687 ? 6.441 -4.910 -23.406 1.00 96.12 687 SER A N 1
ATOM 4923 C CA . SER A 1 687 ? 6.340 -6.258 -22.840 1.00 96.12 687 SER A CA 1
ATOM 4924 C C . SER A 1 687 ? 7.693 -6.954 -22.778 1.00 96.12 687 SER A C 1
ATOM 4926 O O . SER A 1 687 ? 8.444 -6.959 -23.754 1.00 96.12 687 SER A O 1
ATOM 4928 N N . ILE A 1 688 ? 7.993 -7.570 -21.633 1.00 96.00 688 ILE A N 1
ATOM 4929 C CA . ILE A 1 688 ? 9.204 -8.366 -21.405 1.00 96.00 688 ILE A CA 1
ATOM 4930 C C . ILE A 1 688 ? 8.810 -9.728 -20.835 1.00 96.00 688 ILE A C 1
ATOM 4932 O O . ILE A 1 688 ? 8.113 -9.805 -19.823 1.00 96.00 688 ILE A O 1
ATOM 4936 N N . VAL A 1 689 ? 9.300 -10.803 -21.449 1.00 96.25 689 VAL A N 1
ATOM 4937 C CA . VAL A 1 689 ? 9.173 -12.174 -20.945 1.00 96.25 689 VAL A CA 1
ATOM 4938 C C . VAL A 1 689 ? 10.560 -12.801 -20.848 1.00 96.25 689 VAL A C 1
ATOM 4940 O O . VAL A 1 689 ? 11.243 -12.940 -21.855 1.00 96.25 689 VAL A O 1
ATOM 4943 N N . GLN A 1 690 ? 10.970 -13.211 -19.650 1.00 94.56 690 GLN A N 1
ATOM 4944 C CA . GLN A 1 690 ? 12.267 -13.846 -19.397 1.00 94.56 690 GLN A CA 1
ATOM 4945 C C . GLN A 1 690 ? 12.074 -15.219 -18.758 1.00 94.56 690 GLN A C 1
ATOM 4947 O O . GLN A 1 690 ? 11.429 -15.351 -17.714 1.00 94.56 690 GLN A O 1
ATOM 4952 N N . LYS A 1 691 ? 12.651 -16.250 -19.373 1.00 94.38 691 LYS A N 1
ATOM 4953 C CA . LYS A 1 691 ? 12.646 -17.623 -18.872 1.00 94.38 691 LYS A CA 1
ATOM 4954 C C . LYS A 1 691 ? 14.068 -18.180 -18.842 1.00 94.38 691 LYS A C 1
ATOM 4956 O O . LYS A 1 691 ? 14.602 -18.556 -19.880 1.00 94.38 691 LYS A O 1
ATOM 4961 N N . GLY A 1 692 ? 14.612 -18.334 -17.642 1.00 91.94 692 GLY A N 1
ATOM 4962 C CA . GLY A 1 692 ? 15.969 -18.812 -17.380 1.00 91.94 692 GLY A CA 1
ATOM 4963 C C . GLY A 1 692 ? 16.667 -17.918 -16.362 1.00 91.94 692 GLY A C 1
ATOM 4964 O O . GLY A 1 692 ? 15.985 -17.239 -15.595 1.00 91.94 692 GLY A O 1
ATOM 4965 N N . ASP A 1 693 ? 17.995 -17.935 -16.333 1.00 92.75 693 ASP A N 1
ATOM 4966 C CA . ASP A 1 693 ? 18.784 -17.284 -15.288 1.00 92.75 693 ASP A CA 1
ATOM 4967 C C . ASP A 1 693 ? 19.638 -16.121 -15.836 1.00 92.75 693 ASP A C 1
ATOM 4969 O O . ASP A 1 693 ? 20.140 -16.168 -16.957 1.00 92.75 693 ASP A O 1
ATOM 4973 N N . ASP A 1 694 ? 19.833 -15.076 -15.031 1.00 94.12 694 ASP A N 1
ATOM 4974 C CA . ASP A 1 694 ? 20.715 -13.930 -15.311 1.00 94.12 694 ASP A CA 1
ATOM 4975 C C . ASP A 1 694 ? 20.378 -13.128 -16.595 1.00 94.12 694 ASP A C 1
ATOM 4977 O O . ASP A 1 694 ? 21.252 -12.476 -17.161 1.00 94.12 694 ASP A O 1
ATOM 4981 N N . ASN A 1 695 ? 19.132 -13.147 -17.086 1.00 93.12 695 ASN A N 1
ATOM 4982 C CA . ASN A 1 695 ? 18.744 -12.361 -18.267 1.00 93.12 695 ASN A CA 1
ATOM 4983 C C . ASN A 1 695 ? 18.481 -10.883 -17.926 1.00 93.12 695 ASN A C 1
ATOM 4985 O O . ASN A 1 695 ? 17.947 -10.570 -16.863 1.00 93.12 695 ASN A O 1
ATOM 4989 N N . ALA A 1 696 ? 18.774 -9.974 -18.856 1.00 95.44 696 ALA A N 1
ATOM 4990 C CA . ALA A 1 696 ? 18.552 -8.536 -18.737 1.00 95.44 696 ALA A CA 1
ATOM 4991 C C . ALA A 1 696 ? 17.784 -7.982 -19.952 1.00 95.44 696 ALA A C 1
ATOM 4993 O O . ALA A 1 696 ? 18.179 -8.196 -21.097 1.00 95.44 696 ALA A O 1
ATOM 4994 N N . ALA A 1 697 ? 16.697 -7.246 -19.721 1.00 94.62 697 ALA A N 1
ATOM 4995 C CA . ALA A 1 697 ? 15.895 -6.642 -20.785 1.00 94.62 697 ALA A CA 1
ATOM 4996 C C . ALA A 1 697 ? 15.399 -5.242 -20.406 1.00 94.62 697 ALA A C 1
ATOM 4998 O O . ALA A 1 697 ? 14.916 -5.020 -19.294 1.00 94.62 697 ALA A O 1
ATOM 4999 N N . PHE A 1 698 ? 15.478 -4.309 -21.352 1.00 95.44 698 PHE A N 1
ATOM 5000 C CA . PHE A 1 698 ? 15.079 -2.918 -21.156 1.00 95.44 698 PHE A CA 1
ATOM 5001 C C . PHE A 1 698 ? 14.287 -2.416 -22.365 1.00 95.44 698 PHE A C 1
ATOM 5003 O O . PHE A 1 698 ? 14.800 -2.423 -23.482 1.00 95.44 698 PHE A O 1
ATOM 5010 N N . ASN A 1 699 ? 13.060 -1.946 -22.145 1.00 94.75 699 ASN A N 1
ATOM 5011 C CA . ASN A 1 699 ? 12.236 -1.294 -23.160 1.00 94.75 699 ASN A CA 1
ATOM 5012 C C . ASN A 1 699 ? 11.980 0.166 -22.749 1.00 94.75 699 ASN A C 1
ATOM 5014 O O . ASN A 1 699 ? 11.379 0.420 -21.704 1.00 94.75 699 ASN A O 1
ATOM 5018 N N . PHE A 1 700 ? 12.401 1.118 -23.581 1.00 93.31 700 PHE A N 1
ATOM 5019 C CA . PHE A 1 700 ? 12.200 2.553 -23.382 1.00 93.31 700 PHE A CA 1
ATOM 5020 C C . PHE A 1 700 ? 11.352 3.140 -24.509 1.00 93.31 700 PHE A C 1
ATOM 5022 O O . PHE A 1 700 ? 11.678 2.981 -25.682 1.00 93.31 700 PHE A O 1
ATOM 5029 N N . GLN A 1 701 ? 10.286 3.848 -24.147 1.00 93.12 701 GLN A N 1
ATOM 5030 C CA . GLN A 1 701 ? 9.372 4.523 -25.064 1.00 93.12 701 GLN A CA 1
ATOM 5031 C C . GLN A 1 701 ? 9.215 5.980 -24.616 1.00 93.12 701 GLN A C 1
ATOM 5033 O O . GLN A 1 701 ? 8.614 6.253 -23.578 1.00 93.12 701 GLN A O 1
ATOM 5038 N N . THR A 1 702 ? 9.793 6.917 -25.373 1.00 91.69 702 THR A N 1
ATOM 5039 C CA . THR A 1 702 ? 9.799 8.351 -25.035 1.00 91.69 702 THR A CA 1
ATOM 5040 C C . THR A 1 702 ? 9.105 9.172 -26.112 1.00 91.69 702 THR A C 1
ATOM 5042 O O . THR A 1 702 ? 9.590 9.232 -27.240 1.00 91.69 702 THR A O 1
ATOM 5045 N N . VAL A 1 703 ? 7.997 9.837 -25.773 1.00 90.81 703 VAL A N 1
ATOM 5046 C CA . VAL A 1 703 ? 7.150 10.583 -26.728 1.00 90.81 703 VAL A CA 1
ATOM 5047 C C . VAL A 1 703 ? 6.800 9.710 -27.935 1.00 90.81 703 VAL A C 1
ATOM 5049 O O . VAL A 1 703 ? 7.137 10.017 -29.078 1.00 90.81 703 VAL A O 1
ATOM 5052 N N . THR A 1 704 ? 6.208 8.551 -27.669 1.00 90.00 704 THR A N 1
ATOM 5053 C CA . THR A 1 704 ? 5.794 7.625 -28.731 1.00 90.00 704 THR A CA 1
ATOM 5054 C C . THR A 1 704 ? 4.283 7.557 -28.841 1.00 90.00 704 THR A C 1
ATOM 5056 O O . THR A 1 704 ? 3.583 7.826 -27.869 1.00 90.00 704 THR A O 1
ATOM 5059 N N . ALA A 1 705 ? 3.789 7.207 -30.021 1.00 90.81 705 ALA A N 1
ATOM 5060 C CA . ALA A 1 705 ? 2.376 6.963 -30.266 1.00 90.81 705 ALA A CA 1
ATOM 5061 C C . ALA A 1 705 ? 2.204 5.643 -31.027 1.00 90.81 705 ALA A C 1
ATOM 5063 O O . ALA A 1 705 ? 2.968 5.377 -31.956 1.00 90.81 705 ALA A O 1
ATOM 5064 N N . ASP A 1 706 ? 1.242 4.807 -30.631 1.00 89.12 706 ASP A N 1
ATOM 5065 C CA . ASP A 1 706 ? 0.973 3.494 -31.247 1.00 89.12 706 ASP A CA 1
ATOM 5066 C C . ASP A 1 706 ? 2.233 2.607 -31.373 1.00 89.12 706 ASP A C 1
ATOM 5068 O O . ASP A 1 706 ? 2.455 1.939 -32.387 1.00 89.12 706 ASP A O 1
ATOM 5072 N N . ALA A 1 707 ? 3.114 2.646 -30.369 1.00 90.38 707 ALA A N 1
ATOM 5073 C CA . ALA A 1 707 ? 4.405 1.966 -30.417 1.00 90.38 707 ALA A CA 1
ATOM 5074 C C . ALA A 1 707 ? 4.394 0.633 -29.654 1.00 90.38 707 ALA A C 1
ATOM 5076 O O . ALA A 1 707 ? 3.937 0.553 -28.514 1.00 90.38 707 ALA A O 1
ATOM 5077 N N . LEU A 1 708 ? 4.968 -0.412 -30.253 1.00 92.88 708 LEU A N 1
ATOM 5078 C CA . LEU A 1 708 ? 5.127 -1.734 -29.644 1.00 92.88 708 LEU A CA 1
ATOM 5079 C C . LEU A 1 708 ? 6.608 -2.049 -29.405 1.00 92.88 708 LEU A C 1
ATOM 5081 O O . LEU A 1 708 ? 7.388 -2.083 -30.356 1.00 92.88 708 LEU A O 1
ATOM 5085 N N . ALA A 1 709 ? 6.970 -2.359 -28.161 1.00 92.69 709 ALA A N 1
ATOM 5086 C CA . ALA A 1 709 ? 8.271 -2.897 -27.769 1.00 92.69 709 ALA A CA 1
ATOM 5087 C C . ALA A 1 709 ? 8.080 -4.246 -27.058 1.00 92.69 709 ALA A C 1
ATOM 5089 O O . ALA A 1 709 ? 7.574 -4.303 -25.937 1.00 92.69 709 ALA A O 1
ATOM 5090 N N . ALA A 1 710 ? 8.472 -5.343 -27.703 1.00 93.69 710 ALA A N 1
ATOM 5091 C CA . ALA A 1 710 ? 8.317 -6.695 -27.173 1.00 93.69 710 ALA A CA 1
ATOM 5092 C C . ALA A 1 710 ? 9.667 -7.416 -27.097 1.00 93.69 710 ALA A C 1
ATOM 5094 O O . ALA A 1 710 ? 10.373 -7.523 -28.095 1.00 93.69 710 ALA A O 1
ATOM 5095 N N . THR A 1 711 ? 10.000 -7.962 -25.930 1.00 93.00 711 THR A N 1
ATOM 5096 C CA . THR A 1 711 ? 11.242 -8.710 -25.704 1.00 93.00 711 THR A CA 1
ATOM 5097 C C . THR A 1 711 ? 10.934 -10.064 -25.069 1.00 93.00 711 THR A C 1
ATOM 5099 O O . THR A 1 711 ? 10.280 -10.132 -24.030 1.00 93.00 711 THR A O 1
ATOM 5102 N N . VAL A 1 712 ? 11.421 -11.148 -25.672 1.00 93.38 712 VAL A N 1
ATOM 5103 C CA . VAL A 1 712 ? 11.309 -12.520 -25.165 1.00 93.38 712 VAL A CA 1
ATOM 5104 C C . VAL A 1 712 ? 12.703 -13.132 -25.082 1.00 93.38 712 VAL A C 1
ATOM 5106 O O . VAL A 1 712 ? 13.389 -13.250 -26.089 1.00 93.38 712 VAL A O 1
ATOM 5109 N N . GLN A 1 713 ? 13.117 -13.547 -23.890 1.00 90.75 713 GLN A N 1
ATOM 5110 C CA . GLN A 1 713 ? 14.414 -14.176 -23.647 1.00 90.75 713 GLN A CA 1
ATOM 5111 C C . GLN A 1 713 ? 14.209 -15.554 -23.022 1.00 90.75 713 GLN A C 1
ATOM 5113 O O . GLN A 1 713 ? 13.572 -15.688 -21.974 1.00 90.75 713 GLN A O 1
ATOM 5118 N N . ILE A 1 714 ? 14.741 -16.583 -23.670 1.00 87.56 714 ILE A N 1
ATOM 5119 C CA . ILE A 1 714 ? 14.725 -17.971 -23.214 1.00 87.56 714 ILE A CA 1
ATOM 5120 C C . ILE A 1 714 ? 16.182 -18.423 -23.067 1.00 87.56 714 ILE A C 1
ATOM 5122 O O . ILE A 1 714 ? 16.969 -18.267 -23.985 1.00 87.56 714 ILE A O 1
ATOM 5126 N N . GLY A 1 715 ? 16.558 -19.004 -21.933 1.00 86.56 715 GLY A N 1
ATOM 5127 C CA . GLY A 1 715 ? 17.954 -19.365 -21.660 1.00 86.56 715 GLY A CA 1
ATOM 5128 C C . GLY A 1 715 ? 18.609 -18.405 -20.675 1.00 86.56 715 GLY A C 1
ATOM 5129 O O . GLY A 1 715 ? 17.908 -17.800 -19.864 1.00 86.56 715 GLY A O 1
ATOM 5130 N N . ASN A 1 716 ? 19.940 -18.315 -20.692 1.00 87.69 716 ASN A N 1
ATOM 5131 C CA . ASN A 1 716 ? 20.693 -17.661 -19.625 1.00 87.69 716 ASN A CA 1
ATOM 5132 C C . ASN A 1 716 ? 21.560 -16.516 -20.144 1.00 87.69 716 ASN A C 1
ATOM 5134 O O . ASN A 1 716 ? 22.241 -16.683 -21.148 1.00 87.69 716 ASN A O 1
ATOM 5138 N N . LYS A 1 717 ? 21.643 -15.417 -19.381 1.00 88.69 717 LYS A N 1
ATOM 5139 C CA . LYS A 1 717 ? 22.501 -14.250 -19.676 1.00 88.69 717 LYS A CA 1
ATOM 5140 C C . LYS A 1 717 ? 22.207 -13.550 -21.012 1.00 88.69 717 LYS A C 1
ATOM 5142 O O . LYS A 1 717 ? 23.087 -12.916 -21.589 1.00 88.69 717 LYS A O 1
ATOM 5147 N N . ASN A 1 718 ? 20.969 -13.616 -21.492 1.00 89.25 718 ASN A N 1
ATOM 5148 C CA . ASN A 1 718 ? 20.549 -12.804 -22.631 1.00 89.25 718 ASN A CA 1
ATOM 5149 C C . ASN A 1 718 ? 20.442 -11.333 -22.224 1.00 89.25 718 ASN A C 1
ATOM 5151 O O . ASN A 1 718 ? 19.933 -11.027 -21.146 1.00 89.25 718 ASN A O 1
ATOM 5155 N N . THR A 1 719 ? 20.863 -10.422 -23.096 1.00 91.94 719 THR A N 1
ATOM 5156 C CA . THR A 1 719 ? 20.749 -8.972 -22.914 1.00 91.94 719 THR A CA 1
ATOM 5157 C C . THR A 1 719 ? 19.997 -8.345 -24.085 1.00 91.94 719 THR A C 1
ATOM 5159 O O . THR A 1 719 ? 20.375 -8.527 -25.239 1.00 91.94 719 THR A O 1
ATOM 5162 N N . ALA A 1 720 ? 18.950 -7.570 -23.803 1.00 92.50 720 ALA A N 1
ATOM 5163 C CA . ALA A 1 720 ? 18.157 -6.887 -24.821 1.00 92.50 720 ALA A CA 1
ATOM 5164 C C . ALA A 1 720 ? 17.860 -5.431 -24.440 1.00 92.50 720 ALA A C 1
ATOM 5166 O O . ALA A 1 720 ? 17.474 -5.136 -23.307 1.00 92.50 720 ALA A O 1
ATOM 5167 N N . LEU A 1 721 ? 17.991 -4.526 -25.408 1.00 93.69 721 LEU A N 1
ATOM 5168 C CA . LEU A 1 721 ? 17.601 -3.124 -25.293 1.00 93.69 721 LEU A CA 1
ATOM 5169 C C . LEU A 1 721 ? 16.730 -2.727 -26.485 1.00 93.69 721 LEU A C 1
ATOM 5171 O O . LEU A 1 721 ? 17.175 -2.786 -27.629 1.00 93.69 721 LEU A O 1
ATOM 5175 N N . THR A 1 722 ? 15.525 -2.244 -26.210 1.00 92.06 722 THR A N 1
ATOM 5176 C CA . THR A 1 722 ? 14.650 -1.607 -27.196 1.00 92.06 722 THR A CA 1
ATOM 5177 C C . THR A 1 722 ? 14.436 -0.154 -26.795 1.00 92.06 722 THR A C 1
ATOM 5179 O O . THR A 1 722 ? 13.969 0.117 -25.692 1.00 92.06 722 THR A O 1
ATOM 5182 N N . SER A 1 723 ? 14.764 0.790 -27.676 1.00 92.75 723 SER A N 1
ATOM 5183 C CA . SER A 1 723 ? 14.540 2.222 -27.461 1.00 92.75 723 SER A CA 1
ATOM 5184 C C . SER A 1 723 ? 13.754 2.820 -28.622 1.00 92.75 723 SER A C 1
ATOM 5186 O O . SER A 1 723 ? 14.200 2.775 -29.767 1.00 92.75 723 SER A O 1
ATOM 5188 N N . GLN A 1 724 ? 12.586 3.378 -28.319 1.00 89.25 724 GLN A N 1
ATOM 5189 C CA . GLN A 1 724 ? 11.705 4.066 -29.256 1.00 89.25 724 GLN A CA 1
ATOM 5190 C C . GLN A 1 724 ? 11.532 5.511 -28.785 1.00 89.25 724 GLN A C 1
ATOM 5192 O O . GLN A 1 724 ? 11.022 5.754 -27.691 1.00 89.25 724 GLN A O 1
ATOM 5197 N N . THR A 1 725 ? 11.973 6.482 -29.582 1.00 90.31 725 THR A N 1
ATOM 5198 C CA . THR A 1 725 ? 11.926 7.908 -29.220 1.00 90.31 725 THR A CA 1
ATOM 5199 C C . THR A 1 725 ? 11.274 8.716 -30.333 1.00 90.31 725 THR A C 1
ATOM 5201 O O . THR A 1 725 ? 11.566 8.493 -31.507 1.00 90.31 725 THR A O 1
ATOM 5204 N N . ALA A 1 726 ? 10.359 9.627 -29.981 1.00 86.81 726 ALA A N 1
ATOM 5205 C CA . ALA A 1 726 ? 9.686 10.536 -30.918 1.00 86.81 726 ALA A CA 1
ATOM 5206 C C . ALA A 1 726 ? 9.075 9.823 -32.146 1.00 86.81 726 ALA A C 1
ATOM 5208 O O . ALA A 1 726 ? 9.139 10.329 -33.265 1.00 86.81 726 ALA A O 1
ATOM 5209 N N . SER A 1 727 ? 8.540 8.617 -31.946 1.00 88.06 727 SER A N 1
ATOM 5210 C CA . SER A 1 727 ? 8.161 7.685 -33.017 1.00 88.06 727 SER A CA 1
ATOM 5211 C C . SER A 1 727 ? 6.660 7.380 -33.013 1.00 88.06 727 SER A C 1
ATOM 5213 O O . SER A 1 727 ? 6.037 7.363 -31.952 1.00 88.06 727 SER A O 1
ATOM 5215 N N . LEU A 1 728 ? 6.083 7.110 -34.187 1.00 88.50 728 LEU A N 1
ATOM 5216 C CA . LEU A 1 728 ? 4.647 6.846 -34.373 1.00 88.50 728 LEU A CA 1
ATOM 5217 C C . LEU A 1 728 ? 4.419 5.536 -35.140 1.00 88.50 728 LEU A C 1
ATOM 5219 O O . LEU A 1 728 ? 4.961 5.355 -36.231 1.00 88.50 728 LEU A O 1
ATOM 5223 N N . GLY A 1 729 ? 3.586 4.641 -34.609 1.00 84.75 729 GLY A N 1
ATOM 5224 C CA . GLY A 1 729 ? 3.207 3.390 -35.272 1.00 84.75 729 GLY A CA 1
ATOM 5225 C C . GLY A 1 729 ? 4.378 2.425 -35.475 1.00 84.75 729 GLY A C 1
ATOM 5226 O O . GLY A 1 729 ? 4.425 1.709 -36.475 1.00 84.75 729 GLY A O 1
ATOM 5227 N N . VAL A 1 730 ? 5.371 2.462 -34.585 1.00 86.25 730 VAL A N 1
ATOM 5228 C CA . VAL A 1 730 ? 6.587 1.650 -34.701 1.00 86.25 730 VAL A CA 1
ATOM 5229 C C . VAL A 1 730 ? 6.471 0.336 -33.940 1.00 86.25 730 VAL A C 1
ATOM 5231 O O . VAL A 1 730 ? 5.855 0.263 -32.881 1.00 86.25 730 VAL A O 1
ATOM 5234 N N . SER A 1 731 ? 7.100 -0.715 -34.458 1.00 90.69 731 SER A N 1
ATOM 5235 C CA . SER A 1 731 ? 7.174 -2.011 -33.779 1.00 90.69 731 SER A CA 1
ATOM 5236 C C . SER A 1 731 ? 8.612 -2.505 -33.688 1.00 90.69 731 SER A C 1
ATOM 5238 O O . SER A 1 731 ? 9.356 -2.469 -34.668 1.00 90.69 731 SER A O 1
ATOM 5240 N N . ALA A 1 732 ? 8.997 -2.967 -32.504 1.00 89.88 732 ALA A N 1
ATOM 5241 C CA . ALA A 1 732 ? 10.284 -3.576 -32.218 1.00 89.88 732 ALA A CA 1
ATOM 5242 C C . ALA A 1 732 ? 10.055 -4.884 -31.454 1.00 89.88 732 ALA A C 1
ATOM 5244 O O . ALA A 1 732 ? 9.432 -4.888 -30.391 1.00 89.88 732 ALA A O 1
ATOM 5245 N N . THR A 1 733 ? 10.517 -6.004 -32.008 1.00 90.88 733 THR A N 1
ATOM 5246 C CA . THR A 1 733 ? 10.412 -7.328 -31.377 1.00 90.88 733 THR A CA 1
ATOM 5247 C C . THR A 1 733 ? 11.780 -7.986 -31.278 1.00 90.88 733 THR A C 1
ATOM 5249 O O . THR A 1 733 ? 12.460 -8.148 -32.283 1.00 90.88 733 THR A O 1
ATOM 5252 N N . THR A 1 734 ? 12.162 -8.417 -30.082 1.00 89.75 734 THR A N 1
ATOM 5253 C CA . THR A 1 734 ? 13.405 -9.150 -29.829 1.00 89.75 734 THR A CA 1
ATOM 5254 C C . THR A 1 734 ? 13.079 -10.520 -29.246 1.00 89.75 734 THR A C 1
ATOM 5256 O O . THR A 1 734 ? 12.375 -10.610 -28.243 1.00 89.75 734 THR A O 1
ATOM 5259 N N . ILE A 1 735 ? 13.593 -11.587 -29.854 1.00 87.12 735 ILE A N 1
ATOM 5260 C CA . ILE A 1 735 ? 13.503 -12.964 -29.361 1.00 87.12 735 ILE A CA 1
ATOM 5261 C C . ILE A 1 735 ? 14.923 -13.520 -29.266 1.00 87.12 735 ILE A C 1
ATOM 5263 O O . ILE A 1 735 ? 15.626 -13.553 -30.270 1.00 87.12 735 ILE A O 1
ATOM 5267 N N . GLN A 1 736 ? 15.343 -13.960 -28.083 1.00 85.88 736 GLN A N 1
ATOM 5268 C CA . GLN A 1 736 ? 16.667 -14.547 -27.852 1.00 85.88 736 GLN A CA 1
ATOM 5269 C C . GLN A 1 736 ? 16.519 -15.905 -27.169 1.00 85.88 736 GLN A C 1
ATOM 5271 O O . GLN A 1 736 ? 15.708 -16.044 -26.248 1.00 85.88 736 GLN A O 1
ATOM 5276 N N . ALA A 1 737 ? 17.274 -16.901 -27.624 1.00 80.56 737 ALA A N 1
ATOM 5277 C CA . ALA A 1 737 ? 17.241 -18.264 -27.119 1.00 80.56 737 ALA A CA 1
ATOM 5278 C C . ALA A 1 737 ? 18.652 -18.777 -26.780 1.00 80.56 737 ALA A C 1
ATOM 5280 O O . ALA A 1 737 ? 19.064 -19.805 -27.303 1.00 80.56 737 ALA A O 1
ATOM 5281 N N . GLY A 1 738 ? 19.392 -18.095 -25.901 1.00 77.19 738 GLY A N 1
ATOM 5282 C CA . GLY A 1 738 ? 20.783 -18.467 -25.656 1.00 77.19 738 GLY A CA 1
ATOM 5283 C C . GLY A 1 738 ? 21.504 -17.588 -24.647 1.00 77.19 738 GLY A C 1
ATOM 5284 O O . GLY A 1 738 ? 21.034 -17.467 -23.515 1.00 77.19 738 GLY A O 1
ATOM 5285 N N . HIS A 1 739 ? 22.660 -17.067 -25.075 1.00 84.62 739 HIS A N 1
ATOM 5286 C CA . HIS A 1 739 ? 23.527 -16.088 -24.403 1.00 84.62 739 HIS A CA 1
ATOM 5287 C C . HIS A 1 739 ? 23.793 -14.954 -25.403 1.00 84.62 739 HIS A C 1
ATOM 5289 O O . HIS A 1 739 ? 24.875 -14.875 -25.976 1.00 84.62 739 HIS A O 1
ATOM 5295 N N . ASP A 1 740 ? 22.787 -14.129 -25.687 1.00 87.06 740 ASP A N 1
ATOM 5296 C CA . ASP A 1 740 ? 22.858 -13.208 -26.829 1.00 87.06 740 ASP A CA 1
ATOM 5297 C C . ASP A 1 740 ? 22.631 -11.751 -26.433 1.00 87.06 740 ASP A C 1
ATOM 5299 O O . ASP A 1 740 ? 22.028 -11.443 -25.402 1.00 87.06 740 ASP A O 1
ATOM 5303 N N . THR A 1 741 ? 23.102 -10.829 -27.271 1.00 88.44 741 THR A N 1
ATOM 5304 C CA . THR A 1 741 ? 22.906 -9.384 -27.121 1.00 88.44 741 THR A CA 1
ATOM 5305 C C . THR A 1 741 ? 22.125 -8.815 -28.303 1.00 88.44 741 THR A C 1
ATOM 5307 O O . THR A 1 741 ? 22.531 -8.958 -29.454 1.00 88.44 741 THR A O 1
ATOM 5310 N N . ALA A 1 742 ? 21.032 -8.106 -28.022 1.00 89.38 742 ALA A N 1
ATOM 5311 C CA . ALA A 1 742 ? 20.207 -7.452 -29.031 1.00 89.38 742 ALA A CA 1
ATOM 5312 C C . ALA A 1 742 ? 19.947 -5.988 -28.667 1.00 89.38 742 ALA A C 1
ATOM 5314 O O . ALA A 1 742 ? 19.550 -5.668 -27.546 1.00 89.38 742 ALA A O 1
ATOM 5315 N N . VAL A 1 743 ? 20.132 -5.086 -29.629 1.00 91.12 743 VAL A N 1
ATOM 5316 C CA . VAL A 1 743 ? 19.840 -3.657 -29.478 1.00 91.12 743 VAL A CA 1
ATOM 5317 C C . VAL A 1 743 ? 18.996 -3.184 -30.654 1.00 91.12 743 VAL A C 1
ATOM 5319 O O . VAL A 1 743 ? 19.416 -3.271 -31.805 1.00 91.12 743 VAL A O 1
ATOM 5322 N N . THR A 1 744 ? 17.815 -2.644 -30.370 1.00 89.19 744 THR A N 1
ATOM 5323 C CA . THR A 1 744 ? 16.936 -2.028 -31.369 1.00 89.19 744 THR A CA 1
ATOM 5324 C C . THR A 1 744 ? 16.685 -0.571 -31.003 1.00 89.19 744 THR A C 1
ATOM 5326 O O . THR A 1 744 ? 16.175 -0.280 -29.922 1.00 89.19 744 THR A O 1
ATOM 5329 N N . VAL A 1 745 ? 17.026 0.350 -31.905 1.00 88.19 745 VAL A N 1
ATOM 5330 C CA . VAL A 1 745 ? 16.805 1.792 -31.738 1.00 88.19 745 VAL A CA 1
ATOM 5331 C C . VAL A 1 745 ? 15.950 2.319 -32.887 1.00 88.19 745 VAL A C 1
ATOM 5333 O O . VAL A 1 745 ? 16.348 2.249 -34.049 1.00 88.19 745 VAL A O 1
ATOM 5336 N N . GLN A 1 746 ? 14.787 2.874 -32.555 1.00 86.25 746 GLN A N 1
ATOM 5337 C CA . GLN A 1 746 ? 13.884 3.568 -33.473 1.00 86.25 746 GLN A CA 1
ATOM 5338 C C . GLN A 1 746 ? 13.715 5.010 -32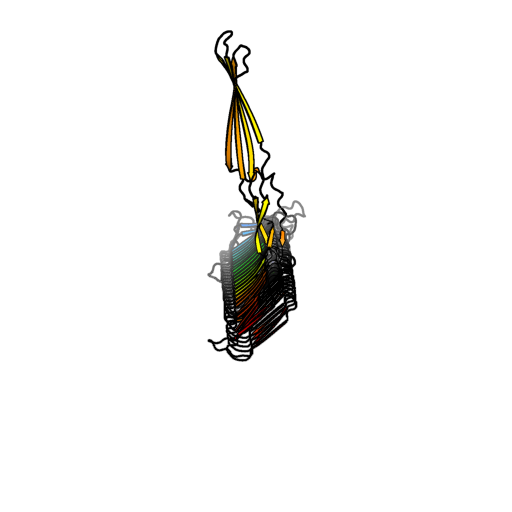.984 1.00 86.25 746 GLN A C 1
ATOM 5340 O O . GLN A 1 746 ? 13.071 5.257 -31.968 1.00 86.25 746 GLN A O 1
ATOM 5345 N N . ASP A 1 747 ? 14.325 5.966 -33.676 1.00 89.06 747 ASP A N 1
ATOM 5346 C CA . ASP A 1 747 ? 14.298 7.380 -33.289 1.00 89.06 747 ASP A CA 1
ATOM 5347 C C . ASP A 1 747 ? 13.691 8.216 -34.414 1.00 89.06 747 ASP A C 1
ATOM 5349 O O . ASP A 1 747 ? 14.122 8.115 -35.561 1.00 89.06 747 ASP A O 1
ATOM 5353 N N . HIS A 1 748 ? 12.669 9.020 -34.119 1.00 88.44 748 HIS A N 1
ATOM 5354 C CA . HIS A 1 748 ? 11.903 9.750 -35.137 1.00 88.44 748 HIS A CA 1
ATOM 5355 C C . HIS A 1 748 ? 11.427 8.842 -36.292 1.00 88.44 748 HIS A C 1
ATOM 5357 O O . HIS A 1 748 ? 11.475 9.223 -37.463 1.00 88.44 748 HIS A O 1
ATOM 5363 N N . ALA A 1 749 ? 11.037 7.605 -35.974 1.00 84.88 749 ALA A N 1
ATOM 5364 C CA . ALA A 1 749 ? 10.599 6.609 -36.942 1.00 84.88 749 ALA A CA 1
ATOM 5365 C C . ALA A 1 749 ? 9.065 6.566 -37.036 1.00 84.88 749 ALA A C 1
ATOM 5367 O O . ALA A 1 749 ? 8.361 6.682 -36.032 1.00 84.88 749 ALA A O 1
ATOM 5368 N N . PHE A 1 750 ? 8.542 6.374 -38.247 1.00 84.94 750 PHE A N 1
ATOM 5369 C CA . PHE A 1 750 ? 7.108 6.371 -38.535 1.00 84.94 750 PHE A CA 1
ATOM 5370 C C . PHE A 1 750 ? 6.720 5.094 -39.278 1.00 84.94 750 PHE A C 1
ATOM 5372 O O . PHE A 1 750 ? 7.262 4.820 -40.345 1.00 84.94 750 PHE A O 1
ATOM 5379 N N . LEU A 1 751 ? 5.766 4.315 -38.760 1.00 84.94 751 LEU A N 1
ATOM 5380 C CA . LEU A 1 751 ? 5.280 3.077 -39.397 1.00 84.94 751 LEU A CA 1
ATOM 5381 C C . LEU A 1 751 ? 6.393 2.050 -39.703 1.00 84.94 751 LEU A C 1
ATOM 5383 O O . LEU A 1 751 ? 6.273 1.253 -40.635 1.00 84.94 751 LEU A O 1
ATOM 5387 N N . SE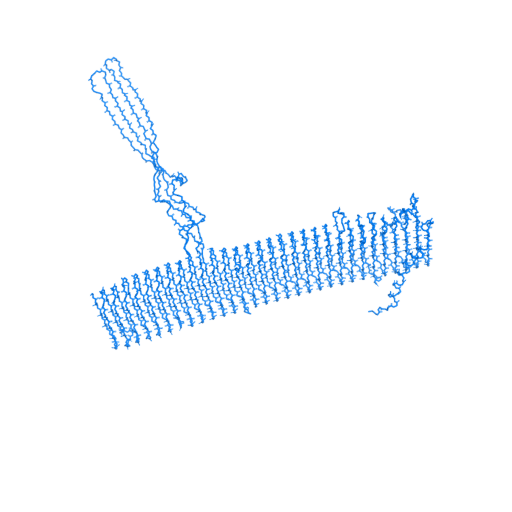R A 1 752 ? 7.492 2.087 -38.945 1.00 86.00 752 SER A N 1
ATOM 5388 C CA . SER A 1 752 ? 8.656 1.218 -39.143 1.00 86.00 752 SER A CA 1
ATOM 5389 C C . SER A 1 752 ? 8.609 -0.007 -38.223 1.00 86.00 752 SER A C 1
ATOM 5391 O O . SER A 1 752 ? 8.160 0.059 -37.078 1.00 86.00 752 SER A O 1
ATOM 5393 N N . ALA A 1 753 ? 9.101 -1.139 -38.718 1.00 86.44 753 ALA A N 1
ATOM 5394 C CA . ALA A 1 753 ? 9.181 -2.400 -37.996 1.00 86.44 753 ALA A CA 1
ATOM 5395 C C . ALA A 1 753 ? 10.628 -2.906 -37.937 1.00 86.44 753 ALA A C 1
ATOM 5397 O O . ALA A 1 753 ? 11.342 -2.903 -38.944 1.00 86.44 753 ALA A O 1
ATOM 5398 N N . ALA A 1 754 ? 11.039 -3.380 -36.767 1.00 87.44 754 ALA A N 1
ATOM 5399 C CA . ALA A 1 754 ? 12.310 -4.046 -36.532 1.00 87.44 754 ALA A CA 1
ATOM 5400 C C . ALA A 1 754 ? 12.070 -5.336 -35.738 1.00 87.44 754 ALA A C 1
ATOM 5402 O O . ALA A 1 754 ? 11.356 -5.342 -34.735 1.00 87.44 754 ALA A O 1
ATOM 5403 N N . ALA A 1 755 ? 12.656 -6.437 -36.188 1.00 88.19 755 ALA A N 1
ATOM 5404 C CA . ALA A 1 755 ? 12.594 -7.712 -35.498 1.00 88.19 755 ALA A CA 1
ATOM 5405 C C . ALA A 1 755 ? 13.976 -8.367 -35.451 1.00 88.19 755 ALA A C 1
ATOM 5407 O O . ALA A 1 755 ? 14.681 -8.419 -36.457 1.00 88.19 755 ALA A O 1
ATOM 5408 N N . THR A 1 756 ? 14.331 -8.898 -34.288 1.00 86.69 756 THR A N 1
ATOM 5409 C CA . THR A 1 756 ? 15.578 -9.624 -34.045 1.00 86.69 756 THR A CA 1
ATOM 5410 C C . THR A 1 756 ? 15.242 -10.976 -33.434 1.00 86.69 756 THR A C 1
ATOM 5412 O O . THR A 1 756 ? 14.533 -11.041 -32.431 1.00 86.69 756 THR A O 1
ATOM 5415 N N . ILE A 1 757 ? 15.739 -12.054 -34.034 1.00 84.81 757 ILE A N 1
ATOM 5416 C CA . ILE A 1 757 ? 15.595 -13.429 -33.556 1.00 84.81 757 ILE A CA 1
ATOM 5417 C C . ILE A 1 757 ? 16.997 -14.038 -33.471 1.00 84.81 757 ILE A C 1
ATOM 5419 O O . ILE A 1 757 ? 17.639 -14.231 -34.497 1.00 84.81 757 ILE A O 1
ATOM 5423 N N . GLN A 1 758 ? 17.469 -14.343 -32.267 1.00 82.38 758 GLN A N 1
ATOM 5424 C CA . GLN A 1 758 ? 18.755 -14.999 -32.016 1.00 82.38 758 GLN A CA 1
ATOM 5425 C C . GLN A 1 758 ? 18.472 -16.362 -31.381 1.00 82.38 758 GLN A C 1
ATOM 5427 O O . GLN A 1 758 ? 17.859 -16.438 -30.319 1.00 82.38 758 GLN A O 1
ATOM 5432 N N . LEU A 1 759 ? 18.809 -17.441 -32.083 1.00 79.81 759 LEU A N 1
ATOM 5433 C CA . LEU A 1 759 ? 18.580 -18.827 -31.656 1.00 79.81 759 LEU A CA 1
ATOM 5434 C C . LEU A 1 759 ? 19.873 -19.532 -31.216 1.00 79.81 759 LEU A C 1
ATOM 5436 O O . LEU A 1 759 ? 19.823 -20.713 -30.871 1.00 79.81 759 LEU A O 1
ATOM 5440 N N . GLY A 1 760 ? 21.001 -18.826 -31.301 1.00 77.62 760 GLY A N 1
ATOM 5441 C CA . GLY A 1 760 ? 22.350 -19.309 -31.068 1.00 77.62 760 GLY A CA 1
ATOM 5442 C C . GLY A 1 760 ? 22.928 -18.968 -29.699 1.00 77.62 760 GLY A C 1
ATOM 5443 O O . GLY A 1 760 ? 22.210 -18.880 -28.707 1.00 77.62 760 GLY A O 1
ATOM 5444 N N . HIS A 1 761 ? 24.252 -18.826 -29.644 1.00 78.50 761 HIS A N 1
ATOM 5445 C CA . HIS A 1 761 ? 24.980 -18.359 -28.466 1.00 78.50 761 HIS A CA 1
ATOM 5446 C C . HIS A 1 761 ? 26.055 -17.340 -28.850 1.00 78.50 761 HIS A C 1
ATOM 5448 O O . HIS A 1 761 ? 26.779 -17.528 -29.828 1.00 78.50 761 HIS A O 1
ATOM 5454 N N . ASP A 1 762 ? 26.241 -16.332 -27.997 1.00 81.88 762 ASP A N 1
ATOM 5455 C CA . ASP A 1 762 ? 27.216 -15.249 -28.156 1.00 81.88 762 ASP A CA 1
ATOM 5456 C C . ASP A 1 762 ? 26.951 -14.354 -29.379 1.00 81.88 762 ASP A C 1
ATOM 5458 O O . ASP A 1 762 ? 27.862 -13.695 -29.887 1.00 81.88 762 ASP A O 1
ATOM 5462 N N . ASP A 1 763 ? 25.699 -14.283 -29.835 1.00 83.19 763 ASP A N 1
ATOM 5463 C CA . ASP A 1 763 ? 25.318 -13.470 -30.985 1.00 83.19 763 ASP A CA 1
ATOM 5464 C C . ASP A 1 763 ? 25.063 -12.007 -30.593 1.00 83.19 763 ASP A C 1
ATOM 5466 O O . ASP A 1 763 ? 24.520 -11.692 -29.531 1.00 83.19 763 ASP A O 1
ATOM 5470 N N . THR A 1 764 ? 25.426 -11.072 -31.473 1.00 85.00 764 THR A N 1
ATOM 5471 C CA . THR A 1 764 ? 25.154 -9.636 -31.324 1.00 85.00 764 THR A CA 1
ATOM 5472 C C . THR A 1 764 ? 24.371 -9.100 -32.517 1.00 85.00 764 THR A C 1
ATOM 5474 O O . THR A 1 764 ? 24.882 -9.054 -33.634 1.00 85.00 764 THR A O 1
ATOM 5477 N N . ALA A 1 765 ? 23.160 -8.604 -32.273 1.00 86.19 765 ALA A N 1
ATOM 5478 C CA . ALA A 1 765 ? 22.318 -7.983 -33.289 1.00 86.19 765 ALA A CA 1
ATOM 5479 C C . ALA A 1 765 ? 22.002 -6.529 -32.927 1.00 86.19 765 ALA A C 1
ATOM 5481 O O . ALA A 1 765 ? 21.503 -6.234 -31.842 1.00 86.19 765 ALA A O 1
ATOM 5482 N N . VAL A 1 766 ? 22.257 -5.609 -33.856 1.00 87.19 766 VAL A N 1
ATOM 5483 C CA . VAL A 1 766 ? 21.963 -4.181 -33.701 1.00 87.19 766 VAL A CA 1
ATOM 5484 C C . VAL A 1 766 ? 21.133 -3.703 -34.888 1.00 87.19 766 VAL A C 1
ATOM 5486 O O . VAL A 1 766 ? 21.564 -3.793 -36.036 1.00 87.19 766 VAL A O 1
ATOM 5489 N N . THR A 1 767 ? 19.946 -3.161 -34.622 1.00 85.00 767 THR A N 1
ATOM 5490 C CA . THR A 1 767 ? 19.085 -2.546 -35.642 1.00 85.00 767 THR A CA 1
ATOM 5491 C C . THR A 1 767 ? 18.805 -1.090 -35.289 1.00 85.00 767 THR A C 1
ATOM 5493 O O . THR A 1 767 ? 18.260 -0.803 -34.225 1.00 85.00 767 THR A O 1
ATOM 5496 N N . THR A 1 768 ? 19.134 -0.175 -36.201 1.00 82.81 768 THR A N 1
ATOM 5497 C CA . THR A 1 768 ? 18.960 1.271 -36.020 1.00 82.81 768 THR A CA 1
ATOM 5498 C C . THR A 1 768 ? 18.129 1.870 -37.156 1.00 82.81 768 THR A C 1
ATOM 5500 O O . THR A 1 768 ? 18.497 1.793 -38.330 1.00 82.81 768 THR A O 1
ATOM 5503 N N . GLN A 1 769 ? 17.016 2.507 -36.800 1.00 79.50 769 GLN A N 1
ATOM 5504 C CA . GLN A 1 769 ? 16.074 3.171 -37.701 1.00 79.50 769 GLN A CA 1
ATOM 5505 C C . GLN A 1 769 ? 15.850 4.614 -37.224 1.00 79.50 769 GLN A C 1
ATOM 5507 O O . GLN A 1 769 ? 14.995 4.866 -36.379 1.00 79.50 769 GLN A O 1
ATOM 5512 N N . VAL A 1 770 ? 16.619 5.568 -37.756 1.00 81.06 770 VAL A N 1
ATOM 5513 C CA . VAL A 1 770 ? 16.532 6.992 -37.373 1.00 81.06 770 VAL A CA 1
ATOM 5514 C C . VAL A 1 770 ? 15.891 7.803 -38.497 1.00 81.06 770 VAL A C 1
ATOM 5516 O O . VAL A 1 770 ? 16.346 7.704 -39.631 1.00 81.06 770 VAL A O 1
ATOM 5519 N N . GLY A 1 771 ? 14.855 8.601 -38.227 1.00 75.56 771 GLY A N 1
ATOM 5520 C CA . GLY A 1 771 ? 14.204 9.442 -39.246 1.00 75.56 771 GLY A CA 1
ATOM 5521 C C . GLY A 1 771 ? 13.606 8.639 -40.408 1.00 75.56 771 GLY A C 1
ATOM 5522 O O . GLY A 1 771 ? 13.640 9.084 -41.553 1.00 75.56 771 GLY A O 1
ATOM 5523 N N . SER A 1 772 ? 13.158 7.413 -40.128 1.00 81.81 772 SER A N 1
ATOM 5524 C CA . SER A 1 772 ? 12.682 6.458 -41.133 1.00 81.81 772 SER A CA 1
ATOM 5525 C C . SER A 1 772 ? 11.166 6.478 -41.288 1.00 81.81 772 SER A C 1
ATOM 5527 O O . SER A 1 772 ? 10.452 6.758 -40.326 1.00 81.81 772 SER A O 1
ATOM 5529 N N . VAL A 1 773 ? 10.664 6.116 -42.471 1.00 82.38 773 VAL A N 1
ATOM 5530 C CA . VAL A 1 773 ? 9.221 5.948 -42.702 1.00 82.38 773 VAL A CA 1
ATOM 5531 C C . VAL A 1 773 ? 8.945 4.622 -43.407 1.00 82.38 773 VAL A C 1
ATOM 5533 O O . VAL A 1 773 ? 9.429 4.402 -44.512 1.00 82.38 773 VAL A O 1
ATOM 5536 N N . GLY A 1 774 ? 8.139 3.744 -42.809 1.00 80.31 774 GLY A N 1
ATOM 5537 C CA . GLY A 1 774 ? 7.665 2.509 -43.447 1.00 80.31 774 GLY A CA 1
ATOM 5538 C C . GLY A 1 774 ? 8.725 1.416 -43.619 1.00 80.31 774 GLY A C 1
ATOM 5539 O O . GLY A 1 774 ? 8.541 0.509 -44.433 1.00 80.31 774 GLY A O 1
ATOM 5540 N N . ASN A 1 775 ? 9.843 1.499 -42.900 1.00 82.50 775 ASN A N 1
ATOM 5541 C CA . ASN A 1 775 ? 10.951 0.564 -43.065 1.00 82.50 775 ASN A CA 1
ATOM 5542 C C . ASN A 1 775 ? 10.705 -0.767 -42.359 1.00 82.50 775 ASN A C 1
ATOM 5544 O O . ASN A 1 775 ? 10.073 -0.812 -41.306 1.00 82.50 775 ASN A O 1
ATOM 5548 N N . LYS A 1 776 ? 11.262 -1.852 -42.902 1.00 83.31 776 LYS A N 1
ATOM 5549 C CA . LYS A 1 776 ? 11.233 -3.179 -42.277 1.00 83.31 776 LYS A CA 1
ATOM 5550 C C . LYS A 1 776 ? 12.644 -3.739 -42.158 1.00 83.31 776 LYS A C 1
ATOM 5552 O O . LYS A 1 776 ? 13.367 -3.799 -43.148 1.00 83.31 776 LYS A O 1
ATOM 5557 N N . ALA A 1 777 ? 13.011 -4.181 -40.965 1.00 85.06 777 ALA A N 1
ATOM 5558 C CA . ALA A 1 777 ? 14.249 -4.903 -40.712 1.00 85.06 777 ALA A CA 1
ATOM 5559 C C . ALA A 1 777 ? 13.939 -6.204 -39.967 1.00 85.06 777 ALA A C 1
ATOM 5561 O O . ALA A 1 777 ? 13.240 -6.184 -38.954 1.00 85.06 777 ALA A O 1
ATOM 5562 N N . LEU A 1 778 ? 14.450 -7.327 -40.465 1.00 85.56 778 LEU A N 1
ATOM 5563 C CA . LEU A 1 778 ? 14.411 -8.615 -39.780 1.00 85.56 778 LEU A CA 1
ATOM 5564 C C . LEU A 1 778 ? 15.822 -9.201 -39.737 1.00 85.56 778 LEU A C 1
ATOM 5566 O O . LEU A 1 778 ? 16.427 -9.441 -40.778 1.00 85.56 778 LEU A O 1
ATOM 5570 N N . THR A 1 779 ? 16.318 -9.460 -38.534 1.00 84.00 779 THR A N 1
ATOM 5571 C CA . THR A 1 779 ? 17.584 -10.154 -38.293 1.00 84.00 779 THR A CA 1
ATOM 5572 C C . THR A 1 779 ? 17.294 -11.507 -37.658 1.00 84.00 779 THR A C 1
ATOM 5574 O O . THR A 1 779 ? 16.622 -11.569 -36.631 1.00 84.00 779 THR A O 1
ATOM 5577 N N . VAL A 1 780 ? 17.791 -12.588 -38.256 1.00 81.81 780 VAL A N 1
ATOM 5578 C CA . VAL A 1 780 ? 17.699 -13.955 -37.734 1.00 81.81 780 VAL A CA 1
ATOM 5579 C C . VAL A 1 780 ? 19.103 -14.554 -37.666 1.00 81.81 780 VAL A C 1
ATOM 5581 O O . VAL A 1 780 ? 19.707 -14.810 -38.706 1.00 81.81 780 VAL A O 1
ATOM 5584 N N . GLN A 1 781 ? 19.616 -14.790 -36.462 1.00 79.12 781 GLN A N 1
ATOM 5585 C CA . GLN A 1 781 ? 20.909 -15.438 -36.209 1.00 79.12 781 GLN A CA 1
ATOM 5586 C C . GLN A 1 781 ? 20.651 -16.801 -35.566 1.00 79.12 781 GLN A C 1
ATOM 5588 O O . GLN A 1 781 ? 19.899 -16.902 -34.599 1.00 79.12 781 GLN A O 1
ATOM 5593 N N . GLY A 1 782 ? 21.175 -17.866 -36.164 1.00 72.69 782 GLY A N 1
ATOM 5594 C CA . GLY A 1 782 ? 21.032 -19.235 -35.662 1.00 72.69 782 GLY A CA 1
ATOM 5595 C C . GLY A 1 782 ? 22.361 -19.961 -35.462 1.00 72.69 782 GLY A C 1
ATOM 5596 O O . GLY A 1 782 ? 22.336 -21.091 -34.976 1.00 72.69 782 GLY A O 1
ATOM 5597 N N . GLY A 1 783 ? 23.481 -19.352 -35.871 1.00 74.88 783 GLY A N 1
ATOM 5598 C CA . GLY A 1 783 ? 24.837 -19.803 -35.565 1.00 74.88 783 GLY A CA 1
ATOM 5599 C C . GLY A 1 783 ? 25.297 -19.317 -34.190 1.00 74.88 783 GLY A C 1
ATOM 5600 O O . GLY A 1 783 ? 24.482 -18.921 -33.378 1.00 74.88 783 GLY A O 1
ATOM 5601 N N . ASN A 1 784 ? 26.591 -19.414 -33.886 1.00 77.44 784 ASN A N 1
ATOM 5602 C CA . ASN A 1 784 ? 27.178 -18.870 -32.660 1.00 77.44 784 ASN A CA 1
ATOM 5603 C C . ASN A 1 784 ? 28.221 -17.799 -33.000 1.00 77.44 784 ASN A C 1
ATOM 5605 O O . ASN A 1 784 ? 28.969 -17.961 -33.971 1.00 77.44 784 ASN A O 1
ATOM 5609 N N . HIS A 1 785 ? 28.378 -16.798 -32.128 1.00 80.75 785 HIS A N 1
ATOM 5610 C CA . HIS A 1 785 ? 29.317 -15.677 -32.275 1.00 80.75 785 HIS A CA 1
ATOM 5611 C C . HIS A 1 785 ? 29.082 -14.823 -33.536 1.00 80.75 785 HIS A C 1
ATOM 5613 O O . HIS A 1 785 ? 30.040 -14.311 -34.130 1.00 80.75 785 HIS A O 1
ATOM 5619 N N . ASP A 1 786 ? 27.831 -14.680 -33.968 1.00 79.69 786 ASP A N 1
ATOM 5620 C CA . ASP A 1 786 ? 27.476 -13.894 -35.145 1.00 79.69 786 ASP A CA 1
ATOM 5621 C C . ASP A 1 786 ? 27.233 -12.421 -34.801 1.00 79.69 786 ASP A C 1
ATOM 5623 O O . ASP A 1 786 ? 26.656 -12.074 -33.771 1.00 79.69 786 ASP A O 1
ATOM 5627 N N . ILE A 1 787 ? 27.622 -11.516 -35.702 1.00 82.12 787 ILE A N 1
ATOM 5628 C CA . ILE A 1 787 ? 27.339 -10.082 -35.590 1.00 82.12 787 ILE A CA 1
ATOM 5629 C C . ILE A 1 787 ? 26.479 -9.637 -36.774 1.00 82.12 787 ILE A C 1
ATOM 5631 O O . ILE A 1 787 ? 26.883 -9.775 -37.930 1.00 82.12 787 ILE A O 1
ATOM 5635 N N . ALA A 1 788 ? 25.327 -9.036 -36.484 1.00 82.06 788 ALA A N 1
ATOM 5636 C CA . ALA A 1 788 ? 24.428 -8.443 -37.466 1.00 82.06 788 ALA A CA 1
ATOM 5637 C C . ALA A 1 788 ? 24.171 -6.967 -37.144 1.00 82.06 788 ALA A C 1
ATOM 5639 O O . ALA A 1 788 ? 23.711 -6.630 -36.054 1.00 82.06 788 ALA A O 1
ATOM 5640 N N . LEU A 1 789 ? 24.428 -6.079 -38.104 1.00 83.88 789 LEU A N 1
ATOM 5641 C CA . LEU A 1 789 ? 24.149 -4.648 -37.999 1.00 83.88 789 LEU A CA 1
ATOM 5642 C C . LEU A 1 789 ? 23.270 -4.195 -39.167 1.00 83.88 789 LEU A C 1
ATOM 5644 O O . LEU A 1 789 ? 23.686 -4.269 -40.320 1.00 83.88 789 LEU A O 1
ATOM 5648 N N . THR A 1 790 ? 22.083 -3.667 -38.867 1.00 83.50 790 THR A N 1
ATOM 5649 C CA . THR A 1 790 ? 21.207 -3.005 -39.846 1.00 83.50 790 THR A CA 1
ATOM 5650 C C . THR A 1 790 ? 21.072 -1.519 -39.514 1.00 83.50 790 THR A C 1
ATOM 5652 O O . THR A 1 790 ? 20.624 -1.165 -38.425 1.00 83.50 790 THR A O 1
ATOM 5655 N N . ASN A 1 791 ? 21.412 -0.638 -40.458 1.00 80.62 791 ASN A N 1
ATOM 5656 C CA . ASN A 1 791 ? 21.220 0.811 -40.366 1.00 80.62 791 ASN A CA 1
ATOM 5657 C C . ASN A 1 791 ? 20.326 1.313 -41.511 1.00 80.62 791 ASN A C 1
ATOM 5659 O O . ASN A 1 791 ? 20.648 1.149 -42.686 1.00 80.62 791 ASN A O 1
ATOM 5663 N N . GLN A 1 792 ? 19.207 1.949 -41.167 1.00 77.00 792 GLN A N 1
ATOM 5664 C CA . GLN A 1 792 ? 18.221 2.482 -42.112 1.00 77.00 792 GLN A CA 1
ATOM 5665 C C . GLN A 1 792 ? 17.912 3.965 -41.832 1.00 77.00 792 GLN A C 1
ATOM 5667 O O . GLN A 1 792 ? 16.759 4.401 -41.844 1.00 77.00 792 GLN A O 1
ATOM 5672 N N . THR A 1 793 ? 18.944 4.764 -41.560 1.00 79.25 793 THR A N 1
ATOM 5673 C CA . THR A 1 793 ? 18.796 6.195 -41.241 1.00 79.25 793 THR A CA 1
ATOM 5674 C C . THR A 1 793 ? 18.288 7.017 -42.437 1.00 79.25 793 THR A C 1
ATOM 5676 O O . THR A 1 793 ? 18.871 6.971 -43.516 1.00 79.25 793 THR A O 1
ATOM 5679 N N . GLY A 1 794 ? 17.215 7.792 -42.255 1.00 72.75 794 GLY A N 1
ATOM 5680 C CA . GLY A 1 794 ? 16.664 8.711 -43.258 1.00 72.75 794 GLY A CA 1
ATOM 5681 C C . GLY A 1 794 ? 16.066 8.031 -44.492 1.00 72.75 794 GLY A C 1
ATOM 5682 O O . GLY A 1 794 ? 16.041 8.639 -45.558 1.00 72.75 794 GLY A O 1
ATOM 5683 N N . SER A 1 795 ? 15.648 6.767 -44.380 1.00 76.81 795 SER A N 1
ATOM 5684 C CA . SER A 1 795 ? 15.143 5.972 -45.509 1.00 76.81 795 SER A CA 1
ATOM 5685 C C . SER A 1 795 ? 13.622 5.782 -45.481 1.00 76.81 795 SER A C 1
ATOM 5687 O O . SER A 1 795 ? 12.989 5.865 -44.424 1.00 76.81 795 SER A O 1
ATOM 5689 N N . PHE A 1 796 ? 13.041 5.549 -46.662 1.00 79.25 796 PHE A N 1
ATOM 5690 C CA . PHE A 1 796 ? 11.594 5.422 -46.873 1.00 79.25 796 PHE A CA 1
ATOM 5691 C C . PHE A 1 796 ? 11.246 4.072 -47.514 1.00 79.25 796 PHE A C 1
ATOM 5693 O O . PHE A 1 796 ? 11.660 3.801 -48.639 1.00 79.25 796 PHE A O 1
ATOM 5700 N N . GLY A 1 797 ? 10.453 3.237 -46.843 1.00 77.25 797 GLY A N 1
ATOM 5701 C CA . GLY A 1 797 ? 9.946 1.968 -47.377 1.00 77.25 797 GLY A CA 1
ATOM 5702 C C . GLY A 1 797 ? 11.010 0.894 -47.637 1.00 77.25 797 GLY A C 1
ATOM 5703 O O . GLY A 1 797 ? 10.754 -0.040 -48.397 1.00 77.25 797 GLY A O 1
ATOM 5704 N N . SER A 1 798 ? 12.200 1.022 -47.048 1.00 80.31 798 SER A N 1
ATOM 5705 C CA . SER A 1 798 ? 13.317 0.099 -47.261 1.00 80.31 798 SER A CA 1
ATOM 5706 C C . SER A 1 798 ? 13.163 -1.179 -46.430 1.00 80.31 798 SER A C 1
ATOM 5708 O O . SER A 1 798 ? 12.740 -1.148 -45.270 1.00 80.31 798 SER A O 1
ATOM 5710 N N . GLN A 1 799 ? 13.514 -2.316 -47.027 1.00 81.44 799 GLN A N 1
ATOM 5711 C CA . GLN A 1 799 ? 13.448 -3.649 -46.434 1.00 81.44 799 GLN A CA 1
ATOM 5712 C C . GLN A 1 799 ? 14.854 -4.252 -46.316 1.00 81.44 799 GLN A C 1
ATOM 5714 O O . GLN A 1 799 ? 15.636 -4.226 -47.271 1.00 81.44 799 GLN A O 1
ATOM 5719 N N . SER A 1 800 ? 15.160 -4.801 -45.141 1.00 82.62 800 SER A N 1
ATOM 5720 C CA . SER A 1 800 ? 16.387 -5.544 -44.847 1.00 82.62 800 SER A CA 1
ATOM 5721 C C . SER A 1 800 ? 16.045 -6.880 -44.194 1.00 82.62 800 SER A C 1
ATOM 5723 O O . SER A 1 800 ? 15.299 -6.927 -43.211 1.00 82.62 800 SER A O 1
ATOM 5725 N N . LEU A 1 801 ? 16.600 -7.961 -44.736 1.00 82.00 801 LEU A N 1
ATOM 5726 C CA . LEU A 1 801 ? 16.586 -9.292 -44.142 1.00 82.00 801 LEU A CA 1
ATOM 5727 C C . LEU A 1 801 ? 18.024 -9.788 -43.972 1.00 82.00 801 LEU A C 1
ATOM 5729 O O . LEU A 1 801 ? 18.727 -9.984 -44.962 1.00 82.00 801 LEU A O 1
ATOM 5733 N N . ILE A 1 802 ? 18.438 -10.050 -42.735 1.00 80.69 802 ILE A N 1
ATOM 5734 C CA . ILE A 1 802 ? 19.692 -10.736 -42.409 1.00 80.69 802 ILE A CA 1
ATOM 5735 C C . ILE A 1 802 ? 19.353 -12.124 -41.855 1.00 80.69 802 ILE A C 1
ATOM 5737 O O . ILE A 1 802 ? 18.586 -12.239 -40.904 1.00 80.69 802 ILE A O 1
ATOM 5741 N N . LEU A 1 803 ? 19.928 -13.174 -42.439 1.00 79.00 803 LEU A N 1
ATOM 5742 C CA . LEU A 1 803 ? 19.796 -14.569 -42.025 1.00 79.00 803 LEU A CA 1
ATOM 5743 C C . LEU A 1 803 ? 21.193 -15.202 -41.886 1.00 79.00 803 LEU A C 1
ATOM 5745 O O . LEU A 1 803 ? 21.857 -15.463 -42.887 1.00 79.00 803 LEU A O 1
ATOM 5749 N N . GLN A 1 804 ? 21.644 -15.472 -40.663 1.00 74.25 804 GLN A N 1
ATOM 5750 C CA . GLN A 1 804 ? 22.971 -16.035 -40.364 1.00 74.25 804 GLN A CA 1
ATOM 5751 C C . GLN A 1 804 ? 22.851 -17.376 -39.615 1.00 74.25 804 GLN A C 1
ATOM 5753 O O . GLN A 1 804 ? 22.867 -17.395 -38.390 1.00 74.25 804 GLN A O 1
ATOM 5758 N N . PRO A 1 805 ? 22.641 -18.512 -40.309 1.00 73.50 805 PRO A N 1
ATOM 5759 C CA . PRO A 1 805 ? 22.621 -19.828 -39.664 1.00 73.50 805 PRO A CA 1
ATOM 5760 C C . PRO A 1 805 ? 24.010 -20.480 -39.493 1.00 73.50 805 PRO A C 1
ATOM 5762 O O . PRO A 1 805 ? 24.082 -21.544 -38.884 1.00 73.50 805 PRO A O 1
ATOM 5765 N N . GLY A 1 806 ? 25.087 -19.916 -40.059 1.00 71.94 806 GLY A N 1
ATOM 5766 C CA . GLY A 1 806 ? 26.476 -20.366 -39.832 1.00 71.94 806 GLY A CA 1
ATOM 5767 C C . GLY A 1 806 ? 27.159 -19.585 -38.704 1.00 71.94 806 GLY A C 1
ATOM 5768 O O . GLY A 1 806 ? 26.678 -18.523 -38.368 1.00 71.94 806 GLY A O 1
ATOM 5769 N N . ASN A 1 807 ? 28.276 -20.071 -38.150 1.00 74.94 807 ASN A N 1
ATOM 5770 C CA . ASN A 1 807 ? 28.959 -19.475 -36.987 1.00 74.94 807 ASN A CA 1
ATOM 5771 C C . ASN A 1 807 ? 30.011 -18.409 -37.365 1.00 74.94 807 ASN A C 1
ATOM 5773 O O . ASN A 1 807 ? 30.605 -18.464 -38.446 1.00 74.94 807 ASN A O 1
ATOM 5777 N N . HIS A 1 808 ? 30.353 -17.512 -36.434 1.00 74.06 808 HIS A N 1
ATOM 5778 C CA . HIS A 1 808 ? 31.406 -16.491 -36.576 1.00 74.06 808 HIS A CA 1
ATOM 5779 C C . HIS A 1 808 ? 31.252 -15.585 -37.815 1.00 74.06 808 HIS A C 1
ATOM 5781 O O . HIS A 1 808 ? 32.243 -15.213 -38.455 1.00 74.06 808 HIS A O 1
ATOM 5787 N N . SER A 1 809 ? 30.020 -15.252 -38.189 1.00 73.75 809 SER A N 1
ATOM 5788 C CA . SER A 1 809 ? 29.702 -14.470 -39.383 1.00 73.75 809 SER A CA 1
ATOM 5789 C C . SER A 1 809 ? 29.376 -13.009 -39.053 1.00 73.75 809 SER A C 1
ATOM 5791 O O . SER A 1 809 ? 28.783 -12.691 -38.027 1.00 73.75 809 SER A O 1
ATOM 5793 N N . LEU A 1 810 ? 29.761 -12.092 -39.944 1.00 78.06 810 LEU A N 1
ATOM 5794 C CA . LEU A 1 810 ? 29.465 -10.659 -39.860 1.00 78.06 810 LEU A CA 1
ATOM 5795 C C . LEU A 1 810 ? 28.562 -10.249 -41.029 1.00 78.06 810 LEU A C 1
ATOM 5797 O O . LEU A 1 810 ? 28.916 -10.448 -42.193 1.00 78.06 810 LEU A O 1
ATOM 5801 N N . ALA A 1 811 ? 27.423 -9.636 -40.730 1.00 77.25 811 ALA A N 1
ATOM 5802 C CA . ALA A 1 811 ? 26.523 -9.049 -41.712 1.00 77.25 811 ALA A CA 1
ATOM 5803 C C . ALA A 1 811 ? 26.285 -7.576 -41.375 1.00 77.25 811 ALA A C 1
ATOM 5805 O O . ALA A 1 811 ? 25.812 -7.244 -40.290 1.00 77.25 811 ALA A O 1
ATOM 5806 N N . LEU A 1 812 ? 26.590 -6.688 -42.318 1.00 81.50 812 LEU A N 1
ATOM 5807 C CA . LEU A 1 812 ? 26.313 -5.262 -42.221 1.00 81.50 812 LEU A CA 1
ATOM 5808 C C . LEU A 1 812 ? 25.442 -4.829 -43.397 1.00 81.50 812 LEU A C 1
ATOM 5810 O O . LEU A 1 812 ? 25.826 -4.968 -44.558 1.00 81.50 812 LEU A O 1
ATOM 5814 N N . VAL A 1 813 ? 24.281 -4.262 -43.093 1.00 79.38 813 VAL A N 1
ATOM 5815 C CA . VAL A 1 813 ? 23.378 -3.647 -44.064 1.00 79.38 813 VAL A CA 1
ATOM 5816 C C . VAL A 1 813 ? 23.212 -2.171 -43.717 1.00 79.38 813 VAL A C 1
ATOM 5818 O O . VAL A 1 813 ? 22.677 -1.830 -42.667 1.00 79.38 813 VAL A O 1
ATOM 5821 N N . ASP A 1 814 ? 23.650 -1.290 -44.611 1.00 80.25 814 ASP A N 1
ATOM 5822 C CA . ASP A 1 814 ? 23.442 0.156 -44.543 1.00 80.25 814 ASP A CA 1
ATOM 5823 C C . ASP A 1 814 ? 22.599 0.612 -45.741 1.00 80.25 814 ASP A C 1
ATOM 5825 O O . ASP A 1 814 ? 23.031 0.541 -46.891 1.00 80.25 814 ASP A O 1
ATOM 5829 N N . GLN A 1 815 ? 21.378 1.070 -45.482 1.00 70.56 815 GLN A N 1
ATOM 5830 C CA . GLN A 1 815 ? 20.449 1.597 -46.490 1.00 70.56 815 GLN A CA 1
ATOM 5831 C C . GLN A 1 815 ? 20.131 3.079 -46.236 1.00 70.56 815 GLN A C 1
ATOM 5833 O O . GLN A 1 815 ? 19.018 3.536 -46.504 1.00 70.56 815 GLN A O 1
ATOM 5838 N N . SER A 1 816 ? 21.073 3.829 -45.659 1.00 74.94 816 SER A N 1
ATOM 5839 C CA . SER A 1 816 ? 20.861 5.231 -45.294 1.00 74.94 816 SER A CA 1
ATOM 5840 C C . SER A 1 816 ? 20.552 6.143 -46.494 1.00 74.94 816 SER A C 1
ATOM 5842 O O . SER A 1 816 ? 21.187 6.061 -47.539 1.00 74.94 816 SER A O 1
ATOM 5844 N N . GLY A 1 817 ? 19.564 7.033 -46.345 1.00 65.81 817 GLY A N 1
ATOM 5845 C CA . GLY A 1 817 ? 19.207 8.070 -47.329 1.00 65.81 817 GLY A CA 1
ATOM 5846 C C . GLY A 1 817 ? 18.446 7.616 -48.587 1.00 65.81 817 GLY A C 1
ATOM 5847 O O . GLY A 1 817 ? 18.036 8.469 -49.373 1.00 65.81 817 GLY A O 1
ATOM 5848 N N . GLY A 1 818 ? 18.230 6.311 -48.780 1.00 68.44 818 GLY A N 1
ATOM 5849 C CA . GLY A 1 818 ? 17.538 5.747 -49.944 1.00 68.44 818 GLY A CA 1
ATOM 5850 C C . GLY A 1 818 ? 16.047 5.445 -49.735 1.00 68.44 818 GLY A C 1
ATOM 5851 O O . GLY A 1 818 ? 15.599 5.229 -48.608 1.00 68.44 818 GLY A O 1
ATOM 5852 N N . ALA A 1 819 ? 15.267 5.383 -50.820 1.00 75.06 819 ALA A N 1
ATOM 5853 C CA . ALA A 1 819 ? 13.865 4.945 -50.797 1.00 75.06 819 ALA A CA 1
ATOM 5854 C C . ALA A 1 819 ? 13.684 3.577 -51.478 1.00 75.06 819 ALA A C 1
ATOM 5856 O O . ALA A 1 819 ? 14.304 3.328 -52.506 1.00 75.06 819 ALA A O 1
ATOM 5857 N N . LEU A 1 820 ? 12.803 2.721 -50.947 1.00 75.94 820 LEU A N 1
ATOM 5858 C CA . LEU A 1 820 ? 12.387 1.430 -51.524 1.00 75.94 820 LEU A CA 1
ATOM 5859 C C . LEU A 1 820 ? 13.529 0.428 -51.767 1.00 75.94 820 LEU A C 1
ATOM 5861 O O . LEU A 1 820 ? 13.435 -0.428 -52.644 1.00 75.94 820 LEU A O 1
ATOM 5865 N N . ASN A 1 821 ? 14.613 0.499 -50.994 1.00 76.50 821 ASN A N 1
ATOM 5866 C CA . ASN A 1 821 ? 15.708 -0.455 -51.151 1.00 76.50 821 ASN A CA 1
ATOM 5867 C C . ASN A 1 821 ? 15.345 -1.806 -50.531 1.00 76.50 821 ASN A C 1
ATOM 5869 O O . ASN A 1 821 ? 14.846 -1.863 -49.410 1.00 76.50 821 ASN A O 1
ATOM 5873 N N . ASN A 1 822 ? 15.651 -2.897 -51.226 1.00 78.38 822 ASN A N 1
ATOM 5874 C CA . ASN A 1 822 ? 15.509 -4.260 -50.730 1.00 78.38 822 ASN A CA 1
ATOM 5875 C C . ASN A 1 822 ? 16.896 -4.898 -50.579 1.00 78.38 822 ASN A C 1
ATOM 5877 O O . ASN A 1 822 ? 17.673 -4.942 -51.536 1.00 78.38 822 ASN A O 1
ATOM 5881 N N . SER A 1 823 ? 17.215 -5.394 -49.387 1.00 78.06 823 SER A N 1
ATOM 5882 C CA . SER A 1 823 ? 18.448 -6.133 -49.129 1.00 78.06 823 SER A CA 1
ATOM 5883 C C . SER A 1 823 ? 18.164 -7.461 -48.444 1.00 78.06 823 SER A C 1
ATOM 5885 O O . SER A 1 823 ? 17.382 -7.551 -47.499 1.00 78.06 823 SER A O 1
ATOM 5887 N N . VAL A 1 824 ? 18.832 -8.503 -48.930 1.00 79.75 824 VAL A N 1
ATOM 5888 C CA . VAL A 1 824 ? 18.835 -9.828 -48.316 1.00 79.75 824 VAL A CA 1
ATOM 5889 C C . VAL A 1 824 ? 20.282 -10.264 -48.134 1.00 79.75 824 VAL A C 1
ATOM 5891 O O . VAL A 1 824 ? 21.032 -10.345 -49.105 1.00 79.75 824 VAL A O 1
ATOM 5894 N N . VAL A 1 825 ? 20.678 -10.564 -46.902 1.00 77.31 825 VAL A N 1
ATOM 5895 C CA . VAL A 1 825 ? 21.945 -11.221 -46.572 1.00 77.31 825 VAL A CA 1
ATOM 5896 C C . VAL A 1 825 ? 21.618 -12.582 -45.982 1.00 77.31 825 VAL A C 1
ATOM 5898 O O . VAL A 1 825 ? 20.967 -12.661 -44.948 1.00 77.31 825 VAL A O 1
ATOM 5901 N N . ALA A 1 826 ? 22.076 -13.655 -46.617 1.00 74.94 826 ALA A N 1
ATOM 5902 C CA . ALA A 1 826 ? 21.962 -15.012 -46.102 1.00 74.94 826 ALA A CA 1
ATOM 5903 C C . ALA A 1 826 ? 23.348 -15.681 -46.065 1.00 74.94 826 ALA A C 1
ATOM 5905 O O . ALA A 1 826 ? 23.965 -15.917 -47.106 1.00 74.94 826 ALA A O 1
ATOM 5906 N N . GLN A 1 827 ? 23.849 -15.977 -44.865 1.00 66.19 827 GLN A N 1
ATOM 5907 C CA . GLN A 1 827 ? 25.189 -16.524 -44.617 1.00 66.19 827 GLN A CA 1
ATOM 5908 C C . GLN A 1 827 ? 25.084 -17.896 -43.951 1.00 66.19 827 GLN A C 1
ATOM 5910 O O . GLN A 1 827 ? 24.992 -18.013 -42.734 1.00 66.19 827 GLN A O 1
ATOM 5915 N N . ALA A 1 828 ? 25.068 -18.949 -44.764 1.00 62.25 828 ALA A N 1
ATOM 5916 C CA . ALA A 1 828 ? 24.901 -20.325 -44.302 1.00 62.25 828 ALA A CA 1
ATOM 5917 C C . ALA A 1 828 ? 26.220 -21.081 -44.067 1.00 62.25 828 ALA A C 1
ATOM 5919 O O . ALA A 1 828 ? 26.183 -22.263 -43.735 1.00 62.25 828 ALA A O 1
ATOM 5920 N N . GLY A 1 829 ? 27.374 -20.434 -44.256 1.00 64.19 829 GLY A N 1
ATOM 5921 C CA . GLY A 1 829 ? 28.690 -21.013 -43.977 1.00 64.19 829 GLY A CA 1
ATOM 5922 C C . GLY A 1 829 ? 29.465 -20.226 -42.922 1.00 64.19 829 GLY A C 1
ATOM 5923 O O . GLY A 1 829 ? 29.389 -18.997 -42.901 1.00 64.19 829 GLY A O 1
ATOM 5924 N N . ASP A 1 830 ? 30.222 -20.937 -42.079 1.00 65.75 830 ASP A N 1
ATOM 5925 C CA . ASP A 1 830 ? 31.022 -20.348 -40.996 1.00 65.75 830 ASP A CA 1
ATOM 5926 C C . ASP A 1 830 ? 32.053 -19.324 -41.521 1.00 65.75 830 ASP A C 1
ATOM 5928 O O . ASP A 1 830 ? 32.608 -19.501 -42.611 1.00 65.75 830 ASP A O 1
ATOM 5932 N N . TYR A 1 831 ? 32.362 -18.285 -40.736 1.00 67.12 831 TYR A N 1
ATOM 5933 C CA . TYR A 1 831 ? 33.322 -17.218 -41.074 1.00 67.12 831 TYR A CA 1
ATOM 5934 C C . TYR A 1 831 ? 32.997 -16.474 -42.384 1.00 67.12 831 TYR A C 1
ATOM 5936 O O . TYR A 1 831 ? 33.857 -16.314 -43.262 1.00 67.12 831 TYR A O 1
ATOM 5944 N N . SER A 1 832 ? 31.757 -16.008 -42.531 1.00 69.25 832 SER A N 1
ATOM 5945 C CA . SER A 1 832 ? 31.317 -15.220 -43.689 1.00 69.25 832 SER A CA 1
ATOM 5946 C C . SER A 1 832 ? 31.115 -13.746 -43.318 1.00 69.25 832 SER A C 1
ATOM 5948 O O . SER A 1 832 ? 30.471 -13.434 -42.325 1.00 69.25 832 SER A O 1
ATOM 5950 N N . ASN A 1 833 ? 31.660 -12.821 -44.112 1.00 73.06 833 ASN A N 1
ATOM 5951 C CA . ASN A 1 833 ? 31.473 -11.376 -43.980 1.00 73.06 833 ASN A CA 1
ATOM 5952 C C . ASN A 1 833 ? 30.700 -10.828 -45.193 1.00 73.06 833 ASN A C 1
ATOM 5954 O O . ASN A 1 833 ? 31.104 -11.044 -46.341 1.00 73.06 833 ASN A O 1
ATOM 5958 N N . ALA A 1 834 ? 29.608 -10.111 -44.949 1.00 72.00 834 ALA A N 1
ATOM 5959 C CA . ALA A 1 834 ? 28.791 -9.462 -45.964 1.00 72.00 834 ALA A CA 1
ATOM 5960 C C . ALA A 1 834 ? 28.536 -8.006 -45.571 1.00 72.00 834 ALA A C 1
ATOM 5962 O O . ALA A 1 834 ? 28.046 -7.731 -44.481 1.00 72.00 834 ALA A O 1
ATOM 5963 N N . TRP A 1 835 ? 28.819 -7.082 -46.485 1.00 78.19 835 TRP A N 1
ATOM 5964 C CA . TRP A 1 835 ? 28.507 -5.664 -46.347 1.00 78.19 835 TRP A CA 1
ATOM 5965 C C . TRP A 1 835 ? 27.679 -5.205 -47.550 1.00 78.19 835 TRP A C 1
ATOM 5967 O O . TRP A 1 835 ? 28.164 -5.211 -48.680 1.00 78.19 835 TRP A O 1
ATOM 5977 N N . ILE A 1 836 ? 26.436 -4.789 -47.315 1.00 74.94 836 ILE A N 1
ATOM 5978 C CA . ILE A 1 836 ? 25.583 -4.093 -48.284 1.00 74.94 836 ILE A CA 1
ATOM 5979 C C . ILE A 1 836 ? 25.502 -2.607 -47.902 1.00 74.94 836 ILE A C 1
ATOM 5981 O O . ILE A 1 836 ? 25.153 -2.283 -46.772 1.00 74.94 836 ILE A O 1
ATOM 5985 N N . SER A 1 837 ? 25.798 -1.706 -48.839 1.00 79.00 837 SER A N 1
ATOM 5986 C CA . SER A 1 837 ? 25.598 -0.255 -48.732 1.00 79.00 837 SER A CA 1
ATOM 5987 C C . SER A 1 837 ? 24.757 0.238 -49.917 1.00 79.00 837 SER A C 1
ATOM 5989 O O . SER A 1 837 ? 25.188 0.154 -51.067 1.00 79.00 837 SER A O 1
ATOM 5991 N N . GLN A 1 838 ? 23.545 0.731 -49.667 1.00 65.06 838 GLN A N 1
ATOM 5992 C CA . GLN A 1 838 ? 22.591 1.156 -50.703 1.00 65.06 838 GLN A CA 1
ATOM 5993 C C . GLN A 1 838 ? 22.075 2.586 -50.448 1.00 65.06 838 GLN A C 1
ATOM 5995 O O . GLN A 1 838 ? 20.909 2.749 -50.092 1.00 65.06 838 GLN A O 1
ATOM 6000 N N . PRO A 1 839 ? 22.899 3.638 -50.624 1.00 69.75 839 PRO A N 1
ATOM 6001 C CA . PRO A 1 839 ? 22.441 5.019 -50.452 1.00 69.75 839 PRO A CA 1
ATOM 6002 C C . PRO A 1 839 ? 21.532 5.532 -51.587 1.00 69.75 839 PRO A C 1
ATOM 6004 O O . PRO A 1 839 ? 20.950 6.606 -51.469 1.00 69.75 839 PRO A O 1
ATOM 6007 N N . GLY A 1 840 ? 21.420 4.798 -52.704 1.00 69.44 840 GLY A N 1
ATOM 6008 C CA . GLY A 1 840 ? 20.506 5.120 -53.808 1.00 69.44 840 GLY A CA 1
ATOM 6009 C C . GLY A 1 840 ? 19.045 4.706 -53.550 1.00 69.44 840 GLY A C 1
ATOM 6010 O O . GLY A 1 840 ? 18.698 4.361 -52.428 1.00 69.44 840 GLY A O 1
ATOM 6011 N N . SER A 1 841 ? 18.175 4.718 -54.569 1.00 76.62 841 SER A N 1
ATOM 6012 C CA . SER A 1 841 ? 16.737 4.374 -54.430 1.00 76.62 841 SER A CA 1
ATOM 6013 C C . SER A 1 841 ? 16.300 3.221 -55.342 1.00 76.62 841 SER A C 1
ATOM 6015 O O . SER A 1 841 ? 16.783 3.115 -56.464 1.00 76.62 841 SER A O 1
ATOM 6017 N N . ASP A 1 842 ? 15.337 2.404 -54.915 1.00 76.19 842 ASP A N 1
ATOM 6018 C CA . ASP A 1 842 ? 14.809 1.239 -55.650 1.00 76.19 842 ASP A CA 1
ATOM 6019 C C . ASP A 1 842 ? 15.892 0.189 -55.977 1.00 76.19 842 ASP A C 1
ATOM 6021 O O . ASP A 1 842 ? 15.879 -0.468 -57.017 1.00 76.19 842 ASP A O 1
ATOM 6025 N N . ASN A 1 843 ? 16.903 0.067 -55.111 1.00 74.25 843 ASN A N 1
ATOM 6026 C CA . ASN A 1 843 ? 17.982 -0.898 -55.288 1.00 74.25 843 ASN A CA 1
ATOM 6027 C C . ASN A 1 843 ? 17.628 -2.235 -54.626 1.00 74.25 843 ASN A C 1
ATOM 6029 O O . ASN A 1 843 ? 17.249 -2.283 -53.457 1.00 74.25 843 ASN A O 1
ATOM 6033 N N . SER A 1 844 ? 17.828 -3.334 -55.350 1.00 75.81 844 SER A N 1
ATOM 6034 C CA . SER A 1 844 ? 17.678 -4.704 -54.863 1.00 75.81 844 SER A CA 1
ATOM 6035 C C . SER A 1 844 ? 19.047 -5.380 -54.778 1.00 75.81 844 SER A C 1
ATOM 6037 O O . SER A 1 844 ? 19.735 -5.537 -55.788 1.00 75.81 844 SER A O 1
ATOM 6039 N N . SER A 1 845 ? 19.442 -5.816 -53.583 1.00 74.38 845 SER A N 1
ATOM 6040 C CA . SER A 1 845 ? 20.675 -6.572 -53.361 1.00 74.38 845 SER A CA 1
ATOM 6041 C C . SER A 1 845 ? 20.396 -7.879 -52.634 1.00 74.38 845 SER A C 1
ATOM 6043 O O . SER A 1 845 ? 19.658 -7.925 -51.653 1.00 74.38 845 SER A O 1
ATOM 6045 N N . SER A 1 846 ? 20.995 -8.965 -53.106 1.00 76.81 846 SER A N 1
ATOM 6046 C CA . SER A 1 846 ? 20.979 -10.257 -52.427 1.00 76.81 846 SER A CA 1
ATOM 6047 C C . SER A 1 846 ? 22.398 -10.801 -52.329 1.00 76.81 846 SER A C 1
ATOM 6049 O O . SER A 1 846 ? 23.054 -11.020 -53.347 1.00 76.81 846 SER A O 1
ATOM 6051 N N . VAL A 1 847 ? 22.873 -11.029 -51.108 1.00 72.44 847 VAL A N 1
ATOM 6052 C CA . VAL A 1 847 ? 24.138 -11.708 -50.821 1.00 72.44 847 VAL A CA 1
ATOM 6053 C C . VAL A 1 847 ? 23.829 -13.065 -50.210 1.00 72.44 847 VAL A C 1
ATOM 6055 O O . VAL A 1 847 ? 23.177 -13.153 -49.174 1.00 72.44 847 VAL A O 1
ATOM 6058 N N . LEU A 1 848 ? 24.313 -14.122 -50.854 1.00 70.81 848 LEU A N 1
ATOM 6059 C CA . LEU A 1 848 ? 24.105 -15.503 -50.449 1.00 70.81 848 LEU A CA 1
ATOM 6060 C C . LEU A 1 848 ? 25.455 -16.227 -50.371 1.00 70.81 848 LEU A C 1
ATOM 6062 O O . LEU A 1 848 ? 26.099 -16.491 -51.388 1.00 70.81 848 LEU A O 1
ATOM 6066 N N . GLN A 1 849 ? 25.913 -16.525 -49.156 1.00 64.75 849 GLN A N 1
ATOM 6067 C CA . GLN A 1 849 ? 27.213 -17.151 -48.897 1.00 64.75 849 GLN A CA 1
ATOM 6068 C C . GLN A 1 849 ? 26.993 -18.559 -48.320 1.00 64.75 849 GLN A C 1
ATOM 6070 O O . GLN A 1 849 ? 26.589 -18.710 -47.171 1.00 64.75 849 GLN A O 1
ATOM 6075 N N . TYR A 1 850 ? 27.250 -19.599 -49.124 1.00 61.00 850 TYR A N 1
ATOM 6076 C CA . TYR A 1 850 ? 27.097 -21.020 -48.749 1.00 61.00 850 TYR A CA 1
ATOM 6077 C C . TYR A 1 850 ? 28.440 -21.719 -48.450 1.00 61.00 850 TYR A C 1
ATOM 6079 O O . TYR A 1 850 ? 28.506 -22.943 -48.360 1.00 61.00 850 TYR A O 1
ATOM 6087 N N . GLY A 1 851 ? 29.540 -20.968 -48.372 1.00 58.94 851 GLY A N 1
ATOM 6088 C CA . GLY A 1 851 ? 30.893 -21.509 -48.239 1.00 58.94 851 GLY A CA 1
ATOM 6089 C C . GLY A 1 851 ? 31.460 -21.430 -46.820 1.00 58.94 851 GLY A C 1
ATOM 6090 O O . GLY A 1 851 ? 31.265 -20.429 -46.143 1.00 58.94 851 GLY A O 1
ATOM 6091 N N . VAL A 1 852 ? 32.211 -22.454 -46.403 1.00 58.56 852 VAL A N 1
ATOM 6092 C CA . VAL A 1 852 ? 32.946 -22.487 -45.125 1.00 58.56 852 VAL A CA 1
ATOM 6093 C C . VAL A 1 852 ? 34.244 -21.682 -45.261 1.00 58.56 852 VAL A C 1
ATOM 6095 O O . VAL A 1 852 ? 35.178 -22.100 -45.956 1.00 58.56 852 VAL A O 1
ATOM 6098 N N . GLY A 1 853 ? 34.323 -20.527 -44.605 1.00 58.00 853 GLY A N 1
ATOM 6099 C CA . GLY A 1 853 ? 35.599 -19.904 -44.272 1.00 58.00 853 GLY A CA 1
ATOM 6100 C C . GLY A 1 853 ? 36.291 -20.682 -43.144 1.00 58.00 853 GLY A C 1
ATOM 6101 O O . GLY A 1 853 ? 35.669 -21.428 -42.400 1.00 58.00 853 GLY A O 1
ATOM 6102 N N . SER A 1 854 ? 37.607 -20.542 -43.000 1.00 55.44 854 SER A N 1
ATOM 6103 C CA . SER A 1 854 ? 38.301 -20.902 -41.744 1.00 55.44 854 SER A CA 1
ATOM 6104 C C . SER A 1 854 ? 38.940 -19.632 -41.211 1.00 55.44 854 SER A C 1
ATOM 6106 O O . SER A 1 854 ? 39.309 -18.828 -42.058 1.00 55.44 854 SER A O 1
ATOM 6108 N N . GLY A 1 855 ? 39.176 -19.481 -39.905 1.00 61.44 855 GLY A N 1
ATOM 6109 C CA . GLY A 1 855 ? 39.659 -18.237 -39.273 1.00 61.44 855 GLY A CA 1
ATOM 6110 C C . GLY A 1 855 ? 40.661 -17.355 -40.055 1.00 61.44 855 GLY A C 1
ATOM 6111 O O . GLY A 1 855 ? 40.553 -16.138 -39.992 1.00 61.44 855 GLY A O 1
ATOM 6112 N N . ASN A 1 856 ? 41.567 -17.923 -40.868 1.00 58.31 856 ASN A N 1
ATOM 6113 C CA . ASN A 1 856 ? 42.528 -17.172 -41.701 1.00 58.31 856 ASN A CA 1
ATOM 6114 C C . ASN A 1 856 ? 42.079 -16.878 -43.163 1.00 58.31 856 ASN A C 1
ATOM 6116 O O . ASN A 1 856 ? 42.890 -16.420 -43.964 1.00 58.31 856 ASN A O 1
ATOM 6120 N N . ALA A 1 857 ? 40.843 -17.199 -43.558 1.00 60.16 857 ALA A N 1
ATOM 6121 C CA . ALA A 1 857 ? 40.300 -17.085 -44.919 1.00 60.16 857 ALA A CA 1
ATOM 6122 C C . ALA A 1 857 ? 38.755 -17.017 -44.906 1.00 60.16 857 ALA A C 1
ATOM 6124 O O . ALA A 1 857 ? 38.081 -17.945 -45.369 1.00 60.16 857 ALA A O 1
ATOM 6125 N N . ALA A 1 858 ? 38.205 -15.940 -44.338 1.00 65.25 858 ALA A N 1
ATOM 6126 C CA . ALA A 1 858 ? 36.770 -15.652 -44.361 1.00 65.25 858 ALA A CA 1
ATOM 6127 C C . ALA A 1 858 ? 36.282 -15.358 -45.791 1.00 65.25 858 ALA A C 1
ATOM 6129 O O . ALA A 1 858 ? 37.019 -14.787 -46.599 1.00 65.25 858 ALA A O 1
ATOM 6130 N N . ASN A 1 859 ? 35.040 -15.723 -46.105 1.00 66.44 859 ASN A N 1
ATOM 6131 C CA . ASN A 1 859 ? 34.391 -15.233 -47.323 1.00 66.44 859 ASN A CA 1
ATOM 6132 C C . ASN A 1 859 ? 34.000 -13.760 -47.116 1.00 66.44 859 ASN A C 1
ATOM 6134 O O . ASN A 1 859 ? 33.514 -13.407 -46.049 1.00 66.44 859 ASN A O 1
ATOM 6138 N N . SER A 1 860 ? 34.211 -12.891 -48.104 1.00 73.81 860 SER A N 1
ATOM 6139 C CA . SER A 1 860 ? 33.892 -11.461 -48.043 1.00 73.81 860 SER A CA 1
ATOM 6140 C C . SER A 1 860 ? 33.087 -11.035 -49.270 1.00 73.81 860 SER A C 1
ATOM 6142 O O . SER A 1 860 ? 33.527 -11.208 -50.408 1.00 73.81 860 SER A O 1
ATOM 6144 N N . ALA A 1 861 ? 31.905 -10.470 -49.049 1.00 70.31 861 ALA A N 1
ATOM 6145 C CA . ALA A 1 861 ? 31.063 -9.884 -50.083 1.00 70.31 861 ALA A CA 1
ATOM 6146 C C . ALA A 1 861 ? 30.783 -8.418 -49.737 1.00 70.31 861 ALA A C 1
ATOM 6148 O O . ALA A 1 861 ? 30.244 -8.132 -48.673 1.00 70.31 861 ALA A O 1
ATOM 6149 N N . ILE A 1 862 ? 31.139 -7.493 -50.628 1.00 77.00 862 ILE A N 1
ATOM 6150 C CA . ILE A 1 862 ? 30.876 -6.058 -50.476 1.00 77.00 862 ILE A CA 1
ATOM 6151 C C . ILE A 1 862 ? 30.027 -5.600 -51.661 1.00 77.00 862 ILE A C 1
ATOM 6153 O O . ILE A 1 862 ? 30.440 -5.725 -52.812 1.00 77.00 862 ILE A O 1
ATOM 6157 N N . VAL A 1 863 ? 28.846 -5.054 -51.390 1.00 75.12 863 VAL A N 1
ATOM 6158 C CA . VAL A 1 863 ? 27.939 -4.487 -52.390 1.00 75.12 863 VAL A CA 1
ATOM 6159 C C . VAL A 1 863 ? 27.719 -3.012 -52.078 1.00 75.12 863 VAL A C 1
ATOM 6161 O O . VAL A 1 863 ? 27.278 -2.676 -50.985 1.00 75.12 863 VAL A O 1
ATOM 6164 N N . SER A 1 864 ? 27.986 -2.134 -53.044 1.00 77.69 864 SER A N 1
ATOM 6165 C CA . SER A 1 864 ? 27.694 -0.701 -52.970 1.00 77.69 864 SER A CA 1
ATOM 6166 C C . SER A 1 864 ? 26.850 -0.264 -54.172 1.00 77.69 864 SER A C 1
ATOM 6168 O O . SER A 1 864 ? 27.296 -0.382 -55.315 1.00 77.69 864 SER A O 1
ATOM 6170 N N . GLN A 1 865 ? 25.632 0.228 -53.932 1.00 65.38 865 GLN A N 1
ATOM 6171 C CA . GLN A 1 865 ? 24.696 0.673 -54.975 1.00 65.38 865 GLN A CA 1
ATOM 6172 C C . GLN A 1 865 ? 24.239 2.113 -54.698 1.00 65.38 865 GLN A C 1
ATOM 6174 O O . GLN A 1 865 ? 23.373 2.350 -53.856 1.00 65.38 865 GLN A O 1
ATOM 6179 N N . SER A 1 866 ? 24.833 3.087 -55.392 1.00 70.12 866 SER A N 1
ATOM 6180 C CA . SER A 1 866 ? 24.531 4.517 -55.204 1.00 70.12 866 SER A CA 1
ATOM 6181 C C . SER A 1 866 ? 23.527 5.095 -56.210 1.00 70.12 866 SER A C 1
ATOM 6183 O O . SER A 1 866 ? 23.089 6.227 -56.027 1.00 70.12 866 SER A O 1
ATOM 6185 N N . GLY A 1 867 ? 23.174 4.343 -57.260 1.00 67.38 867 GLY A N 1
ATOM 6186 C CA . GLY A 1 867 ? 22.221 4.754 -58.304 1.00 67.38 867 GLY A CA 1
ATOM 6187 C C . GLY A 1 867 ? 20.768 4.376 -58.010 1.00 67.38 867 GLY A C 1
ATOM 6188 O O . GLY A 1 867 ? 20.433 4.028 -56.877 1.00 67.38 867 GLY A O 1
ATOM 6189 N N . SER A 1 868 ? 19.906 4.406 -59.034 1.00 75.88 868 SER A N 1
ATOM 6190 C CA . SER A 1 868 ? 18.502 3.980 -58.921 1.00 75.88 868 SER A CA 1
ATOM 6191 C C . SER A 1 868 ? 18.190 2.729 -59.744 1.00 75.88 868 SER A C 1
ATOM 6193 O O . SER A 1 868 ? 18.689 2.599 -60.861 1.00 75.88 868 SER A O 1
ATOM 6195 N N . GLY A 1 869 ? 17.372 1.818 -59.203 1.00 69.75 869 GLY A N 1
ATOM 6196 C CA . GLY A 1 869 ? 16.920 0.613 -59.910 1.00 69.75 869 GLY A CA 1
ATOM 6197 C C . GLY A 1 869 ? 17.986 -0.479 -60.058 1.00 69.75 869 GLY A C 1
ATOM 6198 O O . GLY A 1 869 ? 17.875 -1.341 -60.934 1.00 69.75 869 GLY A O 1
ATOM 6199 N N . ASN A 1 870 ? 19.060 -0.444 -59.262 1.00 73.25 870 ASN A N 1
ATOM 6200 C CA . ASN A 1 870 ? 20.143 -1.412 -59.399 1.00 73.25 870 ASN A CA 1
ATOM 6201 C C . ASN A 1 870 ? 19.741 -2.777 -58.836 1.00 73.25 870 ASN A C 1
ATOM 6203 O O . ASN A 1 870 ? 19.222 -2.873 -57.727 1.00 73.25 870 ASN A O 1
ATOM 6207 N N . ASN A 1 871 ? 20.063 -3.847 -59.564 1.00 75.56 871 ASN A N 1
ATOM 6208 C CA . ASN A 1 871 ? 19.925 -5.219 -59.087 1.00 75.56 871 ASN A CA 1
ATOM 6209 C C . ASN A 1 871 ? 21.312 -5.870 -58.975 1.00 75.56 871 ASN A C 1
ATOM 6211 O O . ASN A 1 871 ? 22.079 -5.885 -59.944 1.00 75.56 871 ASN A O 1
ATOM 6215 N N . SER A 1 872 ? 21.643 -6.406 -57.801 1.00 72.75 872 SER A N 1
ATOM 6216 C CA . SER A 1 872 ? 22.868 -7.173 -57.575 1.00 72.75 872 SER A CA 1
ATOM 6217 C C . SER A 1 872 ? 22.567 -8.478 -56.852 1.00 72.75 872 SER A C 1
ATOM 6219 O O . SER A 1 872 ? 21.948 -8.485 -55.792 1.00 72.75 872 SER A O 1
ATOM 6221 N N . THR A 1 873 ? 23.068 -9.587 -57.386 1.00 78.69 873 THR A N 1
ATOM 6222 C CA . THR A 1 873 ? 23.066 -10.884 -56.706 1.00 78.69 873 THR A CA 1
ATOM 6223 C C . THR A 1 873 ? 24.506 -11.366 -56.582 1.00 78.69 873 THR A C 1
ATOM 6225 O O . THR A 1 873 ? 25.196 -11.520 -57.588 1.00 78.69 873 THR A O 1
ATOM 6228 N N . VAL A 1 874 ? 24.967 -11.600 -55.355 1.00 71.06 874 VAL A N 1
ATOM 6229 C CA . VAL A 1 874 ? 26.282 -12.178 -55.056 1.00 71.06 874 VAL A CA 1
ATOM 6230 C C . VAL A 1 874 ? 26.061 -13.558 -54.456 1.00 71.06 874 VAL A C 1
ATOM 6232 O O . VAL A 1 874 ? 25.528 -13.673 -53.358 1.00 71.06 874 VAL A O 1
ATOM 6235 N N . VAL A 1 875 ? 26.494 -14.602 -55.162 1.00 72.50 875 VAL A N 1
ATOM 6236 C CA . VAL A 1 875 ? 26.527 -15.972 -54.637 1.00 72.50 875 VAL A CA 1
ATOM 6237 C C . VAL A 1 875 ? 27.983 -16.390 -54.486 1.00 72.50 875 VAL A C 1
ATOM 6239 O O . VAL A 1 875 ? 28.722 -16.403 -55.468 1.00 72.50 875 VAL A O 1
ATOM 6242 N N . GLN A 1 876 ? 28.406 -16.733 -53.270 1.00 60.16 876 GLN A N 1
ATOM 6243 C CA . GLN A 1 876 ? 29.749 -17.263 -53.014 1.00 60.16 876 GLN A CA 1
ATOM 6244 C C . GLN A 1 876 ? 29.665 -18.688 -52.464 1.00 60.16 876 GLN A C 1
ATOM 6246 O O . GLN A 1 876 ? 29.029 -18.943 -51.440 1.00 60.16 876 GLN A O 1
ATOM 6251 N N . VAL A 1 877 ? 30.348 -19.613 -53.142 1.00 63.22 877 VAL A N 1
ATOM 6252 C CA . VAL A 1 877 ? 30.482 -21.026 -52.757 1.00 63.22 877 VAL A CA 1
ATOM 6253 C C . VAL A 1 877 ? 31.978 -21.345 -52.672 1.00 63.22 877 VAL A C 1
ATOM 6255 O O . VAL A 1 877 ? 32.720 -21.039 -53.602 1.00 63.22 877 VAL A O 1
ATOM 6258 N N . GLY A 1 878 ? 32.449 -21.916 -51.559 1.00 60.34 878 GLY A N 1
ATOM 6259 C CA . GLY A 1 878 ? 33.873 -22.232 -51.333 1.00 60.34 878 GLY A CA 1
ATOM 6260 C C . GLY A 1 878 ? 34.535 -21.436 -50.195 1.00 60.34 878 GLY A C 1
ATOM 6261 O O . GLY A 1 878 ? 33.843 -20.896 -49.337 1.00 60.34 878 GLY A O 1
ATOM 6262 N N . ARG A 1 879 ? 35.875 -21.398 -50.162 1.00 63.44 879 ARG A N 1
ATOM 6263 C CA . ARG A 1 879 ? 36.688 -20.846 -49.058 1.00 63.44 879 ARG A CA 1
ATOM 6264 C C . ARG A 1 879 ? 37.478 -19.611 -49.506 1.00 63.44 879 ARG A C 1
ATOM 6266 O O . ARG A 1 879 ? 38.155 -19.677 -50.527 1.00 63.44 879 ARG A O 1
ATOM 6273 N N . GLY A 1 880 ? 37.471 -18.542 -48.704 1.00 64.62 880 GLY A N 1
ATOM 6274 C CA . GLY A 1 880 ? 38.290 -17.339 -48.922 1.00 64.62 880 GLY A CA 1
ATOM 6275 C C . GLY A 1 880 ? 37.886 -16.491 -50.134 1.00 64.62 880 GLY A C 1
ATOM 6276 O O . GLY A 1 880 ? 38.726 -15.809 -50.717 1.00 64.62 880 GLY A O 1
ATOM 6277 N N . ASN A 1 881 ? 36.622 -16.560 -50.551 1.00 65.88 881 ASN A N 1
ATOM 6278 C CA . ASN A 1 881 ? 36.113 -15.823 -51.702 1.00 65.88 881 ASN A CA 1
ATOM 6279 C C . ASN A 1 881 ? 35.963 -14.332 -51.378 1.00 65.88 881 ASN A C 1
ATOM 6281 O O . ASN A 1 881 ? 35.393 -13.987 -50.348 1.00 65.88 881 ASN A O 1
ATOM 6285 N N . ILE A 1 882 ? 36.394 -13.447 -52.282 1.00 75.06 882 ILE A N 1
ATOM 6286 C CA . ILE A 1 882 ? 36.156 -11.997 -52.199 1.00 75.06 882 ILE A CA 1
ATOM 6287 C C . ILE A 1 882 ? 35.328 -11.573 -53.415 1.00 75.06 882 ILE A C 1
ATOM 6289 O O . ILE A 1 882 ? 35.718 -11.840 -54.549 1.00 75.06 882 ILE A O 1
ATOM 6293 N N . ALA A 1 883 ? 34.190 -10.916 -53.194 1.00 71.00 883 ALA A N 1
ATOM 6294 C CA . ALA A 1 883 ? 33.353 -10.339 -54.243 1.00 71.00 883 ALA A CA 1
ATOM 6295 C C . ALA A 1 883 ? 33.061 -8.877 -53.912 1.00 71.00 883 ALA A C 1
ATOM 6297 O O . ALA A 1 883 ? 32.638 -8.565 -52.801 1.00 71.00 883 ALA A O 1
ATOM 6298 N N . VAL A 1 884 ? 33.273 -7.989 -54.884 1.00 77.62 884 VAL A N 1
ATOM 6299 C CA . VAL A 1 884 ? 32.968 -6.560 -54.766 1.00 77.62 884 VAL A CA 1
ATOM 6300 C C . VAL A 1 884 ? 32.068 -6.161 -55.929 1.00 77.62 884 VAL A C 1
ATOM 6302 O O . VAL A 1 884 ? 32.443 -6.329 -57.088 1.00 77.62 884 VAL A O 1
ATOM 6305 N N . VAL A 1 885 ? 30.887 -5.628 -55.622 1.00 73.06 885 VAL A N 1
ATOM 6306 C CA . VAL A 1 885 ? 29.949 -5.058 -56.594 1.00 73.06 885 VAL A CA 1
ATOM 6307 C C . VAL A 1 885 ? 29.820 -3.568 -56.310 1.00 73.06 885 VAL A C 1
ATOM 6309 O O . VAL A 1 885 ? 29.478 -3.176 -55.198 1.00 73.06 885 VAL A O 1
ATOM 6312 N N . SER A 1 886 ? 30.080 -2.734 -57.315 1.00 79.44 886 SER A N 1
ATOM 6313 C CA . SER A 1 886 ? 29.826 -1.294 -57.260 1.00 79.44 886 SER A CA 1
ATOM 6314 C C . SER A 1 886 ? 28.995 -0.889 -58.471 1.00 79.44 886 SER A C 1
ATOM 6316 O O . SER A 1 886 ? 29.409 -1.117 -59.607 1.00 79.44 886 SER A O 1
ATOM 6318 N N . GLN A 1 887 ? 27.814 -0.327 -58.228 1.00 60.94 887 GLN A N 1
ATOM 6319 C CA . GLN A 1 887 ? 26.891 0.154 -59.257 1.00 60.94 887 GLN A CA 1
ATOM 6320 C C . GLN A 1 887 ? 26.512 1.602 -58.921 1.00 60.94 887 GLN A C 1
ATOM 6322 O O . GLN A 1 887 ? 26.207 1.915 -57.766 1.00 60.94 887 GLN A O 1
ATOM 6327 N N . LYS A 1 888 ? 26.602 2.494 -59.909 1.00 68.69 888 LYS A N 1
ATOM 6328 C CA . LYS A 1 888 ? 26.406 3.939 -59.748 1.00 68.69 888 LYS A CA 1
ATOM 6329 C C . LYS A 1 888 ? 25.205 4.434 -60.517 1.00 68.69 888 LYS A C 1
ATOM 6331 O O . LYS A 1 888 ? 24.984 3.912 -61.629 1.00 68.69 888 LYS A O 1
#

Sequence (888 aa):
MKFSMKRAALLAGVAVIGLASGAAATDLKKDQSNDAFIGQLDSHNFAYLSQAGLPSVNPNDAAAGANSGFVYQYGRNNVFLPLDDGKASDAQQGSNILGVMQLGQNNFVGKDFLQSGENTAGIAQFGTQNVVDKFQQTGQGNRGTIFQGGHANLARTVQDAGNSGNDSGIVQINPFDKVLGNFAENQQLGNNSGDSFAGVLQAGALNLAFNTQEQQKGSQATILQEGFFNVAANDQSNDSGRRKNNNTAGIIQTGSSNNALNTQSKSRDANASIVQGGNDNHATNVQSKVDPTSASIIQGGSDNVAGNFQTSTTDSSSAIAQFGTGNTSVDLQDNVNGAKASVLQSGFKNQNVTTQLDGRKMTSTVIQKGARNAAATLQSGSDHADASTAQIGNRNSASTVQSDSEGASASTLQTGNGGKAFNGQFASDGAKASIIQGGVNNRAGNVQNDAQDGSKATIAQGFGGFNSAFNLQNDVSDANASIAQDGFGNQAANIQHADSSNVSATIVQKGAGNHALNNQGATQTASYVLSKGGETKPAVSKDKDTHTVEQGRGRDKTTTTTETTTTTSSNLQWGPITATGTGSAPAENSVATIVQSGKNNTAVNSQVGKVIVPSDNVTLSGTVSKVTTTNVDTTKTVKTAGNGKPDVTSSHSSSTDTSVASIDDIQNRLPAQKQGFSLPTTASAASIVQKGDDNAAFNFQTVTADALAATVQIGNKNTALTSQTASLGVSATTIQAGHDTAVTVQDHAFLSAAATIQLGHDDTAVTTQVGSVGNKALTVQGGNHDIALTNQTGSFGSQSLILQPGNHSLALVDQSGGALNNSVVAQAGDYSNAWISQPGSDNSSSVLQYGVGSGNAANSAIVSQSGSGNNSTVVQVGRGNIAVVSQK

pLDDT: mean 81.58, std 12.21, range [26.38, 97.5]

Foldseek 3Di:
DPPDVVVVVVVVVVLVVLVVVLVVVVVDDQADEAEEDEAEEDDQEEADAAEEAADDPDPPQQQGGYEYYYAHYEEEQEYHAADDPNHGDHLEYHAEYYGYEAYEYNEYEYDHHYAGGYEYEGEYEEEYQHYEHEDEHHDYQEYEYEAEEYYAEYEYEYHHHLEYNEYEYEHWYANDNPAHGEYEYEEEEHNQYAYEYHEEHEEHGLEYEEEYAEPAHQEYAYEAEYYENEYEYEAEEADDDPDHQHEYHYEHEYEYNEYEYEYAYNHHLEYEYEHEYEYNEYEYEYHELEEYEYEYEAYYYEQEYEYEAHYNEYLEYAYEHEYYYNEYEYEEHYNEYQEYHYEAYYEENEYEYHYAEQEYNEYEYEAYAYYQEYEYEEAYLEYNEYEYAYAAYYQHYEYAEHYNEYLEYEYEAEEYYQEYEYHYDYNEYLEYEYEAEAAENEYEYEYAANEYAHEYAYEAEDHAHLEYEYEDHEQEYLEYHYEYEYYENEYEYEAAYFNAYNEYAYEHEAYYQEYEYEAFKDKDKEKDFQDQKDKDDWDKDKDKDKDWDWDDDDQFIKIKIKIKIKIKTKMKIWHTKMKIDIHIFGAYSEYHYEYYHEENEYEYEHFTWFWHAHADPIDIDTWMKMKMKIKIKMKIWMDTRDPDDIDIDIDIDMDIDIGTDDPVVCVVVTDDGDHIDIQYAYNEYAYEHYAYYQHYEYAAHYSEELEYHEEYEAYYQEYEYHYAYCEYLEYEYEAAHENEYEYEEAACEYNEYEYEHHNEYLEYEYEYHHNEYQEYEYAHAQEYNEYYYHAAANEYNEYEYHAHNEYPEYYAEAQYCEYCEYEYEHAQEHQEYEHAHHNYYLEYEYEAENEHEDPVAHAYEHEHHHYHNHYYYHYHYYTNHYYYHHHD

Secondary structure (DSSP, 8-state):
----HHHHHHHHHHHHHHHHHHHHTTTS-TTS--EEEEEEEEES-EE---EEPPPPSSTT-TT-S--EEEEEEEEES-EEEEEETTEE--SEEES-EEEEEEEEES-EEEEEEEEEES-EEEEEEEEES-EEEEEEE-SSS-EEEEEEEEES-EEEEEE-TT--S-EEEEEEEE--TTS---EEEEEEESS--SS-EEEEEEEEES-EEEEEEES-SS-EEEEEEEEES-EEEEEEE----SS----EEEEEEEEES-EEEEEEES-SS-EEEEEEEEES-EEEEEEES-EEEEEEEEEEEES-EEEEEEES-EEEEEEEEEEEES-EEEEEEES-BS-EEEEEEEEES-EEEEEEES-BS-EEEEEEEEES-EEEEEEES-BS-EEEEEEEEES-EEEEEEES-BS-EEEEEEEEES-EEEEEEES-BS-EEEEEE-SBS-EEEEEEEEEETT-EEEEEE-S-BS-EEEEEEEEEES-EEEEEEEEES-EEEEEEEEEEES-EEEEEEEEES-EEEEEE--EEEEEEEEES-EEPPPEEEEEEEEEEEEE-SGGG-EEEEEEEEEEEEEEEEE--EEEEEEEE--EES-EEEEEEEEES-EEEEEEE-EEEE--EEEEEE--EEEEEEEEEEEEEEEEESSSPPPEEEEEEEEEEEEEEE-GGGGGGGSPPPPPPEEE-EES-EEEEEEESSS-EEEEEEES-BS-EEEEEEESSS-EEEEEEES-BS-EEEEEE-SS-EEEEEEES-BS-EEEEEE-SBS-EEEEEEES-BS-EEEEEE-SBS-EEEEE-TT-BS-EEEEEE-SSS-EEEEE-TT-BS-EEEEEE-SSSEEEEEE--SBS-EEEEEE----BTTB-EEEEEEE-SBS-EEEEEE-SSS-EEEEEE-

Nearest PDB structures (foldseek):
  8c50-assembly1_A  TM=5.932E-01  e=1.420E-06  Pontibacter korlensis
  8b6w-assembly1_A  TM=2.876E-01  e=3.452E-02  Pseudomonas monteilii
  7nyd-assembly1_D  TM=2.582E-01  e=2.279E-02  Homo sapiens
  7nyc-assembly1_E  TM=2.729E-01  e=7.560E-02  Homo sapiens